Protein AF-0000000072270809 (afdb_homodimer)

InterPro domains:
  IPR006405 Nicotinate phosphoribosyltransferase pncB-type [TIGR01513] (6-459)
  IPR007229 Nicotinate phosphoribosyltransferase family [PIRSF000484] (4-469)
  IPR007229 Nicotinate phosphoribosyltransferase family [PTHR11098] (5-208)
  IPR013785 Aldolase-type TIM barrel [G3DSA:3.20.20.70] (148-319)
  IPR036068 Nicotinate phosphoribosyltransferase-like, C-terminal [SSF51690] (136-471)
  IPR040727 Nicotinate phosphoribosyltransferase, N-terminal domain [PF17767] (7-131)
  IPR041525 Nicotinate/nicotinamide phosphoribosyltransferase [PF04095] (155-269)
  IPR041619 Nicotinate phosphoribosyltransferase C-terminal domain [PF17956] (359-463)

Foldseek 3Di:
DQPDALVLFDPVLVVVLQVCVVVVQQFWKFKKFKFFQDDFLLAFWWAWAQVLSLLVCLLVDAHDPVNLVVVVVVVSHDPVSSVVRNPDHQFWWKKAFPHLFIDDGQDGRMMTIGGPSNRSSCFSVCQVRRFLLRLLLRQLLLQQVLQVVQQAAEEEEAQVQFDDNVLNLSSQLSSVLSPHQAYCDVVNCVVAVGDHADADDLVQCVVDPHNLVSQLVQCVVPVARHEAEQPSPHNPPGRLVSVLVSQVVSVVVVGGAAAYEYEDDLQLVSQVVSCVVCVVSPNNNHFYEYHYQDGSVVSNVSVVSPGRHHYYHHHNCSSCVDHVRGNTRRMGMGTQDTNRHGDWDADPQQSPIHFHADWFWKWWAQVQATAEIEIDNDDWDAFQFKWAASRDRVHIDGHHHRIDIDTSIDRQDGGSHGPDDRDRSVVSSVNNVSNLVRYDPQSRDSPPRDHGYYTYGPVRVVVSVVVNVVVVVD/DQPDALVLFDPVLVVVLQVCVVVVQQFWKFKKFKFFQDDFLLAFWWAWAQVLSLLVNLLVDAHDPVNLVVVVVVVSHDPVSSVVRNPDHQFWWKKAFPHLFIDDGQDGRMMTIGGPSNRSSCFSVCQVRRFLLRLLLRQLLLQQVLQVVQQAAEEEEAQVQFDDNVLSLSSQLSSVLSPHQAYCDVVNCVVAVGDHADADDLVQCVVDPHNLVSQLVQCVVPVARHEAEQPSPHNPPGRLVSVLVSQVVSVVVVGGAAAYEYEDDLQLVSQVVSCVVCVVSPNNNHFYEYHYQDGSVVSNVSVVSPRRHHYYHHHNCSSCVDHVRGNTRRMGMGTQDTNRHGDWDADPQQSPIHFHADWFWKWWAQVQATAEIEIDNDDWDAFQFKWAASRDRVHIDGHHHRIDIDTSIDRQDGGSHGPDDRDRSVVSSVNNVSNLVRYDPQSRDSPPRDHGYYTYGPVRVVVSVVVNVVVVVD

Radius of gyration: 28.87 Å; Cα contacts (8 Å, |Δi|>4): 2235; chains: 2; bounding box: 83×86×65 Å

Sequence (948 aa):
MTDLSPLLTDLYQLTMMQGYFLSDLHRQQATFDLYFRRLPFEGGYAVWAGLEPMLDWLQGLHFAEADLDYLASLGQFRPEFLAALREWRFSCEVTAFPEGSVVFPHEPLLTVRGPLWEAQLVETALLNTLNFQTLVATKAARCVLAAQAGGGTVLEFGARRAQGPNGAVSAARAAFVGGAVGTSNLEAGRQFGIPVSGTHAHAWVESFPTELDAFRAYAEFYPDSTTLLLDTVDTLGSGLPNALTVAAELRAKGHELGGVRVDSGDLAYLSRVIRERLDAAGFPDVKIVVSNDLSESVISGVIAEGGRVDVYGVGTQLATAGGPGGGALGGVYKLAELNGRPRMKLTGDPAKSSLPGTKAVWRGLDHDHFAWDVLTLGDAPHEGLRVSDPTNPLRSARLTSRLHWRPARDLVMSGGQRTRPAEALPALQARAREELARLAPETRRLLNPHVYRVSLAPEVSELRDRLAQELRGHMTDLSPLLTDLYQLTMMQGYFLSDLHRQQATFDLYFRRLPFEGGYAVWAGLEPMLDWLQGLHFAEADLDYLASLGQFRPEFLAALREWRFSCEVTAFPEGSVVFPHEPLLTVRGPLWEAQLVETALLNTLNFQTLVATKAARCVLAAQAGGGTVLEFGARRAQGPNGAVSAARAAFVGGAVGTSNLEAGRQFGIPVSGTHAHAWVESFPTELDAFRAYAEFYPDSTTLLLDTVDTLGSGLPNALTVAAELRAKGHELGGVRVDSGDLAYLSRVIRERLDAAGFPDVKIVVSNDLSESVISGVIAEGGRVDVYGVGTQLATAGGPGGGALGGVYKLAELNGRPRMKLTGDPAKSSLPGTKAVWRGLDHDHFAWDVLTLGDAPHEGLRVSDPTNPLRSARLTSRLHWRPARDLVMSGGQRTRPAEALPALQARAREELARLAPETRRLLNPHVYRVSLAPEVSELRDRLAQELRGH

Solvent-accessible surface area (backbone atoms only — not comparable to full-atom values): 46455 Å² total; per-residue (Å²): 134,67,80,66,58,77,42,52,24,44,42,24,46,56,55,47,31,47,49,27,50,77,66,74,44,26,72,39,44,23,32,34,34,28,32,30,74,52,55,40,48,59,36,38,51,37,28,38,29,46,50,63,63,49,52,56,32,45,51,66,41,51,54,50,72,70,55,50,52,52,49,48,70,68,68,81,55,52,69,71,53,52,56,52,43,58,73,41,62,50,51,33,29,32,35,26,48,58,54,14,34,67,45,65,53,77,40,72,45,33,34,34,38,25,35,33,40,59,51,54,48,49,44,34,47,48,34,10,38,33,28,36,20,17,40,17,8,27,44,26,32,48,32,32,56,34,28,45,77,63,68,20,44,34,31,38,51,16,51,41,47,3,36,25,71,46,13,24,35,44,29,45,53,18,20,36,30,21,54,27,71,29,22,21,41,38,39,34,21,71,77,66,67,44,50,67,46,57,55,57,57,59,60,57,38,69,71,36,95,36,63,54,57,27,52,46,52,50,35,67,78,33,44,81,61,26,36,46,62,20,54,46,74,33,43,76,82,44,25,46,58,40,48,53,52,45,32,53,53,32,43,75,72,77,33,51,50,43,28,37,31,42,60,69,79,59,58,23,62,52,26,38,54,49,50,53,53,34,43,75,74,70,40,73,79,46,36,34,32,40,34,62,85,32,44,38,67,51,45,39,49,27,42,75,65,58,28,50,50,43,33,38,39,29,14,51,35,40,36,40,20,49,63,68,53,37,55,53,40,66,54,48,73,42,55,9,23,48,66,89,38,65,30,60,54,48,52,95,45,61,66,66,39,54,68,45,37,72,68,36,52,31,38,24,22,51,80,79,24,60,62,38,34,39,32,26,74,65,68,79,89,54,65,60,41,56,31,24,32,75,60,41,75,86,46,63,48,64,41,61,79,69,53,49,74,42,75,53,51,42,76,49,24,52,62,22,32,66,67,62,80,82,77,56,62,71,58,25,18,49,42,22,54,53,45,57,68,19,41,53,71,56,26,68,33,74,70,80,29,41,80,71,51,52,31,24,28,55,72,42,51,49,49,39,52,52,51,51,49,56,61,65,76,98,134,64,82,67,58,78,40,52,24,44,43,25,46,55,55,47,32,47,49,27,50,78,65,74,45,27,72,39,44,24,30,34,34,29,32,29,73,52,56,42,47,58,37,38,52,36,27,38,29,48,51,64,63,48,52,58,32,46,52,66,41,50,54,50,71,68,54,50,51,52,49,48,70,68,70,81,53,53,68,70,53,52,55,52,43,60,72,42,62,51,51,34,29,32,36,26,48,58,52,15,35,68,46,65,52,77,42,72,45,33,35,35,37,24,35,32,41,59,51,55,50,48,46,36,48,50,34,10,38,32,28,36,19,17,40,17,8,28,44,26,32,48,31,32,56,33,28,44,76,62,68,20,44,34,31,39,52,16,48,41,48,3,38,24,71,46,13,24,35,45,28,46,52,18,20,35,30,23,54,27,70,29,23,21,41,39,40,34,21,70,77,66,67,43,51,67,45,59,54,56,56,59,59,57,38,68,71,35,96,36,63,55,56,26,52,47,52,50,35,66,77,33,45,82,61,26,35,47,64,22,53,45,73,33,43,75,81,43,25,45,58,40,48,52,52,46,32,52,53,32,43,75,72,77,32,51,50,42,28,37,32,40,60,69,78,60,57,23,62,51,27,38,54,49,50,52,53,35,42,74,73,70,41,72,76,45,34,35,33,39,35,65,86,31,44,38,67,52,44,39,48,27,43,74,66,57,28,49,51,44,33,38,39,30,14,51,36,40,36,37,20,49,64,67,54,36,56,53,40,66,54,50,74,44,57,9,22,49,66,88,38,68,31,62,55,50,52,97,43,60,68,66,38,55,69,45,38,72,67,35,50,31,37,25,21,52,81,80,25,59,61,36,36,39,34,25,74,65,69,80,89,54,65,61,41,56,30,24,32,76,60,39,76,85,45,65,48,63,41,61,77,70,54,49,75,43,75,53,52,40,76,49,24,52,62,22,32,66,68,61,80,83,78,56,62,70,59,24,17,51,42,22,54,53,45,56,68,21,42,53,70,57,27,67,32,73,69,78,29,40,79,70,51,52,31,23,30,55,73,42,50,49,50,39,52,51,51,51,50,55,61,64,76,99

Nearest PDB structures (foldseek):
  4mzy-assembly1_A  TM=9.476E-01  e=1.268E-54  Enterococcus faecalis V583
  4yub-assembly1_A  TM=8.793E-01  e=1.720E-41  Homo sapiens
  4yub-assembly1_B  TM=8.571E-01  e=6.456E-39  Homo sapiens
  2i14-assembly1_E  TM=8.891E-01  e=7.319E-26  Pyrococcus furiosus
  4kwv-assembly1_F  TM=6.820E-01  e=3.098E-12  Homo sapiens

pLDDT: mean 95.67, std 6.05, range [41.16, 98.94]

Secondary structure (DSSP, 8-state):
-----TTSSBHHHHHHHHHHHHTT-TTSEEEEEEE-SS-GGG-S-EE---HHHHHHHHHH----HHHHHHHHHTT-S-HHHHHHHHH-----EEEEPPTT-EE-TTS-SEEEEEEHHHHHHTHHHHHHHHHHHHHHHHHHHHHHHHHHTTT-EEEE--GGGSSSHHHHHHHHHHHHHTT--EESBHHHHHHH-PPB-----HHHHHTSSSHHHHHHHHHHHSTTS-EEE--SS-IIIIIHHHHHHHHHHHHHTT----EEEE-SS-HHHHHHHHHHHHHHTT-TT-EEEEESS--HHHHHHHHHTT---SEEEE-HHHHTT-STT-S----EEEEEEETTEE-----SSGGGPPPPS--EEEEEEETTEEEEEEEESSSPP-TT-EEE-SS-TT-EEEPPTTPEEEE--EEEEETTEESSPPPPHHHHHHHHHHHHHTS-HHHH-SSSPPPPPEEE-HHHHHHHHHHHHHHHH-/-----TTSSBHHHHHHHHHHHHTT-TTSEEEEEEE-SS-GGG-S-EE---HHHHHHHHHH----HHHHHHHHHTT-S-HHHHHHHHH-----EEEEPPTT-EE-TTS-SEEEEEEHHHHHHTHHHHHHHHHHHHHHHHHHHHHHHHHHTTT-EEEE--GGGSSSHHHHHHHHHHHHHTT--EESBHHHHHHH-PPB-----HHHHHTSSSHHHHHHHHHHH-TTS-EEE--SS-IIIIIHHHHHHHHHHHHHTT----EEEE-SS-HHHHHHHHHHHHHHTT-TT-EEEEESS--HHHHHHHHHTT---SEEEE-HHHHTT-STT-S----EEEEEEETTEE-----SSGGGPPPPS--EEEEEEETTEEEEEEEESSSPP-TT-EEE-SS-TT-EEEPPTTPEEEE--EEEEETTEESSPPPPHHHHHHHHHHHHHTS-HHHH-SSSPPPPPEEE-HHHHHHHHHHHHHHHH-

Organism: Deinococcus radiodurans (strain ATCC 13939 / DSM 20539 / JCM 16871 / CCUG 27074 / LMG 4051 / NBRC 15346 / NCIMB 9279 / VKM B-1422 / R1) (NCBI:txid243230)

Structure (mmCIF, N/CA/C/O backbone):
data_AF-0000000072270809-model_v1
#
loop_
_entity.id
_entity.type
_entity.pdbx_description
1 polymer 'Nicotinate phosphoribosyltransferase'
#
loop_
_atom_site.group_PDB
_atom_site.id
_atom_site.type_symbol
_atom_site.label_atom_id
_atom_site.label_alt_id
_atom_site.label_comp_id
_atom_site.label_asym_id
_atom_site.label_entity_id
_atom_site.label_seq_id
_atom_site.pdbx_PDB_ins_code
_atom_site.Cartn_x
_atom_site.Cartn_y
_atom_site.Cartn_z
_atom_site.occupancy
_atom_site.B_iso_or_equiv
_atom_site.auth_seq_id
_atom_site.auth_comp_id
_atom_site.auth_asym_id
_atom_site.auth_atom_id
_atom_site.pdbx_PDB_model_num
ATOM 1 N N . MET A 1 1 ? -4.703 -9.891 15.016 1 41.16 1 MET A N 1
ATOM 2 C CA . MET A 1 1 ? -4.152 -8.82 14.188 1 41.16 1 MET A CA 1
ATOM 3 C C . MET A 1 1 ? -3.721 -7.637 15.047 1 41.16 1 MET A C 1
ATOM 5 O O . MET A 1 1 ? -2.652 -7.062 14.828 1 41.16 1 MET A O 1
ATOM 9 N N . THR A 1 2 ? -4.82 -6.836 15.906 1 52.38 2 THR A N 1
ATOM 10 C CA . THR A 1 2 ? -4.781 -5.383 15.781 1 52.38 2 THR A CA 1
ATOM 11 C C . THR A 1 2 ? -3.885 -4.773 16.859 1 52.38 2 THR A C 1
ATOM 13 O O . THR A 1 2 ? -4.281 -3.822 17.531 1 52.38 2 THR A O 1
ATOM 16 N N . ASP A 1 3 ? -2.891 -5.52 17.078 1 74.44 3 ASP A N 1
ATOM 17 C CA . ASP A 1 3 ? -2.176 -4.77 18.109 1 74.44 3 ASP A CA 1
ATOM 18 C C . ASP A 1 3 ? -1.426 -3.584 17.5 1 74.44 3 ASP A C 1
ATOM 20 O O . ASP A 1 3 ? -0.198 -3.607 17.406 1 74.44 3 ASP A O 1
ATOM 24 N N . LEU A 1 4 ? -2.172 -2.676 17.109 1 88 4 LEU A N 1
ATOM 25 C CA . LEU A 1 4 ? -1.624 -1.441 16.547 1 88 4 LEU A CA 1
ATOM 26 C C . LEU A 1 4 ? -1.162 -0.507 17.672 1 88 4 LEU A C 1
ATOM 28 O O . LEU A 1 4 ? -1.893 -0.277 18.625 1 88 4 LEU A O 1
ATOM 32 N N . SER A 1 5 ? -0.029 -0.091 17.594 1 93.62 5 SER A N 1
ATOM 33 C CA . SER A 1 5 ? 0.524 0.86 18.547 1 93.62 5 SER A CA 1
ATOM 34 C C . SER A 1 5 ? -0.189 2.205 18.469 1 93.62 5 SER A C 1
ATOM 36 O O . SER A 1 5 ? -0.524 2.672 17.375 1 93.62 5 SER A O 1
ATOM 38 N N . PRO A 1 6 ? -0.438 2.822 19.641 1 96.56 6 PRO A N 1
ATOM 39 C CA . PRO A 1 6 ? -0.978 4.184 19.594 1 96.56 6 PRO A CA 1
ATOM 40 C C . PRO A 1 6 ? -0.024 5.176 18.938 1 96.56 6 PRO A C 1
ATOM 42 O O . PRO A 1 6 ? -0.416 6.305 18.641 1 96.56 6 PRO A O 1
ATOM 45 N N . LEU A 1 7 ? 1.226 4.715 18.688 1 97.75 7 LEU A N 1
ATOM 46 C CA . LEU A 1 7 ? 2.223 5.59 18.078 1 97.75 7 LEU A CA 1
ATOM 47 C C . LEU A 1 7 ? 2.135 5.543 16.562 1 97.75 7 LEU A C 1
ATOM 49 O O . LEU A 1 7 ? 2.836 6.285 15.875 1 97.75 7 LEU A O 1
ATOM 53 N N . LEU A 1 8 ? 1.268 4.652 16 1 97.06 8 LEU A N 1
ATOM 54 C CA . LEU A 1 8 ? 0.941 4.781 14.594 1 97.06 8 LEU A CA 1
ATOM 55 C C . LEU A 1 8 ? 0.14 6.055 14.336 1 97.06 8 LEU A C 1
ATOM 57 O O . LEU A 1 8 ? -1.045 5.988 14 1 97.06 8 LEU A O 1
ATOM 61 N N . THR A 1 9 ? 0.78 7.129 14.484 1 97.88 9 THR A N 1
ATOM 62 C CA . THR A 1 9 ? 0.218 8.469 14.352 1 97.88 9 THR A CA 1
ATOM 63 C C . THR A 1 9 ? 1.3 9.477 13.961 1 97.88 9 THR A C 1
ATOM 65 O O . THR A 1 9 ? 2.484 9.133 13.922 1 97.88 9 THR A O 1
ATOM 68 N N . ASP A 1 10 ? 0.901 10.625 13.539 1 97.56 10 ASP A N 1
ATOM 69 C CA . ASP A 1 10 ? 1.833 11.719 13.266 1 97.56 10 ASP A CA 1
ATOM 70 C C . ASP A 1 10 ? 2.293 12.383 14.555 1 97.56 10 ASP A C 1
ATOM 72 O O . ASP A 1 10 ? 1.508 12.547 15.492 1 97.56 10 ASP A O 1
ATOM 76 N N . LEU A 1 11 ? 3.457 12.859 14.617 1 97.5 11 LEU A N 1
ATOM 77 C CA . LEU A 1 11 ? 4.012 13.531 15.789 1 97.5 11 LEU A CA 1
ATOM 78 C C . LEU A 1 11 ? 3.094 14.664 16.25 1 97.5 11 LEU A C 1
ATOM 80 O O . LEU A 1 11 ? 2.893 14.859 17.453 1 97.5 11 LEU A O 1
ATOM 84 N N . TYR A 1 12 ? 2.545 15.406 15.297 1 96.06 12 TYR A N 1
ATOM 85 C CA . TYR A 1 12 ? 1.787 16.594 15.664 1 96.06 12 TYR A CA 1
ATOM 86 C C . TYR A 1 12 ? 0.499 16.219 16.391 1 96.06 12 TYR A C 1
ATOM 88 O O . TYR A 1 12 ? -0.088 17.047 17.094 1 96.06 12 TYR A O 1
ATOM 96 N N . GLN A 1 13 ? -0.013 14.984 16.234 1 97.88 13 GLN A N 1
ATOM 97 C CA . GLN A 1 13 ? -1.172 14.555 17.016 1 97.88 13 GLN A CA 1
ATOM 98 C C . GLN A 1 13 ? -0.876 14.602 18.516 1 97.88 13 GLN A C 1
ATOM 100 O O . GLN A 1 13 ? -1.706 15.062 19.297 1 97.88 13 GLN A O 1
ATOM 105 N N . LEU A 1 14 ? 0.313 14.188 18.875 1 97.94 14 LEU A N 1
ATOM 106 C CA . LEU A 1 14 ? 0.667 14.133 20.297 1 97.94 14 LEU A CA 1
ATOM 107 C C . LEU A 1 14 ? 1.079 15.508 20.812 1 97.94 14 LEU A C 1
ATOM 109 O O . LEU A 1 14 ? 0.808 15.852 21.953 1 97.94 14 LEU A O 1
ATOM 113 N N . THR A 1 15 ? 1.778 16.297 19.984 1 97.5 15 THR A N 1
ATOM 114 C CA . THR A 1 15 ? 2.121 17.641 20.422 1 97.5 15 THR A CA 1
ATOM 115 C C . THR A 1 15 ? 0.864 18.5 20.578 1 97.5 15 THR A C 1
ATOM 117 O O . THR A 1 15 ? 0.766 19.297 21.516 1 97.5 15 THR A O 1
ATOM 120 N N . MET A 1 16 ? -0.099 18.297 19.719 1 98.12 16 MET A N 1
ATOM 121 C CA . MET A 1 16 ? -1.378 18.984 19.891 1 98.12 16 MET A CA 1
ATOM 122 C C . MET A 1 16 ? -2.094 18.516 21.141 1 98.12 16 MET A C 1
ATOM 124 O O . MET A 1 16 ? -2.645 19.312 21.891 1 98.12 16 MET A O 1
ATOM 128 N N . MET A 1 17 ? -2.082 17.234 21.375 1 97.94 17 MET A N 1
ATOM 129 C CA . MET A 1 17 ? -2.691 16.672 22.578 1 97.94 17 MET A CA 1
ATOM 130 C C . MET A 1 17 ? -2.107 17.328 23.828 1 97.94 17 MET A C 1
ATOM 132 O O . MET A 1 17 ? -2.85 17.734 24.719 1 97.94 17 MET A O 1
ATOM 136 N N . GLN A 1 18 ? -0.785 17.391 23.906 1 98 18 GLN A N 1
ATOM 137 C CA . GLN A 1 18 ? -0.141 18.047 25.047 1 98 18 GLN A CA 1
ATOM 138 C C . GLN A 1 18 ? -0.558 19.5 25.156 1 98 18 GLN A C 1
ATOM 140 O O . GLN A 1 18 ? -0.827 20 26.25 1 98 18 GLN A O 1
ATOM 145 N N . GLY A 1 19 ? -0.543 20.156 23.984 1 97.69 19 GLY A N 1
ATOM 146 C CA . GLY A 1 19 ? -0.979 21.547 23.984 1 97.69 19 GLY A CA 1
ATOM 147 C C . GLY A 1 19 ? -2.383 21.734 24.531 1 97.69 19 GLY A C 1
ATOM 148 O O . GLY A 1 19 ? -2.635 22.641 25.312 1 97.69 19 GLY A O 1
ATOM 149 N N . TYR A 1 20 ? -3.324 20.891 24.078 1 98.12 20 TYR A N 1
ATOM 150 C CA . TYR A 1 20 ? -4.688 20.922 24.594 1 98.12 20 TYR A CA 1
ATOM 151 C C . TYR A 1 20 ? -4.699 20.719 26.109 1 98.12 20 TYR A C 1
ATOM 153 O O . TYR A 1 20 ? -5.438 21.391 26.828 1 98.12 20 TYR A O 1
ATOM 161 N N . PHE A 1 21 ? -3.939 19.734 26.547 1 97.94 21 PHE A N 1
ATOM 162 C CA . PHE A 1 21 ? -3.834 19.391 27.953 1 97.94 21 PHE A CA 1
ATOM 163 C C . PHE A 1 21 ? -3.324 20.578 28.766 1 97.94 21 PHE A C 1
ATOM 165 O O . PHE A 1 21 ? -3.916 20.938 29.781 1 97.94 21 PHE A O 1
ATOM 172 N N . LEU A 1 22 ? -2.279 21.203 28.312 1 97 22 LEU A N 1
ATOM 173 C CA . LEU A 1 22 ? -1.646 22.312 29.016 1 97 22 LEU A CA 1
ATOM 174 C C . LEU A 1 22 ? -2.535 23.562 28.984 1 97 22 LEU A C 1
ATOM 176 O O . LEU A 1 22 ? -2.43 24.422 29.859 1 97 22 LEU A O 1
ATOM 180 N N . SER A 1 23 ? -3.404 23.641 28 1 96.75 23 SER A N 1
ATOM 181 C CA . SER A 1 23 ? -4.301 24.781 27.844 1 96.75 23 SER A CA 1
ATOM 182 C C . SER A 1 23 ? -5.66 24.5 28.484 1 96.75 23 SER A C 1
ATOM 184 O O . SER A 1 23 ? -6.59 25.297 28.344 1 96.75 23 SER A O 1
ATOM 186 N N . ASP A 1 24 ? -5.836 23.375 29.094 1 96.44 24 ASP A N 1
ATOM 187 C CA . ASP A 1 24 ? -7.074 22.953 29.75 1 96.44 24 ASP A CA 1
ATOM 188 C C . ASP A 1 24 ? -8.219 22.891 28.75 1 96.44 24 ASP A C 1
ATOM 190 O O . ASP A 1 24 ? -9.344 23.297 29.047 1 96.44 24 ASP A O 1
ATOM 194 N N . LEU A 1 25 ? -7.926 22.484 27.531 1 97 25 LEU A N 1
ATOM 195 C CA . LEU A 1 25 ? -8.914 22.344 26.469 1 97 25 LEU A CA 1
ATOM 196 C C . LEU A 1 25 ? -9.203 20.859 26.203 1 97 25 LEU A C 1
ATOM 198 O O . LEU A 1 25 ? -10.188 20.531 25.531 1 97 25 LEU A O 1
ATOM 202 N N . HIS A 1 26 ? -8.336 19.953 26.75 1 97.19 26 HIS A N 1
ATOM 203 C CA . HIS A 1 26 ? -8.266 18.562 26.297 1 97.19 26 HIS A CA 1
ATOM 204 C C . HIS A 1 26 ? -9.562 17.828 26.609 1 97.19 26 HIS A C 1
ATOM 206 O O . HIS A 1 26 ? -9.883 16.828 25.938 1 97.19 26 HIS A O 1
ATOM 212 N N . ARG A 1 27 ? -10.359 18.328 27.531 1 97.19 27 ARG A N 1
ATOM 213 C CA . ARG A 1 27 ? -11.562 17.609 27.938 1 97.19 27 ARG A CA 1
ATOM 214 C C . ARG A 1 27 ? -12.797 18.203 27.25 1 97.19 27 ARG A C 1
ATOM 216 O O . ARG A 1 27 ? -13.906 17.672 27.406 1 97.19 27 ARG A O 1
ATOM 223 N N . GLN A 1 28 ? -12.633 19.266 26.438 1 97.62 28 GLN A N 1
ATOM 224 C CA . GLN A 1 28 ? -13.773 19.812 25.703 1 97.62 28 GLN A CA 1
ATOM 225 C C . GLN A 1 28 ? -14.367 18.766 24.766 1 97.62 28 GLN A C 1
ATOM 227 O O . GLN A 1 28 ? -13.641 17.969 24.172 1 97.62 28 GLN A O 1
ATOM 232 N N . GLN A 1 29 ? -15.719 18.828 24.65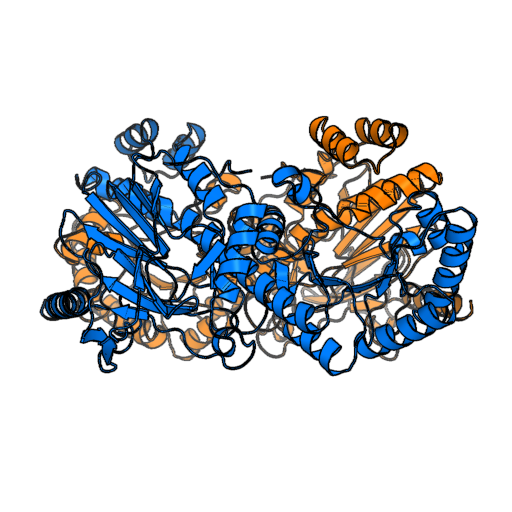6 1 98.12 29 GLN A N 1
ATOM 233 C CA . GLN A 1 29 ? -16.406 17.891 23.797 1 98.12 29 GLN A CA 1
ATOM 234 C C . GLN A 1 29 ? -16.234 18.25 22.328 1 98.12 29 GLN A C 1
ATOM 236 O O . GLN A 1 29 ? -16.641 19.344 21.906 1 98.12 29 GLN A O 1
ATOM 241 N N . ALA A 1 30 ? -15.641 17.344 21.594 1 98.31 30 ALA A N 1
ATOM 242 C CA . ALA A 1 30 ? -15.367 17.594 20.172 1 98.31 30 ALA A CA 1
ATOM 243 C C . ALA A 1 30 ? -16.078 16.578 19.297 1 98.31 30 ALA A C 1
ATOM 245 O O . ALA A 1 30 ? -16.312 15.438 19.719 1 98.31 30 ALA A O 1
ATOM 246 N N . THR A 1 31 ? -16.469 16.969 18.109 1 98.31 31 THR A N 1
ATOM 247 C CA . THR A 1 31 ? -17 16.109 17.062 1 98.31 31 THR A CA 1
ATOM 248 C C . THR A 1 31 ? -16.109 16.188 15.812 1 98.31 31 THR A C 1
ATOM 250 O O . THR A 1 31 ? -15.898 17.266 15.258 1 98.31 31 THR A O 1
ATOM 253 N N . PHE A 1 32 ? -15.539 15.062 15.414 1 98.62 32 PHE A N 1
ATOM 254 C CA . PHE A 1 32 ? -14.773 14.961 14.188 1 98.62 32 PHE A CA 1
ATOM 255 C C . PHE A 1 32 ? -15.484 14.062 13.18 1 98.62 32 PHE A C 1
ATOM 257 O O . PHE A 1 32 ? -16.031 13.016 13.547 1 98.62 32 PHE A O 1
ATOM 264 N N . ASP A 1 33 ? -15.492 14.461 11.906 1 98.31 33 ASP A N 1
ATOM 265 C CA . ASP A 1 33 ? -16.078 13.688 10.82 1 98.31 33 ASP A CA 1
ATOM 266 C C . ASP A 1 33 ? -15 13.148 9.883 1 98.31 33 ASP A C 1
ATOM 268 O O . ASP A 1 33 ? -14.07 13.867 9.516 1 98.31 33 ASP A O 1
ATOM 272 N N . LEU A 1 34 ? -15.109 11.867 9.57 1 98.62 34 LEU A N 1
ATOM 273 C CA . LEU A 1 34 ? -14.305 11.242 8.523 1 98.62 34 LEU A CA 1
ATOM 274 C C . LEU A 1 34 ? -15.117 11.031 7.254 1 98.62 34 LEU A C 1
ATOM 276 O O . LEU A 1 34 ? -16.203 10.453 7.297 1 98.62 34 LEU A O 1
ATOM 280 N N . TYR A 1 35 ? -14.695 11.516 6.137 1 97.62 35 TYR A N 1
ATOM 281 C CA . TYR A 1 35 ? -15.336 11.367 4.836 1 97.62 35 TYR A CA 1
ATOM 282 C C . TYR A 1 35 ? -14.312 11.445 3.711 1 97.62 35 TYR A C 1
ATOM 284 O O . TYR A 1 35 ? -13.109 11.523 3.965 1 97.62 35 TYR A O 1
ATOM 292 N N . PHE A 1 36 ? -14.633 11.211 2.518 1 96.88 36 PHE A N 1
ATOM 293 C CA . PHE A 1 36 ? -13.773 11.43 1.358 1 96.88 36 PHE A CA 1
ATOM 294 C C . PHE A 1 36 ? -14.453 12.336 0.341 1 96.88 36 PHE A C 1
ATOM 296 O O . PHE A 1 36 ? -15.664 12.57 0.424 1 96.88 36 PHE A O 1
ATOM 303 N N . ARG A 1 37 ? -13.727 12.859 -0.59 1 93.12 37 ARG A N 1
ATOM 304 C CA . ARG A 1 37 ? -14.258 13.93 -1.423 1 93.12 37 ARG A CA 1
ATOM 305 C C . ARG A 1 37 ? -14.5 13.453 -2.85 1 93.12 37 ARG A C 1
ATOM 307 O O . ARG A 1 37 ? -15.297 14.047 -3.58 1 93.12 37 ARG A O 1
ATOM 314 N N . ARG A 1 38 ? -13.758 12.43 -3.211 1 94.19 38 ARG A N 1
ATOM 315 C CA . ARG A 1 38 ? -13.852 11.938 -4.582 1 94.19 38 ARG A CA 1
ATOM 316 C C . ARG A 1 38 ? -13.961 10.422 -4.613 1 94.19 38 ARG A C 1
ATOM 318 O O . ARG A 1 38 ? -13.258 9.727 -3.879 1 94.19 38 ARG A O 1
ATOM 325 N N . LEU A 1 39 ? -14.844 9.969 -5.488 1 97.38 39 LEU A N 1
ATOM 326 C CA . LEU A 1 39 ? -14.961 8.523 -5.664 1 97.38 39 LEU A CA 1
ATOM 327 C C . LEU A 1 39 ? -13.703 7.957 -6.316 1 97.38 39 LEU A C 1
ATOM 329 O O . LEU A 1 39 ? -13.125 8.578 -7.207 1 97.38 39 LEU A O 1
ATOM 333 N N . PRO A 1 40 ? -13.266 6.812 -5.871 1 97.44 40 PRO A N 1
ATOM 334 C CA . PRO A 1 40 ? -12.102 6.188 -6.5 1 97.44 40 PRO A CA 1
ATOM 335 C C . PRO A 1 40 ? -12.43 5.562 -7.855 1 97.44 40 PRO A C 1
ATOM 337 O O . PRO A 1 40 ? -13.594 5.266 -8.133 1 97.44 40 PRO A O 1
ATOM 340 N N . PHE A 1 41 ? -11.406 5.418 -8.789 1 97.38 41 PHE A N 1
ATOM 341 C CA . PHE A 1 41 ? -11.414 4.68 -10.039 1 97.38 41 PHE A CA 1
ATOM 342 C C . PHE A 1 41 ? -12.391 5.305 -11.031 1 97.38 41 PHE A C 1
ATOM 344 O O . PHE A 1 41 ? -12.969 4.609 -11.867 1 97.38 41 PHE A O 1
ATOM 351 N N . GLU A 1 42 ? -12.641 6.598 -10.781 1 96.5 42 GLU A N 1
ATOM 352 C CA . GLU A 1 42 ? -13.609 7.297 -11.617 1 96.5 42 GLU A CA 1
ATOM 353 C C . GLU A 1 42 ? -14.953 6.574 -11.625 1 96.5 42 GLU A C 1
ATOM 355 O O . GLU A 1 42 ? -15.625 6.496 -12.656 1 96.5 42 GLU A O 1
ATOM 360 N N . GLY A 1 43 ? -15.273 5.984 -10.453 1 97 43 GLY A N 1
ATOM 361 C CA . GLY A 1 43 ? -16.469 5.164 -10.328 1 97 43 GLY A CA 1
ATOM 362 C C . GLY A 1 43 ? -17.641 5.918 -9.75 1 97 43 GLY A C 1
ATOM 363 O O . GLY A 1 43 ? -17.609 7.145 -9.633 1 97 43 GLY A O 1
ATOM 364 N N . GLY A 1 44 ? -18.719 5.156 -9.461 1 97.88 44 GLY A N 1
ATOM 365 C CA . GLY A 1 44 ? -19.953 5.762 -9.016 1 97.88 44 GLY A CA 1
ATOM 366 C C . GLY A 1 44 ? -20.281 5.453 -7.562 1 97.88 44 GLY A C 1
ATOM 367 O O . GLY A 1 44 ? -21.281 5.945 -7.023 1 97.88 44 GLY A O 1
ATOM 368 N N . TYR A 1 45 ? -19.469 4.637 -6.926 1 98.5 45 TYR A N 1
ATOM 369 C CA . TYR A 1 45 ? -19.703 4.238 -5.543 1 98.5 45 TYR A CA 1
ATOM 370 C C . TYR A 1 45 ? -18.406 3.832 -4.863 1 98.5 45 TYR A C 1
ATOM 372 O O . TYR A 1 45 ? -17.375 3.691 -5.523 1 98.5 45 TYR A O 1
ATOM 380 N N . ALA A 1 46 ? -18.422 3.705 -3.58 1 98.75 46 ALA A N 1
ATOM 381 C CA . ALA A 1 46 ? -17.391 3.045 -2.791 1 98.75 46 ALA A CA 1
ATOM 382 C C . ALA A 1 46 ? -18 2.037 -1.819 1 98.75 46 ALA A C 1
ATOM 384 O O . ALA A 1 46 ? -19.141 2.188 -1.398 1 98.75 46 ALA A O 1
ATOM 385 N N . VAL A 1 47 ? -17.297 1.019 -1.535 1 98.94 47 VAL A N 1
ATOM 386 C CA . VAL A 1 47 ? -17.688 0.035 -0.531 1 98.94 47 VAL A CA 1
ATOM 387 C C . VAL A 1 47 ? -16.906 0.274 0.759 1 98.94 47 VAL A C 1
ATOM 389 O O . VAL A 1 47 ? -15.68 0.143 0.785 1 98.94 47 VAL A O 1
ATOM 392 N N . TRP A 1 48 ? -17.641 0.625 1.819 1 98.88 48 TRP A N 1
ATOM 393 C CA . TRP A 1 48 ? -17.062 0.974 3.115 1 98.88 48 TRP A CA 1
ATOM 394 C C . TRP A 1 48 ? -16.453 -0.251 3.791 1 98.88 48 TRP A C 1
ATOM 396 O O . TRP A 1 48 ? -17.141 -1.268 3.971 1 98.88 48 TRP A O 1
ATOM 406 N N . ALA A 1 49 ? -15.148 -0.176 4.191 1 98.88 49 ALA A N 1
ATOM 407 C CA . ALA A 1 49 ? -14.477 -1.331 4.785 1 98.88 49 ALA A CA 1
ATOM 408 C C . ALA A 1 49 ? -13.406 -0.893 5.777 1 98.88 49 ALA A C 1
ATOM 410 O O . ALA A 1 49 ? -12.898 0.23 5.699 1 98.88 49 ALA A O 1
ATOM 411 N N . GLY A 1 50 ? -13.062 -1.809 6.746 1 98.44 50 GLY A N 1
ATOM 412 C CA . GLY A 1 50 ? -12.016 -1.562 7.73 1 98.44 50 GLY A CA 1
ATOM 413 C C . GLY A 1 50 ? -12.562 -1.146 9.086 1 98.44 50 GLY A C 1
ATOM 414 O O . GLY A 1 50 ? -11.805 -0.976 10.039 1 98.44 50 GLY A O 1
ATOM 415 N N . LEU A 1 51 ? -13.867 -1.023 9.234 1 98.69 51 LEU A N 1
ATOM 416 C CA . LEU A 1 51 ? -14.469 -0.519 10.461 1 98.69 51 LEU A CA 1
ATOM 417 C C . LEU A 1 51 ? -14.234 -1.483 11.625 1 98.69 51 LEU A C 1
ATOM 419 O O . LEU A 1 51 ? -13.859 -1.064 12.719 1 98.69 51 LEU A O 1
ATOM 423 N N . GLU A 1 52 ? -14.445 -2.779 11.406 1 97.88 52 GLU A N 1
ATOM 424 C CA . GLU A 1 52 ? -14.375 -3.76 12.484 1 97.88 52 GLU A CA 1
ATOM 425 C C . GLU A 1 52 ? -12.992 -3.783 13.117 1 97.88 52 GLU A C 1
ATOM 427 O O . GLU A 1 52 ? -12.859 -3.709 14.344 1 97.88 52 GLU A O 1
ATOM 432 N N . PRO A 1 53 ? -11.945 -3.85 12.289 1 96.62 53 PRO A N 1
ATOM 433 C CA . PRO A 1 53 ? -10.625 -3.809 12.93 1 96.62 53 PRO A CA 1
ATOM 434 C C . PRO A 1 53 ? -10.367 -2.506 13.68 1 96.62 53 PRO A C 1
ATOM 436 O O . PRO A 1 53 ? -9.672 -2.504 14.695 1 96.62 53 PRO A O 1
ATOM 439 N N . MET A 1 54 ? -10.875 -1.408 13.266 1 97.75 54 MET A N 1
ATOM 440 C CA . MET A 1 54 ? -10.648 -0.13 13.938 1 97.75 54 MET A CA 1
ATOM 441 C C . MET A 1 54 ? -11.422 -0.055 15.25 1 97.75 54 MET A C 1
ATOM 443 O O . MET A 1 54 ? -10.945 0.533 16.219 1 97.75 54 MET A O 1
ATOM 447 N N . LEU A 1 55 ? -12.617 -0.615 15.219 1 98.19 55 LEU A N 1
ATOM 448 C CA . LEU A 1 55 ? -13.367 -0.651 16.469 1 98.19 55 LEU A CA 1
ATOM 449 C C . LEU A 1 55 ? -12.656 -1.512 17.5 1 98.19 55 LEU A C 1
ATOM 451 O O . LEU A 1 55 ? -12.625 -1.164 18.688 1 98.19 55 LEU A O 1
ATOM 455 N N . ASP A 1 56 ? -12.117 -2.65 17.062 1 96.81 56 ASP A N 1
ATOM 456 C CA . ASP A 1 56 ? -11.32 -3.484 17.953 1 96.81 56 ASP A CA 1
ATOM 457 C C . ASP A 1 56 ? -10.141 -2.703 18.531 1 96.81 56 ASP A C 1
ATOM 459 O O . ASP A 1 56 ? -9.867 -2.775 19.734 1 96.81 56 ASP A O 1
ATOM 463 N N . TRP A 1 57 ? -9.5 -2.004 17.703 1 97.12 57 TRP A N 1
ATOM 464 C CA . TRP A 1 57 ? -8.328 -1.235 18.109 1 97.12 57 TRP A CA 1
ATOM 465 C C . TRP A 1 57 ? -8.719 -0.134 19.094 1 97.12 57 TRP A C 1
ATOM 467 O O . TRP A 1 57 ? -8.07 0.039 20.141 1 97.12 57 TRP A O 1
ATOM 477 N N . LEU A 1 58 ? -9.758 0.61 18.75 1 98.12 58 LEU A N 1
ATOM 478 C CA . LEU A 1 58 ? -10.211 1.711 19.594 1 98.12 58 LEU A CA 1
ATOM 479 C C . LEU A 1 58 ? -10.57 1.212 20.984 1 98.12 58 LEU A C 1
ATOM 481 O O . LEU A 1 58 ? -10.266 1.872 21.984 1 98.12 58 LEU A O 1
ATOM 485 N N . GLN A 1 59 ? -11.195 0.117 21.047 1 97.12 59 GLN A N 1
ATOM 486 C CA . GLN A 1 59 ? -11.648 -0.436 22.312 1 97.12 59 GLN A CA 1
ATOM 487 C C . GLN A 1 59 ? -10.469 -0.75 23.234 1 97.12 59 GLN A C 1
ATOM 489 O O . GLN A 1 59 ? -10.57 -0.641 24.453 1 97.12 59 GLN A O 1
ATOM 494 N N . GLY A 1 60 ? -9.344 -1.102 22.688 1 95.94 60 GLY A N 1
ATOM 495 C CA . GLY A 1 60 ? -8.172 -1.47 23.469 1 95.94 60 GLY A CA 1
ATOM 496 C C . GLY A 1 60 ? -7.109 -0.388 23.484 1 95.94 60 GLY A C 1
ATOM 497 O O . GLY A 1 60 ? -6.02 -0.593 24.031 1 95.94 60 GLY A O 1
ATOM 498 N N . LEU A 1 61 ? -7.375 0.751 22.984 1 97.25 61 LEU A N 1
ATOM 499 C CA . LEU A 1 61 ? -6.383 1.798 22.766 1 97.25 61 LEU A CA 1
ATOM 500 C C . LEU A 1 61 ? -5.879 2.359 24.094 1 97.25 61 LEU A C 1
ATOM 502 O O . LEU A 1 61 ? -6.676 2.814 24.922 1 97.25 61 LEU A O 1
ATOM 506 N N . HIS A 1 62 ? -4.629 2.244 24.328 1 97.25 62 HIS A N 1
ATOM 507 C CA . HIS A 1 62 ? -3.939 2.762 25.516 1 97.25 62 HIS A CA 1
ATOM 508 C C . HIS A 1 62 ? -2.441 2.902 25.25 1 97.25 62 HIS A C 1
ATOM 510 O O . HIS A 1 62 ? -1.926 2.385 24.266 1 97.25 62 HIS A O 1
ATOM 516 N N . PHE A 1 63 ? -1.757 3.633 26.062 1 97.94 63 PHE A N 1
ATOM 517 C CA . PHE A 1 63 ? -0.308 3.77 25.969 1 97.94 63 PHE A CA 1
ATOM 518 C C . PHE A 1 63 ? 0.391 2.803 26.922 1 97.94 63 PHE A C 1
ATOM 520 O O . PHE A 1 63 ? 0.114 2.789 28.125 1 97.94 63 PHE A O 1
ATOM 527 N N . ALA A 1 64 ? 1.237 1.982 26.344 1 97 64 ALA A N 1
ATOM 528 C CA . ALA A 1 64 ? 2.09 1.129 27.172 1 97 64 ALA A CA 1
ATOM 529 C C . ALA A 1 64 ? 3.301 1.899 27.688 1 97 64 ALA A C 1
ATOM 531 O O . ALA A 1 64 ? 3.596 2.998 27.219 1 97 64 ALA A O 1
ATOM 532 N N . GLU A 1 65 ? 3.967 1.313 28.672 1 97.62 65 GLU A N 1
ATOM 533 C CA . GLU A 1 65 ? 5.141 1.958 29.25 1 97.62 65 GLU A CA 1
ATOM 534 C C . GLU A 1 65 ? 6.203 2.223 28.188 1 97.62 65 GLU A C 1
ATOM 536 O O . GLU A 1 65 ? 6.883 3.252 28.219 1 97.62 65 GLU A O 1
ATOM 541 N N . ALA A 1 66 ? 6.332 1.327 27.266 1 96.81 66 ALA A N 1
ATOM 542 C CA . ALA A 1 66 ? 7.316 1.486 26.188 1 96.81 66 ALA A CA 1
ATOM 543 C C . ALA A 1 66 ? 6.977 2.684 25.297 1 96.81 66 ALA A C 1
ATOM 545 O O . ALA A 1 66 ? 7.871 3.363 24.797 1 96.81 66 ALA A O 1
ATOM 546 N N . ASP A 1 67 ? 5.703 2.887 25.062 1 97.44 67 ASP A N 1
ATOM 547 C CA . ASP A 1 67 ? 5.27 4.059 24.297 1 97.44 67 ASP A CA 1
ATOM 548 C C . ASP A 1 67 ? 5.656 5.348 25.016 1 97.44 67 ASP A C 1
ATOM 550 O O . ASP A 1 67 ? 6.188 6.273 24.406 1 97.44 67 ASP A O 1
ATOM 554 N N . LEU A 1 68 ? 5.379 5.379 26.297 1 98.31 68 LEU A N 1
ATOM 555 C CA . LEU A 1 68 ? 5.637 6.566 27.094 1 98.31 68 LEU A CA 1
ATOM 556 C C . LEU A 1 68 ? 7.133 6.832 27.219 1 98.31 68 LEU A C 1
ATOM 558 O O . LEU A 1 68 ? 7.566 7.984 27.219 1 98.31 68 LEU A O 1
ATOM 562 N N . ASP A 1 69 ? 7.898 5.746 27.344 1 98.31 69 ASP A N 1
ATOM 563 C CA . ASP A 1 69 ? 9.352 5.879 27.391 1 98.31 69 ASP A CA 1
ATOM 564 C C . ASP A 1 69 ? 9.883 6.52 26.109 1 98.31 69 ASP A C 1
ATOM 566 O O . ASP A 1 69 ? 10.766 7.383 26.156 1 98.31 69 ASP A O 1
ATOM 570 N N . TYR A 1 70 ? 9.398 6.121 25.031 1 98.31 70 TYR A N 1
ATOM 571 C CA . TYR A 1 70 ? 9.82 6.699 23.75 1 98.31 70 TYR A CA 1
ATOM 572 C C . TYR A 1 70 ? 9.438 8.172 23.672 1 98.31 70 TYR A C 1
ATOM 574 O O . TYR A 1 70 ? 10.25 9.008 23.281 1 98.31 70 TYR A O 1
ATOM 582 N N . LEU A 1 71 ? 8.188 8.477 24 1 98.25 71 LEU A N 1
ATOM 583 C CA . LEU A 1 71 ? 7.742 9.867 23.969 1 98.25 71 LEU A CA 1
ATOM 584 C C . LEU A 1 71 ? 8.617 10.727 24.875 1 98.25 71 LEU A C 1
ATOM 586 O O . LEU A 1 71 ? 8.977 11.852 24.5 1 98.25 71 LEU A O 1
ATOM 590 N N . ALA A 1 72 ? 8.953 10.219 26.031 1 98.31 72 ALA A N 1
ATOM 591 C CA . ALA A 1 72 ? 9.836 10.93 26.953 1 98.31 72 ALA A CA 1
ATOM 592 C C . ALA A 1 72 ? 11.203 11.172 26.328 1 98.31 72 ALA A C 1
ATOM 594 O O . ALA A 1 72 ? 11.797 12.242 26.516 1 98.31 72 ALA A O 1
ATOM 595 N N . SER A 1 73 ? 11.664 10.211 25.594 1 98.06 73 SER A N 1
ATOM 596 C CA . SER A 1 73 ? 13 10.281 25.016 1 98.06 73 SER A CA 1
ATOM 597 C C . SER A 1 73 ? 13.094 11.375 23.969 1 98.06 73 SER A C 1
ATOM 599 O O . SER A 1 73 ? 14.188 11.844 23.641 1 98.06 73 SER A O 1
ATOM 601 N N . LEU A 1 74 ? 11.992 11.789 23.391 1 96.5 74 LEU A N 1
ATOM 602 C CA . LEU A 1 74 ? 11.984 12.82 22.359 1 96.5 74 LEU A CA 1
ATOM 603 C C . LEU A 1 74 ? 12.25 14.195 22.953 1 96.5 74 LEU A C 1
ATOM 605 O O . LEU A 1 74 ? 12.578 15.141 22.234 1 96.5 74 LEU A O 1
ATOM 609 N N . GLY A 1 75 ? 12.031 14.352 24.234 1 95.25 75 GLY A N 1
ATOM 610 C CA . GLY A 1 75 ? 12.383 15.57 24.953 1 95.25 75 GLY A CA 1
ATOM 611 C C . GLY A 1 75 ? 11.383 16.688 24.75 1 95.25 75 GLY A C 1
ATOM 612 O O . GLY A 1 75 ? 11.602 17.812 25.203 1 95.25 75 GLY A O 1
ATOM 613 N N . GLN A 1 76 ? 10.258 16.422 24.125 1 94.12 76 GLN A N 1
ATOM 614 C CA . GLN A 1 76 ? 9.305 17.484 23.812 1 94.12 76 GLN A CA 1
ATOM 615 C C . GLN A 1 76 ? 8.039 17.344 24.656 1 94.12 76 GLN A C 1
ATOM 617 O O . GLN A 1 76 ? 7.16 18.203 24.625 1 94.12 76 GLN A O 1
ATOM 622 N N . PHE A 1 77 ? 7.941 16.25 25.438 1 97.31 77 PHE A N 1
ATOM 623 C CA . PHE A 1 77 ? 6.715 15.984 26.172 1 97.31 77 PHE A CA 1
ATOM 624 C C . PHE A 1 77 ? 6.953 16.094 27.688 1 97.31 77 PHE A C 1
ATOM 626 O O . PHE A 1 77 ? 7.922 15.547 28.203 1 97.31 77 PHE A O 1
ATOM 633 N N . ARG A 1 78 ? 6.074 16.781 28.344 1 97.62 78 ARG A N 1
ATOM 634 C CA . ARG A 1 78 ? 6.191 17.062 29.781 1 97.62 78 ARG A CA 1
ATOM 635 C C . ARG A 1 78 ? 5.797 15.844 30.609 1 97.62 78 ARG A C 1
ATOM 637 O O . ARG A 1 78 ? 4.926 15.07 30.203 1 97.62 78 ARG A O 1
ATOM 644 N N . PRO A 1 79 ? 6.406 15.742 31.781 1 97.75 79 PRO A N 1
ATOM 645 C CA . PRO A 1 79 ? 6.105 14.594 32.625 1 97.75 79 PRO A CA 1
ATOM 646 C C . PRO A 1 79 ? 4.629 14.523 33.031 1 97.75 79 PRO A C 1
ATOM 648 O O . PRO A 1 79 ? 4.066 13.422 33.094 1 97.75 79 PRO A O 1
ATOM 651 N N . GLU A 1 80 ? 4.016 15.656 33.281 1 97.88 80 GLU A N 1
ATOM 652 C CA . GLU A 1 80 ? 2.615 15.664 33.688 1 97.88 80 GLU A CA 1
ATOM 653 C C . GLU A 1 80 ? 1.71 15.156 32.594 1 97.88 80 GLU A C 1
ATOM 655 O O . GLU A 1 80 ? 0.704 14.492 32.844 1 97.88 80 GLU A O 1
ATOM 660 N N . PHE A 1 81 ? 2.047 15.531 31.422 1 98.12 81 PHE A N 1
ATOM 661 C CA . PHE A 1 81 ? 1.296 15.031 30.266 1 98.12 81 PHE A CA 1
ATOM 662 C C . PHE A 1 81 ? 1.481 13.531 30.109 1 98.12 81 PHE A C 1
ATOM 664 O O . PHE A 1 81 ? 0.512 12.797 29.891 1 98.12 81 PHE A O 1
ATOM 671 N N . LEU A 1 82 ? 2.723 13.031 30.188 1 98.5 82 LEU A N 1
ATOM 672 C CA . LEU A 1 82 ? 3.008 11.602 30.078 1 98.5 82 LEU A CA 1
ATOM 673 C C . LEU A 1 82 ? 2.279 10.812 31.156 1 98.5 82 LEU A C 1
ATOM 675 O O . LEU A 1 82 ? 1.797 9.711 30.906 1 98.5 82 LEU A O 1
ATOM 679 N N . ALA A 1 83 ? 2.199 11.359 32.344 1 98.31 83 ALA A N 1
ATOM 680 C CA . ALA A 1 83 ? 1.444 10.734 33.438 1 98.31 83 ALA A CA 1
ATOM 681 C C . ALA A 1 83 ? -0.038 10.641 33.094 1 98.31 83 ALA A C 1
ATOM 683 O O . ALA A 1 83 ? -0.69 9.641 33.406 1 98.31 83 ALA A O 1
ATOM 684 N N . ALA A 1 84 ? -0.526 11.727 32.531 1 98.06 84 ALA A N 1
ATOM 685 C CA . ALA A 1 84 ? -1.926 11.727 32.094 1 98.06 84 ALA A CA 1
ATOM 686 C C . ALA A 1 84 ? -2.188 10.648 31.047 1 98.06 84 ALA A C 1
ATOM 688 O O . ALA A 1 84 ? -3.248 10.016 31.047 1 98.06 84 ALA A O 1
ATOM 689 N N . LEU A 1 85 ? -1.258 10.445 30.109 1 98.19 85 LEU A N 1
ATOM 690 C CA . LEU A 1 85 ? -1.405 9.445 29.062 1 98.19 85 LEU A CA 1
ATOM 691 C C . LEU A 1 85 ? -1.379 8.039 29.641 1 98.19 85 LEU A C 1
ATOM 693 O O . LEU A 1 85 ? -2.023 7.129 29.109 1 98.19 85 LEU A O 1
ATOM 697 N N . ARG A 1 86 ? -0.603 7.816 30.641 1 97.81 86 ARG A N 1
ATOM 698 C CA . ARG A 1 86 ? -0.479 6.512 31.281 1 97.81 86 ARG A CA 1
ATOM 699 C C . ARG A 1 86 ? -1.839 5.992 31.734 1 97.81 86 ARG A C 1
ATOM 701 O O . ARG A 1 86 ? -2.125 4.797 31.625 1 97.81 86 ARG A O 1
ATOM 708 N N . GLU A 1 87 ? -2.645 6.855 32.188 1 95.69 87 GLU A N 1
ATOM 709 C CA . GLU A 1 87 ? -3.945 6.48 32.75 1 95.69 87 GLU A CA 1
ATOM 710 C C . GLU A 1 87 ? -5.051 6.641 31.703 1 95.69 87 GLU A C 1
ATOM 712 O O . GLU A 1 87 ? -6.195 6.25 31.953 1 95.69 87 GLU A O 1
ATOM 717 N N . TRP A 1 88 ? -4.684 7.164 30.641 1 96.12 88 TRP A N 1
ATOM 718 C CA . TRP A 1 88 ? -5.648 7.535 29.609 1 96.12 88 TRP A CA 1
ATOM 719 C C . TRP A 1 88 ? -6.195 6.297 28.906 1 96.12 88 TRP A C 1
ATOM 721 O O . TRP A 1 88 ? -5.461 5.34 28.656 1 96.12 88 TRP A O 1
ATOM 731 N N . ARG A 1 89 ? -7.5 6.262 28.656 1 96.5 89 ARG A N 1
ATOM 732 C CA . ARG A 1 89 ? -8.195 5.285 27.828 1 96.5 89 ARG A CA 1
ATOM 733 C C . ARG A 1 89 ? -9.164 5.969 26.875 1 96.5 89 ARG A C 1
ATOM 735 O O . ARG A 1 89 ? -9.727 7.016 27.203 1 96.5 89 ARG A O 1
ATOM 742 N N . PHE A 1 90 ? -9.289 5.367 25.734 1 98 90 PHE A N 1
ATOM 743 C CA . PHE A 1 90 ? -10.234 5.906 24.766 1 98 90 PHE A CA 1
ATOM 744 C C . PHE A 1 90 ? -11.664 5.785 25.281 1 98 90 PHE A C 1
ATOM 746 O O . PHE A 1 90 ? -12.078 4.719 25.734 1 98 90 PHE A O 1
ATOM 753 N N . SER A 1 91 ? -12.43 6.867 25.188 1 98.31 91 SER A N 1
ATOM 754 C CA . SER A 1 91 ? -13.758 6.848 25.781 1 98.31 91 SER A CA 1
ATOM 755 C C . SER A 1 91 ? -14.781 7.523 24.875 1 98.31 91 SER A C 1
ATOM 757 O O . SER A 1 91 ? -15.883 7.852 25.312 1 98.31 91 SER A O 1
ATOM 759 N N . CYS A 1 92 ? -14.5 7.754 23.625 1 98.56 92 CYS A N 1
ATOM 760 C CA . CYS A 1 92 ? -15.359 8.5 22.719 1 98.56 92 CYS A CA 1
ATOM 761 C C . CYS A 1 92 ? -16.516 7.637 22.234 1 98.56 92 CYS A C 1
ATOM 763 O O . CYS A 1 92 ? -16.531 6.426 22.469 1 98.56 92 CYS A O 1
ATOM 765 N N . GLU A 1 93 ? -17.5 8.344 21.703 1 98.62 93 GLU A N 1
ATOM 766 C CA . GLU A 1 93 ? -18.547 7.734 20.891 1 98.62 93 GLU A CA 1
ATOM 767 C C . GLU A 1 93 ? -18.172 7.699 19.422 1 98.62 93 GLU A C 1
ATOM 769 O O . GLU A 1 93 ? -17.547 8.641 18.906 1 98.62 93 GLU A O 1
ATOM 774 N N . VAL A 1 94 ? -18.516 6.59 18.766 1 98.88 94 VAL A N 1
ATOM 775 C CA . VAL A 1 94 ? -18.297 6.48 17.328 1 98.88 94 VAL A CA 1
ATOM 776 C C . VAL A 1 94 ? -19.625 6.141 16.641 1 98.88 94 VAL A C 1
ATOM 778 O O . VAL A 1 94 ? -20.297 5.184 17.031 1 98.88 94 VAL A O 1
ATOM 781 N N . THR A 1 95 ? -20.047 6.961 15.734 1 98.75 95 THR A N 1
ATOM 782 C CA . THR A 1 95 ? -21.156 6.711 14.828 1 98.75 95 THR A CA 1
ATOM 783 C C . THR A 1 95 ? -20.656 6.457 13.406 1 98.75 95 THR A C 1
ATOM 785 O O . THR A 1 95 ? -19.812 7.203 12.906 1 98.75 95 THR A O 1
ATOM 788 N N . ALA A 1 96 ? -21.078 5.391 12.766 1 98.81 96 ALA A N 1
ATOM 789 C CA . ALA A 1 96 ? -20.531 5.055 11.461 1 98.81 96 ALA A CA 1
ATOM 790 C C . ALA A 1 96 ? -21.531 4.281 10.609 1 98.81 96 ALA A C 1
ATOM 792 O O . ALA A 1 96 ? -22.5 3.717 11.141 1 98.81 96 ALA A O 1
ATOM 793 N N . PHE A 1 97 ? -21.359 4.344 9.281 1 98.81 97 PHE A N 1
ATOM 794 C CA . PHE A 1 97 ? -22 3.365 8.406 1 98.81 97 PHE A CA 1
ATOM 795 C C . PHE A 1 97 ? -21.594 1.947 8.797 1 98.81 97 PHE A C 1
ATOM 797 O O . PHE A 1 97 ? -20.453 1.705 9.18 1 98.81 97 PHE A O 1
ATOM 804 N N . PRO A 1 98 ? -22.531 0.974 8.648 1 98.5 98 PRO A N 1
ATOM 805 C CA . PRO A 1 98 ? -22.078 -0.411 8.812 1 98.5 98 PRO A CA 1
ATOM 806 C C . PRO A 1 98 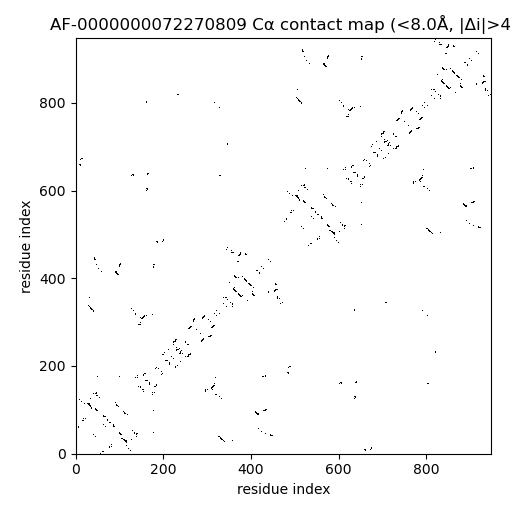? -21.047 -0.825 7.77 1 98.5 98 PRO A C 1
ATOM 808 O O . PRO A 1 98 ? -21.141 -0.427 6.609 1 98.5 98 PRO A O 1
ATOM 811 N N . GLU A 1 99 ? -20.062 -1.567 8.25 1 98.75 99 GLU A N 1
ATOM 812 C CA . GLU A 1 99 ? -19.062 -2.043 7.285 1 98.75 99 GLU A CA 1
ATOM 813 C C . GLU A 1 99 ? -19.719 -2.881 6.188 1 98.75 99 GLU A C 1
ATOM 815 O O . GLU A 1 99 ? -20.609 -3.684 6.465 1 98.75 99 GLU A O 1
ATOM 820 N N . GLY A 1 100 ? -19.266 -2.711 4.965 1 98.81 100 GLY A N 1
ATOM 821 C CA . GLY A 1 100 ? -19.875 -3.348 3.811 1 98.81 100 GLY A CA 1
ATOM 822 C C . GLY A 1 100 ? -20.859 -2.449 3.088 1 98.81 100 GLY A C 1
ATOM 823 O O . GLY A 1 100 ? -21.266 -2.738 1.956 1 98.81 100 GLY A O 1
ATOM 824 N N . SER A 1 101 ? -21.234 -1.308 3.684 1 98.88 101 SER A N 1
ATOM 825 C CA . SER A 1 101 ? -22.203 -0.391 3.088 1 98.88 101 SER A CA 1
ATOM 826 C C . SER A 1 101 ? -21.609 0.306 1.862 1 98.88 101 SER A C 1
ATOM 828 O O . SER A 1 101 ? -20.406 0.53 1.784 1 98.88 101 SER A O 1
ATOM 830 N N . VAL A 1 102 ? -22.5 0.621 0.906 1 98.75 102 VAL A N 1
ATOM 831 C CA . VAL A 1 102 ? -22.125 1.499 -0.199 1 98.75 102 VAL A CA 1
ATOM 832 C C . VAL A 1 102 ? -22.188 2.955 0.256 1 98.75 102 VAL A C 1
ATOM 834 O O . VAL A 1 102 ? -23.156 3.375 0.895 1 98.75 102 VAL A O 1
ATOM 837 N N . VAL A 1 103 ? -21.109 3.705 -0.036 1 98.81 103 VAL A N 1
ATOM 838 C CA . VAL A 1 103 ? -21.016 5.051 0.515 1 98.81 103 VAL A CA 1
ATOM 839 C C . VAL A 1 103 ? -20.578 6.027 -0.579 1 98.81 103 VAL A C 1
ATOM 841 O O . VAL A 1 103 ? -20.172 5.609 -1.661 1 98.81 103 VAL A O 1
ATOM 844 N N . PHE A 1 104 ? -20.703 7.344 -0.289 1 98.44 104 PHE A N 1
ATOM 845 C CA . PHE A 1 104 ? -20.516 8.383 -1.291 1 98.44 104 PHE A CA 1
ATOM 846 C C . PHE A 1 104 ? -19.734 9.562 -0.715 1 98.44 104 PHE A C 1
ATOM 848 O O . PHE A 1 104 ? -19.547 9.648 0.499 1 98.44 104 PHE A O 1
ATOM 855 N N . PRO A 1 105 ? -19.172 10.43 -1.595 1 96.88 105 PRO A N 1
ATOM 856 C CA . PRO A 1 105 ? -18.344 11.547 -1.138 1 96.88 105 PRO A CA 1
ATOM 857 C C . PRO A 1 105 ? -19.141 12.594 -0.367 1 96.88 105 PRO A C 1
ATOM 859 O O . PRO A 1 105 ? -20.344 12.773 -0.62 1 96.88 105 PRO A O 1
ATOM 862 N N . HIS A 1 106 ? -18.5 13.266 0.613 1 94.75 106 HIS A N 1
ATOM 863 C CA . HIS A 1 106 ? -18.969 14.477 1.294 1 94.75 106 HIS A CA 1
ATOM 864 C C . HIS A 1 106 ? -20.031 14.148 2.338 1 94.75 106 HIS A C 1
ATOM 866 O O . HIS A 1 106 ? -20.75 15.031 2.785 1 94.75 106 HIS A O 1
ATOM 872 N N . GLU A 1 107 ? -20.234 12.977 2.646 1 96.5 107 GLU A N 1
ATOM 873 C CA . GLU A 1 107 ? -21.031 12.625 3.822 1 96.5 107 GLU A CA 1
ATOM 874 C C . GLU A 1 107 ? -20.172 11.953 4.887 1 96.5 107 GLU A C 1
ATOM 876 O O . GLU A 1 107 ? -19.25 11.195 4.562 1 96.5 107 GLU A O 1
ATOM 881 N N . PRO A 1 108 ? -20.391 12.289 6.148 1 98 108 PRO A N 1
ATOM 882 C CA . PRO A 1 108 ? -19.609 11.648 7.211 1 98 108 PRO A CA 1
ATOM 883 C C . PRO A 1 108 ? -19.812 10.133 7.246 1 98 108 PRO A C 1
ATOM 885 O O . PRO A 1 108 ? -20.906 9.656 7.527 1 98 108 PRO A O 1
ATOM 888 N N . LEU A 1 109 ? -18.781 9.414 6.984 1 98.75 109 LEU A N 1
ATOM 889 C CA . LEU A 1 109 ? -18.812 7.961 7.039 1 98.75 109 LEU A CA 1
ATOM 890 C C . LEU A 1 109 ? -18.672 7.461 8.469 1 98.75 109 LEU A C 1
ATOM 892 O O . LEU A 1 109 ? -19.188 6.402 8.828 1 98.75 109 LEU A O 1
ATOM 896 N N . LEU A 1 110 ? -17.891 8.188 9.203 1 98.81 110 LEU A N 1
ATOM 897 C CA . LEU A 1 110 ? -17.594 7.934 10.609 1 98.81 110 LEU A CA 1
ATOM 898 C C . LEU A 1 110 ? -17.422 9.242 11.375 1 98.81 110 LEU A C 1
ATOM 900 O O . LEU A 1 110 ? -16.797 10.18 10.883 1 98.81 110 LEU A O 1
ATOM 904 N N . THR A 1 111 ? -18.094 9.328 12.523 1 98.75 111 THR A N 1
ATOM 905 C CA . THR A 1 111 ? -17.969 10.484 13.406 1 98.75 111 THR A CA 1
ATOM 906 C C . THR A 1 111 ? -17.484 10.047 14.789 1 98.75 111 THR A C 1
ATOM 908 O O . THR A 1 111 ? -18.016 9.094 15.367 1 98.75 111 THR A O 1
ATOM 911 N N . VAL A 1 112 ? -16.484 10.664 15.273 1 98.88 112 VAL A N 1
ATOM 912 C CA . VAL A 1 112 ? -16.016 10.469 16.641 1 98.88 112 VAL A CA 1
ATOM 913 C C . VAL A 1 112 ? -16.406 11.664 17.5 1 98.88 112 VAL A C 1
ATOM 915 O O . VAL A 1 112 ? -16.156 12.812 17.141 1 98.88 112 VAL A O 1
ATOM 918 N N . ARG A 1 113 ? -17.062 11.445 18.594 1 98.62 113 ARG A N 1
ATOM 919 C CA . ARG A 1 113 ? -17.469 12.484 19.531 1 98.62 113 ARG A CA 1
ATOM 920 C C . ARG A 1 113 ? -17 12.18 20.938 1 98.62 113 ARG A C 1
ATOM 922 O O . ARG A 1 113 ? -17.281 11.094 21.469 1 98.62 113 ARG A O 1
ATOM 929 N N . GLY A 1 114 ? -16.344 13.023 21.516 1 98.56 114 GLY A N 1
ATOM 930 C CA . GLY A 1 114 ? -15.797 12.883 22.844 1 98.56 114 GLY A CA 1
ATOM 931 C C . GLY A 1 114 ? -14.742 13.93 23.172 1 98.56 114 GLY A C 1
ATOM 932 O O . GLY A 1 114 ? -14.672 14.977 22.531 1 98.56 114 GLY A O 1
ATOM 933 N N . PRO A 1 115 ? -13.992 13.695 24.266 1 98.56 115 PRO A N 1
ATOM 934 C CA . PRO A 1 115 ? -12.945 14.664 24.625 1 98.56 115 PRO A CA 1
ATOM 935 C C . PRO A 1 115 ? -12.016 14.977 23.453 1 98.56 115 PRO A C 1
ATOM 937 O O . PRO A 1 115 ? -11.625 14.078 22.703 1 98.56 115 PRO A O 1
ATOM 940 N N . LEU A 1 116 ? -11.656 16.25 23.328 1 98.5 116 LEU A N 1
ATOM 941 C CA . LEU A 1 116 ? -10.93 16.781 22.188 1 98.5 116 LEU A CA 1
ATOM 942 C C . LEU A 1 116 ? -9.633 16.016 21.953 1 98.5 116 LEU A C 1
ATOM 944 O O . LEU A 1 116 ? -9.344 15.609 20.812 1 98.5 116 LEU A O 1
ATOM 948 N N . TRP A 1 117 ? -8.828 15.789 23.016 1 97.88 117 TRP A N 1
ATOM 949 C CA . TRP A 1 117 ? -7.512 15.188 22.812 1 97.88 117 TRP A CA 1
ATOM 950 C C . TRP A 1 117 ? -7.637 13.727 22.422 1 97.88 117 TRP A C 1
ATOM 952 O O . TRP A 1 117 ? -6.77 13.188 21.719 1 97.88 117 TRP A O 1
ATOM 962 N N . GLU A 1 118 ? -8.797 13.008 22.797 1 98.12 118 GLU A N 1
ATOM 963 C CA . GLU A 1 118 ? -9.047 11.625 22.406 1 98.12 118 GLU A CA 1
ATOM 964 C C . GLU A 1 118 ? -9.477 11.539 20.938 1 98.12 118 GLU A C 1
ATOM 966 O O . GLU A 1 118 ? -8.922 10.75 20.172 1 98.12 118 GLU A O 1
ATOM 971 N N . ALA A 1 119 ? -10.453 12.398 20.625 1 98.44 119 ALA A N 1
ATOM 972 C CA . ALA A 1 119 ? -11.023 12.391 19.281 1 98.44 119 ALA A CA 1
ATOM 973 C C . ALA A 1 119 ? -9.977 12.773 18.234 1 98.44 119 ALA A C 1
ATOM 975 O O . ALA A 1 119 ? -10.008 12.273 17.109 1 98.44 119 ALA A O 1
ATOM 976 N N . GLN A 1 120 ? -9.102 13.625 18.609 1 97.62 120 GLN A N 1
ATOM 977 C CA . GLN A 1 120 ? -8.07 14.094 17.703 1 97.62 120 GLN A CA 1
ATOM 978 C C . GLN A 1 120 ? -7.02 13.016 17.453 1 97.62 120 GLN A C 1
ATOM 980 O O . GLN A 1 120 ? -6.562 12.836 16.328 1 97.62 120 GLN A O 1
ATOM 985 N N . LEU A 1 121 ? -6.578 12.25 18.438 1 98.25 121 LEU A N 1
ATOM 986 C CA . LEU A 1 121 ? -5.473 11.297 18.406 1 98.25 121 LEU A CA 1
ATOM 987 C C . LEU A 1 121 ? -5.703 10.227 17.344 1 98.25 121 LEU A C 1
ATOM 989 O O . LEU A 1 121 ? -4.754 9.766 16.703 1 98.25 121 LEU A O 1
ATOM 993 N N . VAL A 1 122 ? -6.938 9.844 17.125 1 98.38 122 VAL A N 1
ATOM 994 C CA . VAL A 1 122 ? -7.219 8.594 16.406 1 98.38 122 VAL A CA 1
ATOM 995 C C . VAL A 1 122 ? -7.266 8.859 14.906 1 98.38 122 VAL A C 1
ATOM 997 O O . VAL A 1 122 ? -7.457 7.934 14.117 1 98.38 122 VAL A O 1
ATOM 1000 N N . GLU A 1 123 ? -7.027 10.094 14.484 1 98.5 123 GLU A N 1
ATOM 1001 C CA . GLU A 1 123 ? -7.148 10.516 13.094 1 98.5 123 GLU A CA 1
ATOM 1002 C C . GLU A 1 123 ? -6.297 9.641 12.172 1 98.5 123 GLU A C 1
ATOM 1004 O O . GLU A 1 123 ? -6.816 9.023 11.234 1 98.5 123 GLU A O 1
ATOM 1009 N N . THR A 1 124 ? -5.008 9.539 12.477 1 98.31 124 THR A N 1
ATOM 1010 C CA . THR A 1 124 ? -4.055 8.914 11.57 1 98.31 124 THR A CA 1
ATOM 1011 C C . THR A 1 124 ? -4.383 7.43 11.383 1 98.31 124 THR A C 1
ATOM 1013 O O . THR A 1 124 ? -4.457 6.945 10.25 1 98.31 124 THR A O 1
ATOM 1016 N N . ALA A 1 125 ? -4.602 6.719 12.484 1 98.25 125 ALA A N 1
ATOM 1017 C CA . ALA A 1 125 ? -4.891 5.289 12.414 1 98.25 125 ALA A CA 1
ATOM 1018 C C . ALA A 1 125 ? -6.199 5.023 11.68 1 98.25 125 ALA A C 1
ATOM 1020 O O . ALA A 1 125 ? -6.293 4.098 10.875 1 98.25 125 ALA A O 1
ATOM 1021 N N . LEU A 1 126 ? -7.227 5.859 11.984 1 98.62 126 LEU A N 1
ATOM 1022 C CA . LEU A 1 126 ? -8.516 5.699 11.312 1 98.62 126 LEU A CA 1
ATOM 1023 C C . LEU A 1 126 ? -8.367 5.906 9.805 1 98.62 126 LEU A C 1
ATOM 1025 O O . LEU A 1 126 ? -8.82 5.074 9.016 1 98.62 126 LEU A O 1
ATOM 1029 N N . LEU A 1 127 ? -7.754 6.98 9.453 1 98.56 127 LEU A N 1
ATOM 1030 C CA . LEU A 1 127 ? -7.609 7.277 8.031 1 98.56 127 LEU A CA 1
ATOM 1031 C C . LEU A 1 127 ? -6.773 6.207 7.336 1 98.56 127 LEU A C 1
ATOM 1033 O O . LEU A 1 127 ? -7.094 5.789 6.223 1 98.56 127 LEU A O 1
ATOM 1037 N N . ASN A 1 128 ? -5.68 5.77 7.938 1 98.19 128 ASN A N 1
ATOM 1038 C CA . ASN A 1 128 ? -4.797 4.758 7.371 1 98.19 128 ASN A CA 1
ATOM 1039 C C . ASN A 1 128 ? -5.559 3.482 7.016 1 98.19 128 ASN A C 1
ATOM 1041 O O . ASN A 1 128 ? -5.469 2.992 5.891 1 98.19 128 ASN A O 1
ATOM 1045 N N . THR A 1 129 ? -6.34 2.961 7.934 1 98.12 129 THR A N 1
ATOM 1046 C CA . THR A 1 129 ? -7.004 1.672 7.781 1 98.12 129 THR A CA 1
ATOM 1047 C C . THR A 1 129 ? -8.25 1.804 6.91 1 98.12 129 THR A C 1
ATOM 1049 O O . THR A 1 129 ? -8.453 1.012 5.988 1 98.12 129 THR A O 1
ATOM 1052 N N . LEU A 1 130 ? -9.07 2.803 7.16 1 98.69 130 LEU A N 1
ATOM 1053 C CA . LEU A 1 130 ? -10.359 2.932 6.496 1 98.69 130 LEU A CA 1
ATOM 1054 C C . LEU A 1 130 ? -10.188 3.357 5.043 1 98.69 130 LEU A C 1
ATOM 1056 O O . LEU A 1 130 ? -10.914 2.885 4.164 1 98.69 130 LEU A O 1
ATOM 1060 N N . ASN A 1 131 ? -9.234 4.258 4.766 1 98.38 131 ASN A N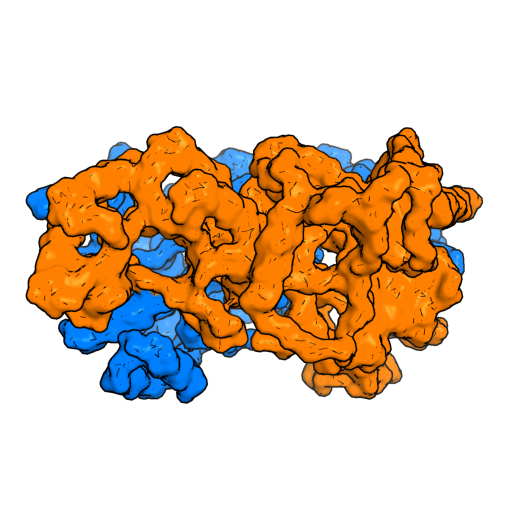 1
ATOM 1061 C CA . ASN A 1 131 ? -8.969 4.656 3.387 1 98.38 131 ASN A CA 1
ATOM 1062 C C . ASN A 1 131 ? -8.555 3.461 2.529 1 98.38 131 ASN A C 1
ATOM 1064 O O . ASN A 1 131 ? -9.102 3.25 1.446 1 98.38 131 ASN A O 1
ATOM 1068 N N . PHE A 1 132 ? -7.605 2.713 3.051 1 98.44 132 PHE A N 1
ATOM 1069 C CA . PHE A 1 132 ? -7.012 1.632 2.271 1 98.44 132 PHE A CA 1
ATOM 1070 C C . PHE A 1 132 ? -8.023 0.516 2.039 1 98.44 132 PHE A C 1
ATOM 1072 O O . PHE A 1 132 ? -8.211 0.072 0.904 1 98.44 132 PHE A O 1
ATOM 1079 N N . GLN A 1 133 ? -8.656 0.054 3.111 1 98.75 133 GLN A N 1
ATOM 1080 C CA . GLN A 1 133 ? -9.539 -1.098 2.957 1 98.75 133 GLN A CA 1
ATOM 1081 C C . GLN A 1 133 ? -10.781 -0.734 2.148 1 98.75 133 GLN A C 1
ATOM 1083 O O . GLN A 1 133 ? -11.312 -1.565 1.41 1 98.75 133 GLN A O 1
ATOM 1088 N N . THR A 1 134 ? -11.289 0.522 2.236 1 98.88 134 THR A N 1
ATOM 1089 C CA . THR A 1 134 ? -12.398 0.962 1.399 1 98.88 134 THR A CA 1
ATOM 1090 C C . THR A 1 134 ? -11.992 0.975 -0.073 1 98.88 134 THR A C 1
ATOM 1092 O O . THR A 1 134 ? -12.773 0.577 -0.939 1 98.88 134 THR A O 1
ATOM 1095 N N . LEU A 1 135 ? -10.805 1.426 -0.322 1 98.5 135 LEU A N 1
ATOM 1096 C CA . LEU A 1 135 ? -10.273 1.448 -1.683 1 98.5 135 LEU A CA 1
ATOM 1097 C C . LEU A 1 135 ? -10.234 0.044 -2.273 1 98.5 135 LEU A C 1
ATOM 1099 O O . LEU A 1 135 ? -10.703 -0.176 -3.395 1 98.5 135 LEU A O 1
ATOM 1103 N N . VAL A 1 136 ? -9.68 -0.891 -1.553 1 98.81 136 VAL A N 1
ATOM 1104 C CA . VAL A 1 136 ? -9.508 -2.258 -2.035 1 98.81 136 VAL A CA 1
ATOM 1105 C C . VAL A 1 136 ? -10.875 -2.928 -2.184 1 98.81 136 VAL A C 1
ATOM 1107 O O . VAL A 1 136 ? -11.125 -3.627 -3.17 1 98.81 136 VAL A O 1
ATOM 1110 N N . ALA A 1 137 ? -11.727 -2.77 -1.161 1 98.94 137 ALA A N 1
ATOM 1111 C CA . ALA A 1 137 ? -13.055 -3.354 -1.247 1 98.94 137 ALA A CA 1
ATOM 1112 C C . ALA A 1 137 ? -13.797 -2.848 -2.48 1 98.94 137 ALA A C 1
ATOM 1114 O O . ALA A 1 137 ? -14.508 -3.609 -3.143 1 98.94 137 ALA A O 1
ATOM 1115 N N . THR A 1 138 ? -13.68 -1.572 -2.762 1 98.88 138 THR A N 1
ATOM 1116 C CA . THR A 1 138 ? -14.32 -0.979 -3.928 1 98.88 138 THR A CA 1
ATOM 1117 C C . THR A 1 138 ? -13.758 -1.567 -5.219 1 98.88 138 THR A C 1
ATOM 1119 O O . THR A 1 138 ? -14.508 -1.904 -6.133 1 98.88 138 THR A O 1
ATOM 1122 N N . LYS A 1 139 ? -12.43 -1.671 -5.293 1 98.69 139 LYS A N 1
ATOM 1123 C CA . LYS A 1 139 ? -11.789 -2.281 -6.457 1 98.69 139 LYS A CA 1
ATOM 1124 C C . LYS A 1 139 ? -12.273 -3.713 -6.664 1 98.69 139 LYS A C 1
ATOM 1126 O O . LYS A 1 139 ? -12.547 -4.125 -7.793 1 98.69 139 LYS A O 1
ATOM 1131 N N . ALA A 1 140 ? -12.312 -4.449 -5.582 1 98.88 140 ALA A N 1
ATOM 1132 C CA . ALA A 1 140 ? -12.789 -5.824 -5.656 1 98.88 140 ALA A CA 1
ATOM 1133 C C . ALA A 1 140 ? -14.227 -5.883 -6.172 1 98.88 140 ALA A C 1
ATOM 1135 O O . ALA A 1 140 ? -14.555 -6.715 -7.02 1 98.88 140 ALA A O 1
ATOM 1136 N N . ALA A 1 141 ? -15.07 -5.023 -5.641 1 98.88 141 ALA A N 1
ATOM 1137 C CA . ALA A 1 141 ? -16.469 -4.988 -6.066 1 98.88 141 ALA A CA 1
ATOM 1138 C C . ALA A 1 141 ? -16.578 -4.719 -7.566 1 98.88 141 ALA A C 1
ATOM 1140 O O . ALA A 1 141 ? -17.406 -5.309 -8.25 1 98.88 141 ALA A O 1
ATOM 1141 N N . ARG A 1 142 ? -15.781 -3.834 -8.094 1 98.56 142 ARG A N 1
ATOM 1142 C CA . ARG A 1 142 ? -15.766 -3.518 -9.516 1 98.56 142 ARG A CA 1
ATOM 1143 C C . ARG A 1 142 ? -15.32 -4.723 -10.336 1 98.56 142 ARG A C 1
ATOM 1145 O O . ARG A 1 142 ? -15.906 -5.02 -11.383 1 98.56 142 ARG A O 1
ATOM 1152 N N . CYS A 1 143 ? -14.266 -5.41 -9.891 1 98.75 143 CYS A N 1
ATOM 1153 C CA . CYS A 1 143 ? -13.797 -6.609 -10.57 1 98.75 143 CYS A CA 1
ATOM 1154 C C . CYS A 1 143 ? -14.859 -7.695 -10.562 1 98.75 143 CYS A C 1
ATOM 1156 O O . CYS A 1 143 ? -15.062 -8.383 -11.562 1 98.75 143 CYS A O 1
ATOM 1158 N N . VAL A 1 144 ? -15.484 -7.875 -9.414 1 98.75 144 VAL A N 1
ATOM 1159 C CA . VAL A 1 144 ? -16.531 -8.883 -9.258 1 98.75 144 VAL A CA 1
ATOM 1160 C C . VAL A 1 144 ? -17.688 -8.578 -10.203 1 98.75 144 VAL A C 1
ATOM 1162 O O . VAL A 1 144 ? -18.203 -9.469 -10.875 1 98.75 144 VAL A O 1
ATOM 1165 N N . LEU A 1 145 ? -18.094 -7.32 -10.242 1 97.81 145 LEU A N 1
ATOM 1166 C CA . LEU A 1 145 ? -19.156 -6.902 -11.148 1 97.81 145 LEU A CA 1
ATOM 1167 C C . LEU A 1 145 ? -18.797 -7.23 -12.594 1 97.81 145 LEU A C 1
ATOM 1169 O O . LEU A 1 145 ? -19.625 -7.754 -13.344 1 97.81 145 LEU A O 1
ATOM 1173 N N . ALA A 1 146 ? -17.594 -6.934 -12.984 1 98.06 146 ALA A N 1
ATOM 1174 C CA . ALA A 1 146 ? -17.125 -7.238 -14.336 1 98.06 146 ALA A CA 1
ATOM 1175 C C . ALA A 1 146 ? -17.156 -8.742 -14.602 1 98.06 146 ALA A C 1
ATOM 1177 O O . ALA A 1 146 ? -17.641 -9.188 -15.648 1 98.06 146 ALA A O 1
ATOM 1178 N N . ALA A 1 147 ? -16.656 -9.516 -13.703 1 98.5 147 ALA A N 1
ATOM 1179 C CA . ALA A 1 147 ? -16.531 -10.961 -13.867 1 98.5 147 ALA A CA 1
ATOM 1180 C C . ALA A 1 147 ? -17.922 -11.609 -13.961 1 98.5 147 ALA A C 1
ATOM 1182 O O . ALA A 1 147 ? -18.109 -12.562 -14.719 1 98.5 147 ALA A O 1
ATOM 1183 N N . GLN A 1 148 ? -18.844 -11.094 -13.203 1 96.81 148 GLN A N 1
ATOM 1184 C CA . GLN A 1 148 ? -20.188 -11.664 -13.133 1 96.81 148 GLN A CA 1
ATOM 1185 C C . GLN A 1 148 ? -20.906 -11.555 -14.477 1 96.81 148 GLN A C 1
ATOM 1187 O O . GLN A 1 148 ? -21.766 -12.383 -14.797 1 96.81 148 GLN A O 1
ATOM 1192 N N . ALA A 1 149 ? -20.547 -10.539 -15.211 1 95.31 149 ALA A N 1
ATOM 1193 C CA . ALA A 1 149 ? -21.156 -10.375 -16.531 1 95.31 149 ALA A CA 1
ATOM 1194 C C . ALA A 1 149 ? -20.906 -11.602 -17.406 1 95.31 149 ALA A C 1
ATOM 1196 O O . ALA A 1 149 ? -21.719 -11.922 -18.281 1 95.31 149 ALA A O 1
ATOM 1197 N N . GLY A 1 150 ? -19.797 -12.297 -17.172 1 96.69 150 GLY A N 1
ATOM 1198 C CA . GLY A 1 150 ? -19.484 -13.508 -17.906 1 96.69 150 GLY A CA 1
ATOM 1199 C C . GLY A 1 150 ? -19.672 -14.773 -17.094 1 96.69 150 GLY A C 1
ATOM 1200 O O . GLY A 1 150 ? -19.266 -15.852 -17.516 1 96.69 150 GLY A O 1
ATOM 1201 N N . GLY A 1 151 ? -20.234 -14.594 -15.914 1 97.69 151 GLY A N 1
ATOM 1202 C CA . GLY A 1 151 ? -20.5 -15.742 -15.055 1 97.69 151 GLY A CA 1
ATOM 1203 C C . GLY A 1 151 ? -19.297 -16.172 -14.242 1 97.69 151 GLY A C 1
ATOM 1204 O O . GLY A 1 151 ? -19.297 -17.25 -13.656 1 97.69 151 GLY A O 1
ATOM 1205 N N . GLY A 1 152 ? -18.297 -15.383 -14.211 1 98.5 152 GLY A N 1
ATOM 1206 C CA . GLY A 1 152 ? -17.078 -15.742 -13.5 1 98.5 152 GLY A CA 1
ATOM 1207 C C . GLY A 1 152 ? -17.047 -15.211 -12.086 1 98.5 152 GLY A C 1
ATOM 1208 O O . GLY A 1 152 ? -17.922 -14.445 -11.672 1 98.5 152 GLY A O 1
ATOM 1209 N N . THR A 1 153 ? -16.078 -15.656 -11.281 1 98.56 153 THR A N 1
ATOM 1210 C CA . THR A 1 153 ? -15.812 -15.195 -9.922 1 98.56 153 THR A CA 1
ATOM 1211 C C . THR A 1 153 ? -14.406 -14.602 -9.812 1 98.56 153 THR A C 1
ATOM 1213 O O . THR A 1 153 ? -13.609 -14.703 -10.75 1 98.56 153 THR A O 1
ATOM 1216 N N . VAL A 1 154 ? -14.125 -13.922 -8.688 1 98.75 154 VAL A N 1
ATOM 1217 C CA . VAL A 1 154 ? -12.844 -13.25 -8.492 1 98.75 154 VAL A CA 1
ATOM 1218 C C . VAL A 1 154 ? -12.156 -13.812 -7.254 1 98.75 154 VAL A C 1
ATOM 1220 O O . VAL A 1 154 ? -12.789 -14.023 -6.219 1 98.75 154 VAL A O 1
ATOM 1223 N N . LEU A 1 155 ? -10.898 -14.133 -7.387 1 98.56 155 LEU A N 1
ATOM 1224 C CA . LEU A 1 155 ? -10.008 -14.477 -6.281 1 98.56 155 LEU A CA 1
ATOM 1225 C C . LEU A 1 155 ? -8.938 -13.414 -6.094 1 98.56 155 LEU A C 1
ATOM 1227 O O . LEU A 1 155 ? -8.422 -12.859 -7.07 1 98.56 155 LEU A O 1
ATOM 1231 N N . GLU A 1 156 ? -8.617 -13.094 -4.836 1 98.25 156 GLU A N 1
ATOM 1232 C CA . GLU A 1 156 ? -7.527 -12.172 -4.527 1 98.25 156 GLU A CA 1
ATOM 1233 C C . GLU A 1 156 ? -6.18 -12.883 -4.551 1 98.25 156 GLU A C 1
ATOM 1235 O O . GLU A 1 156 ? -5.965 -13.844 -3.807 1 98.25 156 GLU A O 1
ATOM 1240 N N . PHE A 1 157 ? -5.207 -12.359 -5.406 1 96.5 157 PHE A N 1
ATOM 1241 C CA . PHE A 1 157 ? -3.916 -12.992 -5.652 1 96.5 157 PHE A CA 1
ATOM 1242 C C . PHE A 1 157 ? -2.787 -11.977 -5.523 1 96.5 157 PHE A C 1
ATOM 1244 O O . PHE A 1 157 ? -1.752 -12.102 -6.18 1 96.5 157 PHE A O 1
ATOM 1251 N N . GLY A 1 158 ? -2.939 -11.008 -4.695 1 96.44 158 GLY A N 1
ATOM 1252 C CA . GLY A 1 158 ? -2.041 -9.867 -4.844 1 96.44 158 GLY A CA 1
ATOM 1253 C C . GLY A 1 158 ? -0.998 -9.781 -3.746 1 96.44 158 GLY A C 1
ATOM 1254 O O . GLY A 1 158 ? -0.32 -8.766 -3.605 1 96.44 158 GLY A O 1
ATOM 1255 N N . ALA A 1 159 ? -0.703 -10.789 -2.918 1 97.06 159 ALA A N 1
ATOM 1256 C CA . ALA A 1 159 ? 0.132 -10.703 -1.724 1 97.06 159 ALA A CA 1
ATOM 1257 C C . ALA A 1 159 ? 1.54 -10.227 -2.07 1 97.06 159 ALA A C 1
ATOM 1259 O O . ALA A 1 159 ? 2.107 -9.391 -1.368 1 97.06 159 ALA A O 1
ATOM 1260 N N . ARG A 1 160 ? 2.096 -10.641 -3.178 1 96.31 160 ARG A N 1
ATOM 1261 C CA . ARG A 1 160 ? 3.486 -10.391 -3.539 1 96.31 160 ARG A CA 1
ATOM 1262 C C . ARG A 1 160 ? 3.705 -8.922 -3.898 1 96.31 160 ARG A C 1
ATOM 1264 O O . ARG A 1 160 ? 4.82 -8.414 -3.795 1 96.31 160 ARG A O 1
ATOM 1271 N N . ARG A 1 161 ? 2.645 -8.273 -4.293 1 96.12 161 ARG A N 1
ATOM 1272 C CA . ARG A 1 161 ? 2.805 -6.902 -4.77 1 96.12 161 ARG A CA 1
ATOM 1273 C C . ARG A 1 161 ? 2.154 -5.91 -3.814 1 96.12 161 ARG A C 1
ATOM 1275 O O . ARG A 1 161 ? 2.242 -4.695 -4.016 1 96.12 161 ARG A O 1
ATOM 1282 N N . ALA A 1 162 ? 1.498 -6.438 -2.775 1 97.19 162 ALA A N 1
ATOM 1283 C CA . ALA A 1 162 ? 0.882 -5.57 -1.776 1 97.19 162 ALA A CA 1
ATOM 1284 C C . ALA A 1 162 ? 1.936 -4.746 -1.041 1 97.19 162 ALA A C 1
ATOM 1286 O O . ALA A 1 162 ? 3.131 -5.035 -1.129 1 97.19 162 ALA A O 1
ATOM 1287 N N . GLN A 1 163 ? 1.527 -3.701 -0.399 1 96.25 163 GLN A N 1
ATOM 1288 C CA . GLN A 1 163 ? 2.469 -2.82 0.283 1 96.25 163 GLN A CA 1
ATOM 1289 C C . GLN A 1 163 ? 2.676 -3.25 1.732 1 96.25 163 GLN A C 1
ATOM 1291 O O . GLN A 1 163 ? 2.092 -2.668 2.648 1 96.25 163 GLN A O 1
ATOM 1296 N N . GLY A 1 164 ? 3.584 -4.215 1.898 1 95.75 164 GLY A N 1
ATOM 1297 C CA . GLY A 1 164 ? 3.914 -4.73 3.217 1 95.75 164 GLY A CA 1
ATOM 1298 C C . GLY A 1 164 ? 3.014 -5.871 3.654 1 95.75 164 GLY A C 1
ATOM 1299 O O . GLY A 1 164 ? 1.987 -6.137 3.025 1 95.75 164 GLY A O 1
ATOM 1300 N N . PRO A 1 165 ? 3.367 -6.512 4.734 1 96.88 165 PRO A N 1
ATOM 1301 C CA . PRO A 1 165 ? 2.639 -7.691 5.203 1 96.88 165 PRO A CA 1
ATOM 1302 C C . PRO A 1 165 ? 1.2 -7.379 5.605 1 96.88 165 PRO A C 1
ATOM 1304 O O . PRO A 1 165 ? 0.277 -8.109 5.234 1 96.88 165 PRO A O 1
ATOM 1307 N N . ASN A 1 166 ? 1.031 -6.254 6.34 1 96.62 166 ASN A N 1
ATOM 1308 C CA . ASN A 1 166 ? -0.336 -5.898 6.707 1 96.62 166 ASN A CA 1
ATOM 1309 C C . ASN A 1 166 ? -1.148 -5.465 5.492 1 96.62 166 ASN A C 1
ATOM 1311 O O . ASN A 1 166 ? -2.348 -5.734 5.414 1 96.62 166 ASN A O 1
ATOM 1315 N N . GLY A 1 167 ? -0.451 -4.766 4.559 1 97 167 GLY A N 1
ATOM 1316 C CA . GLY A 1 167 ? -1.125 -4.422 3.316 1 97 167 GLY A CA 1
ATOM 1317 C C . GLY A 1 167 ? -1.663 -5.629 2.574 1 97 167 GLY A C 1
ATOM 1318 O O . GLY A 1 167 ? -2.773 -5.594 2.041 1 97 167 GLY A O 1
ATOM 1319 N N . ALA A 1 168 ? -0.909 -6.684 2.623 1 98.19 168 ALA A N 1
ATOM 1320 C CA . ALA A 1 168 ? -1.319 -7.91 1.942 1 98.19 168 ALA A CA 1
ATOM 1321 C C . ALA A 1 168 ? -2.518 -8.547 2.637 1 98.19 168 ALA A C 1
ATOM 1323 O O . ALA A 1 168 ? -3.496 -8.922 1.985 1 98.19 168 ALA A O 1
ATOM 1324 N N . VAL A 1 169 ? -2.477 -8.664 3.949 1 97.94 169 VAL A N 1
ATOM 1325 C CA . VAL A 1 169 ? -3.508 -9.336 4.727 1 97.94 169 VAL A CA 1
ATOM 1326 C C . VAL A 1 169 ? -4.789 -8.508 4.715 1 97.94 169 VAL A C 1
ATOM 1328 O O . VAL A 1 169 ? -5.883 -9.047 4.523 1 97.94 169 VAL A O 1
ATOM 1331 N N . SER A 1 170 ? -4.668 -7.172 4.855 1 97.81 170 SER A N 1
ATOM 1332 C CA . SER A 1 170 ? -5.836 -6.297 4.867 1 97.81 170 SER A CA 1
ATOM 1333 C C . SER A 1 170 ? -6.469 -6.199 3.482 1 97.81 170 SER A C 1
ATOM 1335 O O . SER A 1 170 ? -7.688 -6.055 3.357 1 97.81 170 SER A O 1
ATOM 1337 N N . ALA A 1 171 ? -5.598 -6.273 2.457 1 98.62 171 ALA A N 1
ATOM 1338 C CA . ALA A 1 171 ? -6.137 -6.277 1.1 1 98.62 171 ALA A CA 1
ATOM 1339 C C . ALA A 1 171 ? -7.008 -7.508 0.857 1 98.62 171 ALA A C 1
ATOM 1341 O O . ALA A 1 171 ? -8.07 -7.414 0.238 1 98.62 171 ALA A O 1
ATOM 1342 N N . ALA A 1 172 ? -6.527 -8.648 1.329 1 98.75 172 ALA A N 1
ATOM 1343 C CA . ALA A 1 172 ? -7.312 -9.867 1.188 1 98.75 172 ALA A CA 1
ATOM 1344 C C . ALA A 1 172 ? -8.641 -9.758 1.927 1 98.75 172 ALA A C 1
ATOM 1346 O O . ALA A 1 172 ? -9.688 -10.148 1.398 1 98.75 172 ALA A O 1
ATOM 1347 N N . ARG A 1 173 ? -8.641 -9.234 3.133 1 98.75 173 ARG A N 1
ATOM 1348 C CA . ARG A 1 173 ? -9.852 -9.047 3.918 1 98.75 173 ARG A CA 1
ATOM 1349 C C . ARG A 1 173 ? -10.828 -8.125 3.197 1 98.75 173 ARG A C 1
ATOM 1351 O O . ARG A 1 173 ? -12.016 -8.438 3.086 1 98.75 173 ARG A O 1
ATOM 1358 N N . ALA A 1 174 ? -10.328 -7.004 2.764 1 98.88 174 ALA A N 1
ATOM 1359 C CA . ALA A 1 174 ? -11.172 -6.008 2.105 1 98.88 174 ALA A CA 1
ATOM 1360 C C . ALA A 1 174 ? -11.719 -6.539 0.787 1 98.88 174 ALA A C 1
ATOM 1362 O O . ALA A 1 174 ? -12.867 -6.25 0.424 1 98.88 174 ALA A O 1
ATOM 1363 N N . ALA A 1 175 ? -10.859 -7.273 0.059 1 98.94 175 ALA A N 1
ATOM 1364 C CA . ALA A 1 175 ? -11.312 -7.871 -1.194 1 98.94 175 ALA A CA 1
ATOM 1365 C C . ALA A 1 175 ? -12.484 -8.812 -0.957 1 98.94 175 ALA A C 1
ATOM 1367 O O . ALA A 1 175 ? -13.43 -8.852 -1.752 1 98.94 175 ALA A O 1
ATOM 1368 N N . PHE A 1 176 ? -12.406 -9.586 0.122 1 98.94 176 PHE A N 1
ATOM 1369 C CA . PHE A 1 176 ? -13.508 -10.477 0.471 1 98.94 176 PHE A CA 1
ATOM 1370 C C . PHE A 1 176 ? -14.781 -9.68 0.749 1 98.94 176 PHE A C 1
ATOM 1372 O O . PHE A 1 176 ? -15.859 -10.031 0.274 1 98.94 176 PHE A O 1
ATOM 1379 N N . VAL A 1 177 ? -14.672 -8.586 1.459 1 98.94 177 VAL A N 1
ATOM 1380 C CA . VAL A 1 177 ? -15.805 -7.707 1.718 1 98.94 177 VAL A CA 1
ATOM 1381 C C . VAL A 1 177 ? -16.391 -7.215 0.396 1 98.94 177 VAL A C 1
ATOM 1383 O O . VAL A 1 177 ? -17.609 -7.145 0.237 1 98.94 177 VAL A O 1
ATOM 1386 N N . GLY A 1 178 ? -15.531 -6.938 -0.529 1 98.88 178 GLY A N 1
ATOM 1387 C CA . GLY A 1 178 ? -15.945 -6.414 -1.822 1 98.88 178 GLY A CA 1
ATOM 1388 C C . GLY A 1 178 ? -16.547 -7.469 -2.73 1 98.88 178 GLY A C 1
ATOM 1389 O O . GLY A 1 178 ? -17.016 -7.156 -3.824 1 98.88 178 GLY A O 1
ATOM 1390 N N . GLY A 1 179 ? -16.438 -8.75 -2.336 1 98.88 179 GLY A N 1
ATOM 1391 C CA . GLY A 1 179 ? -17.156 -9.766 -3.09 1 98.88 179 GLY A CA 1
ATOM 1392 C C . GLY A 1 179 ? -16.266 -10.883 -3.6 1 98.88 179 GLY A C 1
ATOM 1393 O O . GLY A 1 179 ? -16.734 -11.852 -4.18 1 98.88 179 GLY A O 1
ATOM 1394 N N . ALA A 1 180 ? -14.93 -10.781 -3.465 1 98.81 180 ALA A N 1
ATOM 1395 C CA . ALA A 1 180 ? -14.047 -11.891 -3.842 1 98.81 180 ALA A CA 1
ATOM 1396 C C . ALA A 1 180 ? -14.43 -13.164 -3.096 1 98.81 180 ALA A C 1
ATOM 1398 O O . ALA A 1 180 ? -14.828 -13.117 -1.93 1 98.81 180 ALA A O 1
ATOM 1399 N N . VAL A 1 181 ? -14.211 -14.281 -3.723 1 98.5 181 VAL A N 1
ATOM 1400 C CA . VAL A 1 181 ? -14.727 -15.516 -3.133 1 98.5 181 VAL A CA 1
ATOM 1401 C C . VAL A 1 181 ? -13.625 -16.188 -2.314 1 98.5 181 VAL A C 1
ATOM 1403 O O . VAL A 1 181 ? -13.891 -17.156 -1.594 1 98.5 181 VAL A O 1
ATOM 1406 N N . GLY A 1 182 ? -12.453 -15.734 -2.42 1 98.31 182 GLY A N 1
ATOM 1407 C CA . GLY A 1 182 ? -11.328 -16.312 -1.694 1 98.31 182 GLY A CA 1
ATOM 1408 C C . GLY A 1 182 ? -10.016 -15.586 -1.943 1 98.31 182 GLY A C 1
ATOM 1409 O O . GLY A 1 182 ? -9.992 -14.547 -2.596 1 98.31 182 GLY A O 1
ATOM 1410 N N . THR A 1 183 ? -8.945 -16.109 -1.368 1 98.56 183 THR A N 1
ATOM 1411 C CA . THR A 1 183 ? -7.605 -15.531 -1.483 1 98.56 183 THR A CA 1
ATOM 1412 C C . THR A 1 183 ? -6.547 -16.625 -1.55 1 98.56 183 THR A C 1
ATOM 1414 O O . THR A 1 183 ? -6.801 -17.766 -1.147 1 98.56 183 THR A O 1
ATOM 1417 N N . SER A 1 184 ? -5.414 -16.297 -2.154 1 97.88 184 SER A N 1
ATOM 1418 C CA . SER A 1 184 ? -4.27 -17.188 -2.09 1 97.88 184 SER A CA 1
ATOM 1419 C C . SER A 1 184 ? -3.482 -17 -0.799 1 97.88 184 SER A C 1
ATOM 1421 O O . SER A 1 184 ? -2.633 -17.828 -0.454 1 97.88 184 SER A O 1
ATOM 1423 N N . ASN A 1 185 ? -3.713 -15.969 -0.019 1 98.19 185 ASN A N 1
ATOM 1424 C CA . ASN A 1 185 ? -2.953 -15.578 1.164 1 98.19 185 ASN A CA 1
ATOM 1425 C C . ASN A 1 185 ? -3.338 -16.422 2.379 1 98.19 185 ASN A C 1
ATOM 1427 O O . ASN A 1 185 ? -4.398 -16.219 2.971 1 98.19 185 ASN A O 1
ATOM 1431 N N . LEU A 1 186 ? -2.445 -17.25 2.852 1 98.12 186 LEU A N 1
ATOM 1432 C CA . LEU A 1 186 ? -2.729 -18.188 3.93 1 98.12 186 LEU A CA 1
ATOM 1433 C C . LEU A 1 186 ? -2.93 -17.453 5.25 1 98.12 186 LEU A C 1
ATOM 1435 O O . LEU A 1 186 ? -3.773 -17.844 6.062 1 98.12 186 LEU A O 1
ATOM 1439 N N . GLU A 1 187 ? -2.158 -16.406 5.465 1 97.81 187 GLU A N 1
ATOM 1440 C CA . GLU A 1 187 ? -2.283 -15.656 6.707 1 97.81 187 GLU A CA 1
ATOM 1441 C C . GLU A 1 187 ? -3.652 -14.992 6.812 1 97.81 187 GLU A C 1
ATOM 1443 O O . GLU A 1 187 ? -4.246 -14.945 7.891 1 97.81 187 GLU A O 1
ATOM 1448 N N . ALA A 1 188 ? -4.129 -14.438 5.719 1 97.94 188 ALA A N 1
ATOM 1449 C CA . ALA A 1 188 ? -5.469 -13.852 5.703 1 97.94 188 ALA A CA 1
ATOM 1450 C C . ALA A 1 188 ? -6.531 -14.914 5.984 1 97.94 188 ALA A C 1
ATOM 1452 O O . ALA A 1 188 ? -7.512 -14.648 6.68 1 97.94 188 ALA A O 1
ATOM 1453 N N . GLY A 1 189 ? -6.336 -16.125 5.371 1 98.06 189 GLY A N 1
ATOM 1454 C CA . GLY A 1 189 ? -7.234 -17.219 5.68 1 98.06 189 GLY A CA 1
ATOM 1455 C C . GLY A 1 189 ? -7.273 -17.562 7.16 1 98.06 189 GLY A C 1
ATOM 1456 O O . GLY A 1 189 ? -8.352 -17.734 7.734 1 98.06 189 GLY A O 1
ATOM 1457 N N . ARG A 1 190 ? -6.137 -17.656 7.754 1 97.44 190 ARG A N 1
ATOM 1458 C CA . ARG A 1 190 ? -6.031 -18 9.164 1 97.44 190 ARG A CA 1
ATOM 1459 C C . ARG A 1 190 ? -6.699 -16.953 10.047 1 97.44 190 ARG A C 1
ATOM 1461 O O . ARG A 1 190 ? -7.457 -17.297 10.953 1 97.44 190 ARG A O 1
ATOM 1468 N N . GLN A 1 191 ? -6.449 -15.672 9.766 1 95.94 191 GLN A N 1
ATOM 1469 C CA . GLN A 1 191 ? -6.887 -14.594 10.641 1 95.94 191 GLN A CA 1
ATOM 1470 C C . GLN A 1 191 ? -8.383 -14.336 10.484 1 95.94 191 GLN A C 1
ATOM 1472 O O . GLN A 1 191 ? -9.062 -13.969 11.453 1 95.94 191 GLN A O 1
ATOM 1477 N N . PHE A 1 192 ? -8.93 -14.547 9.25 1 97.19 192 PHE A N 1
ATOM 1478 C CA . PHE A 1 192 ? -10.266 -14.008 9.008 1 97.19 192 PHE A CA 1
ATOM 1479 C C . PHE A 1 192 ? -11.211 -15.109 8.539 1 97.19 192 PHE A C 1
ATOM 1481 O O . PHE A 1 192 ? -12.391 -14.852 8.289 1 97.19 192 PHE A O 1
ATOM 1488 N N . GLY A 1 193 ? -10.695 -16.312 8.375 1 97.12 193 GLY A N 1
ATOM 1489 C CA . GLY A 1 193 ? -11.531 -17.406 7.918 1 97.12 193 GLY A CA 1
ATOM 1490 C C . GLY A 1 193 ? -11.898 -17.297 6.449 1 97.12 193 GLY A C 1
ATOM 1491 O O . GLY A 1 193 ? -12.922 -17.844 6.016 1 97.12 193 GLY A O 1
ATOM 1492 N N . ILE A 1 194 ? -11.156 -16.578 5.68 1 98.31 194 ILE A N 1
ATOM 1493 C CA . ILE A 1 194 ? -11.375 -16.453 4.246 1 98.31 194 ILE A CA 1
ATOM 1494 C C . ILE A 1 194 ? -10.984 -17.75 3.551 1 98.31 194 ILE A C 1
ATOM 1496 O O . ILE A 1 194 ? -9.914 -18.312 3.811 1 98.31 194 ILE A O 1
ATOM 1500 N N . PRO A 1 195 ? -11.852 -18.281 2.662 1 98.06 195 PRO A N 1
ATOM 1501 C CA . PRO A 1 195 ? -11.438 -19.469 1.902 1 98.06 195 PRO A CA 1
ATOM 1502 C C . PRO A 1 195 ? -10.133 -19.25 1.143 1 98.06 195 PRO A C 1
ATOM 1504 O O . PRO A 1 195 ? -9.961 -18.219 0.481 1 98.06 195 PRO A O 1
ATOM 1507 N N . VAL A 1 196 ? -9.242 -20.203 1.303 1 97.81 196 VAL A N 1
ATOM 1508 C CA . VAL A 1 196 ? -7.953 -20.094 0.626 1 97.81 196 VAL A CA 1
ATOM 1509 C C . VAL A 1 196 ? -7.934 -21 -0.603 1 97.81 196 VAL A C 1
ATOM 1511 O O . VAL A 1 196 ? -8.5 -22.094 -0.582 1 97.81 196 VAL A O 1
ATOM 1514 N N . SER A 1 197 ? -7.371 -20.438 -1.702 1 93.5 197 SER A N 1
ATOM 1515 C CA . SER A 1 197 ? -7.262 -21.172 -2.965 1 93.5 197 SER A CA 1
ATOM 1516 C C . SER A 1 197 ? -5.871 -21.016 -3.568 1 93.5 197 SER A C 1
ATOM 1518 O O . SER A 1 197 ? -5.152 -20.062 -3.264 1 93.5 197 SER A O 1
ATOM 1520 N N . GLY A 1 198 ? -5.523 -22.062 -4.262 1 88.12 198 GLY A N 1
ATOM 1521 C CA . GLY A 1 198 ? -4.227 -22.031 -4.926 1 88.12 198 GLY A CA 1
ATOM 1522 C C . GLY A 1 198 ? -4.055 -23.125 -5.953 1 88.12 198 GLY A C 1
ATOM 1523 O O . GLY A 1 198 ? -4.816 -24.094 -5.969 1 88.12 198 GLY A O 1
ATOM 1524 N N . THR A 1 199 ? -3.189 -22.906 -6.789 1 91.06 199 THR A N 1
ATOM 1525 C CA . THR A 1 199 ? -2.822 -23.875 -7.82 1 91.06 199 THR A CA 1
ATOM 1526 C C . THR A 1 199 ? -1.392 -24.375 -7.617 1 91.06 199 THR A C 1
ATOM 1528 O O . THR A 1 199 ? -1.087 -25.016 -6.609 1 91.06 199 THR A O 1
ATOM 1531 N N . HIS A 1 200 ? -0.52 -24.312 -8.508 1 94 200 HIS A N 1
ATOM 1532 C CA . HIS A 1 200 ? 0.931 -24.438 -8.43 1 94 200 HIS A CA 1
ATOM 1533 C C . HIS A 1 200 ? 1.621 -23.438 -9.344 1 94 200 HIS A C 1
ATOM 1535 O O . HIS A 1 200 ? 0.976 -22.812 -10.195 1 94 200 HIS A O 1
ATOM 1541 N N . ALA A 1 201 ? 2.879 -23.203 -9.062 1 94.56 201 ALA A N 1
ATOM 1542 C CA . ALA A 1 201 ? 3.646 -22.219 -9.812 1 94.56 201 ALA A CA 1
ATOM 1543 C C . ALA A 1 201 ? 4.527 -22.891 -10.859 1 94.56 201 ALA A C 1
ATOM 1545 O O . ALA A 1 201 ? 4.551 -24.109 -10.969 1 94.56 201 ALA A O 1
ATOM 1546 N N . HIS A 1 202 ? 5.172 -22.109 -11.68 1 93.44 202 HIS A N 1
ATOM 1547 C CA . HIS A 1 202 ? 6.059 -22.594 -12.727 1 93.44 202 HIS A CA 1
ATOM 1548 C C . HIS A 1 202 ? 7.203 -23.422 -12.148 1 93.44 202 HIS A C 1
ATOM 1550 O O . HIS A 1 202 ? 7.652 -24.391 -12.766 1 93.44 202 HIS A O 1
ATOM 1556 N N . ALA A 1 203 ? 7.691 -23.031 -11.023 1 95.5 203 ALA A N 1
ATOM 1557 C CA . ALA A 1 203 ? 8.805 -23.734 -10.391 1 95.5 203 ALA A CA 1
ATOM 1558 C C . ALA A 1 203 ? 8.469 -25.188 -10.125 1 95.5 203 ALA A C 1
ATOM 1560 O O . ALA A 1 203 ? 9.344 -26.062 -10.18 1 95.5 203 ALA A O 1
ATOM 1561 N N . TRP A 1 204 ? 7.156 -25.484 -9.844 1 96.81 204 TRP A N 1
ATOM 1562 C CA . TRP A 1 204 ? 6.727 -26.875 -9.68 1 96.81 204 TRP A CA 1
ATOM 1563 C C . TRP A 1 204 ? 6.992 -27.688 -10.938 1 96.81 204 TRP A C 1
ATOM 1565 O O . TRP A 1 204 ? 7.629 -28.75 -10.883 1 96.81 204 TRP A O 1
ATOM 1575 N N . VAL A 1 205 ? 6.535 -27.156 -12.047 1 95.31 205 VAL A N 1
ATOM 1576 C CA . VAL A 1 205 ? 6.688 -27.844 -13.328 1 95.31 205 VAL A CA 1
ATOM 1577 C C . VAL A 1 205 ? 8.172 -27.984 -13.672 1 95.31 205 VAL A C 1
ATOM 1579 O O . VAL A 1 205 ? 8.625 -29.047 -14.102 1 95.31 205 VAL A O 1
ATOM 1582 N N . GLU A 1 206 ? 8.906 -26.953 -13.398 1 93.94 206 GLU A N 1
ATOM 1583 C CA . GLU A 1 206 ? 10.328 -26.906 -13.727 1 93.94 206 GLU A CA 1
ATOM 1584 C C . GLU A 1 206 ? 11.133 -27.875 -12.867 1 93.94 206 GLU A C 1
ATOM 1586 O O . GLU A 1 206 ? 12.273 -28.203 -13.188 1 93.94 206 GLU A O 1
ATOM 1591 N N . SER A 1 207 ? 10.578 -28.359 -11.797 1 95.75 207 SER A N 1
ATOM 1592 C CA . SER A 1 207 ? 11.305 -29.203 -10.859 1 95.75 207 SER A CA 1
ATOM 1593 C C . SER A 1 207 ? 11.164 -30.688 -11.219 1 95.75 207 SER A C 1
ATOM 1595 O O . SER A 1 207 ? 11.742 -31.547 -10.555 1 95.75 207 SER A O 1
ATOM 1597 N N . PHE A 1 208 ? 10.414 -31.031 -12.258 1 94.94 208 PHE A N 1
ATOM 1598 C CA . PHE A 1 208 ? 10.195 -32.406 -12.703 1 94.94 208 PHE A CA 1
ATOM 1599 C C . PHE A 1 208 ? 10.82 -32.625 -14.078 1 94.94 208 PHE A C 1
ATOM 1601 O O . PHE A 1 208 ? 11.117 -31.672 -14.789 1 94.94 208 PHE A O 1
ATOM 1608 N N . PRO A 1 209 ? 11 -33.875 -14.461 1 92.62 209 PRO A N 1
ATOM 1609 C CA . PRO A 1 209 ? 11.617 -34.156 -15.766 1 92.62 209 PRO A CA 1
ATOM 1610 C C . PRO A 1 209 ? 10.773 -33.656 -16.938 1 92.62 209 PRO A C 1
ATOM 1612 O O . PRO A 1 209 ? 11.32 -33.156 -17.922 1 92.62 209 PRO A O 1
ATOM 1615 N N . THR A 1 210 ? 9.5 -33.812 -16.844 1 93.81 210 THR A N 1
ATOM 1616 C CA . THR A 1 210 ? 8.609 -33.344 -17.906 1 93.81 210 THR A CA 1
ATOM 1617 C C . THR A 1 210 ? 7.391 -32.656 -17.312 1 93.81 210 THR A C 1
ATOM 1619 O O . THR A 1 210 ? 7.082 -32.812 -16.125 1 93.81 210 THR A O 1
ATOM 1622 N N . GLU A 1 211 ? 6.801 -31.875 -18.141 1 95.19 211 GLU A N 1
ATOM 1623 C CA . GLU A 1 211 ? 5.566 -31.203 -17.75 1 95.19 211 GLU A CA 1
ATOM 1624 C C . GLU A 1 211 ? 4.492 -32.188 -17.344 1 95.19 211 GLU A C 1
ATOM 1626 O O . GLU A 1 211 ? 3.779 -31.984 -16.359 1 95.19 211 GLU A O 1
ATOM 1631 N N . LEU A 1 212 ? 4.34 -33.312 -18.062 1 97.88 212 LEU A N 1
ATOM 1632 C CA . LEU A 1 212 ? 3.357 -34.344 -17.766 1 97.88 212 LEU A CA 1
ATOM 1633 C C . LEU A 1 212 ? 3.643 -35 -16.406 1 97.88 212 LEU A C 1
ATOM 1635 O O . LEU A 1 212 ? 2.721 -35.25 -15.641 1 97.88 212 LEU A O 1
ATOM 1639 N N . ASP A 1 213 ? 4.961 -35.25 -16.125 1 97.62 213 ASP A N 1
ATOM 1640 C CA . ASP A 1 213 ? 5.328 -35.812 -14.828 1 97.62 213 ASP A CA 1
ATOM 1641 C C . ASP A 1 213 ? 4.898 -34.875 -13.695 1 97.62 213 ASP A C 1
ATOM 1643 O O . ASP A 1 213 ? 4.406 -35.344 -12.664 1 97.62 213 ASP A O 1
ATOM 1647 N N . ALA A 1 214 ? 5.148 -33.594 -13.906 1 97.31 214 ALA A N 1
ATOM 1648 C CA . ALA A 1 214 ? 4.785 -32.594 -12.906 1 97.31 214 ALA A CA 1
ATOM 1649 C C . ALA A 1 214 ? 3.275 -32.562 -12.672 1 97.31 214 ALA A C 1
ATOM 1651 O O . ALA A 1 214 ? 2.814 -32.531 -11.531 1 97.31 214 ALA A O 1
ATOM 1652 N N . PHE A 1 215 ? 2.488 -32.562 -13.773 1 98.56 215 PHE A N 1
ATOM 1653 C CA . PHE A 1 215 ? 1.032 -32.531 -13.695 1 98.56 215 PHE A CA 1
ATOM 1654 C C . PHE A 1 215 ? 0.507 -33.781 -12.992 1 98.56 215 PHE A C 1
ATOM 1656 O O . PHE A 1 215 ? -0.371 -33.688 -12.133 1 98.56 215 PHE A O 1
ATOM 1663 N N . ARG A 1 216 ? 1.066 -34.969 -13.352 1 98.5 216 ARG A N 1
ATOM 1664 C CA . ARG A 1 216 ? 0.655 -36.219 -12.742 1 98.5 216 ARG A CA 1
ATOM 1665 C C . ARG A 1 216 ? 0.937 -36.219 -11.242 1 98.5 216 ARG A C 1
ATOM 1667 O O . ARG A 1 216 ? 0.096 -36.656 -10.453 1 98.5 216 ARG A O 1
ATOM 1674 N N . ALA A 1 217 ? 2.105 -35.719 -10.898 1 97.88 217 ALA A N 1
ATOM 1675 C CA . ALA A 1 217 ? 2.479 -35.688 -9.484 1 97.88 217 ALA A CA 1
ATOM 1676 C C . ALA A 1 217 ? 1.517 -34.844 -8.68 1 97.88 217 ALA A C 1
ATOM 1678 O O . ALA A 1 217 ? 1.063 -35.219 -7.602 1 97.88 217 ALA A O 1
ATOM 1679 N N . TYR A 1 218 ? 1.232 -33.625 -9.195 1 97.88 218 TYR A N 1
ATOM 1680 C CA . TYR A 1 218 ? 0.32 -32.75 -8.5 1 97.88 218 TYR A CA 1
ATOM 1681 C C . TYR A 1 218 ? -1.062 -33.375 -8.359 1 97.88 218 TYR A C 1
ATOM 1683 O O . TYR A 1 218 ? -1.673 -33.312 -7.289 1 97.88 218 TYR A O 1
ATOM 1691 N N . ALA A 1 219 ? -1.558 -33.969 -9.414 1 97.88 219 ALA A N 1
ATOM 1692 C CA . ALA A 1 219 ? -2.871 -34.625 -9.43 1 97.88 219 ALA A CA 1
ATOM 1693 C C . ALA A 1 219 ? -2.918 -35.781 -8.453 1 97.88 219 ALA A C 1
ATOM 1695 O O . ALA A 1 219 ? -3.957 -36.062 -7.852 1 97.88 219 ALA A O 1
ATOM 1696 N N . GLU A 1 220 ? -1.827 -36.438 -8.367 1 96.81 220 GLU A N 1
ATOM 1697 C CA . GLU A 1 220 ? -1.75 -37.594 -7.453 1 96.81 220 GLU A CA 1
ATOM 1698 C C . GLU A 1 220 ? -1.874 -37.125 -6 1 96.81 220 GLU A C 1
ATOM 1700 O O . GLU A 1 220 ? -2.557 -37.781 -5.199 1 96.81 220 GLU A O 1
ATOM 1705 N N . PHE A 1 221 ? -1.281 -36.031 -5.664 1 95.56 221 PHE A N 1
ATOM 1706 C CA . PHE A 1 221 ? -1.224 -35.562 -4.281 1 95.56 221 PHE A CA 1
ATOM 1707 C C . PHE A 1 221 ? -2.506 -34.844 -3.902 1 95.56 221 PHE A C 1
ATOM 1709 O O . PHE A 1 221 ? -2.902 -34.812 -2.736 1 95.56 221 PHE A O 1
ATOM 1716 N N . TYR A 1 222 ? -3.123 -34.188 -4.902 1 96.12 222 TYR A N 1
ATOM 1717 C CA . TYR A 1 222 ? -4.332 -33.406 -4.66 1 96.12 222 TYR A CA 1
ATOM 1718 C C . TYR A 1 222 ? -5.422 -33.75 -5.668 1 96.12 222 TYR A C 1
ATOM 1720 O O . TYR A 1 222 ? -5.93 -32.906 -6.375 1 96.12 222 TYR A O 1
ATOM 1728 N N . PRO A 1 223 ? -5.914 -34.969 -5.668 1 96.12 223 PRO A N 1
ATOM 1729 C CA . PRO A 1 223 ? -6.785 -35.438 -6.742 1 96.12 223 PRO A CA 1
ATOM 1730 C C . PRO A 1 223 ? -8.109 -34.688 -6.824 1 96.12 223 PRO A C 1
ATOM 1732 O O . PRO A 1 223 ? -8.703 -34.594 -7.898 1 96.12 223 PRO A O 1
ATOM 1735 N N . ASP A 1 224 ? -8.578 -34.125 -5.746 1 94.56 224 ASP A N 1
ATOM 1736 C CA . ASP A 1 224 ? -9.898 -33.5 -5.738 1 94.56 224 ASP A CA 1
ATOM 1737 C C . ASP A 1 224 ? -9.797 -31.969 -5.824 1 94.56 224 ASP A C 1
ATOM 1739 O O . ASP A 1 224 ? -10.805 -31.266 -5.758 1 94.56 224 ASP A O 1
ATOM 1743 N N . SER A 1 225 ? -8.57 -31.453 -5.93 1 92.94 225 SER A N 1
ATOM 1744 C CA . SER A 1 225 ? -8.391 -30 -5.953 1 92.94 225 SER A CA 1
ATOM 1745 C C . SER A 1 225 ? -7.316 -29.578 -6.949 1 92.94 225 SER A C 1
ATOM 1747 O O . SER A 1 225 ? -6.672 -28.547 -6.781 1 92.94 225 SER A O 1
ATOM 1749 N N . THR A 1 226 ? -7.172 -30.312 -7.949 1 96.19 226 THR A N 1
ATOM 1750 C CA . THR A 1 226 ? -6.078 -30.109 -8.891 1 96.19 226 THR A CA 1
ATOM 1751 C C . THR A 1 226 ? -6.441 -29.031 -9.906 1 96.19 226 THR A C 1
ATOM 1753 O O . THR A 1 226 ? -7.473 -29.109 -10.57 1 96.19 226 THR A O 1
ATOM 1756 N N . THR A 1 227 ? -5.723 -27.984 -9.961 1 97.69 227 THR A N 1
ATOM 1757 C CA . THR A 1 227 ? -5.703 -26.984 -11.023 1 97.69 227 THR A CA 1
ATOM 1758 C C . THR A 1 227 ? -4.312 -26.875 -11.633 1 97.69 227 THR A C 1
ATOM 1760 O O . THR A 1 227 ? -3.332 -26.656 -10.922 1 97.69 227 THR A O 1
ATOM 1763 N N . LEU A 1 228 ? -4.207 -27.047 -12.93 1 98.5 228 LEU A N 1
ATOM 1764 C CA . LEU A 1 228 ? -2.91 -27.188 -13.586 1 98.5 228 LEU A CA 1
ATOM 1765 C C . LEU A 1 228 ? -2.551 -25.922 -14.367 1 98.5 228 LEU A C 1
ATOM 1767 O O . LEU A 1 228 ? -3.359 -25.422 -15.156 1 98.5 228 LEU A O 1
ATOM 1771 N N . LEU A 1 229 ? -1.364 -25.391 -14.141 1 97.25 229 LEU A N 1
ATOM 1772 C CA . LEU A 1 229 ? -0.838 -24.234 -14.852 1 97.25 229 LEU A CA 1
ATOM 1773 C C . LEU A 1 229 ? -0.307 -24.625 -16.219 1 97.25 229 LEU A C 1
ATOM 1775 O O . LEU A 1 229 ? 0.656 -25.391 -16.328 1 97.25 229 LEU A O 1
ATOM 1779 N N . LEU A 1 230 ? -0.813 -24.016 -17.297 1 96.5 230 LEU A N 1
ATOM 1780 C CA . LEU A 1 230 ? -0.646 -24.562 -18.641 1 96.5 230 LEU A CA 1
ATOM 1781 C C . LEU A 1 230 ? 0.522 -23.906 -19.359 1 96.5 230 LEU A C 1
ATOM 1783 O O . LEU A 1 230 ? 0.998 -24.406 -20.375 1 96.5 230 LEU A O 1
ATOM 1787 N N . ASP A 1 231 ? 1.027 -22.812 -18.828 1 92.75 231 ASP A N 1
ATOM 1788 C CA . ASP A 1 231 ? 1.848 -21.984 -19.703 1 92.75 231 ASP A CA 1
ATOM 1789 C C . ASP A 1 231 ? 3.305 -21.969 -19.25 1 92.75 231 ASP A C 1
ATOM 1791 O O . ASP A 1 231 ? 4.02 -20.984 -19.438 1 92.75 231 ASP A O 1
ATOM 1795 N N . THR A 1 232 ? 3.781 -23 -18.578 1 90.69 232 THR A N 1
ATOM 1796 C CA . THR A 1 232 ? 5.188 -23.094 -18.203 1 90.69 232 THR A CA 1
ATOM 1797 C C . THR A 1 232 ? 6.059 -23.328 -19.438 1 90.69 232 THR A C 1
ATOM 1799 O O . THR A 1 232 ? 7.141 -22.75 -19.562 1 90.69 232 THR A O 1
ATOM 1802 N N . VAL A 1 233 ? 5.586 -24.234 -20.375 1 88.5 233 VAL A N 1
ATOM 1803 C CA . VAL A 1 233 ? 6.305 -24.547 -21.594 1 88.5 233 VAL A CA 1
ATOM 1804 C C . VAL A 1 233 ? 5.566 -23.938 -22.797 1 88.5 233 VAL A C 1
ATOM 1806 O O . VAL A 1 233 ? 6.082 -23.047 -23.453 1 88.5 233 VAL A O 1
ATOM 1809 N N . ASP A 1 234 ? 4.469 -24.422 -23.078 1 90.5 234 ASP A N 1
ATOM 1810 C CA . ASP A 1 234 ? 3.578 -23.969 -24.125 1 90.5 234 ASP A CA 1
ATOM 1811 C C . ASP A 1 234 ? 2.119 -24.266 -23.781 1 90.5 234 ASP A C 1
ATOM 1813 O O . ASP A 1 234 ? 1.749 -25.422 -23.578 1 90.5 234 ASP A O 1
ATOM 1817 N N . THR A 1 235 ? 1.31 -23.219 -23.797 1 94.62 235 THR A N 1
ATOM 1818 C CA . THR A 1 235 ? -0.061 -23.344 -23.328 1 94.62 235 THR A CA 1
ATOM 1819 C C . THR A 1 235 ? -0.833 -24.375 -24.156 1 94.62 235 THR A C 1
ATOM 1821 O O . THR A 1 235 ? -1.405 -25.312 -23.609 1 94.62 235 THR A O 1
ATOM 1824 N N . LEU A 1 236 ? -0.868 -24.219 -25.453 1 96.06 236 LEU A N 1
ATOM 1825 C CA . LEU A 1 236 ? -1.731 -25.016 -26.312 1 96.06 236 LEU A CA 1
ATOM 1826 C C . LEU A 1 236 ? -0.982 -26.234 -26.844 1 96.06 236 LEU A C 1
ATOM 1828 O O . LEU A 1 236 ? -1.584 -27.281 -27.094 1 96.06 236 LEU A O 1
ATOM 1832 N N . GLY A 1 237 ? 0.325 -26.125 -26.969 1 93.56 237 GLY A N 1
ATOM 1833 C CA . GLY A 1 237 ? 1.114 -27.188 -27.578 1 93.56 237 GLY A CA 1
ATOM 1834 C C . GLY A 1 237 ? 1.481 -28.297 -26.609 1 93.56 237 GLY A C 1
ATOM 1835 O O . GLY A 1 237 ? 1.671 -29.438 -27.016 1 93.56 237 GLY A O 1
ATOM 1836 N N . SER A 1 238 ? 1.648 -28.016 -25.375 1 93.75 238 SER A N 1
ATOM 1837 C CA . SER A 1 238 ? 2.059 -29.016 -24.406 1 93.75 238 SER A CA 1
ATOM 1838 C C . SER A 1 238 ? 1.172 -28.984 -23.172 1 93.75 238 SER A C 1
ATOM 1840 O O . SER A 1 238 ? 0.633 -30 -22.75 1 93.75 238 SER A O 1
ATOM 1842 N N . GLY A 1 239 ? 0.905 -27.812 -22.625 1 96 239 GLY A N 1
ATOM 1843 C CA . GLY A 1 239 ? 0.137 -27.688 -21.406 1 96 239 GLY A CA 1
ATOM 1844 C C . GLY A 1 239 ? -1.243 -28.312 -21.484 1 96 239 GLY A C 1
ATOM 1845 O O . GLY A 1 239 ? -1.597 -29.172 -20.672 1 96 239 GLY A O 1
ATOM 1846 N N . LEU A 1 240 ? -2.012 -27.906 -22.453 1 98.38 240 LEU A N 1
ATOM 1847 C CA . LEU A 1 240 ? -3.391 -28.359 -22.594 1 98.38 240 LEU A CA 1
ATOM 1848 C C . LEU A 1 240 ? -3.434 -29.859 -22.906 1 98.38 240 LEU A C 1
ATOM 1850 O O . LEU A 1 240 ? -4.184 -30.609 -22.266 1 98.38 240 LEU A O 1
ATOM 1854 N N . PRO A 1 241 ? -2.623 -30.375 -23.859 1 98.31 241 PRO A N 1
ATOM 1855 C CA . PRO A 1 241 ? -2.605 -31.828 -24.094 1 98.31 241 PRO A CA 1
ATOM 1856 C C . PRO A 1 241 ? -2.256 -32.625 -22.844 1 98.31 241 PRO A C 1
ATOM 1858 O O . PRO A 1 241 ? -2.877 -33.656 -22.562 1 98.31 241 PRO A O 1
ATOM 1861 N N . ASN A 1 242 ? -1.278 -32.188 -22.078 1 98.44 242 ASN A N 1
ATOM 1862 C CA . ASN A 1 242 ? -0.897 -32.844 -20.844 1 98.44 242 ASN A CA 1
ATOM 1863 C C . ASN A 1 242 ? -2.018 -32.812 -19.812 1 98.44 242 ASN A C 1
ATOM 1865 O O . ASN A 1 242 ? -2.252 -33.781 -19.094 1 98.44 242 ASN A O 1
ATOM 1869 N N . ALA A 1 243 ? -2.684 -31.672 -19.734 1 98.75 243 ALA A N 1
ATOM 1870 C CA . ALA A 1 243 ? -3.799 -31.531 -18.812 1 98.75 243 ALA A CA 1
ATOM 1871 C C . ALA A 1 243 ? -4.938 -32.469 -19.156 1 98.75 243 ALA A C 1
ATOM 1873 O O . ALA A 1 243 ? -5.578 -33.062 -18.281 1 98.75 243 ALA A O 1
ATOM 1874 N N . LEU A 1 244 ? -5.234 -32.625 -20.469 1 98.75 244 LEU A N 1
ATOM 1875 C CA . LEU A 1 244 ? -6.277 -33.531 -20.922 1 98.75 244 LEU A CA 1
ATOM 1876 C C . LEU A 1 244 ? -5.926 -34.969 -20.578 1 98.75 244 LEU A C 1
ATOM 1878 O O . LEU A 1 244 ? -6.801 -35.75 -20.172 1 98.75 244 LEU A O 1
ATOM 1882 N N . THR A 1 245 ? -4.652 -35.281 -20.734 1 98.81 245 THR A N 1
ATOM 1883 C CA . THR A 1 245 ? -4.184 -36.625 -20.344 1 98.81 245 THR A CA 1
ATOM 1884 C C . THR A 1 245 ? -4.418 -36.875 -18.859 1 98.81 245 THR A C 1
ATOM 1886 O O . THR A 1 245 ? -4.965 -37.906 -18.469 1 98.81 245 THR A O 1
ATOM 1889 N N . VAL A 1 246 ? -4.07 -35.906 -18.047 1 98.75 246 VAL A N 1
ATOM 1890 C CA . VAL A 1 246 ? -4.184 -36.031 -16.594 1 98.75 246 VAL A CA 1
ATOM 1891 C C . VAL A 1 246 ? -5.66 -36.062 -16.188 1 98.75 246 VAL A C 1
ATOM 1893 O O . VAL A 1 246 ? -6.051 -36.75 -15.258 1 98.75 246 VAL A O 1
ATOM 1896 N N . ALA A 1 247 ? -6.477 -35.281 -16.906 1 98.75 247 ALA A N 1
ATOM 1897 C CA . ALA A 1 247 ? -7.914 -35.281 -16.656 1 98.75 247 ALA A CA 1
ATOM 1898 C C . ALA A 1 247 ? -8.5 -36.656 -16.844 1 98.75 247 ALA A C 1
ATOM 1900 O O . ALA A 1 247 ? -9.289 -37.156 -16.031 1 98.75 247 ALA A O 1
ATOM 1901 N N . ALA A 1 248 ? -8.117 -37.281 -17.938 1 98.62 248 ALA A N 1
ATOM 1902 C CA . ALA A 1 248 ? -8.594 -38.656 -18.234 1 98.62 248 ALA A CA 1
ATOM 1903 C C . ALA A 1 248 ? -8.109 -39.625 -17.188 1 98.62 248 ALA A C 1
ATOM 1905 O O . ALA A 1 248 ? -8.859 -40.531 -16.766 1 98.62 248 ALA A O 1
ATOM 1906 N N . GLU A 1 249 ? -6.863 -39.469 -16.812 1 98.69 249 GLU A N 1
ATOM 1907 C CA . GLU A 1 249 ? -6.289 -40.375 -15.805 1 98.69 249 GLU A CA 1
ATOM 1908 C C . GLU A 1 249 ? -6.984 -40.219 -14.453 1 98.69 249 GLU A C 1
ATOM 1910 O O . GLU A 1 249 ? -7.238 -41.188 -13.758 1 98.69 249 GLU A O 1
ATOM 1915 N N . LEU A 1 250 ? -7.277 -38.969 -14.055 1 98.56 250 LEU A N 1
ATOM 1916 C CA . LEU A 1 250 ? -7.992 -38.688 -12.82 1 98.56 250 LEU A CA 1
ATOM 1917 C C . LEU A 1 250 ? -9.391 -39.312 -12.852 1 98.56 250 LEU A C 1
ATOM 1919 O O . LEU A 1 250 ? -9.812 -39.969 -11.898 1 98.56 250 LEU A O 1
ATOM 1923 N N . ARG A 1 251 ? -10.07 -39.125 -13.961 1 98.12 251 ARG A N 1
ATOM 1924 C CA . ARG A 1 251 ? -11.414 -39.656 -14.102 1 98.12 251 ARG A CA 1
ATOM 1925 C C . ARG A 1 251 ? -11.406 -41.188 -14 1 98.12 251 ARG A C 1
ATOM 1927 O O . ARG A 1 251 ? -12.289 -41.781 -13.367 1 98.12 251 ARG A O 1
ATOM 1934 N N . ALA A 1 252 ? -10.422 -41.781 -14.617 1 98.19 252 ALA A N 1
ATOM 1935 C CA . ALA A 1 252 ? -10.289 -43.25 -14.547 1 98.19 252 ALA A CA 1
ATOM 1936 C C . ALA A 1 252 ? -10.117 -43.719 -13.109 1 98.19 252 ALA A C 1
ATOM 1938 O O . ALA A 1 252 ? -10.484 -44.844 -12.766 1 98.19 252 ALA A O 1
ATOM 1939 N N . LYS A 1 253 ? -9.625 -42.875 -12.234 1 98.06 253 LYS A N 1
ATOM 1940 C CA . LYS A 1 253 ? -9.398 -43.188 -10.828 1 98.06 253 LYS A CA 1
ATOM 1941 C C . LYS A 1 253 ? -10.547 -42.688 -9.953 1 98.06 253 LYS A C 1
ATOM 1943 O O . LYS A 1 253 ? -10.461 -42.75 -8.727 1 98.06 253 LYS A O 1
ATOM 1948 N N . GLY A 1 254 ? -11.586 -42.125 -10.516 1 97.88 254 GLY A N 1
ATOM 1949 C CA . GLY A 1 254 ? -12.773 -41.688 -9.789 1 97.88 254 GLY A CA 1
ATOM 1950 C C . GLY A 1 254 ? -12.703 -40.25 -9.32 1 97.88 254 GLY A C 1
ATOM 1951 O O . GLY A 1 254 ? -13.469 -39.844 -8.445 1 97.88 254 GLY A O 1
ATOM 1952 N N . HIS A 1 255 ? -11.773 -39.469 -9.844 1 98.19 255 HIS A N 1
ATOM 1953 C CA . HIS A 1 255 ? -11.625 -38.062 -9.539 1 98.19 255 HIS A CA 1
ATOM 1954 C C . HIS A 1 255 ? -11.828 -37.188 -10.789 1 98.19 255 HIS A C 1
ATOM 1956 O O . HIS A 1 255 ? -11.906 -37.719 -11.898 1 98.19 255 HIS A O 1
ATOM 1962 N N . GLU A 1 256 ? -12 -35.938 -10.625 1 98.12 256 GLU A N 1
ATOM 1963 C CA . GLU A 1 256 ? -12.156 -35 -11.734 1 98.12 256 GLU A CA 1
ATOM 1964 C C . GLU A 1 256 ? -11.148 -33.844 -11.641 1 98.12 256 GLU A C 1
ATOM 1966 O O . GLU A 1 256 ? -10.867 -33.344 -10.547 1 98.12 256 GLU A O 1
ATOM 1971 N N . LEU A 1 257 ? -10.57 -33.562 -12.766 1 98.31 257 LEU A N 1
ATOM 1972 C CA . LEU A 1 257 ? -9.734 -32.375 -12.805 1 98.31 257 LEU A CA 1
ATOM 1973 C C . LEU A 1 257 ? -10.547 -31.125 -12.461 1 98.31 257 LEU A C 1
ATOM 1975 O O . LEU A 1 257 ? -11.602 -30.891 -13.055 1 98.31 257 LEU A O 1
ATOM 1979 N N . GLY A 1 258 ? -10.055 -30.391 -11.508 1 97.5 258 GLY A N 1
ATOM 1980 C CA . GLY A 1 258 ? -10.789 -29.219 -11.047 1 97.5 258 GLY A CA 1
ATOM 1981 C C . GLY A 1 258 ? -10.703 -28.047 -12 1 97.5 258 GLY A C 1
ATOM 1982 O O . GLY A 1 258 ? -11.703 -27.359 -12.242 1 97.5 258 GLY A O 1
ATOM 1983 N N . GLY A 1 259 ? -9.469 -27.766 -12.5 1 98.25 259 GLY A N 1
ATOM 1984 C CA . GLY A 1 259 ? -9.32 -26.625 -13.383 1 98.25 259 GLY A CA 1
ATOM 1985 C C . GLY A 1 259 ? -7.965 -26.562 -14.062 1 98.25 259 GLY A C 1
ATOM 1986 O O . GLY A 1 259 ? -7.105 -27.422 -13.82 1 98.25 259 GLY A O 1
ATOM 1987 N N . VAL A 1 260 ? -7.84 -25.656 -14.977 1 98.69 260 VAL A N 1
ATOM 1988 C CA . VAL A 1 260 ? -6.582 -25.266 -15.609 1 98.69 260 VAL A CA 1
ATOM 1989 C C . VAL A 1 260 ? -6.379 -23.75 -15.469 1 98.69 260 VAL A C 1
ATOM 1991 O O . VAL A 1 260 ? -7.348 -23 -15.383 1 98.69 260 VAL A O 1
ATOM 1994 N N . ARG A 1 261 ? -5.125 -23.328 -15.383 1 98.06 261 ARG A N 1
ATOM 1995 C CA . ARG A 1 261 ? -4.816 -21.922 -15.219 1 98.06 261 ARG A CA 1
ATOM 1996 C C . ARG A 1 261 ? -3.916 -21.406 -16.344 1 98.06 261 ARG A C 1
ATOM 1998 O O . ARG A 1 261 ? -2.992 -22.109 -16.766 1 98.06 261 ARG A O 1
ATOM 2005 N N . VAL A 1 262 ? -4.234 -20.266 -16.812 1 96.06 262 VAL A N 1
ATOM 2006 C CA . VAL A 1 262 ? -3.422 -19.547 -17.797 1 96.06 262 VAL A CA 1
ATOM 2007 C C . VAL A 1 262 ? -2.977 -18.203 -17.219 1 96.06 262 VAL A C 1
ATOM 2009 O O . VAL A 1 262 ? -3.797 -17.438 -16.719 1 96.06 262 VAL A O 1
ATOM 2012 N N . ASP A 1 263 ? -1.717 -17.891 -17.344 1 92.56 263 ASP A N 1
ATOM 2013 C CA . ASP A 1 263 ? -1.159 -16.688 -16.703 1 92.56 263 ASP A CA 1
ATOM 2014 C C . ASP A 1 263 ? -0.441 -15.812 -17.734 1 92.56 263 ASP A C 1
ATOM 2016 O O . ASP A 1 263 ? 0.365 -14.953 -17.359 1 92.56 263 ASP A O 1
ATOM 2020 N N . SER A 1 264 ? -0.576 -16.094 -19.016 1 89.88 264 SER A N 1
ATOM 2021 C CA . SER A 1 264 ? 0.078 -15.289 -20.047 1 89.88 264 SER A CA 1
ATOM 2022 C C . SER A 1 264 ? -0.655 -15.406 -21.391 1 89.88 264 SER A C 1
ATOM 2024 O O . SER A 1 264 ? -1.526 -16.266 -21.547 1 89.88 264 SER A O 1
ATOM 2026 N N . GLY A 1 265 ? -0.342 -14.508 -22.25 1 90.06 265 GLY A N 1
ATOM 2027 C CA . GLY A 1 265 ? -0.888 -14.562 -23.594 1 90.06 265 GLY A CA 1
ATOM 2028 C C . GLY A 1 265 ? -2.244 -13.891 -23.719 1 90.06 265 GLY A C 1
ATOM 2029 O O . GLY A 1 265 ? -2.639 -13.109 -22.844 1 90.06 265 GLY A O 1
ATOM 2030 N N . ASP A 1 266 ? -2.854 -14.109 -24.859 1 94.75 266 ASP A N 1
ATOM 2031 C CA . ASP A 1 266 ? -4.191 -13.586 -25.125 1 94.75 266 ASP A CA 1
ATOM 2032 C C . ASP A 1 266 ? -5.254 -14.391 -24.391 1 94.75 266 ASP A C 1
ATOM 2034 O O . ASP A 1 266 ? -5.766 -15.383 -24.906 1 94.75 266 ASP A O 1
ATOM 2038 N N . LEU A 1 267 ? -5.625 -13.875 -23.266 1 96.81 267 LEU A N 1
ATOM 2039 C CA . LEU A 1 267 ? -6.465 -14.625 -22.344 1 96.81 267 LEU A CA 1
ATOM 2040 C C . LEU A 1 267 ? -7.809 -14.961 -22.969 1 96.81 267 LEU A C 1
ATOM 2042 O O . LEU A 1 267 ? -8.352 -16.047 -22.75 1 96.81 267 LEU A O 1
ATOM 2046 N N . ALA A 1 268 ? -8.398 -14.031 -23.703 1 97.5 268 ALA A N 1
ATOM 2047 C CA . ALA A 1 268 ? -9.672 -14.297 -24.375 1 97.5 268 ALA A CA 1
ATOM 2048 C C . ALA A 1 268 ? -9.539 -15.43 -25.391 1 97.5 268 ALA A C 1
ATOM 2050 O O . ALA A 1 268 ? -10.297 -16.406 -25.344 1 97.5 268 ALA A O 1
ATOM 2051 N N . TYR A 1 269 ? -8.562 -15.328 -26.25 1 98.06 269 TYR A N 1
ATOM 2052 C CA . TYR A 1 269 ? -8.328 -16.344 -27.266 1 98.06 269 TYR A CA 1
ATOM 2053 C C . TYR A 1 269 ? -8.016 -17.703 -26.641 1 98.06 269 TYR A C 1
ATOM 2055 O O . TYR A 1 269 ? -8.633 -18.703 -26.984 1 98.06 269 TYR A O 1
ATOM 2063 N N . LEU A 1 270 ? -7.062 -17.703 -25.703 1 98 270 LEU A N 1
ATOM 2064 C CA . LEU A 1 270 ? -6.621 -18.953 -25.094 1 98 270 LEU A CA 1
ATOM 2065 C C . LEU A 1 270 ? -7.77 -19.625 -24.344 1 98 270 LEU A C 1
ATOM 2067 O O . LEU A 1 270 ? -7.926 -20.844 -24.406 1 98 270 LEU A O 1
ATOM 2071 N N . SER A 1 271 ? -8.578 -18.859 -23.625 1 98.44 271 SER A N 1
ATOM 2072 C CA . SER A 1 271 ? -9.672 -19.438 -22.859 1 98.44 271 SER A CA 1
ATOM 2073 C C . SER A 1 271 ? -10.703 -20.078 -23.781 1 98.44 271 SER A C 1
ATOM 2075 O O . SER A 1 271 ? -11.266 -21.125 -23.469 1 98.44 271 SER A O 1
ATOM 2077 N N . ARG A 1 272 ? -10.984 -19.484 -24.953 1 98.44 272 ARG A N 1
ATOM 2078 C CA . ARG A 1 272 ? -11.922 -20.062 -25.922 1 98.44 272 ARG A CA 1
ATOM 2079 C C . ARG A 1 272 ? -11.414 -21.391 -26.469 1 98.44 272 ARG A C 1
ATOM 2081 O O . ARG A 1 272 ? -12.156 -22.375 -26.516 1 98.44 272 ARG A O 1
ATOM 2088 N N . VAL A 1 273 ? -10.148 -21.359 -26.844 1 98.69 273 VAL A N 1
ATOM 2089 C CA . VAL A 1 273 ? -9.562 -22.562 -27.438 1 98.69 273 VAL A CA 1
ATOM 2090 C C . VAL A 1 273 ? -9.531 -23.672 -26.391 1 98.69 273 VAL A C 1
ATOM 2092 O O . VAL A 1 273 ? -9.867 -24.828 -26.688 1 98.69 273 VAL A O 1
ATOM 2095 N N . ILE A 1 274 ? -9.156 -23.328 -25.203 1 98.81 274 ILE A N 1
ATOM 2096 C CA . ILE A 1 274 ? -9.078 -24.312 -24.109 1 98.81 274 ILE A CA 1
ATOM 2097 C C . ILE A 1 274 ? -10.461 -24.875 -23.828 1 98.81 274 ILE A C 1
ATOM 2099 O O . ILE A 1 274 ? -10.617 -26.094 -23.672 1 98.81 274 ILE A O 1
ATOM 2103 N N . ARG A 1 275 ? -11.461 -24.016 -23.734 1 98.62 275 ARG A N 1
ATOM 2104 C CA . ARG A 1 275 ? -12.82 -24.469 -23.484 1 98.62 275 ARG A CA 1
ATOM 2105 C C . ARG A 1 275 ? -13.289 -25.438 -24.578 1 98.62 275 ARG A C 1
ATOM 2107 O O . ARG A 1 275 ? -13.852 -26.5 -24.281 1 98.62 275 ARG A O 1
ATOM 2114 N N . GLU A 1 276 ? -13.055 -25.062 -25.797 1 98.62 276 GLU A N 1
ATOM 2115 C CA . GLU A 1 276 ? -13.445 -25.906 -26.938 1 98.62 276 GLU A CA 1
ATOM 2116 C C . GLU A 1 276 ? -12.797 -27.281 -26.844 1 98.62 276 GLU A C 1
ATOM 2118 O O . GLU A 1 276 ? -13.461 -28.297 -27.047 1 98.62 276 GLU A O 1
ATOM 2123 N N . ARG A 1 277 ? -11.547 -27.328 -26.578 1 98.69 277 ARG A N 1
ATOM 2124 C CA . ARG A 1 277 ? -10.797 -28.578 -26.531 1 98.69 277 ARG A CA 1
ATOM 2125 C C . ARG A 1 277 ? -11.203 -29.422 -25.328 1 98.69 277 ARG A C 1
ATOM 2127 O O . ARG A 1 277 ? -11.203 -30.656 -25.406 1 98.69 277 ARG A O 1
ATOM 2134 N N . LEU A 1 278 ? -11.398 -28.766 -24.188 1 98.75 278 LEU A N 1
ATOM 2135 C CA . LEU A 1 278 ? -11.883 -29.484 -23.016 1 98.75 278 LEU A CA 1
ATOM 2136 C C . LEU A 1 278 ? -13.25 -30.109 -23.281 1 98.75 278 LEU A C 1
ATOM 2138 O O . LEU A 1 278 ? -13.469 -31.281 -22.953 1 98.75 278 LEU A O 1
ATOM 2142 N N . ASP A 1 279 ? -14.172 -29.375 -23.891 1 98.56 279 ASP A N 1
ATOM 2143 C CA . ASP A 1 279 ? -15.516 -29.859 -24.188 1 98.56 279 ASP A CA 1
ATOM 2144 C C . ASP A 1 279 ? -15.461 -31.031 -25.172 1 98.56 279 ASP A C 1
ATOM 2146 O O . ASP A 1 279 ? -16.141 -32.031 -24.984 1 98.56 279 ASP A O 1
ATOM 2150 N N . ALA A 1 280 ? -14.68 -30.828 -26.188 1 98.5 280 ALA A N 1
ATOM 2151 C CA . ALA A 1 280 ? -14.555 -31.859 -27.203 1 98.5 280 ALA A CA 1
ATOM 2152 C C . ALA A 1 280 ? -14 -33.156 -26.609 1 98.5 280 ALA A C 1
ATOM 2154 O O . ALA A 1 280 ? -14.367 -34.25 -27.047 1 98.5 280 ALA A O 1
ATOM 2155 N N . ALA A 1 281 ? -13.172 -33.031 -25.609 1 98.44 281 ALA A N 1
ATOM 2156 C CA . ALA A 1 281 ? -12.539 -34.188 -24.984 1 98.44 281 ALA A CA 1
ATOM 2157 C C . ALA A 1 281 ? -13.422 -34.781 -23.891 1 98.44 281 ALA A C 1
ATOM 2159 O O . ALA A 1 281 ? -13.07 -35.781 -23.266 1 98.44 281 ALA A O 1
ATOM 2160 N N . GLY A 1 282 ? -14.578 -34.125 -23.609 1 98.38 282 GLY A N 1
ATOM 2161 C CA . GLY A 1 282 ? -15.539 -34.656 -22.641 1 98.38 282 GLY A CA 1
ATOM 2162 C C . GLY A 1 282 ? -15.344 -34.094 -21.25 1 98.38 282 GLY A C 1
ATOM 2163 O O . GLY A 1 282 ? -15.711 -34.75 -20.266 1 98.38 282 GLY A O 1
ATOM 2164 N N . PHE A 1 283 ? -14.742 -32.969 -21.047 1 98.56 283 PHE A N 1
ATOM 2165 C CA . PHE A 1 283 ? -14.492 -32.375 -19.719 1 98.56 283 PHE A CA 1
ATOM 2166 C C . PHE A 1 283 ? -15.109 -31 -19.625 1 98.56 283 PHE A C 1
ATOM 2168 O O . PHE A 1 283 ? -14.422 -30.031 -19.281 1 98.56 283 PHE A O 1
ATOM 2175 N N . PRO A 1 284 ? -16.375 -30.828 -19.766 1 98 284 PRO A N 1
ATOM 2176 C CA . PRO A 1 284 ? -17.016 -29.516 -19.766 1 98 284 PRO A CA 1
ATOM 2177 C C . PRO A 1 284 ? -17.016 -28.844 -18.406 1 98 284 PRO A C 1
ATOM 2179 O O . PRO A 1 284 ? -17.203 -27.625 -18.312 1 98 284 PRO A O 1
ATOM 2182 N N . ASP A 1 285 ? -16.781 -29.609 -17.375 1 97.62 285 ASP A N 1
ATOM 2183 C CA . ASP A 1 285 ? -16.922 -29.062 -16.031 1 97.62 285 ASP A CA 1
ATOM 2184 C C . ASP A 1 285 ? -15.578 -28.547 -15.508 1 97.62 285 ASP A C 1
ATOM 2186 O O . ASP A 1 285 ? -15.523 -27.906 -14.461 1 97.62 285 ASP A O 1
ATOM 2190 N N . VAL A 1 286 ? -14.453 -28.844 -16.234 1 98.56 286 VAL A N 1
ATOM 2191 C CA . VAL A 1 286 ? -13.141 -28.328 -15.828 1 98.56 286 VAL A CA 1
ATOM 2192 C C . VAL A 1 286 ? -13.133 -26.812 -15.914 1 98.56 286 VAL A C 1
ATOM 2194 O O . VAL A 1 286 ? -13.438 -26.234 -16.969 1 98.56 286 VAL A O 1
ATOM 2197 N N . LYS A 1 287 ? -12.797 -26.141 -14.844 1 98.44 287 LYS A N 1
ATOM 2198 C CA . LYS A 1 287 ? -12.836 -24.688 -14.781 1 98.44 287 LYS A CA 1
ATOM 2199 C C . LYS A 1 287 ? -11.602 -24.078 -15.438 1 98.44 287 LYS A C 1
ATOM 2201 O O . LYS A 1 287 ? -10.523 -24.672 -15.422 1 98.44 287 LYS A O 1
ATOM 2206 N N . ILE A 1 288 ? -11.758 -22.938 -15.977 1 98.69 288 ILE A N 1
ATOM 2207 C CA . ILE A 1 288 ? -10.664 -22.172 -16.547 1 98.69 288 ILE A CA 1
ATOM 2208 C C . ILE A 1 288 ? -10.375 -20.953 -15.656 1 98.69 288 ILE A C 1
ATOM 2210 O O . ILE A 1 288 ? -11.234 -20.094 -15.477 1 98.69 288 ILE A O 1
ATOM 2214 N N . VAL A 1 289 ? -9.18 -20.922 -15.102 1 98.31 289 VAL A N 1
ATOM 2215 C CA . VAL A 1 289 ? -8.695 -19.844 -14.242 1 98.31 289 VAL A CA 1
ATOM 2216 C C . VAL A 1 289 ? -7.688 -18.984 -15.008 1 98.31 289 VAL A C 1
ATOM 2218 O O . VAL A 1 289 ? -6.797 -19.516 -15.68 1 98.31 289 VAL A O 1
ATOM 2221 N N . VAL A 1 290 ? -7.855 -17.703 -14.969 1 97.69 290 VAL A N 1
ATOM 2222 C CA . VAL A 1 290 ? -6.875 -16.828 -15.609 1 97.69 290 VAL A CA 1
ATOM 2223 C C . VAL A 1 290 ? -6.305 -15.844 -14.594 1 97.69 290 VAL A C 1
ATOM 2225 O O . VAL A 1 290 ? -7 -15.43 -13.664 1 97.69 290 VAL A O 1
ATOM 2228 N N . SER A 1 291 ? -5.074 -15.633 -14.734 1 94.38 291 SER A N 1
ATOM 2229 C CA . SER A 1 291 ? -4.352 -14.648 -13.938 1 94.38 291 SER A CA 1
ATOM 2230 C C . SER A 1 291 ? -3.277 -13.945 -14.758 1 94.38 291 SER A C 1
ATOM 2232 O O . SER A 1 291 ? -2.729 -14.531 -15.695 1 94.38 291 SER A O 1
ATOM 2234 N N . ASN A 1 292 ? -3.143 -12.633 -14.797 1 89.38 292 ASN A N 1
ATOM 2235 C CA . ASN A 1 292 ? -2.127 -11.836 -15.477 1 89.38 292 ASN A CA 1
ATOM 2236 C C . ASN A 1 292 ? -2.539 -10.375 -15.578 1 89.38 292 ASN A C 1
ATOM 2238 O O . ASN A 1 292 ? -3.119 -9.953 -16.578 1 89.38 292 ASN A O 1
ATOM 2242 N N . ASP A 1 293 ? -2.105 -9.664 -14.617 1 88.62 293 ASP A N 1
ATOM 2243 C CA . ASP A 1 293 ? -2.303 -8.219 -14.594 1 88.62 293 ASP A CA 1
ATOM 2244 C C . ASP A 1 293 ? -3.762 -7.859 -14.875 1 88.62 293 ASP A C 1
ATOM 2246 O O . ASP A 1 293 ? -4.043 -7.004 -15.719 1 88.62 293 ASP A O 1
ATOM 2250 N N . LEU A 1 294 ? -4.625 -8.578 -14.281 1 96.81 294 LEU A N 1
ATOM 2251 C CA . LEU A 1 294 ? -6.062 -8.398 -14.461 1 96.81 294 LEU A CA 1
ATOM 2252 C C . LEU A 1 294 ? -6.547 -7.156 -13.711 1 96.81 294 LEU A C 1
ATOM 2254 O O . LEU A 1 294 ? -5.934 -6.75 -12.719 1 96.81 294 LEU A O 1
ATOM 2258 N N . SER A 1 295 ? -7.516 -6.508 -14.18 1 96.94 295 SER A N 1
ATOM 2259 C CA . SER A 1 295 ? -8.312 -5.418 -13.625 1 96.94 295 SER A CA 1
ATOM 2260 C C . SER A 1 295 ? -9.766 -5.516 -14.078 1 96.94 295 SER A C 1
ATOM 2262 O O . SER A 1 295 ? -10.109 -6.355 -14.914 1 96.94 295 SER A O 1
ATOM 2264 N N . GLU A 1 296 ? -10.633 -4.707 -13.547 1 98 296 GLU A N 1
ATOM 2265 C CA . GLU A 1 296 ? -12.031 -4.723 -13.969 1 98 296 GLU A CA 1
ATOM 2266 C C . GLU A 1 296 ? -12.156 -4.441 -15.461 1 98 296 GLU A C 1
ATOM 2268 O O . GLU A 1 296 ? -12.977 -5.047 -16.141 1 98 296 GLU A O 1
ATOM 2273 N N . SER A 1 297 ? -11.312 -3.57 -16.016 1 96.62 297 SER A N 1
ATOM 2274 C CA . SER A 1 297 ? -11.359 -3.238 -17.438 1 96.62 297 SER A CA 1
ATOM 2275 C C . SER A 1 297 ? -10.852 -4.398 -18.281 1 96.62 297 SER A C 1
ATOM 2277 O O . SER A 1 297 ? -11.414 -4.684 -19.344 1 96.62 297 SER A O 1
ATOM 2279 N N . VAL A 1 298 ? -9.797 -5.059 -17.891 1 97.19 298 VAL A N 1
ATOM 2280 C CA . VAL A 1 298 ? -9.242 -6.188 -18.625 1 97.19 298 VAL A CA 1
ATOM 2281 C C . VAL A 1 298 ? -10.242 -7.348 -18.609 1 97.19 298 VAL A C 1
ATOM 2283 O O . VAL A 1 298 ? -10.453 -8 -19.641 1 97.19 298 VAL A O 1
ATOM 2286 N N . ILE A 1 299 ? -10.82 -7.59 -17.453 1 98.38 299 ILE A N 1
ATOM 2287 C CA . ILE A 1 299 ? -11.82 -8.648 -17.328 1 98.38 299 ILE A CA 1
ATOM 2288 C C . ILE A 1 299 ? -12.969 -8.383 -18.312 1 98.38 299 ILE A C 1
ATOM 2290 O O . ILE A 1 299 ? -13.383 -9.281 -19.047 1 98.38 299 ILE A O 1
ATOM 2294 N N . SER A 1 300 ? -13.484 -7.145 -18.328 1 97.88 300 SER A N 1
ATOM 2295 C CA . SER A 1 300 ? -14.555 -6.77 -19.25 1 97.88 300 SER A CA 1
ATOM 2296 C C . SER A 1 300 ? -14.141 -6.988 -20.703 1 97.88 300 SER A C 1
ATOM 2298 O O . SER A 1 300 ? -14.945 -7.434 -21.516 1 97.88 300 SER A O 1
ATOM 2300 N N . GLY A 1 301 ? -12.914 -6.645 -20.969 1 97.38 301 GLY A N 1
ATOM 2301 C CA . GLY A 1 301 ? -12.391 -6.855 -22.297 1 97.38 301 GLY A CA 1
ATOM 2302 C C . GLY A 1 301 ? -12.352 -8.32 -22.703 1 97.38 301 GLY A C 1
ATOM 2303 O O . GLY A 1 301 ? -12.711 -8.672 -23.828 1 97.38 301 GLY A O 1
ATOM 2304 N N . VAL A 1 302 ? -11.875 -9.172 -21.812 1 98.06 302 VAL A N 1
ATOM 2305 C CA . VAL A 1 302 ? -11.797 -10.609 -22.047 1 98.06 302 VAL A CA 1
ATOM 2306 C C . VAL A 1 302 ? -13.195 -11.156 -22.344 1 98.06 302 VAL A C 1
ATOM 2308 O O . VAL A 1 302 ? -13.375 -11.945 -23.281 1 98.06 302 VAL A O 1
ATOM 2311 N N . ILE A 1 303 ? -14.172 -10.703 -21.578 1 98 303 ILE A N 1
ATOM 2312 C CA . ILE A 1 303 ? -15.547 -11.172 -21.75 1 98 303 ILE A CA 1
ATOM 2313 C C . ILE A 1 303 ? -16.109 -10.672 -23.078 1 98 303 ILE A C 1
ATOM 2315 O O . ILE A 1 303 ? -16.734 -11.43 -23.812 1 98 303 ILE A O 1
ATOM 2319 N N . ALA A 1 304 ? -15.898 -9.398 -23.391 1 97.81 304 ALA A N 1
ATOM 2320 C CA . ALA A 1 304 ? -16.391 -8.789 -24.625 1 97.81 304 ALA A CA 1
ATOM 2321 C C . ALA A 1 304 ? -15.852 -9.523 -25.844 1 97.81 304 ALA A C 1
ATOM 2323 O O . ALA A 1 304 ? -16.531 -9.609 -26.875 1 97.81 304 ALA A O 1
ATOM 2324 N N . GLU A 1 305 ? -14.727 -10.086 -25.703 1 97.94 305 GLU A N 1
ATOM 2325 C CA . GLU A 1 305 ? -14.078 -10.781 -26.812 1 97.94 305 GLU A CA 1
ATOM 2326 C C . GLU A 1 305 ? -14.445 -12.266 -26.812 1 97.94 305 GLU A C 1
ATOM 2328 O O . GLU A 1 305 ? -13.859 -13.047 -27.562 1 97.94 305 GLU A O 1
ATOM 2333 N N . GLY A 1 306 ? -15.305 -12.617 -25.984 1 97.88 306 GLY A N 1
ATOM 2334 C CA . GLY A 1 306 ? -15.836 -13.969 -25.984 1 97.88 306 GLY A CA 1
ATOM 2335 C C . GLY A 1 306 ? -15.047 -14.914 -25.094 1 97.88 306 GLY A C 1
ATOM 2336 O O . GLY A 1 306 ? -15.156 -16.141 -25.234 1 97.88 306 GLY A O 1
ATOM 2337 N N . GLY A 1 307 ? -14.258 -14.406 -24.234 1 98 307 GLY A N 1
ATOM 2338 C CA . GLY A 1 307 ? -13.484 -15.234 -23.328 1 98 307 GLY A CA 1
ATOM 2339 C C . GLY A 1 307 ? -14.336 -16.141 -22.469 1 98 307 GLY A C 1
ATOM 2340 O O . GLY A 1 307 ? -15.438 -15.766 -22.062 1 98 307 GLY A O 1
ATOM 2341 N N . ARG A 1 308 ? -13.859 -17.312 -22.25 1 98.06 308 ARG A N 1
ATOM 2342 C CA . ARG A 1 308 ? -14.516 -18.328 -21.438 1 98.06 308 ARG A CA 1
ATOM 2343 C C . ARG A 1 308 ? -13.727 -18.594 -20.156 1 98.06 308 ARG A C 1
ATOM 2345 O O . ARG A 1 308 ? -12.945 -19.547 -20.078 1 98.06 308 ARG A O 1
ATOM 2352 N N . VAL A 1 309 ? -13.992 -17.781 -19.172 1 98.62 309 VAL A N 1
ATOM 2353 C CA . VAL A 1 309 ? -13.219 -17.828 -17.938 1 98.62 309 VAL A CA 1
ATOM 2354 C C . VAL A 1 309 ? -14.148 -18.031 -16.75 1 98.62 309 VAL A C 1
ATOM 2356 O O . VAL A 1 309 ? -15.18 -17.359 -16.641 1 98.62 309 VAL A O 1
ATOM 2359 N N . ASP A 1 310 ? -13.82 -18.953 -15.883 1 98.56 310 ASP A N 1
ATOM 2360 C CA . ASP A 1 310 ? -14.648 -19.234 -14.711 1 98.56 310 ASP A CA 1
ATOM 2361 C C . ASP A 1 310 ? -14.164 -18.453 -13.492 1 98.56 310 ASP A C 1
ATOM 2363 O O . ASP A 1 310 ? -14.969 -18.094 -12.633 1 98.56 310 ASP A O 1
ATOM 2367 N N . VAL A 1 311 ? -12.875 -18.281 -13.383 1 98.5 311 VAL A N 1
ATOM 2368 C CA . VAL A 1 311 ? -12.281 -17.672 -12.195 1 98.5 311 VAL A CA 1
ATOM 2369 C C . VAL A 1 311 ? -11.188 -16.703 -12.609 1 98.5 311 VAL A C 1
ATOM 2371 O O . VAL A 1 311 ? -10.289 -17.047 -13.383 1 98.5 311 VAL A O 1
ATOM 2374 N N . TYR A 1 312 ? -11.258 -15.523 -12.117 1 98.69 312 TYR A N 1
ATOM 2375 C CA . TYR A 1 312 ? -10.242 -14.5 -12.328 1 98.69 312 TYR A CA 1
ATOM 2376 C C . TYR A 1 312 ? -9.398 -14.297 -11.07 1 98.69 312 TYR A C 1
ATOM 2378 O O . TYR A 1 312 ? -9.922 -13.875 -10.039 1 98.69 312 TYR A O 1
ATOM 2386 N N . GLY A 1 313 ? -8.094 -14.688 -11.109 1 98.12 313 GLY A N 1
ATOM 2387 C CA . GLY A 1 313 ? -7.16 -14.305 -10.062 1 98.12 313 GLY A CA 1
ATOM 2388 C C . GLY A 1 313 ? -6.594 -12.914 -10.242 1 98.12 313 GLY A C 1
ATOM 2389 O O . GLY A 1 313 ? -5.676 -12.711 -11.039 1 98.12 313 GLY A O 1
ATOM 2390 N N . VAL A 1 314 ? -7.105 -11.961 -9.484 1 98.31 314 VAL A N 1
ATOM 2391 C CA . VAL A 1 314 ? -6.68 -10.578 -9.617 1 98.31 314 VAL A CA 1
ATOM 2392 C C . VAL A 1 314 ? -5.645 -10.242 -8.547 1 98.31 314 VAL A C 1
ATOM 2394 O O . VAL A 1 314 ? -5.898 -10.422 -7.352 1 98.31 314 VAL A O 1
ATOM 2397 N N . GLY A 1 315 ? -4.504 -9.789 -8.977 1 97 315 GLY A N 1
ATOM 2398 C CA . GLY A 1 315 ? -3.406 -9.602 -8.039 1 97 315 GLY A CA 1
ATOM 2399 C C . GLY A 1 315 ? -3.027 -8.141 -7.852 1 97 315 GLY A C 1
ATOM 2400 O O . GLY A 1 315 ? -3.639 -7.434 -7.047 1 97 315 GLY A O 1
ATOM 2401 N N . THR A 1 316 ? -2.109 -7.621 -8.664 1 96.69 316 THR A N 1
ATOM 2402 C CA . THR A 1 316 ? -1.43 -6.34 -8.5 1 96.69 316 THR A CA 1
ATOM 2403 C C . THR A 1 316 ? -2.438 -5.195 -8.445 1 96.69 316 THR A C 1
ATOM 2405 O O . THR A 1 316 ? -2.436 -4.406 -7.496 1 96.69 316 THR A O 1
ATOM 2408 N N . GLN A 1 317 ? -3.344 -5.121 -9.398 1 96.62 317 GLN A N 1
ATOM 2409 C CA . GLN A 1 317 ? -4.27 -3.998 -9.508 1 96.62 317 GLN A CA 1
ATOM 2410 C C . GLN A 1 317 ? -5.273 -4 -8.359 1 96.62 317 GLN A C 1
ATOM 2412 O O . GLN A 1 317 ? -5.758 -2.945 -7.949 1 96.62 317 GLN A O 1
ATOM 2417 N N . LEU A 1 318 ? -5.531 -5.188 -7.828 1 98.12 318 LEU A N 1
ATOM 2418 C CA . LEU A 1 318 ? -6.461 -5.293 -6.711 1 98.12 318 LEU A CA 1
ATOM 2419 C C . LEU A 1 318 ? -5.77 -4.945 -5.395 1 98.12 318 LEU A C 1
ATOM 2421 O O . LEU A 1 318 ? -6.246 -4.09 -4.648 1 98.12 318 LEU A O 1
ATOM 2425 N N . ALA A 1 319 ? -4.594 -5.527 -5.133 1 97.06 319 ALA A N 1
ATOM 2426 C CA . ALA A 1 319 ? -3.916 -5.375 -3.848 1 97.06 319 ALA A CA 1
ATOM 2427 C C . ALA A 1 319 ? -3.387 -3.953 -3.674 1 97.06 319 ALA A C 1
ATOM 2429 O O . ALA A 1 319 ? -3.312 -3.445 -2.553 1 97.06 319 ALA A O 1
ATOM 2430 N N . THR A 1 320 ? -3.02 -3.266 -4.762 1 96.56 320 THR A N 1
ATOM 2431 C CA . THR A 1 320 ? -2.492 -1.906 -4.695 1 96.56 320 THR A CA 1
ATOM 2432 C C . THR A 1 320 ? -3.578 -0.888 -5.027 1 96.56 320 THR A C 1
ATOM 2434 O O . THR A 1 320 ? -3.318 0.317 -5.062 1 96.56 320 THR A O 1
ATOM 2437 N N . ALA A 1 321 ? -4.785 -1.418 -5.285 1 96.81 321 ALA A N 1
ATOM 2438 C CA . ALA A 1 321 ? -5.887 -0.565 -5.723 1 96.81 321 ALA A CA 1
ATOM 2439 C C . ALA A 1 321 ? -5.457 0.335 -6.875 1 96.81 321 ALA A C 1
ATOM 2441 O O . ALA A 1 321 ? -5.652 1.553 -6.828 1 96.81 321 ALA A O 1
ATOM 2442 N N . GLY A 1 322 ? -4.902 -0.296 -7.879 1 95.06 322 GLY A N 1
ATOM 2443 C CA . GLY A 1 322 ? -4.324 0.452 -8.984 1 95.06 322 GLY A CA 1
ATOM 2444 C C . GLY A 1 322 ? -5.348 0.854 -10.031 1 95.06 322 GLY A C 1
ATOM 2445 O O . GLY A 1 322 ? -6.504 0.427 -9.977 1 95.06 322 GLY A O 1
ATOM 2446 N N . GLY A 1 323 ? -4.914 1.737 -11.016 1 93.31 323 GLY A N 1
ATOM 2447 C CA . GLY A 1 323 ? -5.75 2.26 -12.086 1 93.31 323 GLY A CA 1
ATOM 2448 C C . GLY A 1 323 ? -6.051 3.74 -11.938 1 93.31 323 GLY A C 1
ATOM 2449 O O . GLY A 1 323 ? -5.691 4.355 -10.93 1 93.31 323 GLY A O 1
ATOM 2450 N N . PRO A 1 324 ? -6.715 4.258 -12.961 1 92.62 324 PRO A N 1
ATOM 2451 C CA . PRO A 1 324 ? -7.066 5.676 -12.867 1 92.62 324 PRO A CA 1
ATOM 2452 C C . PRO A 1 324 ? -7.953 5.988 -11.664 1 92.62 324 PRO A C 1
ATOM 2454 O O . PRO A 1 324 ? -8.984 5.332 -11.461 1 92.62 324 PRO A O 1
ATOM 2457 N N . GLY A 1 325 ? -7.523 6.973 -10.969 1 93.19 325 GLY A N 1
ATOM 2458 C CA . GLY A 1 325 ? -8.297 7.371 -9.797 1 93.19 325 GLY A CA 1
ATOM 2459 C C . GLY A 1 325 ? -8.086 6.457 -8.609 1 93.19 325 GLY A C 1
ATOM 2460 O O . GLY A 1 325 ? -8.742 6.609 -7.574 1 93.19 325 GLY A O 1
ATOM 2461 N N . GLY A 1 326 ? -7.16 5.484 -8.727 1 95.5 326 GLY A N 1
ATOM 2462 C CA . GLY A 1 326 ? -6.859 4.57 -7.633 1 95.5 326 GLY A CA 1
ATOM 2463 C C . GLY A 1 326 ? -5.625 4.965 -6.848 1 95.5 326 GLY A C 1
ATOM 2464 O O . GLY A 1 326 ? -5.184 6.117 -6.91 1 95.5 326 GLY A O 1
ATOM 2465 N N . GLY A 1 327 ? -5.133 4.078 -6.012 1 94.19 327 GLY A N 1
ATOM 2466 C CA . GLY A 1 327 ? -3.91 4.305 -5.254 1 94.19 327 GLY A CA 1
ATOM 2467 C C . GLY A 1 327 ? -4.164 4.84 -3.857 1 94.19 327 GLY A C 1
ATOM 2468 O O . GLY A 1 327 ? -3.531 4.395 -2.896 1 94.19 327 GLY A O 1
ATOM 2469 N N . ALA A 1 328 ? -5.043 5.781 -3.775 1 95.44 328 ALA A N 1
ATOM 2470 C CA . ALA A 1 328 ? -5.402 6.359 -2.482 1 95.44 328 ALA A CA 1
ATOM 2471 C C . ALA A 1 328 ? -6.809 6.945 -2.514 1 95.44 328 ALA A C 1
ATOM 2473 O O . ALA A 1 328 ? -7.211 7.555 -3.506 1 95.44 328 ALA A O 1
ATOM 2474 N N . LEU A 1 329 ? -7.695 6.781 -1.551 1 94.88 329 LEU A N 1
ATOM 2475 C CA . LEU A 1 329 ? -9.062 7.281 -1.487 1 94.88 329 LEU A CA 1
ATOM 2476 C C . LEU A 1 329 ? -9.086 8.758 -1.123 1 94.88 329 LEU A C 1
ATOM 2478 O O . LEU A 1 329 ? -9.977 9.5 -1.555 1 94.88 329 LEU A O 1
ATOM 2482 N N . GLY A 1 330 ? -8.156 9.305 -0.488 1 92.19 330 GLY A N 1
ATOM 2483 C CA . GLY A 1 330 ? -8.109 10.703 -0.098 1 92.19 330 GLY A CA 1
ATOM 2484 C C . GLY A 1 330 ? -9.055 11.039 1.041 1 92.19 330 GLY A C 1
ATOM 2485 O O . GLY A 1 330 ? -9.695 12.094 1.037 1 92.19 330 GLY A O 1
ATOM 2486 N N . GLY A 1 331 ? -9.297 10.18 1.926 1 95.75 331 GLY A N 1
ATOM 2487 C CA . GLY A 1 331 ? -10.102 10.422 3.113 1 95.75 331 GLY A CA 1
ATOM 2488 C C . GLY A 1 331 ? -9.539 11.508 4.012 1 95.75 331 GLY A C 1
ATOM 2489 O O . GLY A 1 331 ? -8.32 11.656 4.113 1 95.75 331 GLY A O 1
ATOM 2490 N N . VAL A 1 332 ? -10.445 12.281 4.641 1 96.12 332 VAL A N 1
ATOM 2491 C CA . VAL A 1 332 ? -10.055 13.352 5.547 1 96.12 332 VAL A CA 1
ATOM 2492 C C . VAL A 1 332 ? -10.797 13.211 6.871 1 96.12 332 VAL A C 1
ATOM 2494 O O . VAL A 1 332 ? -11.766 12.453 6.969 1 96.12 332 VAL A O 1
ATOM 2497 N N . TYR A 1 333 ? -10.32 13.781 7.855 1 97.56 333 TYR A N 1
ATOM 2498 C CA . TYR A 1 333 ? -10.82 13.828 9.227 1 97.56 333 TYR A CA 1
ATOM 2499 C C . TYR A 1 333 ? -10.844 15.258 9.75 1 97.56 333 TYR A C 1
ATOM 2501 O O . TYR A 1 333 ? -9.789 15.859 9.969 1 97.56 333 TYR A O 1
ATOM 2509 N N . LYS A 1 334 ? -12.078 15.812 9.992 1 96.75 334 LYS A N 1
ATOM 2510 C CA . LYS A 1 334 ? -12.18 17.25 10.234 1 96.75 334 LYS A CA 1
ATOM 2511 C C . LYS A 1 334 ? -13.008 17.531 11.484 1 96.75 334 LYS A C 1
ATOM 2513 O O . LYS A 1 334 ? -14.016 16.875 11.742 1 96.75 334 LYS A O 1
ATOM 2518 N N . LEU A 1 335 ? -12.562 18.516 12.258 1 97.38 335 LEU A N 1
ATOM 2519 C CA . LEU A 1 335 ? -13.32 19 13.406 1 97.38 335 LEU A CA 1
ATOM 2520 C C . LEU A 1 335 ? -14.609 19.672 12.961 1 97.38 335 LEU A C 1
ATOM 2522 O O . LEU A 1 335 ? -14.578 20.625 12.164 1 97.38 335 LEU A O 1
ATOM 2526 N N . ALA A 1 336 ? -15.75 19.203 13.461 1 96.94 336 ALA A N 1
ATOM 2527 C CA . ALA A 1 336 ? -17.047 19.703 13.031 1 96.94 336 ALA A CA 1
ATOM 2528 C C . ALA A 1 336 ? -17.703 20.531 14.141 1 96.94 336 ALA A C 1
ATOM 2530 O O . ALA A 1 336 ? -18.562 21.375 13.867 1 96.94 336 ALA A O 1
ATOM 2531 N N . GLU A 1 337 ? -17.344 20.25 15.328 1 97.12 337 GLU A N 1
ATOM 2532 C CA . GLU A 1 337 ? -17.922 20.922 16.469 1 97.12 337 GLU A CA 1
ATOM 2533 C C . GLU A 1 337 ? -17.016 20.828 17.703 1 97.12 337 GLU A C 1
ATOM 2535 O O . GLU A 1 337 ? -16.375 19.797 17.922 1 97.12 337 GLU A O 1
ATOM 2540 N N . LEU A 1 338 ? -16.922 21.906 18.484 1 97.19 338 LEU A N 1
ATOM 2541 C CA . LEU A 1 338 ? -16.188 21.938 19.734 1 97.19 338 LEU A CA 1
ATOM 2542 C C . LEU A 1 338 ? -16.984 22.641 20.828 1 97.19 338 LEU A C 1
ATOM 2544 O O . LEU A 1 338 ? -17.297 23.828 20.703 1 97.19 338 LEU A O 1
ATOM 2548 N N . ASN A 1 339 ? -17.281 21.891 21.859 1 95.94 339 ASN A N 1
ATOM 2549 C CA . ASN A 1 339 ? -18.047 22.406 23 1 95.94 339 ASN A CA 1
ATOM 2550 C C . ASN A 1 339 ? -19.344 23.078 22.547 1 95.94 339 ASN A C 1
ATOM 2552 O O . ASN A 1 339 ? -19.625 24.203 22.938 1 95.94 339 ASN A O 1
ATOM 2556 N N . GLY A 1 340 ? -20.016 22.391 21.703 1 93.69 340 GLY A N 1
ATOM 2557 C CA . GLY A 1 340 ? -21.312 22.844 21.234 1 93.69 340 GLY A CA 1
ATOM 2558 C C . GLY A 1 340 ? -21.234 23.922 20.172 1 93.69 340 GLY A C 1
ATOM 2559 O O . GLY A 1 340 ? -22.266 24.344 19.641 1 93.69 340 GLY A O 1
ATOM 2560 N N . ARG A 1 341 ? -20.141 24.344 19.828 1 94.75 341 ARG A N 1
ATOM 2561 C CA . ARG A 1 341 ? -19.969 25.375 18.812 1 94.75 341 ARG A CA 1
ATOM 2562 C C . ARG A 1 341 ? -19.516 24.766 17.484 1 94.75 341 ARG A C 1
ATOM 2564 O O . ARG A 1 341 ? -18.453 24.141 17.422 1 94.75 341 ARG A O 1
ATOM 2571 N N . PRO A 1 342 ? -20.25 25.016 16.422 1 94.25 342 PRO A N 1
ATOM 2572 C CA . PRO A 1 342 ? -19.828 24.484 15.117 1 94.25 342 PRO A CA 1
ATOM 2573 C C . PRO A 1 342 ? -18.484 25.047 14.656 1 94.25 342 PRO A C 1
ATOM 2575 O O . PRO A 1 342 ? -18.188 26.219 14.883 1 94.25 342 PRO A O 1
ATOM 2578 N N . ARG A 1 343 ? -17.703 24.219 14.078 1 91.44 343 ARG A N 1
ATOM 2579 C CA . ARG A 1 343 ? -16.391 24.578 13.555 1 91.44 343 ARG A CA 1
ATOM 2580 C C . ARG A 1 343 ? -16.25 24.156 12.094 1 91.44 343 ARG A C 1
ATOM 2582 O O . ARG A 1 343 ? -16.891 23.203 11.648 1 91.44 343 ARG A O 1
ATOM 2589 N N . MET A 1 344 ? -15.461 24.891 11.328 1 86.88 344 MET A N 1
ATOM 2590 C CA . MET A 1 344 ? -15.156 24.484 9.953 1 86.88 344 MET A CA 1
ATOM 2591 C C . MET A 1 344 ? -13.867 25.141 9.469 1 86.88 344 MET A C 1
ATOM 2593 O O . MET A 1 344 ? -13.43 26.141 10.023 1 86.88 344 MET A O 1
ATOM 2597 N N . LYS A 1 345 ? -13.172 24.422 8.602 1 80.38 345 LYS A N 1
ATOM 2598 C CA . LYS A 1 345 ? -12.039 25.031 7.898 1 80.38 345 LYS A CA 1
ATOM 2599 C C . LYS A 1 345 ? -12.516 25.844 6.699 1 80.38 345 LYS A C 1
ATOM 2601 O O . LYS A 1 345 ? -13.32 25.375 5.898 1 80.38 345 LYS A O 1
ATOM 2606 N N . LEU A 1 346 ? -12.055 27.109 6.672 1 76.56 346 LEU A N 1
ATOM 2607 C CA . LEU A 1 346 ? -12.375 27.922 5.504 1 76.56 346 LEU A CA 1
ATOM 2608 C C . LEU A 1 346 ? -11.391 27.656 4.371 1 76.56 346 LEU A C 1
ATOM 2610 O O . LEU A 1 346 ? -10.188 27.547 4.605 1 76.56 346 LEU A O 1
ATOM 2614 N N . THR A 1 347 ? -11.867 27.234 3.193 1 70.62 347 THR A N 1
ATOM 2615 C CA . THR A 1 347 ? -10.992 27.078 2.037 1 70.62 347 THR A CA 1
ATOM 2616 C C . THR A 1 347 ? -11.414 28.016 0.907 1 70.62 347 THR A C 1
ATOM 2618 O O . THR A 1 347 ? -12.531 28.531 0.915 1 70.62 347 THR A O 1
ATOM 2621 N N . GLY A 1 348 ? -10.422 28.344 0.153 1 64.94 348 GLY A N 1
ATOM 2622 C CA . GLY A 1 348 ? -10.766 29.109 -1.037 1 64.94 348 GLY A CA 1
ATOM 2623 C C . GLY A 1 348 ? -11.625 28.344 -2.016 1 64.94 348 GLY A C 1
ATOM 2624 O O . GLY A 1 348 ? -12.289 28.922 -2.873 1 64.94 348 GLY A O 1
ATOM 2625 N N . ASP A 1 349 ? -11.586 27.078 -1.882 1 67.25 349 ASP A N 1
ATOM 2626 C CA . ASP A 1 349 ? -12.375 26.188 -2.723 1 67.25 349 ASP A CA 1
ATOM 2627 C C . ASP A 1 349 ? -13.562 25.625 -1.955 1 67.25 349 ASP A C 1
ATOM 2629 O O . ASP A 1 349 ? -13.398 24.75 -1.098 1 67.25 349 ASP A O 1
ATOM 2633 N N . PRO A 1 350 ? -14.727 26.141 -2.369 1 64.31 350 PRO A N 1
ATOM 2634 C CA . PRO A 1 350 ? -15.922 25.672 -1.656 1 64.31 350 PRO A CA 1
ATOM 2635 C C . PRO A 1 350 ? -16.047 24.141 -1.646 1 64.31 350 PRO A C 1
ATOM 2637 O O . PRO A 1 350 ? -16.516 23.578 -0.666 1 64.31 350 PRO A O 1
ATOM 2640 N N . ALA A 1 351 ? -15.656 23.562 -2.748 1 66.5 351 ALA A N 1
ATOM 2641 C CA . ALA A 1 351 ? -15.773 22.109 -2.855 1 66.5 351 ALA A CA 1
ATOM 2642 C C . ALA A 1 351 ? -14.914 21.406 -1.804 1 66.5 351 ALA A C 1
ATOM 2644 O O . ALA A 1 351 ? -15.164 20.25 -1.457 1 66.5 351 ALA A O 1
ATOM 2645 N N . LYS A 1 352 ? -14.125 22.156 -1.1 1 74.44 352 LYS A N 1
ATOM 2646 C CA . LYS A 1 352 ? -13.203 21.562 -0.132 1 74.44 352 LYS A CA 1
ATOM 2647 C C . LYS A 1 352 ? -13.539 22.016 1.288 1 74.44 352 LYS A C 1
ATOM 2649 O O . LYS A 1 352 ? -12.898 21.578 2.25 1 74.44 352 LYS A O 1
ATOM 2654 N N . SER A 1 353 ? -14.531 22.656 1.349 1 78.25 353 SER A N 1
ATOM 2655 C CA . SER A 1 353 ? -14.906 23.094 2.686 1 78.25 353 SER A CA 1
ATOM 2656 C C . SER A 1 353 ? -15.539 21.969 3.49 1 78.25 353 SER A C 1
ATOM 2658 O O . SER A 1 353 ? -16.281 21.156 2.947 1 78.25 353 SER A O 1
ATOM 2660 N N . SER A 1 354 ? -15.148 21.922 4.734 1 86.69 354 SER A N 1
ATOM 2661 C CA . SER A 1 354 ? -15.773 20.938 5.609 1 86.69 354 SER A CA 1
ATOM 2662 C C . SER A 1 354 ? -17.156 21.391 6.066 1 86.69 354 SER A C 1
ATOM 2664 O O . SER A 1 354 ? -17.484 22.578 6 1 86.69 354 SER A O 1
ATOM 2666 N N . LEU A 1 355 ? -18 20.484 6.434 1 91.56 355 LEU A N 1
ATOM 2667 C CA . LEU A 1 355 ? -19.344 20.781 6.918 1 91.56 355 LEU A CA 1
ATOM 2668 C C . LEU A 1 355 ? -19.359 20.859 8.445 1 91.56 355 LEU A C 1
ATOM 2670 O O . LEU A 1 355 ? -18.953 19.922 9.125 1 91.56 355 LEU A O 1
ATOM 2674 N N . PRO A 1 356 ? -19.828 21.938 8.992 1 94.38 356 PRO A N 1
ATOM 2675 C CA . PRO A 1 356 ? -19.828 22.141 10.445 1 94.38 356 PRO A CA 1
ATOM 2676 C C . PRO A 1 356 ? -20.984 21.422 11.141 1 94.38 356 PRO A C 1
ATOM 2678 O O . PRO A 1 356 ? -21.953 21.016 10.484 1 94.38 356 PRO A O 1
ATOM 2681 N N . GLY A 1 357 ? -20.828 21.203 12.477 1 94.75 357 GLY A N 1
ATOM 2682 C CA . GLY A 1 357 ? -21.891 20.656 13.32 1 94.75 357 GLY A CA 1
ATOM 2683 C C . GLY A 1 357 ? -21.969 19.141 13.266 1 94.75 357 GLY A C 1
ATOM 2684 O O . GLY A 1 357 ? -21.344 18.516 12.422 1 94.75 357 GLY A O 1
ATOM 2685 N N . THR A 1 358 ? -22.703 18.641 14.203 1 94.69 358 THR A N 1
ATOM 2686 C CA . THR A 1 358 ? -23 17.219 14.203 1 94.69 358 THR A CA 1
ATOM 2687 C C . THR A 1 358 ? -24.156 16.891 13.258 1 94.69 358 THR A C 1
ATOM 2689 O O . THR A 1 358 ? -25.281 17.375 13.453 1 94.69 358 THR A O 1
ATOM 2692 N N . LYS A 1 359 ? -23.891 16.094 12.281 1 96.81 359 LYS A N 1
ATOM 2693 C CA . LYS A 1 359 ? -24.891 15.828 11.242 1 96.81 359 LYS A CA 1
ATOM 2694 C C . LYS A 1 359 ? -25.422 14.406 11.336 1 96.81 359 LYS A C 1
ATOM 2696 O O . LYS A 1 359 ? -24.688 13.492 11.727 1 96.81 359 LYS A O 1
ATOM 2701 N N . ALA A 1 360 ? -26.641 14.273 10.992 1 97.81 360 ALA A N 1
ATOM 2702 C CA . ALA A 1 360 ? -27.219 12.969 10.68 1 97.81 360 ALA A CA 1
ATOM 2703 C C . ALA A 1 360 ? -27.188 12.703 9.18 1 97.81 360 ALA A C 1
ATOM 2705 O O . ALA A 1 360 ? -27.328 13.625 8.375 1 97.81 360 ALA A O 1
ATOM 2706 N N . VAL A 1 361 ? -26.953 11.508 8.82 1 98.5 361 VAL A N 1
ATOM 2707 C CA . VAL A 1 361 ? -27 11.078 7.43 1 98.5 361 VAL A CA 1
ATOM 2708 C C . VAL A 1 361 ? -28.234 10.203 7.199 1 98.5 361 VAL A C 1
ATOM 2710 O O . VAL A 1 361 ? -28.375 9.148 7.824 1 98.5 361 VAL A O 1
ATOM 2713 N N . TRP A 1 362 ? -29.125 10.664 6.32 1 98.31 362 TRP A N 1
ATOM 2714 C CA . TRP A 1 362 ? -30.328 9.93 5.977 1 98.31 362 TRP A CA 1
ATOM 2715 C C . TRP A 1 362 ? -30.25 9.367 4.559 1 98.31 362 TRP A C 1
ATOM 2717 O O . TRP A 1 362 ? -29.891 10.086 3.621 1 98.31 362 TRP A O 1
ATOM 2727 N N . ARG A 1 363 ? -30.562 8.164 4.375 1 98.25 363 ARG A N 1
ATOM 2728 C CA . ARG A 1 363 ? -30.641 7.539 3.059 1 98.25 363 ARG A CA 1
ATOM 2729 C C . ARG A 1 363 ? -32.094 7.34 2.625 1 98.25 363 ARG A C 1
ATOM 2731 O O . ARG A 1 363 ? -32.875 6.719 3.34 1 98.25 363 ARG A O 1
ATOM 2738 N N . GLY A 1 364 ? -32.375 7.836 1.511 1 97.19 364 GLY A N 1
ATOM 2739 C CA . GLY A 1 364 ? -33.719 7.727 0.938 1 97.19 364 GLY A CA 1
ATOM 2740 C C . GLY A 1 364 ? -33.844 6.57 -0.036 1 97.19 364 GLY A C 1
ATOM 2741 O O . GLY A 1 364 ? -33 6.371 -0.896 1 97.19 364 GLY A O 1
ATOM 2742 N N . LEU A 1 365 ? -34.906 5.832 0.138 1 96.19 365 LEU A N 1
ATOM 2743 C CA . LEU A 1 365 ? -35.188 4.699 -0.739 1 96.19 365 LEU A CA 1
ATOM 2744 C C . LEU A 1 365 ? -36.406 4.988 -1.608 1 96.19 365 LEU A C 1
ATOM 2746 O O . LEU A 1 365 ? -37.406 5.512 -1.123 1 96.19 365 LEU A O 1
ATOM 2750 N N . ASP A 1 366 ? -36.312 4.875 -2.857 1 94.62 366 ASP A N 1
ATOM 2751 C CA . ASP A 1 366 ? -37.438 4.746 -3.783 1 94.62 366 ASP A CA 1
ATOM 2752 C C . ASP A 1 366 ? -37.75 3.277 -4.035 1 94.62 366 ASP A C 1
ATOM 2754 O O . ASP A 1 366 ? -37.125 2.627 -4.875 1 94.62 366 ASP A O 1
ATOM 2758 N N . HIS A 1 367 ? -38.781 2.797 -3.367 1 90.62 367 HIS A N 1
ATOM 2759 C CA . HIS A 1 367 ? -39 1.361 -3.281 1 90.62 367 HIS A CA 1
ATOM 2760 C C . HIS A 1 367 ? -37.781 0.63 -2.742 1 90.62 367 HIS A C 1
ATOM 2762 O O . HIS A 1 367 ? -37.344 0.888 -1.617 1 90.62 367 HIS A O 1
ATOM 2768 N N . ASP A 1 368 ? -37.125 -0.073 -3.508 1 90.06 368 ASP A N 1
ATOM 2769 C CA . ASP A 1 368 ? -36.031 -0.859 -2.967 1 90.06 368 ASP A CA 1
ATOM 2770 C C . ASP A 1 368 ? -34.688 -0.35 -3.484 1 90.06 368 ASP A C 1
ATOM 2772 O O . ASP A 1 368 ? -33.656 -0.958 -3.227 1 90.06 368 ASP A O 1
ATOM 2776 N N . HIS A 1 369 ? -34.75 0.847 -4.02 1 95.38 369 HIS A N 1
ATOM 2777 C CA . HIS A 1 369 ? -33.5 1.373 -4.59 1 95.38 369 HIS A CA 1
ATOM 2778 C C . HIS A 1 369 ? -33.031 2.6 -3.822 1 95.38 369 HIS A C 1
ATOM 2780 O O . HIS A 1 369 ? -33.812 3.422 -3.387 1 95.38 369 HIS A O 1
ATOM 2786 N N . PHE A 1 370 ? -31.703 2.598 -3.568 1 97.5 370 PHE A N 1
ATOM 2787 C CA . PHE A 1 370 ? -31.125 3.822 -3.027 1 97.5 370 PHE A CA 1
ATOM 2788 C C . PHE A 1 370 ? -31.328 4.984 -3.994 1 97.5 370 PHE A C 1
ATOM 2790 O O . PHE A 1 370 ? -31.078 4.852 -5.191 1 97.5 370 PHE A O 1
ATOM 2797 N N . ALA A 1 371 ? -31.781 6.109 -3.453 1 95.75 371 ALA A N 1
ATOM 2798 C CA . ALA A 1 371 ? -32.156 7.199 -4.355 1 95.75 371 ALA A CA 1
ATOM 2799 C C . ALA A 1 371 ? -31.406 8.484 -4 1 95.75 371 ALA A C 1
ATOM 2801 O O . ALA A 1 371 ? -31.062 9.266 -4.883 1 95.75 371 ALA A O 1
ATOM 2802 N N . TRP A 1 372 ? -31.172 8.633 -2.715 1 96.75 372 TRP A N 1
ATOM 2803 C CA . TRP A 1 372 ? -30.703 9.945 -2.275 1 96.75 372 TRP A CA 1
ATOM 2804 C C . TRP A 1 372 ? -30.188 9.883 -0.84 1 96.75 372 TRP A C 1
ATOM 2806 O O . TRP A 1 372 ? -30.75 9.18 -0.003 1 96.75 372 TRP A O 1
ATOM 2816 N N . ASP A 1 373 ? -29.047 10.5 -0.592 1 98.25 373 ASP A N 1
ATOM 2817 C CA . ASP A 1 373 ? -28.641 10.75 0.788 1 98.25 373 ASP A CA 1
ATOM 2818 C C . ASP A 1 373 ? -28.766 12.227 1.142 1 98.25 373 ASP A C 1
ATOM 2820 O O . ASP A 1 373 ? -28.453 13.094 0.323 1 98.25 373 ASP A O 1
ATOM 2824 N N . VAL A 1 374 ? -29.234 12.508 2.35 1 98.38 374 VAL A N 1
ATOM 2825 C CA . VAL A 1 374 ? -29.391 13.891 2.799 1 98.38 374 VAL A CA 1
ATOM 2826 C C . VAL A 1 374 ? -28.797 14.047 4.195 1 98.38 374 VAL A C 1
ATOM 2828 O O . VAL A 1 374 ? -29.047 13.227 5.082 1 98.38 374 VAL A O 1
ATOM 2831 N N . LEU A 1 375 ? -28 15.055 4.371 1 98.31 375 LEU A N 1
ATOM 2832 C CA . LEU A 1 375 ? -27.469 15.414 5.676 1 98.31 375 LEU A CA 1
ATOM 2833 C C . LEU A 1 375 ? -28.359 16.438 6.375 1 98.31 375 LEU A C 1
ATOM 2835 O O . LEU A 1 375 ? -28.734 17.438 5.777 1 98.31 375 LEU A O 1
ATOM 2839 N N . THR A 1 376 ? -28.719 16.141 7.609 1 98.06 376 THR A N 1
ATOM 2840 C CA . THR A 1 376 ? -29.5 17.047 8.453 1 98.06 376 THR A CA 1
ATOM 2841 C C . THR A 1 376 ? -28.812 17.266 9.797 1 98.06 376 THR A C 1
ATOM 2843 O O . THR A 1 376 ? -27.766 16.656 10.07 1 98.06 376 THR A O 1
ATOM 2846 N N . LEU A 1 377 ? -29.312 18.141 10.641 1 95.56 377 LEU A N 1
ATOM 2847 C CA . LEU A 1 377 ? -28.781 18.328 11.984 1 95.56 377 LEU A CA 1
ATOM 2848 C C . LEU A 1 377 ? -29.547 17.469 12.992 1 95.56 377 LEU A C 1
ATOM 2850 O O . LEU A 1 377 ? -29.297 17.547 14.203 1 95.56 377 LEU A O 1
ATOM 2854 N N . GLY A 1 378 ? -30.406 16.578 12.555 1 90.44 378 GLY A N 1
ATOM 2855 C CA . GLY A 1 378 ? -31.078 15.68 13.477 1 90.44 378 GLY A CA 1
ATOM 2856 C C . GLY A 1 378 ? -32.312 15.023 12.891 1 90.44 378 GLY A C 1
ATOM 2857 O O . GLY A 1 378 ? -32.375 13.797 12.75 1 90.44 378 GLY A O 1
ATOM 2858 N N . ASP A 1 379 ? -33.281 15.797 12.414 1 93.56 379 ASP A N 1
ATOM 2859 C CA . ASP A 1 379 ? -34.562 15.273 11.977 1 93.56 379 ASP A CA 1
ATOM 2860 C C . ASP A 1 379 ? -34.469 14.688 10.57 1 93.56 379 ASP A C 1
ATOM 2862 O O . ASP A 1 379 ? -33.688 15.141 9.75 1 93.56 379 ASP A O 1
ATOM 2866 N N . ALA A 1 380 ? -35.375 13.766 10.297 1 96.38 380 ALA A N 1
ATOM 2867 C CA . ALA A 1 380 ? -35.438 13.18 8.961 1 96.38 380 ALA A CA 1
ATOM 2868 C C . ALA A 1 380 ? -35.938 14.195 7.938 1 96.38 380 ALA A C 1
ATOM 2870 O O . ALA A 1 380 ? -36.719 15.086 8.266 1 96.38 380 ALA A O 1
ATOM 2871 N N . PRO A 1 381 ? -35.438 14.016 6.703 1 96.56 381 PRO A N 1
ATOM 2872 C CA . PRO A 1 381 ? -36 14.859 5.641 1 96.56 381 PRO A CA 1
ATOM 2873 C C . PRO A 1 381 ? -37.5 14.625 5.422 1 96.56 381 PRO A C 1
ATOM 2875 O O . PRO A 1 381 ? -38 13.562 5.781 1 96.56 381 PRO A O 1
ATOM 2878 N N . HIS A 1 382 ? -38.156 15.648 4.938 1 94.56 382 HIS A N 1
ATOM 2879 C CA . HIS A 1 382 ? -39.562 15.523 4.617 1 94.56 382 HIS A CA 1
ATOM 2880 C C . HIS A 1 382 ? -39.844 15.891 3.164 1 94.56 382 HIS A C 1
ATOM 2882 O O . HIS A 1 382 ? -39 16.547 2.52 1 94.56 382 HIS A O 1
ATOM 2888 N N . GLU A 1 383 ? -41 15.477 2.754 1 93.38 383 GLU A N 1
ATOM 2889 C CA . GLU A 1 383 ? -41.406 15.773 1.383 1 93.38 383 GLU A CA 1
ATOM 2890 C C . GLU A 1 383 ? -41.406 17.281 1.124 1 93.38 383 GLU A C 1
ATOM 2892 O O . GLU A 1 383 ? -41.875 18.062 1.963 1 93.38 383 GLU A O 1
ATOM 2897 N N . GLY A 1 384 ? -40.875 17.641 -0.022 1 94.31 384 GLY A N 1
ATOM 2898 C CA . GLY A 1 384 ? -40.906 19.031 -0.432 1 94.31 384 GLY A CA 1
ATOM 2899 C C . GLY A 1 384 ? -39.719 19.828 0.097 1 94.31 384 GLY A C 1
ATOM 2900 O O . GLY A 1 384 ? -39.5 20.969 -0.309 1 94.31 384 GLY A O 1
ATOM 2901 N N . LEU A 1 385 ? -38.938 19.25 0.898 1 95.69 385 LEU A N 1
ATOM 2902 C CA . LEU A 1 385 ? -37.781 19.922 1.449 1 95.69 385 LEU A CA 1
ATOM 2903 C C . LEU A 1 385 ? -36.781 20.312 0.343 1 95.69 385 LEU A C 1
ATOM 2905 O O . LEU A 1 385 ? -36.469 19.484 -0.511 1 95.69 385 LEU A O 1
ATOM 2909 N N . ARG A 1 386 ? -36.375 21.531 0.338 1 96.31 386 ARG A N 1
ATOM 2910 C CA . ARG A 1 386 ? -35.344 21.969 -0.598 1 96.31 386 ARG A CA 1
ATOM 2911 C C . ARG A 1 386 ? -33.969 21.594 -0.088 1 96.31 386 ARG A C 1
ATOM 2913 O O . ARG A 1 386 ? -33.594 21.938 1.041 1 96.31 386 ARG A O 1
ATOM 2920 N N . VAL A 1 387 ? -33.219 20.891 -0.909 1 97.12 387 VAL A N 1
ATOM 2921 C CA . VAL A 1 387 ? -31.875 20.453 -0.519 1 97.12 387 VAL A CA 1
ATOM 2922 C C . VAL A 1 387 ? -30.844 20.953 -1.538 1 97.12 387 VAL A C 1
ATOM 2924 O O . VAL A 1 387 ? -31.203 21.312 -2.666 1 97.12 387 VAL A O 1
ATOM 2927 N N . SER A 1 388 ? -29.578 21.047 -1.135 1 95.69 388 SER A N 1
ATOM 2928 C CA . SER A 1 388 ? -28.547 21.594 -2.01 1 95.69 388 SER A CA 1
ATOM 2929 C C . SER A 1 388 ? -27.344 20.672 -2.074 1 95.69 388 SER A C 1
ATOM 2931 O O . SER A 1 388 ? -27.125 19.844 -1.179 1 95.69 388 SER A O 1
ATOM 2933 N N . ASP A 1 389 ? -26.578 20.812 -3.158 1 94 389 ASP A N 1
ATOM 2934 C CA . ASP A 1 389 ? -25.344 20.062 -3.363 1 94 389 ASP A CA 1
ATOM 2935 C C . ASP A 1 389 ? -24.234 20.547 -2.428 1 94 389 ASP A C 1
ATOM 2937 O O . ASP A 1 389 ? -24.031 21.75 -2.291 1 94 389 ASP A O 1
ATOM 2941 N N . PRO A 1 390 ? -23.562 19.625 -1.805 1 91.81 390 PRO A N 1
ATOM 2942 C CA . PRO A 1 390 ? -22.516 20.031 -0.869 1 91.81 390 PRO A CA 1
ATOM 2943 C C . PRO A 1 390 ? -21.391 20.812 -1.546 1 91.81 390 PRO A C 1
ATOM 2945 O O . PRO A 1 390 ? -20.734 21.641 -0.903 1 91.81 390 PRO A O 1
ATOM 2948 N N . THR A 1 391 ? -21.094 20.609 -2.762 1 87.94 391 THR A N 1
ATOM 2949 C CA . THR A 1 391 ? -19.938 21.203 -3.43 1 87.94 391 THR A CA 1
ATOM 2950 C C . THR A 1 391 ? -20.344 22.406 -4.258 1 87.94 391 THR A C 1
ATOM 2952 O O . THR A 1 391 ? -19.484 23.203 -4.66 1 87.94 391 THR A O 1
ATOM 2955 N N . ASN A 1 392 ? -21.641 22.516 -4.578 1 86.75 392 ASN A N 1
ATOM 2956 C CA . ASN A 1 392 ? -22.156 23.609 -5.379 1 86.75 392 ASN A CA 1
ATOM 2957 C C . ASN A 1 392 ? -23.516 24.094 -4.855 1 86.75 392 ASN A C 1
ATOM 2959 O O . ASN A 1 392 ? -24.562 23.641 -5.316 1 86.75 392 ASN A O 1
ATOM 2963 N N . PRO A 1 393 ? -23.469 25.125 -4.098 1 81.06 393 PRO A N 1
ATOM 2964 C CA . PRO A 1 393 ? -24.703 25.578 -3.465 1 81.06 393 PRO A CA 1
ATOM 2965 C C . PRO A 1 393 ? -25.75 26.062 -4.477 1 81.06 393 PRO A C 1
ATOM 2967 O O . PRO A 1 393 ? -26.938 26.188 -4.141 1 81.06 393 PRO A O 1
ATOM 2970 N N . LEU A 1 394 ? -25.375 26.297 -5.703 1 84 394 LEU A N 1
ATOM 2971 C CA . LEU A 1 394 ? -26.297 26.766 -6.723 1 84 394 LEU A CA 1
ATOM 2972 C C . LEU A 1 394 ? -27.141 25.609 -7.273 1 84 394 LEU A C 1
ATOM 2974 O O . LEU A 1 394 ? -28.156 25.844 -7.922 1 84 394 LEU A O 1
ATOM 2978 N N . ARG A 1 395 ? -26.703 24.484 -6.996 1 89.25 395 ARG A N 1
ATOM 2979 C CA . ARG A 1 395 ? -27.453 23.297 -7.41 1 89.25 395 ARG A CA 1
ATOM 2980 C C . ARG A 1 395 ? -28.391 22.828 -6.301 1 89.25 395 ARG A C 1
ATOM 2982 O O . ARG A 1 395 ? -27.938 22.375 -5.25 1 89.25 395 ARG A O 1
ATOM 2989 N N . SER A 1 396 ? -29.641 23 -6.492 1 94 396 SER A N 1
ATOM 2990 C CA . SER A 1 396 ? -30.641 22.625 -5.496 1 94 396 SER A CA 1
ATOM 2991 C C . SER A 1 396 ? -31.781 21.828 -6.121 1 94 396 SER A C 1
ATOM 2993 O O . SER A 1 396 ? -31.922 21.812 -7.344 1 94 396 SER A O 1
ATOM 2995 N N . ALA A 1 397 ? -32.438 21.125 -5.281 1 95.06 397 ALA A N 1
ATOM 2996 C CA . ALA A 1 397 ? -33.562 20.312 -5.703 1 95.06 397 ALA A CA 1
ATOM 2997 C C . ALA A 1 397 ? -34.594 20.172 -4.578 1 95.06 397 ALA A C 1
ATOM 2999 O O . ALA A 1 397 ? -34.281 20.406 -3.41 1 95.06 397 ALA A O 1
ATOM 3000 N N . ARG A 1 398 ? -35.781 19.828 -4.98 1 95.38 398 ARG A N 1
ATOM 3001 C CA . ARG A 1 398 ? -36.844 19.531 -4.004 1 95.38 398 ARG A CA 1
ATOM 3002 C C . ARG A 1 398 ? -37.062 18.031 -3.871 1 95.38 398 ARG A C 1
ATOM 3004 O O . ARG A 1 398 ? -37.156 17.328 -4.875 1 95.38 398 ARG A O 1
ATOM 3011 N N . LEU A 1 399 ? -37.094 17.641 -2.602 1 95.81 399 LEU A N 1
ATOM 3012 C CA . LEU A 1 399 ? -37.281 16.203 -2.355 1 95.81 399 LEU A CA 1
ATOM 3013 C C . LEU A 1 399 ? -38.688 15.75 -2.775 1 95.81 399 LEU A C 1
ATOM 3015 O O . LEU A 1 399 ? -39.656 16.484 -2.586 1 95.81 399 LEU A O 1
ATOM 3019 N N . THR A 1 400 ? -38.719 14.547 -3.309 1 88.31 400 THR A N 1
ATOM 3020 C CA . THR A 1 400 ? -39.969 14 -3.787 1 88.31 400 THR A CA 1
ATOM 3021 C C . THR A 1 400 ? -40.75 13.352 -2.643 1 88.31 400 THR A C 1
ATOM 3023 O O . THR A 1 400 ? -40.156 12.938 -1.642 1 88.31 400 THR A O 1
ATOM 3026 N N . SER A 1 401 ? -42.031 13.125 -2.818 1 82.88 401 SER A N 1
ATOM 3027 C CA . SER A 1 401 ? -42.938 12.586 -1.808 1 82.88 401 SER A CA 1
ATOM 3028 C C . SER A 1 401 ? -42.812 11.062 -1.719 1 82.88 401 SER A C 1
ATOM 3030 O O . SER A 1 401 ? -43.219 10.461 -0.727 1 82.88 401 SER A O 1
ATOM 3032 N N . ARG A 1 402 ? -42.094 10.383 -2.42 1 88.19 402 ARG A N 1
ATOM 3033 C CA . ARG A 1 402 ? -42.156 8.93 -2.473 1 88.19 402 ARG A CA 1
ATOM 3034 C C . ARG A 1 402 ? -40.938 8.305 -1.799 1 88.19 402 ARG A C 1
ATOM 3036 O O . ARG A 1 402 ? -40.844 7.082 -1.663 1 88.19 402 ARG A O 1
ATOM 3043 N N . LEU A 1 403 ? -40.094 9.062 -1.288 1 94.81 403 LEU A N 1
ATOM 3044 C CA . LEU A 1 403 ? -38.906 8.477 -0.725 1 94.81 403 LEU A CA 1
ATOM 3045 C C . LEU A 1 403 ? -39.125 8.062 0.728 1 94.81 403 LEU A C 1
ATOM 3047 O O . LEU A 1 403 ? -39.781 8.781 1.485 1 94.81 403 LEU A O 1
ATOM 3051 N N . HIS A 1 404 ? -38.688 6.895 1.087 1 95.5 404 HIS A N 1
ATOM 3052 C CA . HIS A 1 404 ? -38.656 6.434 2.471 1 95.5 404 HIS A CA 1
ATOM 3053 C C . HIS A 1 404 ? -37.25 6.672 3.076 1 95.5 404 HIS A C 1
ATOM 3055 O O . HIS A 1 404 ? -36.25 6.145 2.578 1 95.5 404 HIS A O 1
ATOM 3061 N N . TRP A 1 405 ? -37.25 7.438 4.184 1 96.56 405 TRP A N 1
ATOM 3062 C CA . TRP A 1 405 ? -35.969 7.848 4.77 1 96.56 405 TRP A CA 1
ATOM 3063 C C . TRP A 1 405 ? -35.594 6.965 5.961 1 96.56 405 TRP A C 1
ATOM 3065 O O . TRP A 1 405 ? -36.469 6.664 6.797 1 96.56 405 TRP A O 1
ATOM 3075 N N . ARG A 1 406 ? -34.406 6.547 6.082 1 96.75 406 ARG A N 1
ATOM 3076 C CA . ARG A 1 406 ? -33.875 5.84 7.242 1 96.75 406 ARG A CA 1
ATOM 3077 C C . ARG A 1 406 ? -32.469 6.352 7.609 1 96.75 406 ARG A C 1
ATOM 3079 O O . ARG A 1 406 ? -31.734 6.812 6.746 1 96.75 406 ARG A O 1
ATOM 3086 N N . PRO A 1 407 ? -32.094 6.285 8.922 1 97.94 407 PRO A N 1
ATOM 3087 C CA . PRO A 1 407 ? -30.703 6.602 9.281 1 97.94 407 PRO A CA 1
ATOM 3088 C C . PRO A 1 407 ? -29.688 5.688 8.594 1 97.94 407 PRO A C 1
ATOM 3090 O O . PRO A 1 407 ? -29.875 4.469 8.555 1 97.94 407 PRO A O 1
ATOM 3093 N N . ALA A 1 408 ? -28.703 6.273 8.047 1 98.31 408 ALA A N 1
ATOM 3094 C CA . ALA A 1 408 ? -27.719 5.496 7.301 1 98.31 408 ALA A CA 1
ATOM 3095 C C . ALA A 1 408 ? -26.609 4.988 8.219 1 98.31 408 ALA A C 1
ATOM 3097 O O . ALA A 1 408 ? -25.859 4.07 7.859 1 98.31 408 ALA A O 1
ATOM 3098 N N . ARG A 1 409 ? -26.469 5.562 9.414 1 98.38 409 ARG A N 1
ATOM 3099 C CA . ARG A 1 409 ? -25.391 5.246 10.336 1 98.38 409 ARG A CA 1
ATOM 3100 C C . ARG A 1 409 ? -25.938 4.766 11.68 1 98.38 409 ARG A C 1
ATOM 3102 O O . ARG A 1 409 ? -27.094 5.004 12 1 98.38 409 ARG A O 1
ATOM 3109 N N . ASP A 1 410 ? -25.062 4.078 12.406 1 97.88 410 ASP A N 1
ATOM 3110 C CA . ASP A 1 410 ? -25.391 3.561 13.727 1 97.88 410 ASP A CA 1
ATOM 3111 C C . ASP A 1 410 ? -24.344 3.977 14.758 1 97.88 410 ASP A C 1
ATOM 3113 O O . ASP A 1 410 ? -23.188 4.203 14.414 1 97.88 410 ASP A O 1
ATOM 3117 N N . LEU A 1 411 ? -24.812 4.207 15.977 1 98.44 411 LEU A N 1
ATOM 3118 C CA . LEU A 1 411 ? -23.875 4.281 17.078 1 98.44 411 LEU A CA 1
ATOM 3119 C C . LEU A 1 411 ? -23.172 2.941 17.281 1 98.44 411 LEU A C 1
ATOM 3121 O O . LEU A 1 411 ? -23.797 1.963 17.688 1 98.44 411 LEU A O 1
ATOM 3125 N N . VAL A 1 412 ? -21.891 2.891 17.016 1 98.69 412 VAL A N 1
ATOM 3126 C CA . VAL A 1 412 ? -21.203 1.599 17 1 98.69 412 VAL A CA 1
ATOM 3127 C C . VAL A 1 412 ? -20.266 1.501 18.203 1 98.69 412 VAL A C 1
ATOM 3129 O O . VAL A 1 412 ? -19.797 0.413 18.547 1 98.69 412 VAL A O 1
ATOM 3132 N N . MET A 1 413 ? -19.969 2.586 18.828 1 98.62 413 MET A N 1
ATOM 3133 C CA . MET A 1 413 ? -19.141 2.633 20.047 1 98.62 413 MET A CA 1
ATOM 3134 C C . MET A 1 413 ? -19.656 3.709 21 1 98.62 413 MET A C 1
ATOM 3136 O O . MET A 1 413 ? -20 4.809 20.562 1 98.62 413 MET A O 1
ATOM 3140 N N . SER A 1 414 ? -19.75 3.438 22.234 1 98.38 414 SER A N 1
ATOM 3141 C CA . SER A 1 414 ? -20.109 4.355 23.312 1 98.38 414 SER A CA 1
ATOM 3142 C C . SER A 1 414 ? -19.172 4.199 24.5 1 98.38 414 SER A C 1
ATOM 3144 O O . SER A 1 414 ? -18.984 3.094 25.016 1 98.38 414 SER A O 1
ATOM 3146 N N . GLY A 1 415 ? -18.562 5.281 24.906 1 97.25 415 GLY A N 1
ATOM 3147 C CA . GLY A 1 415 ? -17.625 5.227 26.016 1 97.25 415 GLY A CA 1
ATOM 3148 C C . GLY A 1 415 ? -16.422 4.355 25.734 1 97.25 415 GLY A C 1
ATOM 3149 O O . GLY A 1 415 ? -15.922 3.66 26.609 1 97.25 415 GLY A O 1
ATOM 3150 N N . GLY A 1 416 ? -16.094 4.285 24.531 1 97.69 416 GLY A N 1
ATOM 3151 C CA . GLY A 1 416 ? -14.922 3.506 24.156 1 97.69 416 GLY A CA 1
ATOM 3152 C C . GLY A 1 416 ? -15.203 2.021 24.031 1 97.69 416 GLY A C 1
ATOM 3153 O O . GLY A 1 416 ? -14.289 1.226 23.797 1 97.69 416 GLY A O 1
ATOM 3154 N N . GLN A 1 417 ? -16.422 1.659 24.172 1 98.06 417 GLN A N 1
ATOM 3155 C CA . GLN A 1 417 ? -16.812 0.256 24.078 1 98.06 417 GLN A CA 1
ATOM 3156 C C . GLN A 1 417 ? -17.766 0.025 22.891 1 98.06 417 GLN A C 1
ATOM 3158 O O . GLN A 1 417 ? -18.656 0.839 22.641 1 98.06 417 GLN A O 1
ATOM 3163 N N . ARG A 1 418 ? -17.516 -1.066 22.203 1 97.62 418 ARG A N 1
ATOM 3164 C CA . ARG A 1 418 ? -18.422 -1.413 21.109 1 97.62 418 ARG A CA 1
ATOM 3165 C C . ARG A 1 418 ? -19.859 -1.587 21.609 1 97.62 418 ARG A C 1
ATOM 3167 O O . ARG A 1 418 ? -20.062 -2.117 22.703 1 97.62 418 ARG A O 1
ATOM 3174 N N . THR A 1 419 ? -20.797 -1.207 20.781 1 98.12 419 THR A N 1
ATOM 3175 C CA . THR A 1 419 ? -22.188 -1.321 21.188 1 98.12 419 THR A CA 1
ATOM 3176 C C . THR A 1 419 ? -22.734 -2.699 20.828 1 98.12 419 THR A C 1
ATOM 3178 O O . THR A 1 419 ? -23.781 -3.104 21.344 1 98.12 419 THR A O 1
ATOM 3181 N N . ARG A 1 420 ? -22.141 -3.398 19.906 1 96.75 420 ARG A N 1
ATOM 3182 C CA . ARG A 1 420 ? -22.5 -4.754 19.484 1 96.75 420 ARG A CA 1
ATOM 3183 C C . ARG A 1 420 ? -21.25 -5.57 19.156 1 96.75 420 ARG A C 1
ATOM 3185 O O . ARG A 1 420 ? -20.188 -5.008 18.891 1 96.75 420 ARG A O 1
ATOM 3192 N N . PRO A 1 421 ? -21.375 -6.863 19.203 1 96.44 421 PRO A N 1
ATOM 3193 C CA . PRO A 1 421 ? -20.234 -7.691 18.812 1 96.44 421 PRO A CA 1
ATOM 3194 C C . PRO A 1 421 ? -19.812 -7.484 17.359 1 96.44 421 PRO A C 1
ATOM 3196 O O . PRO A 1 421 ? -20.625 -7.051 16.531 1 96.44 421 PRO A O 1
ATOM 3199 N N . ALA A 1 422 ? -18.578 -7.777 17.094 1 95.81 422 ALA A N 1
ATOM 3200 C CA . ALA A 1 422 ? -18.062 -7.684 15.734 1 95.81 422 ALA A CA 1
ATOM 3201 C C . ALA A 1 422 ? -18.859 -8.578 14.789 1 95.81 422 ALA A C 1
ATOM 3203 O O . ALA A 1 422 ? -19.234 -9.695 15.156 1 95.81 422 ALA A O 1
ATOM 3204 N N . GLU A 1 423 ? -19.141 -8.102 13.625 1 95.88 423 GLU A N 1
ATOM 3205 C CA . GLU A 1 423 ? -19.797 -8.914 12.609 1 95.88 423 GLU A CA 1
ATOM 3206 C C . GLU A 1 423 ? -18.797 -9.812 11.875 1 95.88 423 GLU A C 1
ATOM 3208 O O . GLU A 1 423 ? -17.641 -9.43 11.68 1 95.88 423 GLU A O 1
ATOM 3213 N N . ALA A 1 424 ? -19.312 -10.969 11.445 1 96.19 424 ALA A N 1
ATOM 3214 C CA . ALA A 1 424 ? -18.469 -11.883 10.68 1 96.19 424 ALA A CA 1
ATOM 3215 C C . ALA A 1 424 ? -18.281 -11.383 9.25 1 96.19 424 ALA A C 1
ATOM 3217 O O . ALA A 1 424 ? -19.156 -10.711 8.695 1 96.19 424 ALA A O 1
ATOM 3218 N N . LEU A 1 425 ? -17.188 -11.727 8.703 1 97.69 425 LEU A N 1
ATOM 3219 C CA . LEU A 1 425 ? -16.797 -11.242 7.387 1 97.69 425 LEU A CA 1
ATOM 3220 C C . LEU A 1 425 ? -17.844 -11.586 6.336 1 97.69 425 LEU A C 1
ATOM 3222 O O . LEU A 1 425 ? -18.156 -10.758 5.477 1 97.69 425 LEU A O 1
ATOM 3226 N N . PRO A 1 426 ? -18.438 -12.812 6.316 1 98.44 426 PRO A N 1
ATOM 3227 C CA . PRO A 1 426 ? -19.469 -13.109 5.316 1 98.44 426 PRO A CA 1
ATOM 3228 C C . PRO A 1 426 ? -20.672 -12.18 5.41 1 98.44 426 PRO A C 1
ATOM 3230 O O . PRO A 1 426 ? -21.312 -11.883 4.395 1 98.44 426 PRO A O 1
ATOM 3233 N N . ALA A 1 427 ? -21 -11.727 6.613 1 98.56 427 ALA A N 1
ATOM 3234 C CA . ALA A 1 427 ? -22.109 -10.789 6.789 1 98.56 427 ALA A CA 1
ATOM 3235 C C . ALA A 1 427 ? -21.797 -9.438 6.141 1 98.56 427 ALA A C 1
ATOM 3237 O O . ALA A 1 427 ? -22.688 -8.797 5.57 1 98.56 427 ALA A O 1
ATOM 3238 N N . LEU A 1 428 ? -20.594 -8.977 6.281 1 98.81 428 LEU A N 1
ATOM 3239 C CA . LEU A 1 428 ? -20.156 -7.734 5.645 1 98.81 428 LEU A CA 1
ATOM 3240 C C . LEU A 1 428 ? -20.234 -7.848 4.125 1 98.81 428 LEU A C 1
ATOM 3242 O O . LEU A 1 428 ? -20.672 -6.914 3.451 1 98.81 428 LEU A O 1
ATOM 3246 N N . GLN A 1 429 ? -19.734 -8.969 3.602 1 98.88 429 GLN A N 1
ATOM 3247 C CA . GLN A 1 429 ? -19.797 -9.219 2.166 1 98.88 429 GLN A CA 1
ATOM 3248 C C . GLN A 1 429 ? -21.25 -9.227 1.667 1 98.88 429 GLN A C 1
ATOM 3250 O O . GLN A 1 429 ? -21.547 -8.672 0.606 1 98.88 429 GLN A O 1
ATOM 3255 N N . ALA A 1 430 ? -22.094 -9.938 2.389 1 98.81 430 ALA A N 1
ATOM 3256 C CA . ALA A 1 430 ? -23.5 -10 2.027 1 98.81 430 ALA A CA 1
ATOM 3257 C C . ALA A 1 430 ? -24.125 -8.602 1.991 1 98.81 430 ALA A C 1
ATOM 3259 O O . ALA A 1 430 ? -24.922 -8.289 1.104 1 98.81 430 ALA A O 1
ATOM 3260 N N . ARG A 1 431 ? -23.797 -7.781 2.963 1 98.81 431 ARG A N 1
ATOM 3261 C CA . ARG A 1 431 ? -24.297 -6.41 2.994 1 98.81 431 ARG A CA 1
ATOM 3262 C C . ARG A 1 431 ? -23.828 -5.629 1.768 1 98.81 431 ARG A C 1
ATOM 3264 O O . ARG A 1 431 ? -24.609 -4.898 1.157 1 98.81 431 ARG A O 1
ATOM 3271 N N . ALA A 1 432 ? -22.562 -5.738 1.443 1 98.88 432 ALA A N 1
ATOM 3272 C CA . ALA A 1 432 ? -22.031 -5.066 0.259 1 98.88 432 ALA A CA 1
ATOM 3273 C C . ALA A 1 432 ? -22.797 -5.484 -0.995 1 98.88 432 ALA A C 1
ATOM 3275 O O . ALA A 1 432 ? -23.188 -4.641 -1.798 1 98.88 432 ALA A O 1
ATOM 3276 N N . ARG A 1 433 ? -22.953 -6.785 -1.135 1 98.5 433 ARG A N 1
ATOM 3277 C CA . ARG A 1 433 ? -23.672 -7.324 -2.285 1 98.5 433 ARG A CA 1
ATOM 3278 C C . ARG A 1 433 ? -25.094 -6.777 -2.346 1 98.5 433 ARG A C 1
ATOM 3280 O O . ARG A 1 433 ? -25.562 -6.336 -3.402 1 98.5 433 ARG A O 1
ATOM 3287 N N . GLU A 1 434 ? -25.766 -6.828 -1.248 1 98.38 434 GLU A N 1
ATOM 3288 C CA . GLU A 1 434 ? -27.156 -6.383 -1.172 1 98.38 434 GLU A CA 1
ATOM 3289 C C . GLU A 1 434 ? -27.266 -4.895 -1.481 1 98.38 434 GLU A C 1
ATOM 3291 O O . GLU A 1 434 ? -28.156 -4.48 -2.242 1 98.38 434 GLU A O 1
ATOM 3296 N N . GLU A 1 435 ? -26.438 -4.094 -0.894 1 98.5 435 GLU A N 1
ATOM 3297 C CA . GLU A 1 435 ? -26.547 -2.652 -1.082 1 98.5 435 GLU A CA 1
ATOM 3298 C C . GLU A 1 435 ? -26.125 -2.248 -2.492 1 98.5 435 GLU A C 1
ATOM 3300 O O . GLU A 1 435 ? -26.688 -1.319 -3.072 1 98.5 435 GLU A O 1
ATOM 3305 N N . LEU A 1 436 ? -25.109 -2.9 -3.029 1 98.5 436 LEU A N 1
ATOM 3306 C CA . LEU A 1 436 ? -24.75 -2.641 -4.418 1 98.5 436 LEU A CA 1
ATOM 3307 C C . LEU A 1 436 ? -25.922 -2.932 -5.352 1 98.5 436 LEU A C 1
ATOM 3309 O O . LEU A 1 436 ? -26.141 -2.201 -6.32 1 98.5 436 LEU A O 1
ATOM 3313 N N . ALA A 1 437 ? -26.656 -3.975 -5.043 1 97.5 437 ALA A N 1
ATOM 3314 C CA . ALA A 1 437 ? -27.797 -4.367 -5.867 1 97.5 437 ALA A CA 1
ATOM 3315 C C . ALA A 1 437 ? -28.922 -3.338 -5.773 1 97.5 437 ALA A C 1
ATOM 3317 O O . ALA A 1 437 ? -29.797 -3.293 -6.637 1 97.5 437 ALA A O 1
ATOM 3318 N N . ARG A 1 438 ? -28.891 -2.504 -4.773 1 97.69 438 ARG A N 1
ATOM 3319 C CA . ARG A 1 438 ? -29.938 -1.503 -4.566 1 97.69 438 ARG A CA 1
ATOM 3320 C C . ARG A 1 438 ? -29.594 -0.203 -5.289 1 97.69 438 ARG A C 1
ATOM 3322 O O . ARG A 1 438 ? -30.422 0.708 -5.363 1 97.69 438 ARG A O 1
ATOM 3329 N N . LEU A 1 439 ? -28.422 -0.066 -5.844 1 97.81 439 LEU A N 1
ATOM 3330 C CA . LEU A 1 439 ? -28.062 1.088 -6.66 1 97.81 439 LEU A CA 1
ATOM 3331 C C . LEU A 1 439 ? -28.641 0.958 -8.062 1 97.81 439 LEU A C 1
ATOM 3333 O O . LEU A 1 439 ? -28.812 -0.152 -8.57 1 97.81 439 LEU A O 1
ATOM 3337 N N . ALA A 1 440 ? -28.953 2.094 -8.648 1 95.88 440 ALA A N 1
ATOM 3338 C CA . ALA A 1 440 ? -29.328 2.084 -10.062 1 95.88 440 ALA A CA 1
ATOM 3339 C C . ALA A 1 440 ? -28.203 1.496 -10.914 1 95.88 440 ALA A C 1
ATOM 3341 O O . ALA A 1 440 ? -27.031 1.741 -10.656 1 95.88 440 ALA A O 1
ATOM 3342 N N . PRO A 1 441 ? -28.547 0.692 -11.93 1 94.38 441 PRO A N 1
ATOM 3343 C CA . PRO A 1 441 ? -27.531 0.123 -12.812 1 94.38 441 PRO A CA 1
ATOM 3344 C C . PRO A 1 441 ? -26.594 1.184 -13.391 1 94.38 441 PRO A C 1
ATOM 3346 O O . PRO A 1 441 ? -25.406 0.929 -13.578 1 94.38 441 PRO A O 1
ATOM 3349 N N . GLU A 1 442 ? -27.078 2.365 -13.625 1 95.81 442 GLU A N 1
ATOM 3350 C CA . GLU A 1 442 ? -26.312 3.457 -14.219 1 95.81 442 GLU A CA 1
ATOM 3351 C C . GLU A 1 442 ? -25.234 3.959 -13.266 1 95.81 442 GLU A C 1
ATOM 3353 O O . GLU A 1 442 ? -24.203 4.488 -13.703 1 95.81 442 GLU A O 1
ATOM 3358 N N . THR A 1 443 ? -25.484 3.771 -11.984 1 96.56 443 THR A N 1
ATOM 3359 C CA . THR A 1 443 ? -24.5 4.188 -10.984 1 96.56 443 THR A CA 1
ATOM 3360 C C . THR A 1 443 ? -23.406 3.139 -10.82 1 96.56 443 THR A C 1
ATOM 3362 O O . THR A 1 443 ? -22.281 3.459 -10.414 1 96.56 443 THR A O 1
ATOM 3365 N N . ARG A 1 444 ? -23.672 1.917 -11.203 1 95.75 444 ARG A N 1
ATOM 3366 C CA . ARG A 1 444 ? -22.75 0.805 -10.977 1 95.75 444 ARG A CA 1
ATOM 3367 C C . ARG A 1 444 ? -21.844 0.597 -12.18 1 95.75 444 ARG A C 1
ATOM 3369 O O . ARG A 1 444 ? -20.844 -0.115 -12.094 1 95.75 444 ARG A O 1
ATOM 3376 N N . ARG A 1 445 ? -22.203 1.264 -13.258 1 93.81 445 ARG A N 1
ATOM 3377 C CA . ARG A 1 445 ? -21.422 1.002 -14.469 1 93.81 445 ARG A CA 1
ATOM 3378 C C . ARG A 1 445 ? -19.969 1.437 -14.289 1 93.81 445 ARG A C 1
ATOM 3380 O O . ARG A 1 445 ? -19.688 2.379 -13.547 1 93.81 445 ARG A O 1
ATOM 3387 N N . LEU A 1 446 ? -19.016 0.799 -14.992 1 92.06 446 LEU A N 1
ATOM 3388 C CA . LEU A 1 446 ? -17.578 1.013 -14.852 1 92.06 446 LEU A CA 1
ATOM 3389 C C . LEU A 1 446 ? -17.156 2.309 -15.531 1 92.06 446 LEU A C 1
ATOM 3391 O O . LEU A 1 446 ? -16.203 2.961 -15.094 1 92.06 446 LEU A O 1
ATOM 3395 N N . LEU A 1 447 ? -17.875 2.646 -16.594 1 91.81 447 LEU A N 1
ATOM 3396 C CA . LEU A 1 447 ? -17.5 3.816 -17.375 1 91.81 447 LEU A CA 1
ATOM 3397 C C . LEU A 1 447 ? -18.562 4.91 -17.25 1 91.81 447 LEU A C 1
ATOM 3399 O O . LEU A 1 447 ? -19.734 4.672 -17.516 1 91.81 447 LEU A O 1
ATOM 3403 N N . ASN A 1 448 ? -18.188 6.066 -16.828 1 93.25 448 ASN A N 1
ATOM 3404 C CA . ASN A 1 448 ? -19.047 7.25 -16.75 1 93.25 448 ASN A CA 1
ATOM 3405 C C . ASN A 1 448 ? -20.312 6.969 -15.961 1 93.25 448 ASN A C 1
ATOM 3407 O O . ASN A 1 448 ? -21.422 7.195 -16.453 1 93.25 448 ASN A O 1
ATOM 3411 N N . PRO A 1 449 ? -20.141 6.578 -14.805 1 96.44 449 PRO A N 1
ATOM 3412 C CA . PRO A 1 449 ? -21.344 6.277 -14.008 1 96.44 449 PRO A CA 1
ATOM 3413 C C . PRO A 1 449 ? -22.156 7.523 -13.672 1 96.44 449 PRO A C 1
ATOM 3415 O O . PRO A 1 449 ? -21.609 8.633 -13.625 1 96.44 449 PRO A O 1
ATOM 3418 N N . HIS A 1 450 ? -23.438 7.27 -13.445 1 95.38 450 HIS A N 1
ATOM 3419 C CA . HIS A 1 450 ? -24.297 8.328 -12.922 1 95.38 450 HIS A CA 1
ATOM 3420 C C . HIS A 1 450 ? -23.891 8.703 -11.5 1 95.38 450 HIS A C 1
ATOM 3422 O O . HIS A 1 450 ? -23.547 7.832 -10.695 1 95.38 450 HIS A O 1
ATOM 3428 N N . VAL A 1 451 ? -24.047 9.93 -11.258 1 94.19 451 VAL A N 1
ATOM 3429 C CA . VAL A 1 451 ? -23.672 10.453 -9.945 1 94.19 451 VAL A CA 1
ATOM 3430 C C . VAL A 1 451 ? -24.812 10.227 -8.953 1 94.19 451 VAL A C 1
ATOM 3432 O O . VAL A 1 451 ? -25.953 10.586 -9.227 1 94.19 451 VAL A O 1
ATOM 3435 N N . TYR A 1 452 ? -24.5 9.531 -7.922 1 96.88 452 TYR A N 1
ATOM 3436 C CA . TYR A 1 452 ? -25.438 9.406 -6.816 1 96.88 452 TYR A CA 1
ATOM 3437 C C . TYR A 1 452 ? -25.594 10.727 -6.07 1 96.88 452 TYR A C 1
ATOM 3439 O O . TYR A 1 452 ? -24.609 11.422 -5.816 1 96.88 452 TYR A O 1
ATOM 3447 N N . ARG A 1 453 ? -26.781 11.109 -5.68 1 95.12 453 ARG A N 1
ATOM 3448 C CA . ARG A 1 453 ? -27.031 12.422 -5.102 1 95.12 453 ARG A CA 1
ATOM 3449 C C . ARG A 1 453 ? -26.812 12.406 -3.592 1 95.12 453 ARG A C 1
ATOM 3451 O O . ARG A 1 453 ? -27.422 11.602 -2.879 1 95.12 453 ARG A O 1
ATOM 3458 N N . VAL A 1 454 ? -25.953 13.188 -3.123 1 97.12 454 VAL A N 1
ATOM 3459 C CA . VAL A 1 454 ? -25.781 13.562 -1.725 1 97.12 454 VAL A CA 1
ATOM 3460 C C . VAL A 1 454 ? -26.078 15.055 -1.552 1 97.12 454 VAL A C 1
ATOM 3462 O O . VAL A 1 454 ? -25.5 15.891 -2.264 1 97.12 454 VAL A O 1
ATOM 3465 N N . SER A 1 455 ? -26.984 15.391 -0.59 1 97.5 455 SER A N 1
ATOM 3466 C CA . SER A 1 455 ? -27.391 16.797 -0.486 1 97.5 455 SER A CA 1
ATOM 3467 C C . SER A 1 455 ? -27.438 17.25 0.969 1 97.5 455 SER A C 1
ATOM 3469 O O . SER A 1 455 ? -27.344 16.422 1.885 1 97.5 455 SER A O 1
ATOM 3471 N N . LEU A 1 456 ? -27.484 18.531 1.125 1 97.06 456 LEU A N 1
ATOM 3472 C CA . LEU A 1 456 ? -27.594 19.172 2.434 1 97.06 456 LEU A CA 1
ATOM 3473 C C . LEU A 1 456 ? -28.984 19.734 2.652 1 97.06 456 LEU A C 1
ATOM 3475 O O . LEU A 1 456 ? -29.516 20.453 1.792 1 97.06 456 LEU A O 1
ATOM 3479 N N . ALA A 1 457 ? -29.547 19.391 3.762 1 97.5 457 ALA A N 1
ATOM 3480 C CA . ALA A 1 457 ? -30.734 20.125 4.184 1 97.5 457 ALA A CA 1
ATOM 3481 C C . ALA A 1 457 ? -30.406 21.594 4.426 1 97.5 457 ALA A C 1
ATOM 3483 O O . ALA A 1 457 ? -29.25 21.953 4.668 1 97.5 457 ALA A O 1
ATOM 3484 N N . PRO A 1 458 ? -31.406 22.453 4.406 1 95.88 458 PRO A N 1
ATOM 3485 C CA . PRO A 1 458 ? -31.156 23.891 4.539 1 95.88 458 PRO A CA 1
ATOM 3486 C C . PRO A 1 458 ? -30.438 24.25 5.84 1 95.88 458 PRO A C 1
ATOM 3488 O O . PRO A 1 458 ? -29.578 25.125 5.844 1 95.88 458 PRO A O 1
ATOM 3491 N N . GLU A 1 459 ? -30.781 23.625 6.879 1 96.25 459 GLU A N 1
ATOM 3492 C CA . GLU A 1 459 ? -30.172 23.953 8.164 1 96.25 459 GLU A CA 1
ATOM 3493 C C . GLU A 1 459 ? -28.672 23.688 8.141 1 96.25 459 GLU A C 1
ATOM 3495 O O . GLU A 1 459 ? -27.906 24.375 8.812 1 96.25 459 GLU A O 1
ATOM 3500 N N . VAL A 1 460 ? -28.25 22.672 7.406 1 96 460 VAL A N 1
ATOM 3501 C CA . VAL A 1 460 ? -26.828 22.344 7.312 1 96 460 VAL A CA 1
ATOM 3502 C C . VAL A 1 460 ? -26.141 23.359 6.402 1 96 460 VAL A C 1
ATOM 3504 O O . VAL A 1 460 ? -25.078 23.891 6.758 1 96 460 VAL A O 1
ATOM 3507 N N . SER A 1 461 ? -26.703 23.609 5.191 1 94.06 461 SER A N 1
ATOM 3508 C CA . SER A 1 461 ? -26.094 24.531 4.246 1 94.06 461 SER A CA 1
ATOM 3509 C C . SER A 1 461 ? -26.062 25.953 4.805 1 94.06 461 SER A C 1
ATOM 3511 O O . SER A 1 461 ? -25.094 26.688 4.602 1 94.06 461 SER A O 1
ATOM 3513 N N . GLU A 1 462 ? -27.078 26.328 5.504 1 94.19 462 GLU A N 1
ATOM 3514 C CA . GLU A 1 462 ? -27.141 27.656 6.102 1 94.19 462 GLU A CA 1
ATOM 3515 C C . GLU A 1 462 ? -26.109 27.812 7.211 1 94.19 462 GLU A C 1
ATOM 3517 O O . GLU A 1 462 ? -25.5 28.875 7.363 1 94.19 462 GLU A O 1
ATOM 3522 N N . LEU A 1 463 ? -26 26.766 7.977 1 94.12 463 LEU A N 1
ATOM 3523 C CA . LEU A 1 463 ? -24.969 26.781 9.016 1 94.12 463 LEU A CA 1
ATOM 3524 C C . LEU A 1 463 ? -23.594 26.953 8.406 1 94.12 463 LEU A C 1
ATOM 3526 O O . LEU A 1 463 ? -22.781 27.734 8.906 1 94.12 463 LEU A O 1
ATOM 3530 N N . ARG A 1 464 ? -23.281 26.188 7.391 1 91.81 464 ARG A N 1
ATOM 3531 C CA . ARG A 1 464 ? -22 26.281 6.68 1 91.81 464 ARG A CA 1
ATOM 3532 C C . ARG A 1 464 ? -21.766 27.688 6.156 1 91.81 464 ARG A C 1
ATOM 3534 O O . ARG A 1 464 ? -20.688 28.266 6.352 1 91.81 464 ARG A O 1
ATOM 3541 N N . ASP A 1 465 ? -22.766 28.25 5.516 1 89.81 465 ASP A N 1
ATOM 3542 C CA . ASP A 1 465 ? -22.641 29.562 4.891 1 89.81 465 ASP A CA 1
ATOM 3543 C C . ASP A 1 465 ? -22.469 30.656 5.945 1 89.81 465 ASP A C 1
ATOM 3545 O O . ASP A 1 465 ? -21.703 31.594 5.75 1 89.81 465 ASP A O 1
ATOM 3549 N N . ARG A 1 466 ? -23.219 30.547 6.957 1 91.88 466 ARG A N 1
ATOM 3550 C CA . ARG A 1 466 ? -23.109 31.516 8.047 1 91.88 466 ARG A CA 1
ATOM 3551 C C . ARG A 1 466 ? -21.703 31.5 8.648 1 91.88 466 ARG A C 1
ATOM 3553 O O . ARG A 1 466 ? -21.109 32.562 8.867 1 91.88 466 ARG A O 1
ATOM 3560 N N . LEU A 1 467 ? -21.234 30.328 8.945 1 89.88 467 LEU A N 1
ATOM 3561 C CA . LEU A 1 467 ? -19.906 30.188 9.531 1 89.88 467 LEU A CA 1
ATOM 3562 C C . LEU A 1 467 ? -18.828 30.688 8.57 1 89.88 467 LEU A C 1
ATOM 3564 O O . LEU A 1 467 ? -17.844 31.281 8.992 1 89.88 467 LEU A O 1
ATOM 3568 N N . ALA A 1 468 ? -19 30.375 7.32 1 87 468 ALA A N 1
ATOM 3569 C CA . ALA A 1 468 ? -18.047 30.844 6.316 1 87 468 ALA A CA 1
ATOM 3570 C C . ALA A 1 468 ? -17.984 32.375 6.301 1 87 468 ALA A C 1
ATOM 3572 O O . ALA A 1 468 ? -16.906 32.938 6.188 1 87 468 ALA A O 1
ATOM 3573 N N . GLN A 1 469 ? -19.109 33 6.41 1 86.81 469 GLN A N 1
ATOM 3574 C CA . GLN A 1 469 ? -19.172 34.438 6.43 1 86.81 469 GLN A CA 1
ATOM 3575 C C . GLN A 1 469 ? -18.531 35 7.688 1 86.81 469 GLN A C 1
ATOM 3577 O O . GLN A 1 469 ? -17.828 36.031 7.629 1 86.81 469 GLN A O 1
ATOM 3582 N N . GLU A 1 470 ? -18.766 34.344 8.719 1 86.56 470 GLU A N 1
ATOM 3583 C CA . GLU A 1 470 ? -18.188 34.781 9.992 1 86.56 470 GLU A CA 1
ATOM 3584 C C . GLU A 1 470 ? -16.656 34.719 9.961 1 86.56 470 GLU A C 1
ATOM 3586 O O . GLU A 1 470 ? -15.977 35.562 10.508 1 86.56 470 GLU A O 1
ATOM 3591 N N . LEU A 1 471 ? -16.188 33.688 9.43 1 81.44 471 LEU A N 1
ATOM 3592 C CA . LEU A 1 471 ? -14.742 33.469 9.383 1 81.44 471 LEU A CA 1
ATOM 3593 C C . LEU A 1 471 ? -14.07 34.438 8.422 1 81.44 471 LEU A C 1
ATOM 3595 O O . LEU A 1 471 ? -12.914 34.812 8.625 1 81.44 471 LEU A O 1
ATOM 3599 N N . ARG A 1 472 ? -14.773 34.875 7.348 1 78.31 472 ARG A N 1
ATOM 3600 C CA . ARG A 1 472 ? -14.227 35.812 6.379 1 78.31 472 ARG A CA 1
ATOM 3601 C C . ARG A 1 472 ? -14.227 37.219 6.934 1 78.31 472 ARG A C 1
ATOM 3603 O O . ARG A 1 472 ? -13.383 38.062 6.555 1 78.31 472 ARG A O 1
ATOM 3610 N N . GLY A 1 473 ? -15.258 37.625 7.582 1 69.56 473 GLY A N 1
ATOM 3611 C CA . GLY A 1 473 ? -15.383 38.969 8.125 1 69.56 473 GLY A CA 1
ATOM 3612 C C . GLY A 1 473 ? -14.375 39.25 9.219 1 69.56 473 GLY A C 1
ATOM 3613 O O . GLY A 1 473 ? -14.188 40.406 9.602 1 69.56 473 GLY A O 1
ATOM 3614 N N . HIS A 1 474 ? -13.711 38.344 9.812 1 57.59 474 HIS A N 1
ATOM 3615 C CA . HIS A 1 474 ? -12.672 38.594 10.797 1 57.59 474 HIS A CA 1
ATOM 3616 C C . HIS A 1 474 ? -11.289 38.562 10.156 1 57.59 474 HIS A C 1
ATOM 3618 O O . HIS A 1 474 ? -11.023 37.75 9.266 1 57.59 474 HIS A O 1
ATOM 3624 N N . MET B 1 1 ? 9.102 -5.121 14.43 1 41.34 1 MET B N 1
ATOM 3625 C CA . MET B 1 1 ? 8.359 -5.312 13.195 1 41.34 1 MET B CA 1
ATOM 3626 C C . MET B 1 1 ? 8.211 -6.797 12.875 1 41.34 1 MET B C 1
ATOM 3628 O O . MET B 1 1 ? 7.426 -7.176 12 1 41.34 1 MET B O 1
ATOM 3632 N N . THR B 1 2 ? 9.398 -7.742 13.289 1 52.72 2 THR B N 1
ATOM 3633 C CA . THR B 1 2 ? 9.797 -8.844 12.414 1 52.72 2 THR B CA 1
ATOM 3634 C C . THR B 1 2 ? 8.93 -10.07 12.672 1 52.72 2 THR B C 1
ATOM 3636 O O . THR B 1 2 ? 9.328 -11.195 12.344 1 52.72 2 THR B O 1
ATOM 3639 N N . ASP B 1 3 ? 7.871 -9.82 13.398 1 74.19 3 ASP B N 1
ATOM 3640 C CA . ASP B 1 3 ? 7.32 -11.156 13.594 1 74.19 3 ASP B CA 1
ATOM 3641 C C . ASP B 1 3 ? 6.316 -11.508 12.5 1 74.19 3 ASP B C 1
ATOM 3643 O O . ASP B 1 3 ? 5.109 -11.531 12.742 1 74.19 3 ASP B O 1
ATOM 3647 N N . LEU B 1 4 ? 6.84 -11.664 11.367 1 88.25 4 LEU B N 1
ATOM 3648 C CA . LEU B 1 4 ? 6.031 -12.07 10.227 1 88.25 4 LEU B CA 1
ATOM 3649 C C . LEU B 1 4 ? 5.75 -13.57 10.266 1 88.25 4 LEU B C 1
ATOM 3651 O O . LEU B 1 4 ? 6.66 -14.375 10.469 1 88.25 4 LEU B O 1
ATOM 3655 N N . SER B 1 5 ? 4.586 -13.906 10.164 1 93.69 5 SER B N 1
ATOM 3656 C CA . SER B 1 5 ? 4.176 -15.305 10.117 1 93.69 5 SER B CA 1
ATOM 3657 C C . SER B 1 5 ? 4.684 -15.992 8.859 1 93.69 5 SER B C 1
ATOM 3659 O O . SER B 1 5 ? 4.684 -15.398 7.777 1 93.69 5 SER B O 1
ATOM 3661 N N . PRO B 1 6 ? 5.129 -17.266 9.008 1 96.62 6 PRO B N 1
ATOM 3662 C CA . PRO B 1 6 ? 5.477 -18.016 7.797 1 96.62 6 PRO B CA 1
ATOM 3663 C C . PRO B 1 6 ? 4.277 -18.234 6.875 1 96.62 6 PRO B C 1
ATOM 3665 O O . PRO B 1 6 ? 4.449 -18.656 5.727 1 96.62 6 PRO B O 1
ATOM 3668 N N . LEU B 1 7 ? 3.066 -17.906 7.383 1 97.75 7 LEU B N 1
ATOM 3669 C CA . LEU B 1 7 ? 1.855 -18.094 6.598 1 97.75 7 LEU B CA 1
ATOM 3670 C C . LEU B 1 7 ? 1.571 -16.891 5.723 1 97.75 7 LEU B C 1
ATOM 3672 O O . LEU B 1 7 ? 0.639 -16.891 4.914 1 97.75 7 LEU B O 1
ATOM 3676 N N . LEU B 1 8 ? 2.377 -15.797 5.879 1 97.06 8 LEU B N 1
ATOM 3677 C CA . LEU B 1 8 ? 2.326 -14.75 4.867 1 97.06 8 LEU B CA 1
ATOM 3678 C C . LEU B 1 8 ? 2.883 -15.242 3.539 1 97.06 8 LEU B C 1
ATOM 3680 O O . LEU B 1 8 ? 3.949 -14.805 3.104 1 97.06 8 LEU B O 1
ATOM 3684 N N . THR B 1 9 ? 2.172 -16.109 2.955 1 97.88 9 THR B N 1
ATOM 3685 C CA . THR B 1 9 ? 2.521 -16.766 1.703 1 97.88 9 THR B CA 1
ATOM 3686 C C . THR B 1 9 ? 1.268 -17.234 0.967 1 97.88 9 THR B C 1
ATOM 3688 O O . THR B 1 9 ? 0.158 -17.141 1.497 1 97.88 9 THR B O 1
ATOM 3691 N N . ASP B 1 10 ? 1.411 -17.578 -0.273 1 97.56 10 ASP B N 1
ATOM 3692 C CA . ASP B 1 10 ? 0.318 -18.156 -1.048 1 97.56 10 ASP B CA 1
ATOM 3693 C C . ASP B 1 10 ? 0.113 -19.625 -0.695 1 97.56 10 ASP B C 1
ATOM 3695 O O . ASP B 1 10 ? 1.079 -20.359 -0.462 1 97.56 10 ASP B O 1
ATOM 3699 N N . LEU B 1 11 ? -1.048 -20.109 -0.735 1 97.56 11 LEU B N 1
ATOM 3700 C CA . LEU B 1 11 ? -1.372 -21.5 -0.44 1 97.56 11 LEU B CA 1
ATOM 3701 C C . LEU B 1 11 ? -0.512 -22.453 -1.271 1 97.56 11 LEU B C 1
ATOM 3703 O O . LEU B 1 11 ? -0.047 -23.484 -0.77 1 97.56 11 LEU B O 1
ATOM 3707 N N . TYR B 1 12 ? -0.304 -22.109 -2.533 1 96.12 12 TYR B N 1
ATOM 3708 C CA . TYR B 1 12 ? 0.374 -23.047 -3.426 1 96.12 12 TYR B CA 1
ATOM 3709 C C . TYR B 1 12 ? 1.834 -23.219 -3.029 1 96.12 12 TYR B C 1
ATOM 3711 O O . TYR B 1 12 ? 2.473 -24.203 -3.4 1 96.12 12 TYR B O 1
ATOM 3719 N N . GLN B 1 13 ? 2.438 -22.266 -2.293 1 97.88 13 GLN B N 1
ATOM 3720 C CA . GLN B 1 13 ? 3.795 -22.469 -1.792 1 97.88 13 GLN B CA 1
ATOM 3721 C C . GLN B 1 13 ? 3.871 -23.688 -0.877 1 97.88 13 GLN B C 1
ATOM 3723 O O . GLN B 1 13 ? 4.809 -24.484 -0.974 1 97.88 13 GLN B O 1
ATOM 3728 N N . LEU B 1 14 ? 2.861 -23.844 -0.038 1 98 14 LEU B N 1
ATOM 3729 C CA . LEU B 1 14 ? 2.875 -24.953 0.917 1 98 14 LEU B CA 1
ATOM 3730 C C . LEU B 1 14 ? 2.438 -26.25 0.253 1 98 14 LEU B C 1
ATOM 3732 O O . LEU B 1 14 ? 2.938 -27.328 0.594 1 98 14 LEU B O 1
ATOM 3736 N N . THR B 1 15 ? 1.468 -26.188 -0.67 1 97.56 15 THR B N 1
ATOM 3737 C CA . THR B 1 15 ? 1.083 -27.406 -1.369 1 97.56 15 THR B CA 1
ATOM 3738 C C . THR B 1 15 ? 2.229 -27.922 -2.24 1 97.56 15 THR B C 1
ATOM 3740 O O . THR B 1 15 ? 2.455 -29.125 -2.334 1 97.56 15 THR B O 1
ATOM 3743 N N . MET B 1 16 ? 2.971 -27.016 -2.834 1 98.12 16 MET B N 1
ATOM 3744 C CA . MET B 1 16 ? 4.16 -27.422 -3.58 1 98.12 16 MET B CA 1
ATOM 3745 C C . MET B 1 16 ? 5.211 -28.016 -2.648 1 98.12 16 MET B C 1
ATOM 3747 O O . MET B 1 16 ? 5.824 -29.031 -2.963 1 98.12 16 MET B O 1
ATOM 3751 N N . MET B 1 17 ? 5.418 -27.391 -1.521 1 97.94 17 MET B N 1
ATOM 3752 C CA . MET B 1 17 ? 6.367 -27.906 -0.539 1 97.94 17 MET B CA 1
ATOM 3753 C C . MET B 1 17 ? 6.031 -29.359 -0.167 1 97.94 17 MET B C 1
ATOM 3755 O O . MET B 1 17 ? 6.914 -30.219 -0.143 1 97.94 17 MET B O 1
ATOM 3759 N N . GLN B 1 18 ? 4.77 -29.609 0.166 1 98 18 GLN B N 1
ATOM 3760 C CA . GLN B 1 18 ? 4.348 -30.969 0.485 1 98 18 GLN B CA 1
ATOM 3761 C C . GLN B 1 18 ? 4.598 -31.906 -0.688 1 98 18 GLN B C 1
ATOM 3763 O O . GLN B 1 18 ? 5.066 -33.031 -0.499 1 98 18 GLN B O 1
ATOM 3768 N N . GLY B 1 19 ? 4.223 -31.422 -1.88 1 97.69 19 GLY B N 1
ATOM 3769 C CA . GLY B 1 19 ? 4.48 -32.25 -3.055 1 97.69 19 GLY B CA 1
ATOM 3770 C C . GLY B 1 19 ? 5.941 -32.594 -3.217 1 97.69 19 GLY B C 1
ATOM 3771 O O . GLY B 1 19 ? 6.27 -33.75 -3.518 1 97.69 19 GLY B O 1
ATOM 3772 N N . TYR B 1 20 ? 6.844 -31.609 -3.055 1 98.12 20 TYR B N 1
ATOM 3773 C CA . TYR B 1 20 ? 8.273 -31.891 -3.115 1 98.12 20 TYR B CA 1
ATOM 3774 C C . TYR B 1 20 ? 8.68 -32.906 -2.07 1 98.12 20 TYR B C 1
ATOM 3776 O O . TYR B 1 20 ? 9.484 -33.812 -2.35 1 98.12 20 TYR B O 1
ATOM 3784 N N . PHE B 1 21 ? 8.18 -32.719 -0.87 1 97.94 21 PHE B N 1
ATOM 3785 C CA . PHE B 1 21 ? 8.461 -33.625 0.251 1 97.94 21 PHE B CA 1
ATOM 3786 C C . PHE B 1 21 ? 8.023 -35.031 -0.065 1 97.94 21 PHE B C 1
ATOM 3788 O O . PHE B 1 21 ? 8.797 -35.969 0.111 1 97.94 21 PHE B O 1
ATOM 3795 N N . LEU B 1 22 ? 6.832 -35.219 -0.567 1 97 22 LEU B N 1
ATOM 3796 C CA . LEU B 1 22 ? 6.262 -36.531 -0.859 1 97 22 LEU B CA 1
ATOM 3797 C C . LEU B 1 22 ? 6.961 -37.156 -2.051 1 97 22 LEU B C 1
ATOM 3799 O O . LEU B 1 22 ? 6.969 -38.375 -2.186 1 97 22 LEU B O 1
ATOM 3803 N N . SER B 1 23 ? 7.559 -36.344 -2.902 1 96.75 23 SER B N 1
ATOM 3804 C CA . SER B 1 23 ? 8.25 -36.844 -4.09 1 96.75 23 SER B CA 1
ATOM 3805 C C . SER B 1 23 ? 9.742 -37 -3.838 1 96.75 23 SER B C 1
ATOM 3807 O O . SER B 1 23 ? 10.508 -37.25 -4.766 1 96.75 23 SER B O 1
ATOM 3809 N N . ASP B 1 24 ? 10.195 -36.75 -2.648 1 96.38 24 ASP B N 1
ATOM 3810 C CA . ASP B 1 24 ? 11.594 -36.844 -2.244 1 96.38 24 ASP B CA 1
ATOM 3811 C C . ASP B 1 24 ? 12.461 -35.875 -3.066 1 96.38 24 ASP B C 1
ATOM 3813 O O . ASP B 1 24 ? 13.57 -36.25 -3.475 1 96.38 24 ASP B O 1
ATOM 3817 N N . LEU B 1 25 ? 11.93 -34.719 -3.385 1 96.94 25 LEU B N 1
ATOM 3818 C CA . LEU B 1 25 ? 12.641 -33.688 -4.137 1 96.94 25 LEU B CA 1
ATOM 3819 C C . LEU B 1 25 ? 13.023 -32.531 -3.23 1 96.94 25 LEU B C 1
ATOM 3821 O O . LEU B 1 25 ? 13.844 -31.703 -3.607 1 96.94 25 LEU B O 1
ATOM 3825 N N . HIS B 1 26 ? 12.438 -32.5 -1.988 1 97.19 26 HIS B N 1
ATOM 3826 C CA . HIS B 1 26 ? 12.422 -31.297 -1.159 1 97.19 26 HIS B CA 1
ATOM 3827 C C . HIS B 1 26 ? 13.836 -30.906 -0.724 1 97.19 26 HIS B C 1
ATOM 3829 O O . HIS B 1 26 ? 14.102 -29.75 -0.437 1 97.19 26 HIS B O 1
ATOM 3835 N N . ARG B 1 27 ? 14.766 -31.859 -0.771 1 97.19 27 ARG B N 1
ATOM 3836 C CA . ARG B 1 27 ? 16.109 -31.578 -0.279 1 97.19 27 ARG B CA 1
ATOM 3837 C C . ARG B 1 27 ? 17.062 -31.25 -1.429 1 97.19 27 ARG B C 1
ATOM 3839 O O . ARG B 1 27 ? 18.219 -30.906 -1.205 1 97.19 27 ARG B O 1
ATOM 3846 N N . GLN B 1 28 ? 16.578 -31.312 -2.693 1 97.56 28 GLN B N 1
ATOM 3847 C CA . GLN B 1 28 ? 17.438 -30.953 -3.82 1 97.56 28 GLN B CA 1
ATOM 3848 C C . GLN B 1 28 ? 17.906 -29.5 -3.711 1 97.56 28 GLN B C 1
ATOM 3850 O O . GLN B 1 28 ? 17.141 -28.625 -3.268 1 97.56 28 GLN B O 1
ATOM 3855 N N . GLN B 1 29 ? 19.156 -29.297 -4.156 1 98.12 29 GLN B N 1
ATOM 3856 C CA . GLN B 1 29 ? 19.719 -27.953 -4.098 1 98.12 29 GLN B CA 1
ATOM 3857 C C . GLN B 1 29 ? 19.156 -27.078 -5.207 1 98.12 29 GLN B C 1
ATOM 3859 O O . GLN B 1 29 ? 19.328 -27.375 -6.391 1 98.12 29 GLN B O 1
ATOM 3864 N N . ALA B 1 30 ? 18.516 -26 -4.785 1 98.31 30 ALA B N 1
ATOM 3865 C CA . ALA B 1 30 ? 17.875 -25.109 -5.742 1 98.31 30 ALA B CA 1
ATOM 3866 C C . ALA B 1 30 ? 18.469 -23.703 -5.641 1 98.31 30 ALA B C 1
ATOM 3868 O O . ALA B 1 30 ? 18.938 -23.297 -4.574 1 98.31 30 ALA B O 1
ATOM 3869 N N . THR B 1 31 ? 18.5 -22.984 -6.746 1 98.31 31 THR B N 1
ATOM 3870 C CA . THR B 1 31 ? 18.859 -21.578 -6.828 1 98.31 31 THR B CA 1
ATOM 3871 C C . THR B 1 31 ? 17.703 -20.75 -7.398 1 98.31 31 THR B C 1
ATOM 3873 O O . THR B 1 31 ? 17.234 -21.031 -8.508 1 98.31 31 THR B O 1
ATOM 3876 N N . PHE B 1 32 ? 17.188 -19.828 -6.617 1 98.56 32 PHE B N 1
ATOM 3877 C CA . PHE B 1 32 ? 16.156 -18.891 -7.07 1 98.56 32 PHE B CA 1
ATOM 3878 C C . PHE B 1 32 ? 16.703 -17.469 -7.141 1 98.56 32 PHE B C 1
ATOM 3880 O O . PHE B 1 32 ? 17.438 -17.047 -6.25 1 98.56 32 PHE B O 1
ATOM 3887 N N . ASP B 1 33 ? 16.359 -16.734 -8.195 1 98.31 33 ASP B N 1
ATOM 3888 C CA . ASP B 1 33 ? 16.75 -15.344 -8.375 1 98.31 33 ASP B CA 1
ATOM 3889 C C . ASP B 1 33 ? 15.539 -14.414 -8.242 1 98.31 33 ASP B C 1
ATOM 3891 O O . ASP B 1 33 ? 14.469 -14.695 -8.797 1 98.31 33 ASP B O 1
ATOM 3895 N N . LEU B 1 34 ? 15.711 -13.367 -7.465 1 98.62 34 LEU B N 1
ATOM 3896 C CA . LEU B 1 34 ? 14.758 -12.266 -7.395 1 98.62 34 LEU B CA 1
ATOM 3897 C C . LEU B 1 34 ? 15.258 -11.055 -8.18 1 98.62 34 LEU B C 1
ATOM 3899 O O . LEU B 1 34 ? 16.391 -10.602 -7.969 1 98.62 34 LEU B O 1
ATOM 3903 N N . TYR B 1 35 ? 14.523 -10.539 -9.102 1 97.62 35 TYR B N 1
ATOM 3904 C CA . TYR B 1 35 ? 14.844 -9.367 -9.906 1 97.62 35 TYR B CA 1
ATOM 3905 C C . TYR B 1 35 ? 13.57 -8.672 -10.375 1 97.62 35 TYR B C 1
ATOM 3907 O O . TYR B 1 35 ? 12.461 -9.062 -10.008 1 97.62 35 TYR B O 1
ATOM 3915 N N . PHE B 1 36 ? 13.617 -7.57 -10.969 1 96.88 36 PHE B N 1
ATOM 3916 C CA . PHE B 1 36 ? 12.484 -6.914 -11.609 1 96.88 36 PHE B CA 1
ATOM 3917 C C . PHE B 1 36 ? 12.781 -6.613 -13.07 1 96.88 36 PHE B C 1
ATOM 3919 O O . PHE B 1 36 ? 13.938 -6.68 -13.5 1 96.88 36 PHE B O 1
ATOM 3926 N N . ARG B 1 37 ? 11.797 -6.297 -13.844 1 93.19 37 ARG B N 1
ATOM 3927 C CA . ARG B 1 37 ? 11.969 -6.262 -15.289 1 93.19 37 ARG B CA 1
ATOM 3928 C C . ARG B 1 37 ? 11.914 -4.828 -15.812 1 93.19 37 ARG B C 1
ATOM 3930 O O . ARG B 1 37 ? 12.43 -4.539 -16.891 1 93.19 37 ARG B O 1
ATOM 3937 N N . ARG B 1 38 ? 11.234 -3.998 -15.062 1 94.25 38 ARG B N 1
ATOM 3938 C CA . ARG B 1 38 ? 11.047 -2.621 -15.5 1 94.25 38 ARG B CA 1
ATOM 3939 C C . ARG B 1 38 ? 11.328 -1.639 -14.367 1 94.25 38 ARG B C 1
ATOM 3941 O O . ARG B 1 38 ? 10.906 -1.856 -13.234 1 94.25 38 ARG B O 1
ATOM 3948 N N . LEU B 1 39 ? 12.016 -0.585 -14.758 1 97.38 39 LEU B N 1
ATOM 3949 C CA . LEU B 1 39 ? 12.258 0.462 -13.773 1 97.38 39 LEU B CA 1
ATOM 3950 C C . LEU B 1 39 ? 10.953 1.172 -13.406 1 97.38 39 LEU B C 1
ATOM 3952 O O . LEU B 1 39 ? 10.109 1.405 -14.273 1 97.38 39 LEU B O 1
ATOM 3956 N N . PRO B 1 40 ? 10.781 1.494 -12.156 1 97.44 40 PRO B N 1
ATOM 3957 C CA . PRO B 1 40 ? 9.578 2.232 -11.766 1 97.44 40 PRO B CA 1
ATOM 3958 C C . PRO B 1 40 ? 9.633 3.707 -12.156 1 97.44 40 PRO B C 1
ATOM 3960 O O . PRO B 1 40 ? 10.719 4.246 -12.383 1 97.44 40 PRO B O 1
ATOM 3963 N N . PHE B 1 41 ? 8.445 4.395 -12.328 1 97.38 41 PHE B N 1
ATOM 3964 C CA . PHE B 1 41 ? 8.234 5.828 -12.5 1 97.38 41 PHE B CA 1
ATOM 3965 C C . PHE B 1 41 ? 8.859 6.32 -13.797 1 97.38 41 PHE B C 1
ATOM 3967 O O . PHE B 1 41 ? 9.289 7.469 -13.891 1 97.38 41 PHE B O 1
ATOM 3974 N N . GLU B 1 42 ? 9.008 5.355 -14.719 1 96.5 42 GLU B N 1
ATOM 3975 C CA . GLU B 1 42 ? 9.648 5.684 -15.984 1 96.5 42 GLU B CA 1
ATOM 3976 C C . GLU B 1 42 ? 11.031 6.293 -15.758 1 96.5 42 GLU B C 1
ATOM 3978 O O . GLU B 1 42 ? 11.43 7.219 -16.469 1 96.5 42 GLU B O 1
ATOM 3983 N N . GLY B 1 43 ? 11.688 5.789 -14.695 1 97 43 GLY B N 1
ATOM 3984 C CA . GLY B 1 43 ? 12.969 6.348 -14.281 1 97 43 GLY B CA 1
ATOM 3985 C C . GLY B 1 43 ? 14.156 5.566 -14.812 1 97 43 GLY B C 1
ATOM 3986 O O . GLY B 1 43 ? 14 4.711 -15.688 1 97 43 GLY B O 1
ATOM 3987 N N . GLY B 1 44 ? 15.352 5.941 -14.312 1 97.88 44 GLY B N 1
ATOM 3988 C CA . GLY B 1 44 ? 16.578 5.359 -14.82 1 97.88 44 GLY B CA 1
ATOM 3989 C C . GLY B 1 44 ? 17.281 4.473 -13.812 1 97.88 44 GLY B C 1
ATOM 3990 O O . GLY B 1 44 ? 18.312 3.867 -14.117 1 97.88 44 GLY B O 1
ATOM 3991 N N . TYR B 1 45 ? 16.75 4.395 -12.609 1 98.5 45 TYR B N 1
ATOM 3992 C CA . TYR B 1 45 ? 17.359 3.605 -11.547 1 98.5 45 TYR B CA 1
ATOM 3993 C C . TYR B 1 45 ? 16.312 3.18 -10.516 1 98.5 45 TYR B C 1
ATOM 3995 O O . TYR B 1 45 ? 15.18 3.658 -10.539 1 98.5 45 TYR B O 1
ATOM 4003 N N . ALA B 1 46 ? 16.656 2.268 -9.672 1 98.81 46 ALA B N 1
ATOM 4004 C CA . ALA B 1 46 ? 15.938 1.949 -8.445 1 98.81 46 ALA B CA 1
ATOM 4005 C C . ALA B 1 46 ? 16.875 1.898 -7.25 1 98.81 46 ALA B C 1
ATOM 4007 O O . ALA B 1 46 ? 18.062 1.616 -7.398 1 98.81 46 ALA B O 1
ATOM 4008 N N . VAL B 1 47 ? 16.391 2.236 -6.121 1 98.94 47 VAL B N 1
ATOM 4009 C CA . VAL B 1 47 ? 17.141 2.119 -4.867 1 98.94 47 VAL B CA 1
ATOM 4010 C C . VAL B 1 47 ? 16.672 0.88 -4.105 1 98.94 47 VAL B C 1
ATOM 4012 O O . VAL B 1 47 ? 15.516 0.795 -3.691 1 98.94 47 VAL B O 1
ATOM 4015 N N . TRP B 1 48 ? 17.594 -0.074 -3.938 1 98.88 48 TRP B N 1
ATOM 4016 C CA . TRP B 1 48 ? 17.312 -1.361 -3.307 1 98.88 48 TRP B CA 1
ATOM 4017 C C . TRP B 1 48 ? 17.047 -1.192 -1.816 1 98.88 48 TRP B C 1
ATOM 4019 O O . TRP B 1 48 ? 17.859 -0.62 -1.091 1 98.88 48 TRP B O 1
ATOM 4029 N N . ALA B 1 49 ? 15.875 -1.699 -1.329 1 98.88 49 ALA B N 1
ATOM 4030 C CA . ALA B 1 49 ? 15.508 -1.515 0.074 1 98.88 49 ALA B CA 1
ATOM 4031 C C . ALA B 1 49 ? 14.672 -2.684 0.581 1 98.88 49 ALA B C 1
ATOM 4033 O O . ALA B 1 49 ? 14.031 -3.389 -0.208 1 98.88 49 ALA B O 1
ATOM 4034 N N . GLY B 1 50 ? 14.68 -2.902 1.94 1 98.38 50 GLY B N 1
ATOM 4035 C CA . GLY B 1 50 ? 13.883 -3.939 2.584 1 98.38 50 GLY B CA 1
ATOM 4036 C C . GLY B 1 50 ? 14.688 -5.18 2.922 1 98.38 50 GLY B C 1
ATOM 4037 O O . GLY B 1 50 ? 14.172 -6.117 3.535 1 98.38 50 GLY B O 1
ATOM 4038 N N . LEU B 1 51 ? 15.977 -5.215 2.59 1 98.69 51 LEU B N 1
ATOM 4039 C CA . LEU B 1 51 ? 16.797 -6.41 2.773 1 98.69 51 LEU B CA 1
ATOM 4040 C C . LEU B 1 51 ? 16.953 -6.73 4.254 1 98.69 51 LEU B C 1
ATOM 4042 O O . LEU B 1 51 ? 16.812 -7.883 4.664 1 98.69 51 LEU B O 1
ATOM 4046 N N . GLU B 1 52 ? 17.266 -5.73 5.082 1 97.88 52 GLU B N 1
ATOM 4047 C CA . GLU B 1 52 ? 17.578 -5.961 6.492 1 97.88 52 GLU B CA 1
ATOM 4048 C C . GLU B 1 52 ? 16.406 -6.602 7.223 1 97.88 52 GLU B C 1
ATOM 4050 O O . GLU B 1 52 ? 16.578 -7.609 7.91 1 97.88 52 GLU B O 1
ATOM 4055 N N . PRO B 1 53 ? 15.195 -6.055 7.047 1 96.62 53 PRO B N 1
ATOM 4056 C CA . PRO B 1 53 ? 14.078 -6.727 7.707 1 96.62 53 PRO B CA 1
ATOM 4057 C C . PRO B 1 53 ? 13.867 -8.156 7.207 1 96.62 53 PRO B C 1
ATOM 4059 O O . PRO B 1 53 ? 13.438 -9.023 7.969 1 96.62 53 PRO B O 1
ATOM 4062 N N . MET B 1 54 ? 14.125 -8.453 5.992 1 97.75 54 MET B N 1
ATOM 4063 C CA . MET B 1 54 ? 13.914 -9.797 5.453 1 97.75 54 MET B CA 1
ATOM 4064 C C . MET B 1 54 ? 14.969 -10.766 5.977 1 97.75 54 MET B C 1
ATOM 4066 O O . MET B 1 54 ? 14.68 -11.938 6.207 1 97.75 54 MET B O 1
ATOM 4070 N N . LEU B 1 55 ? 16.188 -10.25 6.094 1 98.19 55 LEU B N 1
ATOM 4071 C CA . LEU B 1 55 ? 17.219 -11.102 6.672 1 98.19 55 LEU B CA 1
ATOM 4072 C C . LEU B 1 55 ? 16.891 -11.453 8.117 1 98.19 55 LEU B C 1
ATOM 4074 O O . LEU B 1 55 ? 17.094 -12.586 8.547 1 98.19 55 LEU B O 1
ATOM 4078 N N . ASP B 1 56 ? 16.391 -10.453 8.867 1 96.81 56 ASP B N 1
ATOM 4079 C CA . ASP B 1 56 ? 15.945 -10.719 10.234 1 96.81 56 ASP B CA 1
ATOM 4080 C C . ASP B 1 56 ? 14.859 -11.789 10.25 1 96.81 56 ASP B C 1
ATOM 4082 O O . ASP B 1 56 ? 14.891 -12.703 11.078 1 96.81 56 ASP B O 1
ATOM 4086 N N . TRP B 1 57 ? 13.953 -11.672 9.391 1 97.06 57 TRP B N 1
ATOM 4087 C CA . TRP B 1 57 ? 12.836 -12.609 9.32 1 97.06 57 TRP B CA 1
ATOM 4088 C C . TRP B 1 57 ? 13.32 -14.008 8.953 1 97.06 57 TRP B C 1
ATOM 4090 O O . TRP B 1 57 ? 12.93 -14.992 9.586 1 97.06 57 TRP B O 1
ATOM 4100 N N . LEU B 1 58 ? 14.148 -14.078 7.91 1 98.12 58 LEU B N 1
ATOM 4101 C CA . LEU B 1 58 ? 14.656 -15.359 7.445 1 98.12 58 LEU B CA 1
ATOM 4102 C C . LEU B 1 58 ? 15.398 -16.094 8.562 1 98.12 58 LEU B C 1
ATOM 4104 O O . LEU B 1 58 ? 15.273 -17.312 8.711 1 98.12 58 LEU B O 1
ATOM 4108 N N . GLN B 1 59 ? 16.156 -15.375 9.289 1 97.12 59 GLN B N 1
ATOM 4109 C CA . GLN B 1 59 ? 16.969 -15.961 10.352 1 97.12 59 GLN B CA 1
ATOM 4110 C C . GLN B 1 59 ? 16.094 -16.609 11.422 1 97.12 59 GLN B C 1
ATOM 4112 O O . GLN B 1 59 ? 16.469 -17.609 12.023 1 97.12 59 GLN B O 1
ATOM 4117 N N . GLY B 1 60 ? 14.914 -16.109 11.648 1 95.94 60 GLY B N 1
ATOM 4118 C CA . GLY B 1 60 ? 14.016 -16.609 12.68 1 95.94 60 GLY B CA 1
ATOM 4119 C C . GLY B 1 60 ? 12.875 -17.438 12.117 1 95.94 60 GLY B C 1
ATOM 4120 O O . GLY B 1 60 ? 11.984 -17.859 12.859 1 95.94 60 GLY B O 1
ATOM 4121 N N . LEU B 1 61 ? 12.867 -17.734 10.875 1 97.31 61 LEU B N 1
ATOM 4122 C CA . LEU B 1 61 ? 11.734 -18.328 10.18 1 97.31 61 LEU B CA 1
ATOM 4123 C C . LEU B 1 61 ? 11.508 -19.766 10.648 1 97.31 61 LEU B C 1
ATOM 4125 O O . LEU B 1 61 ? 12.422 -20.594 10.594 1 97.31 61 LEU B O 1
ATOM 4129 N N . HIS B 1 62 ? 10.375 -20.016 11.18 1 97.31 62 HIS B N 1
ATOM 4130 C CA . HIS B 1 62 ? 9.938 -21.344 11.641 1 97.31 62 HIS B CA 1
ATOM 4131 C C . HIS B 1 62 ? 8.422 -21.406 11.742 1 97.31 62 HIS B C 1
ATOM 4133 O O . HIS B 1 62 ? 7.742 -20.375 11.68 1 97.31 62 HIS B O 1
ATOM 4139 N N . PHE B 1 63 ? 7.867 -22.578 11.828 1 98 63 PHE B N 1
ATOM 4140 C CA . PHE B 1 63 ? 6.434 -22.766 12.016 1 98 63 PHE B CA 1
ATOM 4141 C C . PHE B 1 63 ? 6.105 -22.969 13.484 1 98 63 PHE B C 1
ATOM 4143 O O . PHE B 1 63 ? 6.664 -23.859 14.133 1 98 63 PHE B O 1
ATOM 4150 N N . ALA B 1 64 ? 5.246 -22.109 13.992 1 97 64 ALA B N 1
ATOM 4151 C CA . ALA B 1 64 ? 4.727 -22.312 15.344 1 97 64 ALA B CA 1
ATOM 4152 C C . ALA B 1 64 ? 3.598 -23.344 15.352 1 97 64 ALA B C 1
ATOM 4154 O O . ALA B 1 64 ? 3.07 -23.703 14.297 1 97 64 ALA B O 1
ATOM 4155 N N . GLU B 1 65 ? 3.27 -23.812 16.547 1 97.62 65 GLU B N 1
ATOM 4156 C CA . GLU B 1 65 ? 2.203 -24.812 16.672 1 97.62 65 GLU B CA 1
ATOM 4157 C C . GLU B 1 65 ? 0.89 -24.281 16.109 1 97.62 65 GLU B C 1
ATOM 4159 O O . GLU B 1 65 ? 0.124 -25.031 15.492 1 97.62 65 GLU B O 1
ATOM 4164 N N . ALA B 1 66 ? 0.646 -23.016 16.281 1 96.88 66 ALA B N 1
ATOM 4165 C CA . ALA B 1 66 ? -0.579 -22.406 15.773 1 96.88 66 ALA B CA 1
ATOM 4166 C C . ALA B 1 66 ? -0.609 -22.438 14.242 1 96.88 66 ALA B C 1
ATOM 4168 O O . ALA B 1 66 ? -1.675 -22.578 13.641 1 96.88 66 ALA B O 1
ATOM 4169 N N . ASP B 1 67 ? 0.523 -22.219 13.625 1 97.44 67 ASP B N 1
ATOM 4170 C CA . ASP B 1 67 ? 0.619 -22.312 12.172 1 97.44 67 ASP B CA 1
ATOM 4171 C C . ASP B 1 67 ? 0.269 -23.719 11.695 1 97.44 67 ASP B C 1
ATOM 4173 O O . ASP B 1 67 ? -0.502 -23.891 10.742 1 97.44 67 ASP B O 1
ATOM 4177 N N . LEU B 1 68 ? 0.841 -24.688 12.344 1 98.38 68 LEU B N 1
ATOM 4178 C CA . LEU B 1 68 ? 0.651 -26.078 11.969 1 98.38 68 LEU B CA 1
ATOM 4179 C C . LEU B 1 68 ? -0.793 -26.516 12.195 1 98.38 68 LEU B C 1
ATOM 4181 O O . LEU B 1 68 ? -1.349 -27.281 11.406 1 98.38 68 LEU B O 1
ATOM 4185 N N . ASP B 1 69 ? -1.374 -26.031 13.297 1 98.31 69 ASP B N 1
ATOM 4186 C CA . ASP B 1 69 ? -2.777 -26.312 13.578 1 98.31 69 ASP B CA 1
ATOM 4187 C C . ASP B 1 69 ? -3.678 -25.781 12.461 1 98.31 69 ASP B C 1
ATOM 4189 O O . ASP B 1 69 ? -4.613 -26.469 12.039 1 98.31 69 ASP B O 1
ATOM 4193 N N . TYR B 1 70 ? -3.439 -24.641 12.008 1 98.31 70 TYR B N 1
ATOM 4194 C CA . TYR B 1 70 ? -4.223 -24.078 10.922 1 98.31 70 TYR B CA 1
ATOM 4195 C C . TYR B 1 70 ? -4.043 -24.891 9.641 1 98.31 70 TYR B C 1
ATOM 4197 O O . TYR B 1 70 ? -5.023 -25.203 8.961 1 98.31 70 TYR B O 1
ATOM 4205 N N . LEU B 1 71 ? -2.793 -25.172 9.297 1 98.25 71 LEU B N 1
ATOM 4206 C CA . LEU B 1 71 ? -2.535 -25.969 8.102 1 98.25 71 LEU B CA 1
ATOM 4207 C C . LEU B 1 71 ? -3.26 -27.312 8.172 1 98.25 71 LEU B C 1
ATOM 4209 O O . LEU B 1 71 ? -3.828 -27.766 7.176 1 98.25 71 LEU B O 1
ATOM 4213 N N . ALA B 1 72 ? -3.244 -27.922 9.328 1 98.38 72 ALA B N 1
ATOM 4214 C CA . ALA B 1 72 ? -3.945 -29.188 9.539 1 98.38 72 ALA B CA 1
ATOM 4215 C C . ALA B 1 72 ? -5.445 -29.031 9.312 1 98.38 72 ALA B C 1
ATOM 4217 O O . ALA B 1 72 ? -6.094 -29.906 8.742 1 98.38 72 ALA B O 1
ATOM 4218 N N . SER B 1 73 ? -5.961 -27.922 9.742 1 98.06 73 SER B N 1
ATOM 4219 C CA . SER B 1 73 ? -7.398 -27.672 9.672 1 98.06 73 SER B CA 1
ATOM 4220 C C . SER B 1 73 ? -7.871 -27.547 8.227 1 98.06 73 SER B C 1
ATOM 4222 O O . SER B 1 73 ? -9.062 -27.719 7.945 1 98.06 73 SER B O 1
ATOM 4224 N N . LEU B 1 74 ? -7.004 -27.234 7.297 1 96.5 74 LEU B N 1
ATOM 4225 C CA . LEU B 1 74 ? -7.367 -27.078 5.895 1 96.5 74 LEU B CA 1
ATOM 4226 C C . LEU B 1 74 ? -7.641 -28.438 5.25 1 96.5 74 LEU B C 1
ATOM 4228 O O . LEU B 1 74 ? -8.234 -28.5 4.172 1 96.5 74 LEU B O 1
ATOM 4232 N N . GLY B 1 75 ? -7.133 -29.484 5.828 1 95.31 75 GLY B N 1
ATOM 4233 C CA . GLY B 1 75 ? -7.438 -30.844 5.391 1 95.31 75 GLY B CA 1
ATOM 4234 C C . GLY B 1 75 ? -6.652 -31.266 4.164 1 95.31 75 GLY B C 1
ATOM 4235 O O . GLY B 1 75 ? -6.898 -32.344 3.6 1 95.31 75 GLY B O 1
ATOM 4236 N N . GLN B 1 76 ? -5.691 -30.484 3.73 1 94.19 76 GLN B N 1
ATOM 4237 C CA . GLN B 1 76 ? -4.969 -30.781 2.5 1 94.19 76 GLN B CA 1
ATOM 4238 C C . GLN B 1 76 ? -3.529 -31.188 2.795 1 94.19 76 GLN B C 1
ATOM 4240 O O . GLN B 1 76 ? -2.795 -31.594 1.888 1 94.19 76 GLN B O 1
ATOM 4245 N N . PHE B 1 77 ? -3.125 -31.109 4.07 1 97.31 77 PHE B N 1
ATOM 4246 C CA . PHE B 1 77 ? -1.731 -31.375 4.41 1 97.31 77 PHE B CA 1
ATOM 4247 C C . PHE B 1 77 ? -1.609 -32.625 5.258 1 97.31 77 PHE B C 1
ATOM 4249 O O . PHE B 1 77 ? -2.35 -32.812 6.227 1 97.31 77 PHE B O 1
ATOM 4256 N N . ARG B 1 78 ? -0.682 -33.469 4.91 1 97.56 78 ARG B N 1
ATOM 4257 C CA . ARG B 1 78 ? -0.48 -34.75 5.562 1 97.56 78 ARG B CA 1
ATOM 4258 C C . ARG B 1 78 ? 0.251 -34.594 6.891 1 97.56 78 ARG B C 1
ATOM 4260 O O . ARG B 1 78 ? 1.081 -33.688 7.039 1 97.56 78 ARG B O 1
ATOM 4267 N N . PRO B 1 79 ? -0.027 -35.5 7.801 1 97.75 79 PRO B N 1
ATOM 4268 C CA . PRO B 1 79 ? 0.609 -35.406 9.117 1 97.75 79 PRO B CA 1
ATOM 4269 C C . PRO B 1 79 ? 2.133 -35.5 9.039 1 97.75 79 PRO B C 1
ATOM 4271 O O . PRO B 1 79 ? 2.826 -34.812 9.797 1 97.75 79 PRO B O 1
ATOM 4274 N N . GLU B 1 80 ? 2.654 -36.344 8.164 1 97.88 80 GLU B N 1
ATOM 4275 C CA . GLU B 1 80 ? 4.102 -36.5 8.062 1 97.88 80 GLU B CA 1
ATOM 4276 C C . GLU B 1 80 ? 4.758 -35.219 7.578 1 97.88 80 GLU B C 1
ATOM 4278 O O . GLU B 1 80 ? 5.867 -34.875 8 1 97.88 80 GLU B O 1
ATOM 4283 N N . PHE B 1 81 ? 4.098 -34.594 6.695 1 98.12 81 PHE B N 1
ATOM 4284 C CA . PHE B 1 81 ? 4.602 -33.281 6.223 1 98.12 81 PHE B CA 1
ATOM 4285 C C . PHE B 1 81 ? 4.562 -32.25 7.336 1 98.12 81 PHE B C 1
ATOM 4287 O O . PHE B 1 81 ? 5.531 -31.516 7.535 1 98.12 81 PHE B O 1
ATOM 4294 N N . LEU B 1 82 ? 3.451 -32.156 8.07 1 98.56 82 LEU B N 1
ATOM 4295 C CA . LEU B 1 82 ? 3.318 -31.203 9.172 1 98.56 82 LEU B CA 1
ATOM 4296 C C . LEU B 1 82 ? 4.379 -31.469 10.242 1 98.56 82 LEU B C 1
ATOM 4298 O O . LEU B 1 82 ? 4.91 -30.516 10.836 1 98.56 82 LEU B O 1
ATOM 4302 N N . ALA B 1 83 ? 4.688 -32.719 10.5 1 98.31 83 ALA B N 1
ATOM 4303 C CA . ALA B 1 83 ? 5.75 -33.062 11.438 1 98.31 83 ALA B CA 1
ATOM 4304 C C . ALA B 1 83 ? 7.105 -32.562 10.945 1 98.31 83 ALA B C 1
ATOM 4306 O O . ALA B 1 83 ? 7.926 -32.125 11.742 1 98.31 83 ALA B O 1
ATOM 4307 N N . ALA B 1 84 ? 7.301 -32.75 9.648 1 98.06 84 ALA B N 1
ATOM 4308 C CA . ALA B 1 84 ? 8.547 -32.25 9.062 1 98.06 84 ALA B CA 1
ATOM 4309 C C . ALA B 1 84 ? 8.672 -30.75 9.219 1 98.06 84 ALA B C 1
ATOM 4311 O O . ALA B 1 84 ? 9.766 -30.234 9.445 1 98.06 84 ALA B O 1
ATOM 4312 N N . LEU B 1 85 ? 7.562 -30 9.055 1 98.19 85 LEU B N 1
ATOM 4313 C CA . LEU B 1 85 ? 7.57 -28.547 9.172 1 98.19 85 LEU B CA 1
ATOM 4314 C C . LEU B 1 85 ? 7.852 -28.125 10.609 1 98.19 85 LEU B C 1
ATOM 4316 O O . LEU B 1 85 ? 8.453 -27.078 10.844 1 98.19 85 LEU B O 1
ATOM 4320 N N . ARG B 1 86 ? 7.383 -28.859 11.547 1 97.81 86 ARG B N 1
ATOM 4321 C CA . ARG B 1 86 ? 7.57 -28.547 12.961 1 97.81 86 ARG B CA 1
ATOM 4322 C C . ARG B 1 86 ? 9.055 -28.406 13.297 1 97.81 86 ARG B C 1
ATOM 4324 O O . ARG B 1 86 ? 9.438 -27.531 14.078 1 97.81 86 ARG B O 1
ATOM 4331 N N . GLU B 1 87 ? 9.844 -29.188 12.703 1 95.69 87 GLU B N 1
ATOM 4332 C CA . GLU B 1 87 ? 11.273 -29.219 12.992 1 95.69 87 GLU B CA 1
ATOM 4333 C C . GLU B 1 87 ? 12.062 -28.391 11.984 1 95.69 87 GLU B C 1
ATOM 4335 O O . GLU B 1 87 ? 13.266 -28.203 12.141 1 95.69 87 GLU B O 1
ATOM 4340 N N . TRP B 1 88 ? 11.375 -27.953 11.047 1 96.12 88 TRP B N 1
ATOM 4341 C CA . TRP B 1 88 ? 12 -27.266 9.914 1 96.12 88 TRP B CA 1
ATOM 4342 C C . TRP B 1 88 ? 12.508 -25.891 10.328 1 96.12 88 TRP B C 1
ATOM 4344 O O . TRP B 1 88 ? 11.859 -25.188 11.102 1 96.12 88 TRP B O 1
ATOM 4354 N N . ARG B 1 89 ? 13.711 -25.516 9.898 1 96.5 89 ARG B N 1
ATOM 4355 C CA . ARG B 1 89 ? 14.297 -24.188 9.992 1 96.5 89 ARG B CA 1
ATOM 4356 C C . ARG B 1 89 ? 14.906 -23.766 8.664 1 96.5 89 ARG B C 1
ATOM 4358 O O . ARG B 1 89 ? 15.406 -24.594 7.906 1 96.5 89 ARG B O 1
ATOM 4365 N N . PHE B 1 90 ? 14.828 -22.484 8.438 1 97.94 90 PHE B N 1
ATOM 4366 C CA . PHE B 1 90 ? 15.438 -21.969 7.219 1 97.94 90 PHE B CA 1
ATOM 4367 C C . PHE B 1 90 ? 16.953 -22.109 7.27 1 97.94 90 PHE B C 1
ATOM 4369 O O . PHE B 1 90 ? 17.594 -21.734 8.258 1 97.94 90 PHE B O 1
ATOM 4376 N N . SER B 1 91 ? 17.547 -22.625 6.195 1 98.31 91 SER B N 1
ATOM 4377 C CA . SER B 1 91 ? 18.969 -22.922 6.238 1 98.31 91 SER B CA 1
ATOM 4378 C C . SER B 1 91 ? 19.656 -22.516 4.934 1 98.31 91 SER B C 1
ATOM 4380 O O . SER B 1 91 ? 20.781 -22.938 4.668 1 98.31 91 SER B O 1
ATOM 4382 N N . CYS B 1 92 ? 19.047 -21.734 4.098 1 98.56 92 CYS B N 1
ATOM 4383 C CA . CYS B 1 92 ? 19.578 -21.391 2.777 1 98.56 92 CYS B CA 1
ATOM 4384 C C . CYS B 1 92 ? 20.672 -20.344 2.877 1 98.56 92 CYS B C 1
ATOM 4386 O O . CYS B 1 92 ? 20.891 -19.766 3.945 1 98.56 92 CYS B O 1
ATOM 4388 N N . GLU B 1 93 ? 21.391 -20.25 1.778 1 98.62 93 GLU B N 1
ATOM 4389 C CA . GLU B 1 93 ? 22.281 -19.125 1.521 1 98.62 93 GLU B CA 1
ATOM 4390 C C . GLU B 1 93 ? 21.562 -18.016 0.777 1 98.62 93 GLU B C 1
ATOM 4392 O O . GLU B 1 93 ? 20.719 -18.281 -0.094 1 98.62 93 GLU B O 1
ATOM 4397 N N . VAL B 1 94 ? 21.875 -16.781 1.174 1 98.88 94 VAL B N 1
ATOM 4398 C CA . VAL B 1 94 ? 21.328 -15.617 0.466 1 98.88 94 VAL B CA 1
ATOM 4399 C C . VAL B 1 94 ? 22.469 -14.719 0.004 1 98.88 94 VAL B C 1
ATOM 4401 O O . VAL B 1 94 ? 23.328 -14.328 0.802 1 98.88 94 VAL B O 1
ATOM 4404 N N . THR B 1 95 ? 22.562 -14.484 -1.273 1 98.81 95 THR B N 1
ATOM 4405 C CA . THR B 1 95 ? 23.438 -13.492 -1.885 1 98.81 95 THR B CA 1
ATOM 4406 C C . THR B 1 95 ? 22.641 -12.305 -2.395 1 98.81 95 THR B C 1
ATOM 4408 O O . THR B 1 95 ? 21.609 -12.477 -3.053 1 98.81 95 THR B O 1
ATOM 4411 N N . ALA B 1 96 ? 23.016 -11.086 -2.049 1 98.81 96 ALA B N 1
ATOM 4412 C CA . ALA B 1 96 ? 22.203 -9.938 -2.42 1 98.81 96 ALA B CA 1
ATOM 4413 C C . ALA B 1 96 ? 23.062 -8.68 -2.564 1 98.81 96 ALA B C 1
ATOM 4415 O O . ALA B 1 96 ? 24.172 -8.625 -2.053 1 98.81 96 ALA B O 1
ATOM 4416 N N . PHE B 1 97 ? 22.562 -7.703 -3.35 1 98.81 97 PHE B N 1
ATOM 4417 C CA . PHE B 1 97 ? 23.078 -6.344 -3.262 1 98.81 97 PHE B CA 1
ATOM 4418 C C . PHE B 1 97 ? 22.953 -5.805 -1.84 1 98.81 97 PHE B C 1
ATOM 4420 O O . PHE B 1 97 ? 21.969 -6.086 -1.151 1 98.81 97 PHE B O 1
ATOM 4427 N N . PRO B 1 98 ? 23.922 -4.984 -1.394 1 98.5 98 PRO B N 1
ATOM 4428 C CA . PRO B 1 98 ? 23.703 -4.301 -0.117 1 98.5 98 PRO B CA 1
ATOM 4429 C C . PRO B 1 98 ? 22.5 -3.361 -0.157 1 98.5 98 PRO B C 1
ATOM 4431 O O . PRO B 1 98 ? 22.266 -2.697 -1.169 1 98.5 98 PRO B O 1
ATOM 4434 N N . GLU B 1 99 ? 21.75 -3.385 0.932 1 98.75 99 GLU B N 1
ATOM 4435 C CA . GLU B 1 99 ? 20.609 -2.459 0.973 1 98.75 99 GLU B CA 1
ATOM 4436 C C . GLU B 1 99 ? 21.078 -1.015 0.82 1 98.75 99 GLU B C 1
ATOM 4438 O O . GLU B 1 99 ? 22.109 -0.625 1.383 1 98.75 99 GLU B O 1
ATOM 4443 N N . GLY B 1 100 ? 20.328 -0.229 0.088 1 98.81 100 GLY B N 1
ATOM 4444 C CA . GLY B 1 100 ? 20.703 1.134 -0.245 1 98.81 100 GLY B CA 1
ATOM 4445 C C . GLY B 1 100 ? 21.375 1.251 -1.602 1 98.81 100 GLY B C 1
ATOM 4446 O O . GLY B 1 100 ? 21.516 2.352 -2.137 1 98.81 100 GLY B O 1
ATOM 4447 N N . SER B 1 101 ? 21.734 0.124 -2.232 1 98.88 101 SER B N 1
ATOM 4448 C CA . SER B 1 101 ? 22.406 0.129 -3.525 1 98.88 101 SER B CA 1
ATOM 4449 C C . SER B 1 101 ? 21.469 0.576 -4.641 1 98.88 101 SER B C 1
ATOM 4451 O O . SER B 1 101 ? 20.25 0.362 -4.559 1 98.88 101 SER B O 1
ATOM 4453 N N . VAL B 1 102 ? 22.047 1.216 -5.66 1 98.75 102 VAL B N 1
ATOM 4454 C CA . VAL B 1 102 ? 21.312 1.48 -6.895 1 98.75 102 VAL B CA 1
ATOM 4455 C C . VAL B 1 102 ? 21.297 0.229 -7.77 1 98.75 102 VAL B C 1
ATOM 4457 O O . VAL B 1 102 ? 22.344 -0.411 -7.957 1 98.75 102 VAL B O 1
ATOM 4460 N N . VAL B 1 103 ? 20.109 -0.141 -8.258 1 98.81 103 VAL B N 1
ATOM 4461 C CA . VAL B 1 103 ? 20 -1.419 -8.953 1 98.81 103 VAL B CA 1
ATOM 4462 C C . VAL B 1 103 ? 19.203 -1.235 -10.242 1 98.81 103 VAL B C 1
ATOM 4464 O O . VAL B 1 103 ? 18.578 -0.188 -10.453 1 98.81 103 VAL B O 1
ATOM 4467 N N . PHE B 1 104 ? 19.219 -2.27 -11.117 1 98.44 104 PHE B N 1
ATOM 4468 C CA . PHE B 1 104 ? 18.688 -2.168 -12.469 1 98.44 104 PHE B CA 1
ATOM 4469 C C . PHE B 1 104 ? 17.938 -3.438 -12.852 1 98.44 104 PHE B C 1
ATOM 4471 O O . PHE B 1 104 ? 18.031 -4.449 -12.156 1 98.44 104 PHE B O 1
ATOM 4478 N N . PRO B 1 105 ? 17.078 -3.365 -13.891 1 96.88 105 PRO B N 1
ATOM 4479 C CA . PRO B 1 105 ? 16.25 -4.516 -14.289 1 96.88 105 PRO B CA 1
ATOM 4480 C C . PRO B 1 105 ? 17.094 -5.668 -14.844 1 96.88 105 PRO B C 1
ATOM 4482 O O . PRO B 1 105 ? 18.156 -5.441 -15.422 1 96.88 105 PRO B O 1
ATOM 4485 N N . HIS B 1 106 ? 16.625 -6.914 -14.633 1 94.75 106 HIS B N 1
ATOM 4486 C CA . HIS B 1 106 ? 17.094 -8.141 -15.281 1 94.75 106 HIS B CA 1
ATOM 4487 C C . HIS B 1 106 ? 18.406 -8.617 -14.68 1 94.75 106 HIS B C 1
ATOM 4489 O O . HIS B 1 106 ? 19.125 -9.414 -15.281 1 94.75 106 HIS B O 1
ATOM 4495 N N . GLU B 1 107 ? 18.828 -8.102 -13.641 1 96.5 107 GLU B N 1
ATOM 4496 C CA . GLU B 1 107 ? 19.922 -8.695 -12.875 1 96.5 107 GLU B CA 1
ATOM 4497 C C . GLU B 1 107 ? 19.422 -9.203 -11.516 1 96.5 107 GLU B C 1
ATOM 4499 O O . GLU B 1 107 ? 18.562 -8.586 -10.891 1 96.5 107 GLU B O 1
ATOM 4504 N N . PRO B 1 108 ? 19.922 -10.367 -11.094 1 98 108 PRO B N 1
ATOM 4505 C CA . PRO B 1 108 ? 19.516 -10.875 -9.781 1 98 108 PRO B CA 1
ATOM 4506 C C . PRO B 1 108 ? 19.891 -9.938 -8.641 1 98 108 PRO B C 1
ATOM 4508 O O . PRO B 1 108 ? 21.062 -9.719 -8.375 1 98 108 PRO B O 1
ATOM 4511 N N . LEU B 1 109 ? 18.906 -9.406 -7.984 1 98.75 109 LEU B N 1
ATOM 4512 C CA . LEU B 1 109 ? 19.141 -8.539 -6.84 1 98.75 109 LEU B CA 1
ATOM 4513 C C . LEU B 1 109 ? 19.391 -9.352 -5.578 1 98.75 109 LEU B C 1
ATOM 4515 O O . LEU B 1 109 ? 20.109 -8.898 -4.68 1 98.75 109 LEU B O 1
ATOM 4519 N N . LEU B 1 110 ? 18.734 -10.453 -5.52 1 98.81 110 LEU B N 1
ATOM 4520 C CA . LEU B 1 110 ? 18.828 -11.422 -4.426 1 98.81 110 LEU B CA 1
ATOM 4521 C C . LEU B 1 110 ? 18.703 -12.844 -4.949 1 98.81 110 LEU B C 1
ATOM 4523 O O . LEU B 1 110 ? 17.859 -13.125 -5.805 1 98.81 110 LEU B O 1
ATOM 4527 N N . THR B 1 111 ? 19.609 -13.711 -4.504 1 98.75 111 THR B N 1
ATOM 4528 C CA . THR B 1 111 ? 19.578 -15.125 -4.844 1 98.75 111 THR B CA 1
ATOM 4529 C C . THR B 1 111 ? 19.5 -15.984 -3.58 1 98.75 111 THR B C 1
ATOM 4531 O O . THR B 1 111 ? 20.266 -15.773 -2.639 1 98.75 111 THR B O 1
ATOM 4534 N N . VAL B 1 112 ? 18.578 -16.859 -3.539 1 98.88 112 VAL B N 1
ATOM 4535 C CA . VAL B 1 112 ? 18.484 -17.859 -2.473 1 98.88 112 VAL B CA 1
ATOM 4536 C C . VAL B 1 112 ? 18.938 -19.219 -2.99 1 98.88 112 VAL B C 1
ATOM 4538 O O . VAL B 1 112 ? 18.453 -19.688 -4.027 1 98.88 112 VAL B O 1
ATOM 4541 N N . ARG B 1 113 ? 19.844 -19.844 -2.322 1 98.62 113 ARG B N 1
ATOM 4542 C CA . ARG B 1 113 ? 20.344 -21.172 -2.688 1 98.62 113 ARG B CA 1
ATOM 4543 C C . ARG B 1 113 ? 20.281 -22.125 -1.505 1 98.62 113 ARG B C 1
ATOM 4545 O O . ARG B 1 113 ? 20.797 -21.828 -0.426 1 98.62 113 ARG B O 1
ATOM 4552 N N . GLY B 1 114 ? 19.672 -23.172 -1.663 1 98.56 114 GLY B N 1
ATOM 4553 C CA . GLY B 1 114 ? 19.5 -24.188 -0.641 1 98.56 114 GLY B CA 1
ATOM 4554 C C . GLY B 1 114 ? 18.438 -25.219 -1 1 98.56 114 GLY B C 1
ATOM 4555 O O . GLY B 1 114 ? 18.094 -25.375 -2.172 1 98.56 114 GLY B O 1
ATOM 4556 N N . PRO B 1 115 ? 18.016 -26 0.004 1 98.56 115 PRO B N 1
ATOM 4557 C CA . PRO B 1 115 ? 16.984 -27 -0.281 1 98.56 115 PRO B CA 1
ATOM 4558 C C . PRO B 1 115 ? 15.758 -26.406 -0.981 1 98.56 115 PRO B C 1
ATOM 4560 O O . PRO B 1 115 ? 15.312 -25.312 -0.625 1 98.56 115 PRO B O 1
ATOM 4563 N N . LEU B 1 116 ? 15.234 -27.141 -1.949 1 98.5 116 LEU B N 1
ATOM 4564 C CA . LEU B 1 116 ? 14.188 -26.688 -2.857 1 98.5 116 LEU B CA 1
ATOM 4565 C C . LEU B 1 116 ? 12.977 -26.172 -2.082 1 98.5 116 LEU B C 1
ATOM 4567 O O . LEU B 1 116 ? 12.469 -25.094 -2.355 1 98.5 116 LEU B O 1
ATOM 4571 N N . TRP B 1 117 ? 12.484 -26.953 -1.077 1 97.81 117 TRP B N 1
ATOM 4572 C CA . TRP B 1 117 ? 11.242 -26.594 -0.405 1 97.81 117 TRP B CA 1
ATOM 4573 C C . TRP B 1 117 ? 11.445 -25.359 0.471 1 97.81 117 TRP B C 1
ATOM 4575 O O . TRP B 1 117 ? 10.508 -24.594 0.704 1 97.81 117 TRP B O 1
ATOM 4585 N N . GLU B 1 118 ? 12.742 -25.047 0.94 1 98.06 118 GLU B N 1
ATOM 4586 C CA . GLU B 1 118 ? 13.055 -23.859 1.717 1 98.06 118 GLU B CA 1
ATOM 4587 C C . GLU B 1 118 ? 13.125 -22.625 0.823 1 98.06 118 GLU B C 1
ATOM 4589 O O . GLU B 1 118 ? 12.5 -21.594 1.118 1 98.06 118 GLU B O 1
ATOM 4594 N N . ALA B 1 119 ? 13.883 -22.797 -0.27 1 98.44 119 ALA B N 1
ATOM 4595 C CA . ALA B 1 119 ? 14.109 -21.688 -1.188 1 98.44 119 ALA B CA 1
ATOM 4596 C C . ALA B 1 119 ? 12.805 -21.234 -1.843 1 98.44 119 ALA B C 1
ATOM 4598 O O . ALA B 1 119 ? 12.625 -20.047 -2.135 1 98.44 119 ALA B O 1
ATOM 4599 N N . GLN B 1 120 ? 11.953 -22.172 -2.059 1 97.56 120 GLN B N 1
ATOM 4600 C CA . GLN B 1 120 ? 10.68 -21.875 -2.709 1 97.56 120 GLN B CA 1
ATOM 4601 C C . GLN B 1 120 ? 9.734 -21.125 -1.763 1 97.56 120 GLN B C 1
ATOM 4603 O O . GLN B 1 120 ? 9.039 -20.203 -2.174 1 97.56 120 GLN B O 1
ATOM 4608 N N . LEU B 1 121 ? 9.641 -21.469 -0.482 1 98.25 121 LEU B N 1
ATOM 4609 C CA . LEU B 1 121 ? 8.672 -20.984 0.5 1 98.25 121 LEU B CA 1
ATOM 4610 C C . LEU B 1 121 ? 8.766 -19.469 0.649 1 98.25 121 LEU B C 1
ATOM 4612 O O . LEU B 1 121 ? 7.75 -18.797 0.868 1 98.25 121 LEU B O 1
ATOM 4616 N N . VAL B 1 122 ? 9.945 -18.906 0.517 1 98.38 122 VAL B N 1
ATOM 4617 C CA . VAL B 1 122 ? 10.188 -17.547 0.993 1 98.38 122 VAL B CA 1
ATOM 4618 C C . VAL B 1 122 ? 9.828 -16.547 -0.101 1 98.38 122 VAL B C 1
ATOM 4620 O O . VAL B 1 122 ? 9.93 -15.336 0.103 1 98.38 122 VAL B O 1
ATOM 4623 N N . GLU B 1 123 ? 9.352 -17.016 -1.25 1 98.5 123 GLU B N 1
ATOM 4624 C CA . GLU B 1 123 ? 9.07 -16.188 -2.42 1 98.5 123 GLU B CA 1
ATOM 4625 C C . GLU B 1 123 ? 8.133 -15.039 -2.07 1 98.5 123 GLU B C 1
ATOM 4627 O O . GLU B 1 123 ? 8.469 -13.867 -2.275 1 98.5 123 GLU B O 1
ATOM 4632 N N . THR B 1 124 ? 6.977 -15.367 -1.495 1 98.31 124 THR B N 1
ATOM 4633 C CA . THR B 1 124 ? 5.914 -14.391 -1.31 1 98.31 124 THR B CA 1
ATOM 4634 C C . THR B 1 124 ? 6.355 -13.281 -0.355 1 98.31 124 THR B C 1
ATOM 4636 O O . THR B 1 124 ? 6.207 -12.094 -0.657 1 98.31 124 THR B O 1
ATOM 4639 N N . ALA B 1 125 ? 6.926 -13.656 0.781 1 98.19 125 ALA B N 1
ATOM 4640 C CA . ALA B 1 125 ? 7.355 -12.68 1.778 1 98.19 125 ALA B CA 1
ATOM 4641 C C . ALA B 1 125 ? 8.469 -11.789 1.231 1 98.19 125 ALA B C 1
ATOM 4643 O O . ALA B 1 125 ? 8.469 -10.578 1.455 1 98.19 125 ALA B O 1
ATOM 4644 N N . LEU B 1 126 ? 9.43 -12.422 0.513 1 98.62 126 LEU B N 1
ATOM 4645 C CA . LEU B 1 126 ? 10.523 -11.656 -0.071 1 98.62 126 LEU B CA 1
ATOM 4646 C C . LEU B 1 126 ? 9.992 -10.633 -1.075 1 98.62 126 LEU B C 1
ATOM 4648 O O . LEU B 1 126 ? 10.336 -9.453 -1.002 1 98.62 126 LEU B O 1
ATOM 4652 N N . LEU B 1 127 ? 9.188 -11.102 -1.964 1 98.56 127 LEU B N 1
ATOM 4653 C CA . LEU B 1 127 ? 8.664 -10.203 -2.988 1 98.56 127 LEU B CA 1
ATOM 4654 C C . LEU B 1 127 ? 7.816 -9.102 -2.363 1 98.56 127 LEU B C 1
ATOM 4656 O O . LEU B 1 127 ? 7.898 -7.941 -2.771 1 98.56 127 LEU B O 1
ATOM 4660 N N . ASN B 1 128 ? 6.969 -9.422 -1.402 1 98.19 128 ASN B N 1
ATOM 4661 C CA . ASN B 1 128 ? 6.102 -8.461 -0.733 1 98.19 128 ASN B CA 1
ATOM 4662 C C . ASN B 1 128 ? 6.898 -7.301 -0.144 1 98.19 128 ASN B C 1
ATOM 4664 O O . ASN B 1 128 ? 6.59 -6.137 -0.397 1 98.19 128 ASN B O 1
ATOM 4668 N N . THR B 1 129 ? 7.945 -7.594 0.599 1 98.12 129 THR B N 1
ATOM 4669 C CA . THR B 1 129 ? 8.703 -6.594 1.343 1 98.12 129 THR B CA 1
ATOM 4670 C C . THR B 1 129 ? 9.672 -5.855 0.422 1 98.12 129 THR B C 1
ATOM 4672 O O . THR B 1 129 ? 9.734 -4.625 0.443 1 98.12 129 THR B O 1
ATOM 4675 N N . LEU B 1 130 ? 10.391 -6.566 -0.406 1 98.69 130 LEU B N 1
ATOM 4676 C CA . LEU B 1 130 ? 11.461 -5.984 -1.213 1 98.69 130 LEU B CA 1
ATOM 4677 C C . LEU B 1 130 ? 10.891 -5.145 -2.35 1 98.69 130 LEU B C 1
ATOM 4679 O O . LEU B 1 130 ? 11.422 -4.086 -2.678 1 98.69 130 LEU B O 1
ATOM 4683 N N . ASN B 1 131 ? 9.789 -5.602 -2.971 1 98.38 131 ASN B N 1
ATOM 4684 C CA . ASN B 1 131 ? 9.148 -4.816 -4.02 1 98.38 131 ASN B CA 1
ATOM 4685 C C . ASN B 1 131 ? 8.688 -3.457 -3.5 1 98.38 131 ASN B C 1
ATOM 4687 O O . ASN B 1 131 ? 8.984 -2.424 -4.105 1 98.38 131 ASN B O 1
ATOM 4691 N N . PHE B 1 132 ? 7.984 -3.51 -2.387 1 98.44 132 PHE B N 1
ATOM 4692 C CA . PHE B 1 132 ? 7.355 -2.303 -1.865 1 98.44 132 PHE B CA 1
ATOM 4693 C C . PHE B 1 132 ? 8.406 -1.309 -1.384 1 98.44 132 PHE B C 1
ATOM 4695 O O . PHE B 1 132 ? 8.367 -0.131 -1.748 1 98.44 132 PHE B O 1
ATOM 4702 N N . GLN B 1 133 ? 9.328 -1.777 -0.551 1 98.75 133 GLN B N 1
ATOM 4703 C CA . GLN B 1 133 ? 10.281 -0.839 0.034 1 98.75 133 GLN B CA 1
ATOM 4704 C C . GLN B 1 133 ? 11.234 -0.293 -1.022 1 98.75 133 GLN B C 1
ATOM 4706 O O . GLN B 1 133 ? 11.664 0.86 -0.943 1 98.75 133 GLN B O 1
ATOM 4711 N N . THR B 1 134 ? 11.594 -1.079 -2.064 1 98.88 134 THR B N 1
ATOM 4712 C CA . THR B 1 134 ? 12.406 -0.574 -3.164 1 98.88 134 THR B CA 1
ATOM 4713 C C . THR B 1 134 ? 11.656 0.507 -3.938 1 98.88 134 THR B C 1
ATOM 4715 O O . THR B 1 134 ? 12.242 1.518 -4.332 1 98.88 134 THR B O 1
ATOM 4718 N N . LEU B 1 135 ? 10.391 0.273 -4.137 1 98.5 135 LEU B N 1
ATOM 4719 C CA . LEU B 1 135 ? 9.555 1.248 -4.824 1 98.5 135 LEU B CA 1
ATOM 4720 C C . LEU B 1 135 ? 9.539 2.576 -4.074 1 98.5 135 LEU B C 1
ATOM 4722 O O . LEU B 1 135 ? 9.742 3.635 -4.676 1 98.5 135 LEU B O 1
ATOM 4726 N N . VAL B 1 136 ? 9.297 2.537 -2.797 1 98.81 136 VAL B N 1
ATOM 4727 C CA . VAL B 1 136 ? 9.172 3.74 -1.981 1 98.81 136 VAL B CA 1
ATOM 4728 C C . VAL B 1 136 ? 10.531 4.434 -1.884 1 98.81 136 VAL B C 1
ATOM 4730 O O . VAL B 1 136 ? 10.617 5.66 -1.981 1 98.81 136 VAL B O 1
ATOM 4733 N N . ALA B 1 137 ? 11.578 3.648 -1.62 1 98.94 137 ALA B N 1
ATOM 4734 C CA . ALA B 1 137 ? 12.914 4.238 -1.544 1 98.94 137 ALA B CA 1
ATOM 4735 C C . ALA B 1 137 ? 13.266 4.961 -2.84 1 98.94 137 ALA B C 1
ATOM 4737 O O . ALA B 1 137 ? 13.883 6.031 -2.811 1 98.94 137 ALA B O 1
ATOM 4738 N N . THR B 1 138 ? 12.922 4.371 -3.965 1 98.88 138 THR B N 1
ATOM 4739 C CA . THR B 1 138 ? 13.188 4.977 -5.262 1 98.88 138 THR B CA 1
ATOM 4740 C C . THR B 1 138 ? 12.398 6.273 -5.426 1 98.88 138 THR B C 1
ATOM 4742 O O . THR B 1 138 ? 12.945 7.281 -5.887 1 98.88 138 THR B O 1
ATOM 4745 N N . LYS B 1 139 ? 11.117 6.238 -5.062 1 98.69 139 LYS B N 1
ATOM 4746 C CA . LYS B 1 139 ? 10.289 7.441 -5.117 1 98.69 139 LYS B CA 1
ATOM 4747 C C . LYS B 1 139 ? 10.875 8.547 -4.25 1 98.69 139 LYS B C 1
ATOM 4749 O O . LYS B 1 139 ? 10.914 9.711 -4.66 1 98.69 139 LYS B O 1
ATOM 4754 N N . ALA B 1 140 ? 11.266 8.18 -3.068 1 98.88 140 ALA B N 1
ATOM 4755 C CA . ALA B 1 140 ? 11.867 9.148 -2.162 1 98.88 140 ALA B CA 1
ATOM 4756 C C . ALA B 1 140 ? 13.133 9.758 -2.77 1 98.88 140 ALA B C 1
ATOM 4758 O O . ALA B 1 140 ? 13.344 10.969 -2.705 1 98.88 140 ALA B O 1
ATOM 4759 N N . ALA B 1 141 ? 13.969 8.906 -3.322 1 98.88 141 ALA B N 1
ATOM 4760 C CA . ALA B 1 141 ? 15.203 9.383 -3.943 1 98.88 141 ALA B CA 1
ATOM 4761 C C . ALA B 1 141 ? 14.914 10.391 -5.055 1 98.88 141 ALA B C 1
ATOM 4763 O O . ALA B 1 141 ? 15.625 11.383 -5.203 1 98.88 141 ALA B O 1
ATOM 4764 N N . ARG B 1 142 ? 13.922 10.148 -5.844 1 98.56 142 ARG B N 1
ATOM 4765 C CA . ARG B 1 142 ? 13.516 11.047 -6.918 1 98.56 142 ARG B CA 1
ATOM 4766 C C . ARG B 1 142 ? 13.031 12.383 -6.359 1 98.56 142 ARG B C 1
ATOM 4768 O O . ARG B 1 142 ? 13.383 13.445 -6.887 1 98.56 142 ARG B O 1
ATOM 4775 N N . CYS B 1 143 ? 12.203 12.336 -5.309 1 98.75 143 CYS B N 1
ATOM 4776 C CA . CYS B 1 143 ? 11.727 13.555 -4.664 1 98.75 143 CYS B CA 1
ATOM 4777 C C . CYS B 1 143 ? 12.883 14.352 -4.078 1 98.75 143 CYS B C 1
ATOM 4779 O O . CYS B 1 143 ? 12.914 15.578 -4.184 1 98.75 143 CYS B O 1
ATOM 4781 N N . VAL B 1 144 ? 13.789 13.648 -3.422 1 98.75 144 VAL B N 1
ATOM 4782 C CA . VAL B 1 144 ? 14.945 14.289 -2.803 1 98.75 144 VAL B CA 1
ATOM 4783 C C . VAL B 1 144 ? 15.797 14.969 -3.873 1 98.75 144 VAL B C 1
ATOM 4785 O O . VAL B 1 144 ? 16.234 16.109 -3.697 1 98.75 144 VAL B O 1
ATOM 4788 N N . LEU B 1 145 ? 16.031 14.266 -4.961 1 97.81 145 LEU B N 1
ATOM 4789 C CA . LEU B 1 145 ? 16.797 14.836 -6.074 1 97.81 145 LEU B CA 1
ATOM 4790 C C . LEU B 1 145 ? 16.125 16.109 -6.586 1 97.81 145 LEU B C 1
ATOM 4792 O O . LEU B 1 145 ? 16.812 17.109 -6.82 1 97.81 145 LEU B O 1
ATOM 4796 N N . ALA B 1 146 ? 14.844 16.078 -6.746 1 98 146 ALA B N 1
ATOM 4797 C CA . ALA B 1 146 ? 14.102 17.266 -7.195 1 98 146 ALA B CA 1
ATOM 4798 C C . ALA B 1 146 ? 14.234 18.406 -6.195 1 98 146 ALA B C 1
ATOM 4800 O O . ALA B 1 146 ? 14.5 19.547 -6.582 1 98 146 ALA B O 1
ATOM 4801 N N . ALA B 1 147 ? 14.055 18.125 -4.953 1 98.5 147 ALA B N 1
ATOM 4802 C CA . ALA B 1 147 ? 14.078 19.141 -3.902 1 98.5 147 ALA B CA 1
ATOM 4803 C C . ALA B 1 147 ? 15.461 19.781 -3.795 1 98.5 147 ALA B C 1
ATOM 4805 O O . ALA B 1 147 ? 15.57 20.984 -3.543 1 98.5 147 ALA B O 1
ATOM 4806 N N . GLN B 1 148 ? 16.469 19 -3.977 1 96.81 148 GLN B N 1
ATOM 4807 C CA . GLN B 1 148 ? 17.844 19.469 -3.822 1 96.81 148 GLN B CA 1
ATOM 4808 C C . GLN B 1 148 ? 18.203 20.516 -4.867 1 96.81 148 GLN B C 1
ATOM 4810 O O . GLN B 1 148 ? 19.047 21.375 -4.629 1 96.81 148 GLN B O 1
ATOM 4815 N N . ALA B 1 149 ? 17.562 20.406 -5.992 1 95.31 149 ALA B N 1
ATOM 4816 C CA . ALA B 1 149 ? 17.797 21.391 -7.043 1 95.31 149 ALA B CA 1
ATOM 4817 C C . ALA B 1 149 ? 17.484 22.812 -6.543 1 95.31 149 ALA B C 1
ATOM 4819 O O . ALA B 1 149 ? 18.078 23.781 -7.008 1 95.31 149 ALA B O 1
ATOM 4820 N N . GLY B 1 150 ? 16.562 22.922 -5.605 1 96.69 150 GLY B N 1
ATOM 4821 C CA . GLY B 1 150 ? 16.219 24.203 -5.027 1 96.69 150 GLY B CA 1
ATOM 4822 C C . GLY B 1 150 ? 16.75 24.391 -3.617 1 96.69 150 GLY B C 1
ATOM 4823 O O . GLY B 1 150 ? 16.375 25.344 -2.924 1 96.69 150 GLY B O 1
ATOM 4824 N N . GLY B 1 151 ? 17.562 23.438 -3.209 1 97.69 151 GLY B N 1
ATOM 4825 C CA . GLY B 1 151 ? 18.172 23.516 -1.888 1 97.69 151 GLY B CA 1
ATOM 4826 C C . GLY B 1 151 ? 17.266 23.016 -0.784 1 97.69 151 GLY B C 1
ATOM 4827 O O . GLY B 1 151 ? 17.531 23.234 0.398 1 97.69 151 GLY B O 1
ATOM 4828 N N . GLY B 1 152 ? 16.203 22.375 -1.123 1 98.56 152 GLY B N 1
ATOM 4829 C CA . GLY B 1 152 ? 15.25 21.906 -0.136 1 98.56 152 GLY B CA 1
ATOM 4830 C C . GLY B 1 152 ? 15.5 20.469 0.297 1 98.56 152 GLY B C 1
ATOM 4831 O O . GLY B 1 152 ? 16.344 19.781 -0.271 1 98.56 152 GLY B O 1
ATOM 4832 N N . THR B 1 153 ? 14.82 20.016 1.349 1 98.62 153 THR B N 1
ATOM 4833 C CA . THR B 1 153 ? 14.844 18.656 1.856 1 98.62 153 THR B CA 1
ATOM 4834 C C . THR B 1 153 ? 13.453 18.031 1.804 1 98.62 153 THR B C 1
ATOM 4836 O O . THR B 1 153 ? 12.469 18.719 1.525 1 98.62 153 THR B O 1
ATOM 4839 N N . VAL B 1 154 ? 13.375 16.703 2.014 1 98.75 154 VAL B N 1
ATOM 4840 C CA . VAL B 1 154 ? 12.109 15.984 1.924 1 98.75 154 VAL B CA 1
ATOM 4841 C C . VAL B 1 154 ? 11.812 15.297 3.252 1 98.75 154 VAL B C 1
ATOM 4843 O O . VAL B 1 154 ? 12.703 14.703 3.867 1 98.75 154 VAL B O 1
ATOM 4846 N N . LEU B 1 155 ? 10.602 15.453 3.727 1 98.56 155 LEU B N 1
ATOM 4847 C CA . LEU B 1 155 ? 10.062 14.711 4.855 1 98.56 155 LEU B CA 1
ATOM 4848 C C . LEU B 1 155 ? 8.945 13.773 4.402 1 98.56 155 LEU B C 1
ATOM 4850 O O . LEU B 1 155 ? 8.148 14.125 3.529 1 98.56 155 LEU B O 1
ATOM 4854 N N . GLU B 1 156 ? 8.914 12.562 4.969 1 98.25 156 GLU B N 1
ATOM 4855 C CA . GLU B 1 156 ? 7.832 11.617 4.703 1 98.25 156 GLU B CA 1
ATOM 4856 C C . GLU B 1 156 ? 6.609 11.914 5.566 1 98.25 156 GLU B C 1
ATOM 4858 O O . GLU B 1 156 ? 6.695 11.906 6.793 1 98.25 156 GLU B O 1
ATOM 4863 N N . PHE B 1 157 ? 5.406 12.148 4.902 1 96.56 157 PHE B N 1
ATOM 4864 C CA . PHE B 1 157 ? 4.176 12.57 5.562 1 96.56 157 PHE B CA 1
ATOM 4865 C C . PHE B 1 157 ? 3.002 11.703 5.133 1 96.56 157 PHE B C 1
ATOM 4867 O O . PHE B 1 157 ? 1.857 12.156 5.113 1 96.56 157 PHE B O 1
ATOM 4874 N N . GLY B 1 158 ? 3.24 10.469 4.816 1 96.5 158 GLY B N 1
ATOM 4875 C CA . GLY B 1 158 ? 2.205 9.766 4.07 1 96.5 158 GLY B CA 1
ATOM 4876 C C . GLY B 1 158 ? 1.459 8.742 4.906 1 96.5 158 GLY B C 1
ATOM 4877 O O . GLY B 1 158 ? 0.719 7.918 4.367 1 96.5 158 GLY B O 1
ATOM 4878 N N . ALA B 1 159 ? 1.5 8.703 6.238 1 97.06 159 ALA B N 1
ATOM 4879 C CA . ALA B 1 159 ? 0.971 7.629 7.078 1 97.06 159 ALA B CA 1
ATOM 4880 C C . ALA B 1 159 ? -0.526 7.441 6.848 1 97.06 159 ALA B C 1
ATOM 4882 O O . ALA B 1 159 ? -1.005 6.309 6.738 1 97.06 159 ALA B O 1
ATOM 4883 N N . ARG B 1 160 ? -1.281 8.492 6.664 1 96.31 160 ARG B N 1
ATOM 4884 C CA . ARG B 1 160 ? -2.738 8.461 6.598 1 96.31 160 ARG B CA 1
ATOM 4885 C C . ARG B 1 160 ? -3.209 7.805 5.301 1 96.31 160 ARG B C 1
ATOM 4887 O O . ARG B 1 160 ? -4.316 7.266 5.238 1 96.31 160 ARG B O 1
ATOM 4894 N N . ARG B 1 161 ? -2.363 7.832 4.309 1 96.06 161 ARG B N 1
ATOM 4895 C CA . ARG B 1 161 ? -2.795 7.336 3.006 1 96.06 161 ARG B CA 1
ATOM 4896 C C . ARG B 1 161 ? -2.059 6.055 2.639 1 96.06 161 ARG B C 1
ATOM 4898 O O . ARG B 1 161 ? -2.334 5.449 1.599 1 96.06 161 ARG B O 1
ATOM 4905 N N . ALA B 1 162 ? -1.113 5.648 3.486 1 97.19 162 ALA B N 1
ATOM 4906 C CA . ALA B 1 162 ? -0.387 4.402 3.246 1 97.19 162 ALA B CA 1
ATOM 4907 C C . ALA B 1 162 ? -1.328 3.203 3.287 1 97.19 162 ALA B C 1
ATOM 4909 O O . ALA B 1 162 ? -2.467 3.314 3.746 1 97.19 162 ALA B O 1
ATOM 4910 N N . GLN B 1 163 ? -0.904 2.111 2.754 1 96.44 163 GLN B N 1
ATOM 4911 C CA . GLN B 1 163 ? -1.755 0.928 2.678 1 96.44 163 GLN B CA 1
ATOM 4912 C C . GLN B 1 163 ? -1.545 0.02 3.885 1 96.44 163 GLN B C 1
ATOM 4914 O O . GLN B 1 163 ? -0.875 -1.011 3.785 1 96.44 163 GLN B O 1
ATOM 4919 N N . GLY B 1 164 ? -2.221 0.393 4.992 1 95.88 164 GLY B N 1
ATOM 4920 C CA . GLY B 1 164 ? -2.148 -0.364 6.234 1 95.88 164 GLY B CA 1
ATOM 4921 C C . GLY B 1 164 ? -1.043 0.111 7.156 1 95.88 164 GLY B C 1
ATOM 4922 O O . GLY B 1 164 ? -0.166 0.872 6.746 1 95.88 164 GLY B O 1
ATOM 4923 N N . PRO B 1 165 ? -1.059 -0.356 8.367 1 96.88 165 PRO B N 1
ATOM 4924 C CA . PRO B 1 165 ? -0.105 0.107 9.383 1 96.88 165 PRO B CA 1
ATOM 4925 C C . PRO B 1 165 ? 1.34 -0.242 9.031 1 96.88 165 PRO B C 1
ATOM 4927 O O . PRO B 1 165 ? 2.23 0.604 9.156 1 96.88 165 PRO B O 1
ATOM 4930 N N . ASN B 1 166 ? 1.54 -1.493 8.555 1 96.62 166 ASN B N 1
ATOM 4931 C CA . ASN B 1 166 ? 2.9 -1.848 8.164 1 96.62 166 ASN B CA 1
ATOM 4932 C C . ASN B 1 166 ? 3.344 -1.083 6.922 1 96.62 166 ASN B C 1
ATOM 4934 O O . ASN B 1 166 ? 4.516 -0.719 6.797 1 96.62 166 ASN B O 1
ATOM 4938 N N . GLY B 1 167 ? 2.367 -0.878 6.008 1 96.94 167 GLY B N 1
ATOM 4939 C CA . GLY B 1 167 ? 2.674 -0.054 4.848 1 96.94 167 GLY B CA 1
ATOM 4940 C C . GLY B 1 167 ? 3.152 1.338 5.219 1 96.94 167 GLY B C 1
ATOM 4941 O O . GLY B 1 167 ? 4.094 1.857 4.609 1 96.94 167 GLY B O 1
ATOM 4942 N N . ALA B 1 168 ? 2.557 1.879 6.246 1 98.19 168 ALA B N 1
ATOM 4943 C CA . ALA B 1 168 ? 2.93 3.217 6.695 1 98.19 168 ALA B CA 1
ATOM 4944 C C . ALA B 1 168 ? 4.328 3.221 7.309 1 98.19 168 ALA B C 1
ATOM 4946 O O . ALA B 1 168 ? 5.156 4.074 6.98 1 98.19 168 ALA B O 1
ATOM 4947 N N . VAL B 1 169 ? 4.609 2.273 8.18 1 97.94 169 VAL B N 1
ATOM 4948 C CA . VAL B 1 169 ? 5.875 2.215 8.906 1 97.94 169 VAL B CA 1
ATOM 4949 C C . VAL B 1 169 ? 7.008 1.862 7.945 1 97.94 169 VAL B C 1
ATOM 4951 O O . VAL B 1 169 ? 8.078 2.479 7.988 1 97.94 169 VAL B O 1
ATOM 4954 N N . SER B 1 170 ? 6.777 0.909 7.027 1 97.81 170 SER B N 1
ATOM 4955 C CA . SER B 1 170 ? 7.805 0.496 6.074 1 97.81 170 SER B CA 1
ATOM 4956 C C . SER B 1 170 ? 8.062 1.581 5.035 1 97.81 170 SER B C 1
ATOM 4958 O O . SER B 1 170 ? 9.188 1.733 4.559 1 97.81 170 SER B O 1
ATOM 4960 N N . ALA B 1 171 ? 6.98 2.314 4.703 1 98.62 171 ALA B N 1
ATOM 4961 C CA . ALA B 1 171 ? 7.168 3.428 3.777 1 98.62 171 ALA B CA 1
ATOM 4962 C C . ALA B 1 171 ? 8.094 4.484 4.375 1 98.62 171 ALA B C 1
ATOM 4964 O O . ALA B 1 171 ? 8.953 5.031 3.68 1 98.62 171 ALA B O 1
ATOM 4965 N N . ALA B 1 172 ? 7.887 4.773 5.645 1 98.75 172 ALA B N 1
ATOM 4966 C CA . ALA B 1 172 ? 8.75 5.738 6.32 1 98.75 172 ALA B CA 1
ATOM 4967 C C . ALA B 1 172 ? 10.195 5.258 6.34 1 98.75 172 ALA B C 1
ATOM 4969 O O . ALA B 1 172 ? 11.125 6.031 6.078 1 98.75 172 ALA B O 1
ATOM 4970 N N . ARG B 1 173 ? 10.422 4.004 6.645 1 98.75 173 ARG B N 1
ATOM 4971 C CA . ARG B 1 173 ? 11.758 3.424 6.664 1 98.75 173 ARG B CA 1
ATOM 4972 C C . ARG B 1 173 ? 12.414 3.521 5.289 1 98.75 173 ARG B C 1
ATOM 4974 O O . ARG B 1 173 ? 13.57 3.947 5.176 1 98.75 173 ARG B O 1
ATOM 4981 N N . ALA B 1 174 ? 11.695 3.096 4.293 1 98.88 174 ALA B N 1
ATOM 4982 C CA . ALA B 1 174 ? 12.227 3.082 2.932 1 98.88 174 ALA B CA 1
ATOM 4983 C C . ALA B 1 174 ? 12.5 4.5 2.434 1 98.88 174 ALA B C 1
ATOM 4985 O O . ALA B 1 174 ? 13.477 4.734 1.719 1 98.88 174 ALA B O 1
ATOM 4986 N N . ALA B 1 175 ? 11.57 5.414 2.783 1 98.94 175 ALA B N 1
ATOM 4987 C CA . ALA B 1 175 ? 11.773 6.812 2.402 1 98.94 175 ALA B CA 1
ATOM 4988 C C . ALA B 1 175 ? 13.078 7.355 2.982 1 98.94 175 ALA B C 1
ATOM 4990 O O . ALA B 1 175 ? 13.789 8.109 2.316 1 98.94 175 ALA B O 1
ATOM 4991 N N . PHE B 1 176 ? 13.352 6.992 4.23 1 98.94 176 PHE B N 1
ATOM 4992 C CA . PHE B 1 176 ? 14.602 7.406 4.852 1 98.94 176 PHE B CA 1
ATOM 4993 C C . PHE B 1 176 ? 15.797 6.844 4.094 1 98.94 176 PHE B C 1
ATOM 4995 O O . PHE B 1 176 ? 16.766 7.562 3.83 1 98.94 176 PHE B O 1
ATOM 5002 N N . VAL B 1 177 ? 15.742 5.602 3.689 1 98.94 177 VAL B N 1
ATOM 5003 C CA . VAL B 1 177 ? 16.797 4.992 2.887 1 98.94 177 VAL B CA 1
ATOM 5004 C C . VAL B 1 177 ? 16.984 5.773 1.588 1 98.94 177 VAL B C 1
ATOM 5006 O O . VAL B 1 177 ? 18.109 6 1.144 1 98.94 177 VAL B O 1
ATOM 5009 N N . GLY B 1 178 ? 15.891 6.223 1.043 1 98.88 178 GLY B N 1
ATOM 5010 C CA . GLY B 1 178 ? 15.906 6.941 -0.219 1 98.88 178 GLY B CA 1
ATOM 5011 C C . GLY B 1 178 ? 16.391 8.375 -0.083 1 98.88 178 GLY B C 1
ATOM 5012 O O . GLY B 1 178 ? 16.531 9.086 -1.08 1 98.88 178 GLY B O 1
ATOM 5013 N N . GLY B 1 179 ? 16.531 8.852 1.165 1 98.88 179 GLY B N 1
ATOM 5014 C CA . GLY B 1 179 ? 17.156 10.148 1.329 1 98.88 179 GLY B CA 1
ATOM 5015 C C . GLY B 1 179 ? 16.312 11.133 2.109 1 98.88 179 GLY B C 1
ATOM 5016 O O . GLY B 1 179 ? 16.75 12.242 2.408 1 98.88 179 GLY B O 1
ATOM 5017 N N . ALA B 1 180 ? 15.047 10.812 2.438 1 98.81 180 ALA B N 1
ATOM 5018 C CA . ALA B 1 180 ? 14.25 11.688 3.285 1 98.81 180 ALA B CA 1
ATOM 5019 C C . ALA B 1 180 ? 14.945 11.953 4.617 1 98.81 180 ALA B C 1
ATOM 5021 O O . ALA B 1 180 ? 15.609 11.07 5.16 1 98.81 180 ALA B O 1
ATOM 5022 N N . VAL B 1 181 ? 14.711 13.102 5.176 1 98.5 181 VAL B N 1
ATOM 5023 C CA . VAL B 1 181 ? 15.492 13.477 6.352 1 98.5 181 VAL B CA 1
ATOM 5024 C C . VAL B 1 181 ? 14.711 13.141 7.621 1 98.5 181 VAL B C 1
ATOM 5026 O O . VAL B 1 181 ? 15.25 13.219 8.727 1 98.5 181 VAL B O 1
ATOM 5029 N N . GLY B 1 182 ? 13.508 12.789 7.484 1 98.31 182 GLY B N 1
ATOM 5030 C CA . GLY B 1 182 ? 12.672 12.445 8.633 1 98.31 182 GLY B CA 1
ATOM 5031 C C . GLY B 1 182 ? 11.266 12.039 8.242 1 98.31 182 GLY B C 1
ATOM 5032 O O . GLY B 1 182 ? 10.961 11.891 7.055 1 98.31 182 GLY B O 1
ATOM 5033 N N . THR B 1 183 ? 10.43 11.781 9.242 1 98.56 183 THR B N 1
ATOM 5034 C CA . THR B 1 183 ? 9.047 11.359 9.055 1 98.56 183 THR B CA 1
ATOM 5035 C C . THR B 1 183 ? 8.148 11.961 10.125 1 98.56 183 THR B C 1
ATOM 5037 O O . THR B 1 183 ? 8.617 12.383 11.18 1 98.56 183 THR B O 1
ATOM 5040 N N . SER B 1 184 ? 6.863 12.094 9.789 1 97.88 184 SER B N 1
ATOM 5041 C CA . SER B 1 184 ? 5.883 12.469 10.797 1 97.88 184 SER B CA 1
ATOM 5042 C C . SER B 1 184 ? 5.418 11.258 11.594 1 97.88 184 SER B C 1
ATOM 5044 O O . SER B 1 184 ? 4.781 11.398 12.641 1 97.88 184 SER B O 1
ATOM 5046 N N . ASN B 1 185 ? 5.707 10.031 11.203 1 98.19 185 ASN B N 1
ATOM 5047 C CA . ASN B 1 185 ? 5.223 8.781 11.773 1 98.19 185 ASN B CA 1
ATOM 5048 C C . ASN B 1 185 ? 5.984 8.414 13.039 1 98.19 185 ASN B C 1
ATOM 5050 O O . ASN B 1 185 ? 7.129 7.957 12.969 1 98.19 185 ASN B O 1
ATOM 5054 N N . LEU B 1 186 ? 5.34 8.461 14.172 1 98.12 186 LEU B N 1
ATOM 5055 C CA . LEU B 1 186 ? 5.984 8.242 15.461 1 98.12 186 LEU B CA 1
ATOM 5056 C C . LEU B 1 186 ? 6.418 6.793 15.625 1 98.12 186 LEU B C 1
ATOM 5058 O O . LEU B 1 186 ? 7.473 6.512 16.203 1 98.12 186 LEU B O 1
ATOM 5062 N N . GLU B 1 187 ? 5.602 5.887 15.125 1 97.81 187 GLU B N 1
ATOM 5063 C CA . GLU B 1 187 ? 5.938 4.473 15.242 1 97.81 187 GLU B CA 1
ATOM 5064 C C . GLU B 1 187 ? 7.199 4.137 14.453 1 97.81 187 GLU B C 1
ATOM 5066 O O . GLU B 1 187 ? 8.031 3.346 14.906 1 97.81 187 GLU B O 1
ATOM 5071 N N . ALA B 1 188 ? 7.328 4.691 13.273 1 97.94 188 ALA B N 1
ATOM 5072 C CA . ALA B 1 188 ? 8.547 4.5 12.492 1 97.94 188 ALA B CA 1
ATOM 5073 C C . ALA B 1 188 ? 9.758 5.074 13.211 1 97.94 188 ALA B C 1
ATOM 5075 O O . ALA B 1 188 ? 10.844 4.484 13.18 1 97.94 188 ALA B O 1
ATOM 5076 N N . GLY B 1 189 ? 9.562 6.277 13.836 1 98.06 189 GLY B N 1
ATOM 5077 C CA . GLY B 1 189 ? 10.641 6.828 14.648 1 98.06 189 GLY B CA 1
ATOM 5078 C C . GLY B 1 189 ? 11.07 5.906 15.773 1 98.06 189 GLY B C 1
ATOM 5079 O O . GLY B 1 189 ? 12.266 5.699 15.984 1 98.06 189 GLY B O 1
ATOM 5080 N N . ARG B 1 190 ? 10.133 5.363 16.453 1 97.5 190 ARG B N 1
ATOM 5081 C CA . ARG B 1 190 ? 10.414 4.48 17.578 1 97.5 190 ARG B CA 1
ATOM 5082 C C . ARG B 1 190 ? 11.148 3.227 17.125 1 97.5 190 ARG B C 1
ATOM 5084 O O . ARG B 1 190 ? 12.141 2.826 17.734 1 97.5 190 ARG B O 1
ATOM 5091 N N . GLN B 1 191 ? 10.695 2.613 16.031 1 96 191 GLN B N 1
ATOM 5092 C CA . GLN B 1 191 ? 11.203 1.316 15.609 1 96 191 GLN B CA 1
ATOM 5093 C C . GLN B 1 191 ? 12.578 1.455 14.961 1 96 191 GLN B C 1
ATOM 5095 O O . GLN B 1 191 ? 13.422 0.564 15.086 1 96 191 GLN B O 1
ATOM 5100 N N . PHE B 1 192 ? 12.828 2.607 14.266 1 97.25 192 PHE B N 1
ATOM 5101 C CA . PHE B 1 192 ? 13.992 2.619 13.383 1 97.25 192 PHE B CA 1
ATOM 5102 C C . PHE B 1 192 ? 14.914 3.781 13.727 1 97.25 192 PHE B C 1
ATOM 5104 O O . PHE B 1 192 ? 15.961 3.953 13.102 1 97.25 192 PHE B O 1
ATOM 5111 N N . GLY B 1 193 ? 14.516 4.598 14.688 1 97.12 193 GLY B N 1
ATOM 5112 C CA . GLY B 1 193 ? 15.336 5.734 15.062 1 97.12 193 GLY B CA 1
ATOM 5113 C C . GLY B 1 193 ? 15.32 6.852 14.031 1 97.12 193 GLY B C 1
ATOM 5114 O O . GLY B 1 193 ? 16.266 7.641 13.953 1 97.12 193 GLY B O 1
ATOM 5115 N N . ILE B 1 194 ? 14.336 6.895 13.203 1 98.31 194 ILE B N 1
ATOM 5116 C CA . ILE B 1 194 ? 14.188 7.957 12.211 1 98.31 194 ILE B CA 1
ATOM 5117 C C . ILE B 1 194 ? 13.789 9.258 12.898 1 98.31 194 ILE B C 1
ATOM 5119 O O . ILE B 1 194 ? 12.891 9.273 13.734 1 98.31 194 ILE B O 1
ATOM 5123 N N . PRO B 1 195 ? 14.477 10.383 12.578 1 98.06 195 PRO B N 1
ATOM 5124 C CA . PRO B 1 195 ? 14.031 11.656 13.141 1 98.06 195 PRO B CA 1
ATOM 5125 C C . PRO B 1 195 ? 12.562 11.953 12.852 1 98.06 195 PRO B C 1
ATOM 5127 O O . PRO B 1 195 ? 12.109 11.805 11.711 1 98.06 195 PRO B O 1
ATOM 5130 N N . VAL B 1 196 ? 11.852 12.312 13.898 1 97.81 196 VAL B N 1
ATOM 5131 C CA . VAL B 1 196 ? 10.43 12.609 13.727 1 97.81 196 VAL B CA 1
ATOM 5132 C C . VAL B 1 196 ? 10.219 14.117 13.711 1 97.81 196 VAL B C 1
ATOM 5134 O O . VAL B 1 196 ? 10.898 14.859 14.43 1 97.81 196 VAL B O 1
ATOM 5137 N N . SER B 1 197 ? 9.344 14.555 12.773 1 93.56 197 SER B N 1
ATOM 5138 C CA . SER B 1 197 ? 9.016 15.969 12.625 1 93.56 197 SER B CA 1
ATOM 5139 C C . SER B 1 197 ? 7.508 16.172 12.492 1 93.56 197 SER B C 1
ATOM 5141 O O . SER B 1 197 ? 6.781 15.258 12.102 1 93.56 197 SER B O 1
ATOM 5143 N N . GLY B 1 198 ? 7.129 17.328 12.969 1 88.25 198 GLY B N 1
ATOM 5144 C CA . GLY B 1 198 ? 5.719 17.656 12.875 1 88.25 198 GLY B CA 1
ATOM 5145 C C . GLY B 1 198 ? 5.43 19.125 13.164 1 88.25 198 GLY B C 1
ATOM 5146 O O . GLY B 1 198 ? 6.273 19.828 13.719 1 88.25 198 GLY B O 1
ATOM 5147 N N . THR B 1 199 ? 4.367 19.516 12.703 1 91.12 199 THR B N 1
ATOM 5148 C CA . THR B 1 199 ? 3.875 20.875 12.938 1 91.12 199 THR B CA 1
ATOM 5149 C C . THR B 1 199 ? 2.607 20.859 13.789 1 91.12 199 THR B C 1
ATOM 5151 O O . THR B 1 199 ? 2.639 20.453 14.953 1 91.12 199 THR B O 1
ATOM 5154 N N . HIS B 1 200 ? 1.548 21.406 13.438 1 93.94 200 HIS B N 1
ATOM 5155 C CA . HIS B 1 200 ? 0.187 21.25 13.938 1 93.94 200 HIS B CA 1
ATOM 5156 C C . HIS B 1 200 ? -0.823 21.25 12.797 1 93.94 200 HIS B C 1
ATOM 5158 O O . HIS B 1 200 ? -0.486 21.609 11.664 1 93.94 200 HIS B O 1
ATOM 5164 N N . ALA B 1 201 ? -1.993 20.734 13.102 1 94.62 201 ALA B N 1
ATOM 5165 C CA . ALA B 1 201 ? -3.037 20.609 12.086 1 94.62 201 ALA B CA 1
ATOM 5166 C C . ALA B 1 201 ? -4.059 21.734 12.203 1 94.62 201 ALA B C 1
ATOM 5168 O O . ALA B 1 201 ? -3.961 22.578 13.094 1 94.62 201 ALA B O 1
ATOM 5169 N N . HIS B 1 202 ? -4.961 21.812 11.289 1 93.56 202 HIS B N 1
ATOM 5170 C CA . HIS B 1 202 ? -6.016 22.828 11.266 1 93.56 202 HIS B CA 1
ATOM 5171 C C . HIS B 1 202 ? -6.871 22.75 12.531 1 93.56 202 HIS B C 1
ATOM 5173 O O . HIS B 1 202 ? -7.34 23.781 13.023 1 93.56 202 HIS B O 1
ATOM 5179 N N . ALA B 1 203 ? -7.113 21.594 13 1 95.56 203 ALA B N 1
ATOM 5180 C CA . ALA B 1 203 ? -7.949 21.406 14.188 1 95.56 203 ALA B CA 1
ATOM 5181 C C . ALA B 1 203 ? -7.383 22.156 15.383 1 95.56 203 ALA B C 1
ATOM 5183 O O . ALA B 1 203 ? -8.133 22.625 16.234 1 95.56 203 ALA B O 1
ATOM 5184 N N . TRP B 1 204 ? -6.027 22.281 15.453 1 96.88 204 TRP B N 1
ATOM 5185 C CA . TRP B 1 204 ? -5.41 23.062 16.516 1 96.88 204 TRP B CA 1
ATOM 5186 C C . TRP B 1 204 ? -5.879 24.516 16.469 1 96.88 204 TRP B C 1
ATOM 5188 O O . TRP B 1 204 ? -6.355 25.047 17.469 1 96.88 204 TRP B O 1
ATOM 5198 N N . VAL B 1 205 ? -5.77 25.094 15.297 1 95.44 205 VAL B N 1
ATOM 5199 C CA . VAL B 1 205 ? -6.148 26.5 15.125 1 95.44 205 VAL B CA 1
ATOM 5200 C C . VAL B 1 205 ? -7.645 26.672 15.383 1 95.44 2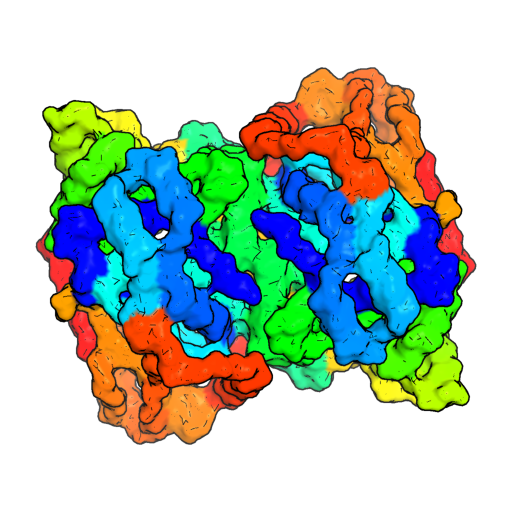05 VAL B C 1
ATOM 5202 O O . VAL B 1 205 ? -8.062 27.609 16.062 1 95.44 205 VAL B O 1
ATOM 5205 N N . GLU B 1 206 ? -8.406 25.719 14.93 1 94.12 206 GLU B N 1
ATOM 5206 C CA . GLU B 1 206 ? -9.859 25.766 15.055 1 94.12 206 GLU B CA 1
ATOM 5207 C C . GLU B 1 206 ? -10.305 25.625 16.5 1 94.12 206 GLU B C 1
ATOM 5209 O O . GLU B 1 206 ? -11.445 25.922 16.844 1 94.12 206 GLU B O 1
ATOM 5214 N N . SER B 1 207 ? -9.453 25.172 17.375 1 95.88 207 SER B N 1
ATOM 5215 C CA . SER B 1 207 ? -9.812 24.875 18.766 1 95.88 207 SER B CA 1
ATOM 5216 C C . SER B 1 207 ? -9.594 26.094 19.656 1 95.88 207 SER B C 1
ATOM 5218 O O . SER B 1 207 ? -9.883 26.062 20.859 1 95.88 207 SER B O 1
ATOM 5220 N N . PHE B 1 208 ? -9.086 27.203 19.125 1 95.06 208 PHE B N 1
ATOM 5221 C CA . PHE B 1 208 ? -8.82 28.422 19.875 1 95.06 208 PHE B CA 1
ATOM 5222 C C . PHE B 1 208 ? -9.727 29.562 19.391 1 95.06 208 PHE B C 1
ATOM 5224 O O . PHE B 1 208 ? -10.305 29.469 18.312 1 95.06 208 PHE B O 1
ATOM 5231 N N . PRO B 1 209 ? -9.844 30.609 20.172 1 92.69 209 PRO B N 1
ATOM 5232 C CA . PRO B 1 209 ? -10.727 31.719 19.781 1 92.69 209 PRO B CA 1
ATOM 5233 C C . PRO B 1 209 ? -10.266 32.406 18.516 1 92.69 209 PRO B C 1
ATOM 5235 O O . PRO B 1 209 ? -11.086 32.812 17.688 1 92.69 209 PRO B O 1
ATOM 5238 N N . THR B 1 210 ? -9 32.625 18.359 1 94 210 THR B N 1
ATOM 5239 C CA . THR B 1 210 ? -8.453 33.25 17.172 1 94 210 THR B CA 1
ATOM 5240 C C . THR B 1 210 ? -7.227 32.469 16.672 1 94 210 THR B C 1
ATOM 5242 O O . THR B 1 210 ? -6.617 31.719 17.422 1 94 210 THR B O 1
ATOM 5245 N N . GLU B 1 211 ? -6.961 32.719 15.445 1 95.31 211 GLU B N 1
ATOM 5246 C CA . GLU B 1 211 ? -5.762 32.125 14.844 1 95.31 211 GLU B CA 1
ATOM 5247 C C . GLU B 1 211 ? -4.504 32.562 15.586 1 95.31 211 GLU B C 1
ATOM 5249 O O . GLU B 1 211 ? -3.602 31.766 15.828 1 95.31 211 GLU B O 1
ATOM 5254 N N . LEU B 1 212 ? -4.402 33.844 16 1 97.88 212 LEU B N 1
ATOM 5255 C CA . LEU B 1 212 ? -3.256 34.375 16.734 1 97.88 212 LEU B CA 1
ATOM 5256 C C . LEU B 1 212 ? -3.121 33.688 18.094 1 97.88 212 LEU B C 1
ATOM 5258 O O . LEU B 1 212 ? -2.012 33.375 18.516 1 97.88 212 LEU B O 1
ATOM 5262 N N . ASP B 1 213 ? -4.289 33.5 18.781 1 97.69 213 ASP B N 1
ATOM 5263 C CA . ASP B 1 213 ? -4.254 32.781 20.062 1 97.69 213 ASP B CA 1
ATOM 5264 C C . ASP B 1 213 ? -3.676 31.375 19.891 1 97.69 213 ASP B C 1
ATOM 5266 O O . ASP B 1 213 ? -2.891 30.922 20.734 1 97.69 213 ASP B O 1
ATOM 5270 N N . ALA B 1 214 ? -4.125 30.703 18.828 1 97.31 214 ALA B N 1
ATOM 5271 C CA . ALA B 1 214 ? -3.65 29.344 18.562 1 97.31 214 ALA B CA 1
ATOM 5272 C C . ALA B 1 214 ? -2.146 29.328 18.297 1 97.31 214 ALA B C 1
ATOM 5274 O O . ALA B 1 214 ? -1.43 28.469 18.828 1 97.31 214 ALA B O 1
ATOM 5275 N N . PHE B 1 215 ? -1.665 30.266 17.453 1 98.56 215 PHE B N 1
ATOM 5276 C CA . PHE B 1 215 ? -0.248 30.375 17.125 1 98.56 215 PHE B CA 1
ATOM 5277 C C . PHE B 1 215 ? 0.578 30.672 18.375 1 98.56 215 PHE B C 1
ATOM 5279 O O . PHE B 1 215 ? 1.622 30.047 18.594 1 98.56 215 PHE B O 1
ATOM 5286 N N . ARG B 1 216 ? 0.098 31.609 19.219 1 98.5 216 ARG B N 1
ATOM 5287 C CA . ARG B 1 216 ? 0.793 31.984 20.438 1 98.5 216 ARG B CA 1
ATOM 5288 C C . ARG B 1 216 ? 0.888 30.797 21.391 1 98.5 216 ARG B C 1
ATOM 5290 O O . ARG B 1 216 ? 1.941 30.547 21.984 1 98.5 216 ARG B O 1
ATOM 5297 N N . ALA B 1 217 ? -0.205 30.062 21.5 1 97.88 217 ALA B N 1
ATOM 5298 C CA . ALA B 1 217 ? -0.225 28.922 22.406 1 97.88 217 ALA B CA 1
ATOM 5299 C C . ALA B 1 217 ? 0.793 27.859 21.969 1 97.88 217 ALA B C 1
ATOM 5301 O O . ALA B 1 217 ? 1.539 27.328 22.797 1 97.88 217 ALA B O 1
ATOM 5302 N N . TYR B 1 218 ? 0.801 27.562 20.688 1 97.88 218 TYR B N 1
ATOM 5303 C CA . TYR B 1 218 ? 1.743 26.562 20.172 1 97.88 218 TYR B CA 1
ATOM 5304 C C . TYR B 1 218 ? 3.182 27.016 20.406 1 97.88 218 TYR B C 1
ATOM 5306 O O . TYR B 1 218 ? 4.023 26.219 20.828 1 97.88 218 TYR B O 1
ATOM 5314 N N . ALA B 1 219 ? 3.473 28.266 20.125 1 97.88 219 ALA B N 1
ATOM 5315 C CA . ALA B 1 219 ? 4.809 28.828 20.281 1 97.88 219 ALA B CA 1
ATOM 5316 C C . ALA B 1 219 ? 5.23 28.828 21.75 1 97.88 219 ALA B C 1
ATOM 5318 O O . ALA B 1 219 ? 6.414 28.641 22.062 1 97.88 219 ALA B O 1
ATOM 5319 N N . GLU B 1 220 ? 4.285 29.031 22.578 1 96.81 220 GLU B N 1
ATOM 5320 C CA . GLU B 1 220 ? 4.566 29.016 24.016 1 96.81 220 GLU B CA 1
ATOM 5321 C C . GLU B 1 220 ? 4.988 27.625 24.484 1 96.81 220 GLU B C 1
ATOM 5323 O O . GLU B 1 220 ? 5.918 27.484 25.281 1 96.81 220 GLU B O 1
ATOM 5328 N N . PHE B 1 221 ? 4.371 26.609 23.969 1 95.56 221 PHE B N 1
ATOM 5329 C CA . PHE B 1 221 ? 4.598 25.25 24.438 1 95.56 221 PHE B CA 1
ATOM 5330 C C . PHE B 1 221 ? 5.84 24.656 23.781 1 95.56 221 PHE B C 1
ATOM 5332 O O . PHE B 1 221 ? 6.504 23.797 24.375 1 95.56 221 PHE B O 1
ATOM 5339 N N . TYR B 1 222 ? 6.117 25.094 22.562 1 96.12 222 TYR B N 1
ATOM 5340 C CA . TYR B 1 222 ? 7.246 24.562 21.797 1 96.12 222 TYR B CA 1
ATOM 5341 C C . TYR B 1 222 ? 8.086 25.688 21.219 1 96.12 222 TYR B C 1
ATOM 5343 O O . TYR B 1 222 ? 8.305 25.75 20 1 96.12 222 TYR B O 1
ATOM 5351 N N . PRO B 1 223 ? 8.703 26.5 22 1 96.12 223 PRO B N 1
ATOM 5352 C CA . PRO B 1 223 ? 9.336 27.75 21.547 1 96.12 223 PRO B CA 1
ATOM 5353 C C . PRO B 1 223 ? 10.5 27.5 20.594 1 96.12 223 PRO B C 1
ATOM 5355 O O . PRO B 1 223 ? 10.805 28.344 19.734 1 96.12 223 PRO B O 1
ATOM 5358 N N . ASP B 1 224 ? 11.148 26.344 20.672 1 94.62 224 ASP B N 1
ATOM 5359 C CA . ASP B 1 224 ? 12.352 26.109 19.875 1 94.62 224 ASP B CA 1
ATOM 5360 C C . ASP B 1 224 ? 12.055 25.219 18.672 1 94.62 224 ASP B C 1
ATOM 5362 O O . ASP B 1 224 ? 12.961 24.859 17.922 1 94.62 224 ASP B O 1
ATOM 5366 N N . SER B 1 225 ? 10.781 24.828 18.5 1 92.94 225 SER B N 1
ATOM 5367 C CA . SER B 1 225 ? 10.438 23.922 17.406 1 92.94 225 SER B CA 1
ATOM 5368 C C . SER B 1 225 ? 9.117 24.312 16.75 1 92.94 225 SER B C 1
ATOM 5370 O O . SER B 1 225 ? 8.43 23.469 16.172 1 92.94 225 SER B O 1
ATOM 5372 N N . THR B 1 226 ? 8.805 25.516 16.797 1 96.19 226 THR B N 1
ATOM 5373 C CA . THR B 1 226 ? 7.5 25.984 16.344 1 96.19 226 THR B CA 1
ATOM 5374 C C . THR B 1 226 ? 7.469 26.141 14.828 1 96.19 226 THR B C 1
ATOM 5376 O O . THR B 1 226 ? 8.312 26.828 14.25 1 96.19 226 THR B O 1
ATOM 5379 N N . THR B 1 227 ? 6.633 25.453 14.164 1 97.75 227 THR B N 1
ATOM 5380 C CA . THR B 1 227 ? 6.234 25.641 12.773 1 97.75 227 THR B CA 1
ATOM 5381 C C . THR B 1 227 ? 4.73 25.875 12.672 1 97.75 227 THR B C 1
ATOM 5383 O O . THR B 1 227 ? 3.936 25.078 13.156 1 97.75 227 THR B O 1
ATOM 5386 N N . LEU B 1 228 ? 4.34 26.984 12.07 1 98.56 228 LEU B N 1
ATOM 5387 C CA . LEU B 1 228 ? 2.949 27.422 12.117 1 98.56 228 LEU B CA 1
ATOM 5388 C C . LEU B 1 228 ? 2.264 27.203 10.773 1 98.56 228 LEU B C 1
ATOM 5390 O O . LEU B 1 228 ? 2.787 27.594 9.727 1 98.56 228 LEU B O 1
ATOM 5394 N N . LEU B 1 229 ? 1.115 26.531 10.781 1 97.25 229 LEU B N 1
ATOM 5395 C CA . LEU B 1 229 ? 0.299 26.297 9.594 1 97.25 229 LEU B CA 1
ATOM 5396 C C . LEU B 1 229 ? -0.502 27.547 9.227 1 97.25 229 LEU B C 1
ATOM 5398 O O . LEU B 1 229 ? -1.363 27.984 10 1 97.25 229 LEU B O 1
ATOM 5402 N N . LEU B 1 230 ? -0.348 28.062 7.992 1 96.5 230 LEU B N 1
ATOM 5403 C CA . LEU B 1 230 ? -0.774 29.422 7.68 1 96.5 230 LEU B CA 1
ATOM 5404 C C . LEU B 1 230 ? -2.154 29.422 7.031 1 96.5 230 LEU B C 1
ATOM 5406 O O . LEU B 1 230 ? -2.805 30.469 6.945 1 96.5 230 LEU B O 1
ATOM 5410 N N . ASP B 1 231 ? -2.641 28.266 6.625 1 92.88 231 ASP B N 1
ATOM 5411 C CA . ASP B 1 231 ? -3.744 28.328 5.668 1 92.88 231 ASP B CA 1
ATOM 5412 C C . ASP B 1 231 ? -5.035 27.797 6.289 1 92.88 231 ASP B C 1
ATOM 5414 O O . ASP B 1 231 ? -5.887 27.25 5.586 1 92.88 231 ASP B O 1
ATOM 5418 N N . THR B 1 232 ? -5.203 27.875 7.594 1 90.81 232 THR B N 1
ATOM 5419 C CA . THR B 1 232 ? -6.461 27.469 8.219 1 90.81 232 THR B CA 1
ATOM 5420 C C . THR B 1 232 ? -7.57 28.453 7.895 1 90.81 232 THR B C 1
ATOM 5422 O O . THR B 1 232 ? -8.711 28.062 7.633 1 90.81 232 THR B O 1
ATOM 5425 N N . VAL B 1 233 ? -7.234 29.797 7.945 1 88.62 233 VAL B N 1
ATOM 5426 C CA . VAL B 1 233 ? -8.188 30.859 7.629 1 88.62 233 VAL B CA 1
ATOM 5427 C C . VAL B 1 233 ? -7.844 31.484 6.281 1 88.62 233 VAL B C 1
ATOM 5429 O O . VAL B 1 233 ? -8.602 31.359 5.32 1 88.62 233 VAL B O 1
ATOM 5432 N N . ASP B 1 234 ? -6.805 32.125 6.219 1 90.62 234 ASP B N 1
ATOM 5433 C CA . ASP B 1 234 ? -6.258 32.781 5.023 1 90.62 234 ASP B CA 1
ATOM 5434 C C . ASP B 1 234 ? -4.734 32.875 5.098 1 90.62 234 ASP B C 1
ATOM 5436 O O . ASP B 1 234 ? -4.195 33.469 6.027 1 90.62 234 ASP B O 1
ATOM 5440 N N . THR B 1 235 ? -4.078 32.344 4.086 1 94.69 235 THR B N 1
ATOM 5441 C CA . THR B 1 235 ? -2.625 32.219 4.137 1 94.69 235 THR B CA 1
ATOM 5442 C C . THR B 1 235 ? -1.967 33.562 4.25 1 94.69 235 THR B C 1
ATOM 5444 O O . THR B 1 235 ? -1.172 33.812 5.164 1 94.69 235 THR B O 1
ATOM 5447 N N . LEU B 1 236 ? -2.281 34.5 3.359 1 96.06 236 LEU B N 1
ATOM 5448 C CA . LEU B 1 236 ? -1.568 35.75 3.268 1 96.06 236 LEU B CA 1
ATOM 5449 C C . LEU B 1 236 ? -2.281 36.844 4.07 1 96.06 236 LEU B C 1
ATOM 5451 O O . LEU B 1 236 ? -1.642 37.75 4.594 1 96.06 236 LEU B O 1
ATOM 5455 N N . GLY B 1 237 ? -3.586 36.719 4.234 1 93.62 237 GLY B N 1
ATOM 5456 C CA . GLY B 1 237 ? -4.375 37.75 4.887 1 93.62 237 GLY B CA 1
ATOM 5457 C C . GLY B 1 237 ? -4.355 37.656 6.402 1 93.62 237 GLY B C 1
ATOM 5458 O O . GLY B 1 237 ? -4.5 38.656 7.098 1 93.62 237 GLY B O 1
ATOM 5459 N N . SER B 1 238 ? -4.238 36.5 6.945 1 93.81 238 SER B N 1
ATOM 5460 C CA . SER B 1 238 ? -4.27 36.344 8.398 1 93.81 238 SER B CA 1
ATOM 5461 C C . SER B 1 238 ? -3.119 35.469 8.875 1 93.81 238 SER B C 1
ATOM 5463 O O . SER B 1 238 ? -2.377 35.844 9.781 1 93.81 238 SER B O 1
ATOM 5465 N N . GLY B 1 239 ? -2.867 34.344 8.227 1 96.06 239 GLY B N 1
ATOM 5466 C CA . GLY B 1 239 ? -1.845 33.406 8.656 1 96.06 239 GLY B CA 1
ATOM 5467 C C . GLY B 1 239 ? -0.464 34.031 8.75 1 96.06 239 GLY B C 1
ATOM 5468 O O . GLY B 1 239 ? 0.175 33.969 9.805 1 96.06 239 GLY B O 1
ATOM 5469 N N . LEU B 1 240 ? -0.007 34.625 7.68 1 98.38 240 LEU B N 1
ATOM 5470 C CA . LEU B 1 240 ? 1.341 35.156 7.625 1 98.38 240 LEU B CA 1
ATOM 5471 C C . LEU B 1 240 ? 1.484 36.344 8.586 1 98.38 240 LEU B C 1
ATOM 5473 O O . LEU B 1 240 ? 2.447 36.406 9.352 1 98.38 240 LEU B O 1
ATOM 5477 N N . PRO B 1 241 ? 0.535 37.312 8.625 1 98.31 241 PRO B N 1
ATOM 5478 C CA . PRO B 1 241 ? 0.63 38.375 9.609 1 98.31 241 PRO B CA 1
ATOM 5479 C C . PRO B 1 241 ? 0.697 37.875 11.047 1 98.31 241 PRO B C 1
ATOM 5481 O O . PRO B 1 241 ? 1.483 38.375 11.852 1 98.31 241 PRO B O 1
ATOM 5484 N N . ASN B 1 242 ? -0.112 36.906 11.383 1 98.44 242 ASN B N 1
ATOM 5485 C CA . ASN B 1 242 ? -0.098 36.312 12.727 1 98.44 242 ASN B CA 1
ATOM 5486 C C . ASN B 1 242 ? 1.229 35.625 13.016 1 98.44 242 ASN B C 1
ATOM 5488 O O . ASN B 1 242 ? 1.742 35.719 14.133 1 98.44 242 ASN B O 1
ATOM 5492 N N . ALA B 1 243 ? 1.746 34.938 12.016 1 98.75 243 ALA B N 1
ATOM 5493 C CA . ALA B 1 243 ? 3.031 34.281 12.18 1 98.75 243 ALA B CA 1
ATOM 5494 C C . ALA B 1 243 ? 4.152 35.281 12.43 1 98.75 243 ALA B C 1
ATOM 5496 O O . ALA B 1 243 ? 5.055 35.031 13.234 1 98.75 243 ALA B O 1
ATOM 5497 N N . LEU B 1 244 ? 4.137 36.406 11.711 1 98.75 244 LEU B N 1
ATOM 5498 C CA . LEU B 1 244 ? 5.137 37.469 11.898 1 98.75 244 LEU B CA 1
ATOM 5499 C C . LEU B 1 244 ? 5.059 38.031 13.305 1 98.75 244 LEU B C 1
ATOM 5501 O O . LEU B 1 244 ? 6.086 38.312 13.922 1 98.75 244 LEU B O 1
ATOM 5505 N N . THR B 1 245 ? 3.83 38.219 13.758 1 98.81 245 THR B N 1
ATOM 5506 C CA . THR B 1 245 ? 3.631 38.688 15.125 1 98.81 245 THR B CA 1
ATOM 5507 C C . THR B 1 245 ? 4.25 37.719 16.125 1 98.81 245 THR B C 1
ATOM 5509 O O . THR B 1 245 ? 4.996 38.125 17.016 1 98.81 245 THR B O 1
ATOM 5512 N N . VAL B 1 246 ? 3.998 36.438 15.945 1 98.81 246 VAL B N 1
ATOM 5513 C CA . VAL B 1 246 ? 4.48 35.406 16.859 1 98.81 246 VAL B CA 1
ATOM 5514 C C . VAL B 1 246 ? 5.996 35.281 16.75 1 98.81 246 VAL B C 1
ATOM 5516 O O . VAL B 1 246 ? 6.688 35.062 17.734 1 98.81 246 VAL B O 1
ATOM 5519 N N . ALA B 1 247 ? 6.516 35.469 15.531 1 98.75 247 ALA B N 1
ATOM 5520 C CA . ALA B 1 247 ? 7.965 35.438 15.328 1 98.75 247 ALA B CA 1
ATOM 5521 C C . ALA B 1 247 ? 8.648 36.531 16.141 1 98.75 247 ALA B C 1
ATOM 5523 O O . ALA B 1 247 ? 9.664 36.281 16.797 1 98.75 247 ALA B O 1
ATOM 5524 N N . ALA B 1 248 ? 8.086 37.719 16.078 1 98.62 248 ALA B N 1
ATOM 5525 C CA . ALA B 1 248 ? 8.633 38.844 16.844 1 98.62 248 ALA B CA 1
ATOM 5526 C C . ALA B 1 248 ? 8.539 38.594 18.344 1 98.62 248 ALA B C 1
ATOM 5528 O O . ALA B 1 248 ? 9.469 38.906 19.094 1 98.62 248 ALA B O 1
ATOM 5529 N N . GLU B 1 249 ? 7.414 38.062 18.75 1 98.69 249 GLU B N 1
ATOM 5530 C CA . GLU B 1 249 ? 7.211 37.75 20.172 1 98.69 249 GLU B CA 1
ATOM 5531 C C . GLU B 1 249 ? 8.195 36.688 20.656 1 98.69 249 GLU B C 1
ATOM 5533 O O . GLU B 1 249 ? 8.727 36.812 21.766 1 98.69 249 GLU B O 1
ATOM 5538 N N . LEU B 1 250 ? 8.422 35.656 19.859 1 98.56 250 LEU B N 1
ATOM 5539 C CA . LEU B 1 250 ? 9.391 34.625 20.203 1 98.56 250 LEU B CA 1
ATOM 5540 C C . LEU B 1 250 ? 10.797 35.188 20.312 1 98.56 250 LEU B C 1
ATOM 5542 O O . LEU B 1 250 ? 11.516 34.906 21.281 1 98.56 250 LEU B O 1
ATOM 5546 N N . ARG B 1 251 ? 11.156 36 19.359 1 98.19 251 ARG B N 1
ATOM 5547 C CA . ARG B 1 251 ? 12.484 36.625 19.375 1 98.19 251 ARG B CA 1
ATOM 5548 C C . ARG B 1 251 ? 12.68 37.5 20.609 1 98.19 251 ARG B C 1
ATOM 5550 O O . ARG B 1 251 ? 13.758 37.469 21.219 1 98.19 251 ARG B O 1
ATOM 5557 N N . ALA B 1 252 ? 11.656 38.219 20.953 1 98.19 252 ALA B N 1
ATOM 5558 C CA . ALA B 1 252 ? 11.703 39.062 22.156 1 98.19 252 ALA B CA 1
ATOM 5559 C C . ALA B 1 252 ? 11.945 38.219 23.391 1 98.19 252 ALA B C 1
ATOM 5561 O O . ALA B 1 252 ? 12.516 38.688 24.375 1 98.19 252 ALA B O 1
ATOM 5562 N N . LYS B 1 253 ? 11.602 36.969 23.375 1 98.06 253 LYS B N 1
ATOM 5563 C CA . LYS B 1 253 ? 11.758 36.062 24.516 1 98.06 253 LYS B CA 1
ATOM 5564 C C . LYS B 1 253 ? 13.016 35.188 24.359 1 98.06 253 LYS B C 1
ATOM 5566 O O . LYS B 1 253 ? 13.242 34.281 25.141 1 98.06 253 LYS B O 1
ATOM 5571 N N . GLY B 1 254 ? 13.812 35.406 23.328 1 97.88 254 GLY B N 1
ATOM 5572 C CA . GLY B 1 254 ? 15.078 34.719 23.141 1 97.88 254 GLY B CA 1
ATOM 5573 C C . GLY B 1 254 ? 14.969 33.438 22.312 1 97.88 254 GLY B C 1
ATOM 5574 O O . GLY B 1 254 ? 15.867 32.594 22.328 1 97.88 254 GLY B O 1
ATOM 5575 N N . HIS B 1 255 ? 13.844 33.25 21.625 1 98.19 255 HIS B N 1
ATOM 5576 C CA . HIS B 1 255 ? 13.609 32.125 20.75 1 98.19 255 HIS B CA 1
ATOM 5577 C C . HIS B 1 255 ? 13.398 32.562 19.312 1 98.19 255 HIS B C 1
ATOM 5579 O O . HIS B 1 255 ? 13.266 33.75 19.047 1 98.19 255 HIS B O 1
ATOM 5585 N N . GLU B 1 256 ? 13.461 31.688 18.375 1 98.12 256 GLU B N 1
ATOM 5586 C CA . GLU B 1 256 ? 13.227 31.969 16.969 1 98.12 256 GLU B CA 1
ATOM 5587 C C . GLU B 1 256 ? 12.148 31.062 16.391 1 98.12 256 GLU B C 1
ATOM 5589 O O . GLU B 1 256 ? 12.086 29.875 16.719 1 98.12 256 GLU B O 1
ATOM 5594 N N . LEU B 1 257 ? 11.281 31.688 15.656 1 98.31 257 LEU B N 1
ATOM 5595 C CA . LEU B 1 257 ? 10.328 30.859 14.914 1 98.31 257 LEU B CA 1
ATOM 5596 C C . LEU B 1 257 ? 11.047 29.922 13.953 1 98.31 257 LEU B C 1
ATOM 5598 O O . LEU B 1 257 ? 11.883 30.359 13.164 1 98.31 257 LEU B O 1
ATOM 5602 N N . GLY B 1 258 ? 10.711 28.672 14.055 1 97.5 258 GLY B N 1
ATOM 5603 C CA . GLY B 1 258 ? 11.391 27.672 13.242 1 97.5 258 GLY B CA 1
ATOM 5604 C C . GLY B 1 258 ? 10.938 27.672 11.797 1 97.5 258 GLY B C 1
ATOM 5605 O O . GLY B 1 258 ? 11.758 27.531 10.883 1 97.5 258 GLY B O 1
ATOM 5606 N N . GLY B 1 259 ? 9.594 27.734 11.594 1 98.25 259 GLY B N 1
ATOM 5607 C CA . GLY B 1 259 ? 9.094 27.688 10.227 1 98.25 259 GLY B CA 1
ATOM 5608 C C . GLY B 1 259 ? 7.621 28.016 10.117 1 98.25 259 GLY B C 1
ATOM 5609 O O . GLY B 1 259 ? 6.953 28.25 11.125 1 98.25 259 GLY B O 1
ATOM 5610 N N . VAL B 1 260 ? 7.176 28.141 8.914 1 98.69 260 VAL B N 1
ATOM 5611 C CA . VAL B 1 260 ? 5.766 28.234 8.547 1 98.69 260 VAL B CA 1
ATOM 5612 C C . VAL B 1 260 ? 5.43 27.156 7.512 1 98.69 260 VAL B C 1
ATOM 5614 O O . VAL B 1 260 ? 6.293 26.734 6.738 1 98.69 260 VAL B O 1
ATOM 5617 N N . ARG B 1 261 ? 4.184 26.672 7.543 1 98.06 261 ARG B N 1
ATOM 5618 C CA . ARG B 1 261 ? 3.76 25.625 6.625 1 98.06 261 ARG B CA 1
ATOM 5619 C C . ARG B 1 261 ? 2.561 26.062 5.793 1 98.06 261 ARG B C 1
ATOM 5621 O O . ARG B 1 261 ? 1.65 26.719 6.312 1 98.06 261 ARG B O 1
ATOM 5628 N N . VAL B 1 262 ? 2.623 25.766 4.551 1 96.12 262 VAL B N 1
ATOM 5629 C CA . VAL B 1 262 ? 1.516 25.984 3.627 1 96.12 262 VAL B CA 1
ATOM 5630 C C . VAL B 1 262 ? 1.066 24.656 3.031 1 96.12 262 VAL B C 1
ATOM 5632 O O . VAL B 1 262 ? 1.888 23.875 2.525 1 96.12 262 VAL B O 1
ATOM 5635 N N . ASP B 1 263 ? -0.216 24.391 3.02 1 92.56 263 ASP B N 1
ATOM 5636 C CA . ASP B 1 263 ? -0.739 23.094 2.604 1 92.56 263 ASP B CA 1
ATOM 5637 C C . ASP B 1 263 ? -1.783 23.25 1.5 1 92.56 263 ASP B C 1
ATOM 5639 O O . ASP B 1 263 ? -2.562 22.328 1.24 1 92.56 263 ASP B O 1
ATOM 5643 N N . SER B 1 264 ? -1.94 24.422 0.928 1 89.88 264 SER B N 1
ATOM 5644 C CA . SER B 1 264 ? -2.916 24.656 -0.135 1 89.88 264 SER B CA 1
ATOM 5645 C C . SER B 1 264 ? -2.521 25.844 -1.007 1 89.88 264 SER B C 1
ATOM 5647 O O . SER B 1 264 ? -1.623 26.609 -0.652 1 89.88 264 SER B O 1
ATOM 5649 N N . GLY B 1 265 ? -3.135 25.906 -2.143 1 90 265 GLY B N 1
ATOM 5650 C CA . GLY B 1 265 ? -2.932 27.047 -3.025 1 90 265 GLY B CA 1
ATOM 5651 C C . GLY B 1 265 ? -1.734 26.875 -3.941 1 90 265 GLY B C 1
ATOM 5652 O O . GLY B 1 265 ? -1.232 25.766 -4.125 1 90 265 GLY B O 1
ATOM 5653 N N . ASP B 1 266 ? -1.396 27.969 -4.594 1 94.75 266 ASP B N 1
ATOM 5654 C CA . ASP B 1 266 ? -0.234 28.016 -5.477 1 94.75 266 ASP B CA 1
ATOM 5655 C C . ASP B 1 266 ? 1.063 28.078 -4.676 1 94.75 266 ASP B C 1
ATOM 5657 O O . ASP B 1 266 ? 1.541 29.156 -4.34 1 94.75 266 ASP B O 1
ATOM 5661 N N . LEU B 1 267 ? 1.629 26.922 -4.52 1 96.81 267 LEU B N 1
ATOM 5662 C CA . LEU B 1 267 ? 2.75 26.781 -3.598 1 96.81 267 LEU B CA 1
ATOM 5663 C C . LEU B 1 267 ? 3.93 27.641 -4.031 1 96.81 267 LEU B C 1
ATOM 5665 O O . LEU B 1 267 ? 4.629 28.219 -3.193 1 96.81 267 LEU B O 1
ATOM 5669 N N . ALA B 1 268 ? 4.207 27.703 -5.32 1 97.5 268 ALA B N 1
ATOM 5670 C CA . ALA B 1 268 ? 5.301 28.531 -5.82 1 97.5 268 ALA B CA 1
ATOM 5671 C C . ALA B 1 268 ? 5.055 30 -5.504 1 97.5 268 ALA B C 1
ATOM 5673 O O . ALA B 1 268 ? 5.91 30.672 -4.918 1 97.5 268 ALA B O 1
ATOM 5674 N N . TYR B 1 269 ? 3.898 30.5 -5.848 1 98.06 269 TYR B N 1
ATOM 5675 C CA . TYR B 1 269 ? 3.541 31.891 -5.602 1 98.06 269 TYR B CA 1
ATOM 5676 C C . TYR B 1 269 ? 3.557 32.188 -4.113 1 98.06 269 TYR B C 1
ATOM 5678 O O . TYR B 1 269 ? 4.18 33.188 -3.682 1 98.06 269 TYR B O 1
ATOM 5686 N N . LEU B 1 270 ? 2.865 31.359 -3.326 1 98 270 LEU B N 1
ATOM 5687 C CA . LEU B 1 270 ? 2.736 31.609 -1.895 1 98 270 LEU B CA 1
ATOM 5688 C C . LEU B 1 270 ? 4.102 31.594 -1.214 1 98 270 LEU B C 1
ATOM 5690 O O . LEU B 1 270 ? 4.379 32.438 -0.346 1 98 270 LEU B O 1
ATOM 5694 N N . SER B 1 271 ? 4.961 30.656 -1.579 1 98.44 271 SER B N 1
ATOM 5695 C CA . SER B 1 271 ? 6.273 30.562 -0.946 1 98.44 271 SER B CA 1
ATOM 5696 C C . SER B 1 271 ? 7.117 31.797 -1.246 1 98.44 271 SER B C 1
ATOM 5698 O O . SER B 1 271 ? 7.859 32.281 -0.385 1 98.44 271 SER B O 1
ATOM 5700 N N . ARG B 1 272 ? 7.035 32.375 -2.457 1 98.44 272 ARG B N 1
ATOM 5701 C CA . ARG B 1 272 ? 7.766 33.594 -2.818 1 98.44 272 ARG B CA 1
ATOM 5702 C C . ARG B 1 272 ? 7.301 34.781 -1.982 1 98.44 272 ARG B C 1
ATOM 5704 O O . ARG B 1 272 ? 8.125 35.5 -1.433 1 98.44 272 ARG B O 1
ATOM 5711 N N . VAL B 1 273 ? 5.984 34.906 -1.93 1 98.69 273 VAL B N 1
ATOM 5712 C CA . VAL B 1 273 ? 5.418 36.031 -1.201 1 98.69 273 VAL B CA 1
ATOM 5713 C C . VAL B 1 273 ? 5.773 35.906 0.28 1 98.69 273 VAL B C 1
ATOM 5715 O O . VAL B 1 273 ? 6.156 36.906 0.908 1 98.69 273 VAL B O 1
ATOM 5718 N N . ILE B 1 274 ? 5.668 34.719 0.802 1 98.81 274 ILE B N 1
ATOM 5719 C CA . ILE B 1 274 ? 5.973 34.5 2.209 1 98.81 274 ILE B CA 1
ATOM 5720 C C . ILE B 1 274 ? 7.441 34.812 2.48 1 98.81 274 ILE B C 1
ATOM 5722 O O . ILE B 1 274 ? 7.773 35.469 3.469 1 98.81 274 ILE B O 1
ATOM 5726 N N . ARG B 1 275 ? 8.32 34.312 1.636 1 98.62 275 ARG B N 1
ATOM 5727 C CA . ARG B 1 275 ? 9.742 34.562 1.796 1 98.62 275 ARG B CA 1
ATOM 5728 C C . ARG B 1 275 ? 10.039 36.062 1.786 1 98.62 275 ARG B C 1
ATOM 5730 O O . ARG B 1 275 ? 10.781 36.562 2.637 1 98.62 275 ARG B O 1
ATOM 5737 N N . GLU B 1 276 ? 9.469 36.75 0.842 1 98.62 276 GLU B N 1
ATOM 5738 C CA . GLU B 1 276 ? 9.672 38.188 0.733 1 98.62 276 GLU B CA 1
ATOM 5739 C C . GLU B 1 276 ? 9.227 38.906 2.008 1 98.62 276 GLU B C 1
ATOM 5741 O O . GLU B 1 276 ? 9.938 39.781 2.514 1 98.62 276 GLU B O 1
ATOM 5746 N N . ARG B 1 277 ? 8.094 38.562 2.502 1 98.69 277 ARG B N 1
ATOM 5747 C CA . ARG B 1 277 ? 7.531 39.25 3.672 1 98.69 277 ARG B CA 1
ATOM 5748 C C . ARG B 1 277 ? 8.32 38.906 4.934 1 98.69 277 ARG B C 1
ATOM 5750 O O . ARG B 1 277 ? 8.445 39.719 5.84 1 98.69 277 ARG B O 1
ATOM 5757 N N . LEU B 1 278 ? 8.703 37.625 5.047 1 98.75 278 LEU B N 1
ATOM 5758 C CA . LEU B 1 278 ? 9.547 37.219 6.168 1 98.75 278 LEU B CA 1
ATOM 5759 C C . LEU B 1 278 ? 10.859 37.969 6.164 1 98.75 278 LEU B C 1
ATOM 5761 O O . LEU B 1 278 ? 11.297 38.469 7.203 1 98.75 278 LEU B O 1
ATOM 5765 N N . ASP B 1 279 ? 11.523 38.094 5.02 1 98.56 279 ASP B N 1
ATOM 5766 C CA . ASP B 1 279 ? 12.797 38.781 4.891 1 98.56 279 ASP B CA 1
ATOM 5767 C C . ASP B 1 279 ? 12.641 40.281 5.23 1 98.56 279 ASP B C 1
ATOM 5769 O O . ASP B 1 279 ? 13.453 40.844 5.965 1 98.56 279 ASP B O 1
ATOM 5773 N N . ALA B 1 280 ? 11.625 40.844 4.672 1 98.5 280 ALA B N 1
ATOM 5774 C CA . ALA B 1 280 ? 11.375 42.25 4.906 1 98.5 280 ALA B CA 1
ATOM 5775 C C . ALA B 1 280 ? 11.141 42.531 6.387 1 98.5 280 ALA B C 1
ATOM 5777 O O . ALA B 1 280 ? 11.508 43.594 6.887 1 98.5 280 ALA B O 1
ATOM 5778 N N . ALA B 1 281 ? 10.57 41.594 7.078 1 98.44 281 ALA B N 1
ATOM 5779 C CA . ALA B 1 281 ? 10.25 41.75 8.492 1 98.44 281 ALA B CA 1
ATOM 5780 C C . ALA B 1 281 ? 11.438 41.375 9.375 1 98.44 281 ALA B C 1
ATOM 5782 O O . ALA B 1 281 ? 11.367 41.469 10.602 1 98.44 281 ALA B O 1
ATOM 5783 N N . GLY B 1 282 ? 12.539 40.875 8.766 1 98.38 282 GLY B N 1
ATOM 5784 C CA . GLY B 1 282 ? 13.758 40.594 9.5 1 98.38 282 GLY B CA 1
ATOM 5785 C C . GLY B 1 282 ? 13.852 39.156 9.953 1 98.38 282 GLY B C 1
ATOM 5786 O O . GLY B 1 282 ? 14.523 38.844 10.938 1 98.38 282 GLY B O 1
ATOM 5787 N N . PHE B 1 283 ? 13.188 38.188 9.328 1 98.56 283 PHE B N 1
ATOM 5788 C CA . PHE B 1 283 ? 13.195 36.781 9.711 1 98.56 283 PHE B CA 1
ATOM 5789 C C . PHE B 1 283 ? 13.648 35.938 8.555 1 98.56 283 PHE B C 1
ATOM 5791 O O . PHE B 1 283 ? 12.961 34.969 8.172 1 98.56 283 PHE B O 1
ATOM 5798 N N . PRO B 1 284 ? 14.812 36.062 8.039 1 98 284 PRO B N 1
ATOM 5799 C CA . PRO B 1 284 ? 15.281 35.344 6.855 1 98 284 PRO B CA 1
ATOM 5800 C C . PRO B 1 284 ? 15.539 33.875 7.141 1 98 284 PRO B C 1
ATOM 5802 O O . PRO B 1 284 ? 15.594 33.062 6.211 1 98 284 PRO B O 1
ATOM 5805 N N . ASP B 1 285 ? 15.656 33.531 8.383 1 97.62 285 ASP B N 1
ATOM 5806 C CA . ASP B 1 285 ? 16.047 32.156 8.719 1 97.62 285 ASP B CA 1
ATOM 5807 C C . ASP B 1 285 ? 14.828 31.281 8.945 1 97.62 285 ASP B C 1
ATOM 5809 O O . ASP B 1 285 ? 14.961 30.062 9.086 1 97.62 285 ASP B O 1
ATOM 5813 N N . VAL B 1 286 ? 13.602 31.875 9.023 1 98.56 286 VAL B N 1
ATOM 5814 C CA . VAL B 1 286 ? 12.383 31.094 9.18 1 98.56 286 VAL B CA 1
ATOM 5815 C C . VAL B 1 286 ? 12.172 30.203 7.953 1 98.56 286 VAL B C 1
ATOM 5817 O O . VAL B 1 286 ? 12.156 30.703 6.824 1 98.56 286 VAL B O 1
ATOM 5820 N N . LYS B 1 287 ? 12.031 28.922 8.164 1 98.44 287 LYS B N 1
ATOM 5821 C CA . LYS B 1 287 ? 11.914 27.984 7.059 1 98.44 287 LYS B CA 1
ATOM 5822 C C . LYS B 1 287 ? 10.492 27.953 6.5 1 98.44 287 LYS B C 1
ATOM 5824 O O . LYS B 1 287 ? 9.531 28.203 7.234 1 98.44 287 LYS B O 1
ATOM 5829 N N . ILE B 1 288 ? 10.383 27.688 5.27 1 98.69 288 ILE B N 1
ATOM 5830 C CA . ILE B 1 288 ? 9.094 27.5 4.605 1 98.69 288 ILE B CA 1
ATOM 5831 C C . ILE B 1 288 ? 8.891 26.031 4.266 1 98.69 288 ILE B C 1
ATOM 5833 O O . ILE B 1 288 ? 9.664 25.453 3.5 1 98.69 288 ILE B O 1
ATOM 5837 N N . VAL B 1 289 ? 7.867 25.438 4.859 1 98.31 289 VAL B N 1
ATOM 5838 C CA . VAL B 1 289 ? 7.48 24.047 4.648 1 98.31 289 VAL B CA 1
ATOM 5839 C C . VAL B 1 289 ? 6.227 23.984 3.779 1 98.31 289 VAL B C 1
ATOM 5841 O O . VAL B 1 289 ? 5.27 24.734 4.004 1 98.31 289 VAL B O 1
ATOM 5844 N N . VAL B 1 290 ? 6.254 23.172 2.771 1 97.75 290 VAL B N 1
ATOM 5845 C CA . VAL B 1 290 ? 5.051 23 1.96 1 97.75 290 VAL B CA 1
ATOM 5846 C C . VAL B 1 290 ? 4.637 21.531 1.942 1 97.75 290 VAL B C 1
ATOM 5848 O O . VAL B 1 290 ? 5.484 20.641 1.994 1 97.75 290 VAL B O 1
ATOM 5851 N N . SER B 1 291 ? 3.387 21.359 2 1 94.44 291 SER B N 1
ATOM 5852 C CA . SER B 1 291 ? 2.775 20.047 1.896 1 94.44 291 SER B CA 1
ATOM 5853 C C . SER B 1 291 ? 1.453 20.109 1.138 1 94.44 291 SER B C 1
ATOM 5855 O O . SER B 1 291 ? 0.751 21.125 1.185 1 94.44 291 SER B O 1
ATOM 5857 N N . ASN B 1 292 ? 1.18 19.328 0.107 1 89.5 292 ASN B N 1
ATOM 5858 C CA . ASN B 1 292 ? -0.059 19.234 -0.659 1 89.5 292 ASN B CA 1
ATOM 5859 C C . ASN B 1 292 ? 0.136 18.438 -1.944 1 89.5 292 ASN B C 1
ATOM 5861 O O . ASN B 1 292 ? 0.404 19 -3.002 1 89.5 292 ASN B O 1
ATOM 5865 N N . ASP B 1 293 ? -0.142 17.203 -1.809 1 88.69 293 ASP B N 1
ATOM 5866 C CA . ASP B 1 293 ? -0.12 16.297 -2.961 1 88.69 293 ASP B CA 1
ATOM 5867 C C . ASP B 1 293 ? 1.169 16.469 -3.764 1 88.69 293 ASP B C 1
ATOM 5869 O O . ASP B 1 293 ? 1.13 16.609 -4.984 1 88.69 293 ASP B O 1
ATOM 5873 N N . LEU B 1 294 ? 2.24 16.562 -3.08 1 96.81 294 LEU B N 1
ATOM 5874 C CA . LEU B 1 294 ? 3.557 16.75 -3.682 1 96.81 294 LEU B CA 1
ATOM 5875 C C . LEU B 1 294 ? 4.059 15.461 -4.312 1 96.81 294 LEU B C 1
ATOM 5877 O O . LEU B 1 294 ? 3.664 14.367 -3.896 1 96.81 294 LEU B O 1
ATOM 5881 N N . SER B 1 295 ? 4.797 15.531 -5.328 1 97 295 SER B N 1
ATOM 5882 C CA . SER B 1 295 ? 5.57 14.523 -6.039 1 97 295 SER B CA 1
ATOM 5883 C C . SER B 1 295 ? 6.871 15.102 -6.586 1 97 295 SER B C 1
ATOM 5885 O O . SER B 1 295 ? 7.094 16.312 -6.512 1 97 295 SER B O 1
ATOM 5887 N N . GLU B 1 296 ? 7.734 14.297 -7.109 1 98 296 GLU B N 1
ATOM 5888 C CA . GLU B 1 296 ? 8.977 14.797 -7.691 1 98 296 GLU B CA 1
ATOM 5889 C C . GLU B 1 296 ? 8.695 15.789 -8.82 1 98 296 GLU B C 1
ATOM 5891 O O . GLU B 1 296 ? 9.398 16.797 -8.961 1 98 296 GLU B O 1
ATOM 5896 N N . SER B 1 297 ? 7.648 15.57 -9.602 1 96.62 297 SER B N 1
ATOM 5897 C CA . SER B 1 297 ? 7.305 16.469 -10.703 1 96.62 297 SER B CA 1
ATOM 5898 C C . SER B 1 297 ? 6.754 17.781 -10.188 1 96.62 297 SER B C 1
ATOM 5900 O O . SER B 1 297 ? 7.07 18.859 -10.719 1 96.62 297 SER B O 1
ATOM 5902 N N . VAL B 1 298 ? 5.91 17.766 -9.18 1 97.19 298 VAL B N 1
ATOM 5903 C CA . VAL B 1 298 ? 5.332 18.969 -8.602 1 97.19 298 VAL B CA 1
ATOM 5904 C C . VAL B 1 298 ? 6.43 19.812 -7.949 1 97.19 298 VAL B C 1
ATOM 5906 O O . VAL B 1 298 ? 6.461 21.031 -8.094 1 97.19 298 VAL B O 1
ATOM 5909 N N . ILE B 1 299 ? 7.301 19.141 -7.223 1 98.38 299 ILE B N 1
ATOM 5910 C CA . ILE B 1 299 ? 8.422 19.812 -6.578 1 98.38 299 ILE B CA 1
ATOM 5911 C C . ILE B 1 299 ? 9.258 20.547 -7.629 1 98.38 299 ILE B C 1
ATOM 5913 O O . ILE B 1 299 ? 9.578 21.719 -7.469 1 98.38 299 ILE B O 1
ATOM 5917 N N . SER B 1 300 ? 9.594 19.859 -8.727 1 97.88 300 SER B N 1
ATOM 5918 C CA . SER B 1 300 ? 10.352 20.469 -9.812 1 97.88 300 SER B CA 1
ATOM 5919 C C . SER B 1 300 ? 9.617 21.672 -10.391 1 97.88 300 SER B C 1
ATOM 5921 O O . SER B 1 300 ? 10.242 22.672 -10.727 1 97.88 300 SER B O 1
ATOM 5923 N N . GLY B 1 301 ? 8.336 21.516 -10.516 1 97.38 301 GLY B N 1
ATOM 5924 C CA . GLY B 1 301 ? 7.527 22.609 -11.008 1 97.38 301 GLY B CA 1
ATOM 5925 C C . GLY B 1 301 ? 7.562 23.828 -10.102 1 97.38 301 GLY B C 1
ATOM 5926 O O . GLY B 1 301 ? 7.684 24.953 -10.578 1 97.38 301 GLY B O 1
ATOM 5927 N N . VAL B 1 302 ? 7.434 23.609 -8.812 1 98.06 302 VAL B N 1
ATOM 5928 C CA . VAL B 1 302 ? 7.473 24.688 -7.82 1 98.06 302 VAL B CA 1
ATOM 5929 C C . VAL B 1 302 ? 8.805 25.422 -7.914 1 98.06 302 VAL B C 1
ATOM 5931 O O . VAL B 1 302 ? 8.844 26.656 -7.895 1 98.06 302 VAL B O 1
ATOM 5934 N N . ILE B 1 303 ? 9.891 24.672 -8.055 1 98 303 ILE B N 1
ATOM 5935 C CA . ILE B 1 303 ? 11.227 25.266 -8.125 1 98 303 ILE B CA 1
ATOM 5936 C C . ILE B 1 303 ? 11.383 26.031 -9.43 1 98 303 ILE B C 1
ATOM 5938 O O . ILE B 1 303 ? 11.898 27.156 -9.438 1 98 303 ILE B O 1
ATOM 5942 N N . ALA B 1 304 ? 10.938 25.469 -10.547 1 97.75 304 ALA B N 1
ATOM 5943 C CA . ALA B 1 304 ? 11.039 26.094 -11.859 1 97.75 304 ALA B CA 1
ATOM 5944 C C . ALA B 1 304 ? 10.297 27.438 -11.883 1 97.75 304 ALA B C 1
ATOM 5946 O O . ALA B 1 304 ? 10.703 28.359 -12.586 1 97.75 304 ALA B O 1
ATOM 5947 N N . GLU B 1 305 ? 9.328 27.531 -11.078 1 97.94 305 GLU B N 1
ATOM 5948 C CA . GLU B 1 305 ? 8.516 28.75 -11.031 1 97.94 305 GLU B CA 1
ATOM 5949 C C . GLU B 1 305 ? 9.039 29.719 -9.984 1 97.94 305 GLU B C 1
ATOM 5951 O O . GLU B 1 305 ? 8.383 30.719 -9.672 1 97.94 305 GLU B O 1
ATOM 5956 N N . GLY B 1 306 ? 10.117 29.406 -9.438 1 97.88 306 GLY B N 1
ATOM 5957 C CA . GLY B 1 306 ? 10.781 30.312 -8.523 1 97.88 306 GLY B CA 1
ATOM 5958 C C . GLY B 1 306 ? 10.352 30.125 -7.078 1 97.88 306 GLY B C 1
ATOM 5959 O O . GLY B 1 306 ? 10.578 31 -6.242 1 97.88 306 GLY B O 1
ATOM 5960 N N . GLY B 1 307 ? 9.742 29.047 -6.773 1 98 307 GLY B N 1
ATOM 5961 C CA . GLY B 1 307 ? 9.32 28.766 -5.41 1 98 307 GLY B CA 1
ATOM 5962 C C . GLY B 1 307 ? 10.461 28.781 -4.414 1 98 307 GLY B C 1
ATOM 5963 O O . GLY B 1 307 ? 11.578 28.359 -4.738 1 98 307 GLY B O 1
ATOM 5964 N N . ARG B 1 308 ? 10.195 29.266 -3.262 1 98.06 308 ARG B N 1
ATOM 5965 C CA . ARG B 1 308 ? 11.148 29.344 -2.162 1 98.06 308 ARG B CA 1
ATOM 5966 C C . ARG B 1 308 ? 10.742 28.422 -1.017 1 98.06 308 ARG B C 1
ATOM 5968 O O . ARG B 1 308 ? 10.109 28.875 -0.051 1 98.06 308 ARG B O 1
ATOM 5975 N N . VAL B 1 309 ? 11.141 27.188 -1.123 1 98.62 309 VAL B N 1
ATOM 5976 C CA . VAL B 1 309 ? 10.703 26.172 -0.172 1 98.62 309 VAL B CA 1
ATOM 5977 C C . VAL B 1 309 ? 11.914 25.484 0.454 1 98.62 309 VAL B C 1
ATOM 5979 O O . VAL B 1 309 ? 12.852 25.109 -0.25 1 98.62 309 VAL B O 1
ATOM 5982 N N . ASP B 1 310 ? 11.922 25.359 1.749 1 98.56 310 ASP B N 1
ATOM 5983 C CA . ASP B 1 310 ? 13.039 24.734 2.455 1 98.56 310 ASP B CA 1
ATOM 5984 C C . ASP B 1 310 ? 12.781 23.25 2.684 1 98.56 310 ASP B C 1
ATOM 5986 O O . ASP B 1 310 ? 13.711 22.453 2.717 1 98.56 310 ASP B O 1
ATOM 5990 N N . VAL B 1 311 ? 11.539 22.906 2.932 1 98.5 311 VAL B N 1
ATOM 5991 C CA . VAL B 1 311 ? 11.188 21.531 3.303 1 98.5 311 VAL B CA 1
ATOM 5992 C C . VAL B 1 311 ? 9.914 21.109 2.57 1 98.5 311 VAL B C 1
ATOM 5994 O O . VAL B 1 311 ? 8.906 21.828 2.604 1 98.5 311 VAL B O 1
ATOM 5997 N N . TYR B 1 312 ? 9.969 20.016 1.937 1 98.69 312 TYR B N 1
ATOM 5998 C CA . TYR B 1 312 ? 8.812 19.422 1.273 1 98.69 312 TYR B CA 1
ATOM 5999 C C . TYR B 1 312 ? 8.289 18.219 2.057 1 98.69 312 TYR B C 1
ATOM 6001 O O . TYR B 1 312 ? 8.992 17.219 2.209 1 98.69 312 TYR B O 1
ATOM 6009 N N . GLY B 1 313 ? 7.074 18.344 2.648 1 98.12 313 GLY B N 1
ATOM 6010 C CA . GLY B 1 313 ? 6.383 17.188 3.199 1 98.12 313 GLY B CA 1
ATOM 6011 C C . GLY B 1 313 ? 5.629 16.391 2.152 1 98.12 313 GLY B C 1
ATOM 6012 O O . GLY B 1 313 ? 4.527 16.766 1.745 1 98.12 313 GLY B O 1
ATOM 6013 N N . VAL B 1 314 ? 6.191 15.266 1.739 1 98.31 314 VAL B N 1
ATOM 6014 C CA . VAL B 1 314 ? 5.586 14.453 0.689 1 98.31 314 VAL B CA 1
ATOM 6015 C C . VAL B 1 314 ? 4.816 13.289 1.313 1 98.31 314 VAL B C 1
ATOM 6017 O O . VAL B 1 314 ? 5.375 12.516 2.09 1 98.31 314 VAL B O 1
ATOM 6020 N N . GLY B 1 315 ? 3.559 13.203 0.983 1 97.06 315 GLY B N 1
ATOM 6021 C CA . GLY B 1 315 ? 2.709 12.227 1.654 1 97.06 315 GLY B CA 1
ATOM 6022 C C . GLY B 1 315 ? 2.219 11.133 0.732 1 97.06 315 GLY B C 1
ATOM 6023 O O . GLY B 1 315 ? 2.922 10.141 0.504 1 97.06 315 GLY B O 1
ATOM 6024 N N . THR B 1 316 ? 1.079 11.32 0.072 1 96.75 316 THR B N 1
ATOM 6025 C CA . THR B 1 316 ? 0.315 10.312 -0.656 1 96.75 316 THR B CA 1
ATOM 6026 C C . THR B 1 316 ? 1.166 9.68 -1.751 1 96.75 316 THR B C 1
ATOM 6028 O O . THR B 1 316 ? 1.303 8.453 -1.806 1 96.75 316 THR B O 1
ATOM 6031 N N . GLN B 1 317 ? 1.791 10.477 -2.592 1 96.69 317 GLN B N 1
ATOM 6032 C CA . GLN B 1 317 ? 2.521 9.977 -3.748 1 96.69 317 GLN B CA 1
ATOM 6033 C C . GLN B 1 317 ? 3.771 9.211 -3.318 1 96.69 317 GLN B C 1
ATOM 6035 O O . GLN B 1 317 ? 4.215 8.289 -4.012 1 96.69 317 GLN B O 1
ATOM 6040 N N . LEU B 1 318 ? 4.289 9.578 -2.154 1 98.19 318 LEU B N 1
ATOM 6041 C CA . LEU B 1 318 ? 5.469 8.891 -1.641 1 98.19 318 LEU B CA 1
ATOM 6042 C C . LEU B 1 318 ? 5.082 7.578 -0.973 1 98.19 318 LEU B C 1
ATOM 6044 O O . LEU B 1 318 ? 5.625 6.523 -1.314 1 98.19 318 LEU B O 1
ATOM 6048 N N . ALA B 1 319 ? 4.09 7.594 -0.082 1 97.12 319 ALA B N 1
ATOM 6049 C CA . ALA B 1 319 ? 3.736 6.422 0.717 1 97.12 319 ALA B CA 1
ATOM 6050 C C . ALA B 1 319 ? 3.1 5.34 -0.15 1 97.12 319 ALA B C 1
ATOM 6052 O O . ALA B 1 319 ? 3.244 4.145 0.131 1 97.12 319 ALA B O 1
ATOM 6053 N N . THR B 1 320 ? 2.398 5.707 -1.232 1 96.56 320 THR B N 1
ATOM 6054 C CA . THR B 1 320 ? 1.744 4.746 -2.111 1 96.56 320 THR B CA 1
ATOM 6055 C C . THR B 1 320 ? 2.58 4.5 -3.365 1 96.56 320 THR B C 1
ATOM 6057 O O . THR B 1 320 ? 2.178 3.744 -4.25 1 96.56 320 THR B O 1
ATOM 6060 N N . ALA B 1 321 ? 3.736 5.18 -3.406 1 96.88 321 ALA B N 1
ATOM 6061 C CA . ALA B 1 321 ? 4.586 5.117 -4.594 1 96.88 321 ALA B CA 1
ATOM 6062 C C . ALA B 1 321 ? 3.779 5.395 -5.859 1 96.88 321 ALA B C 1
ATOM 6064 O O . ALA B 1 321 ? 3.832 4.621 -6.816 1 96.88 321 ALA B O 1
ATOM 6065 N N . GLY B 1 322 ? 3.076 6.504 -5.816 1 95.12 322 GLY B N 1
ATOM 6066 C CA . GLY B 1 322 ? 2.16 6.816 -6.902 1 95.12 322 GLY B CA 1
ATOM 6067 C C . GLY B 1 322 ? 2.838 7.492 -8.078 1 95.12 322 GLY B C 1
ATOM 6068 O O . GLY B 1 322 ? 4.012 7.859 -8 1 95.12 322 GLY B O 1
ATOM 6069 N N . GLY B 1 323 ? 2.074 7.645 -9.242 1 93.38 323 GLY B N 1
ATOM 6070 C CA . GLY B 1 323 ? 2.559 8.242 -10.477 1 93.38 323 GLY B CA 1
ATOM 6071 C C . GLY B 1 323 ? 2.713 7.238 -11.602 1 93.38 323 GLY B C 1
ATOM 6072 O O . GLY B 1 323 ? 2.539 6.035 -11.398 1 93.38 323 GLY B O 1
ATOM 6073 N N . PRO B 1 324 ? 3.041 7.777 -12.766 1 92.69 324 PRO B N 1
ATOM 6074 C CA . PRO B 1 324 ? 3.238 6.863 -13.891 1 92.69 324 PRO B CA 1
ATOM 6075 C C . PRO B 1 324 ? 4.352 5.848 -13.641 1 92.69 324 PRO B C 1
ATOM 6077 O O . PRO B 1 324 ? 5.465 6.227 -13.266 1 92.69 324 PRO B O 1
ATOM 6080 N N . GLY B 1 325 ? 3.998 4.641 -13.891 1 93.25 325 GLY B N 1
ATOM 6081 C CA . GLY B 1 325 ? 4.98 3.584 -13.703 1 93.25 325 GLY B CA 1
ATOM 6082 C C . GLY B 1 325 ? 5.176 3.211 -12.242 1 93.25 325 GLY B C 1
ATOM 6083 O O . GLY B 1 325 ? 6.047 2.4 -11.914 1 93.25 325 GLY B O 1
ATOM 6084 N N . GLY B 1 326 ? 4.367 3.799 -11.336 1 95.5 326 GLY B N 1
ATOM 6085 C CA . GLY B 1 326 ? 4.449 3.49 -9.922 1 95.5 326 GLY B CA 1
ATOM 6086 C C . GLY B 1 326 ? 3.406 2.486 -9.469 1 95.5 326 GLY B C 1
ATOM 6087 O O . GLY B 1 326 ? 2.84 1.758 -10.281 1 95.5 326 GLY B O 1
ATOM 6088 N N . GLY B 1 327 ? 3.234 2.346 -8.164 1 94.31 327 GLY B N 1
ATOM 6089 C CA . GLY B 1 327 ? 2.217 1.472 -7.609 1 94.31 327 GLY B CA 1
ATOM 6090 C C . GLY B 1 327 ? 2.742 0.092 -7.258 1 94.31 327 GLY B C 1
ATOM 6091 O O . GLY B 1 327 ? 2.424 -0.449 -6.195 1 94.31 327 GLY B O 1
ATOM 6092 N N . ALA B 1 328 ? 3.504 -0.46 -8.156 1 95.38 328 ALA B N 1
ATOM 6093 C CA . ALA B 1 328 ? 4.094 -1.775 -7.922 1 95.38 328 ALA B CA 1
ATOM 6094 C C . ALA B 1 328 ? 5.375 -1.952 -8.734 1 95.38 328 ALA B C 1
ATOM 6096 O O . ALA B 1 328 ? 5.449 -1.52 -9.891 1 95.38 328 ALA B O 1
ATOM 6097 N N . LEU B 1 329 ? 6.48 -2.479 -8.258 1 94.88 329 LEU B N 1
ATOM 6098 C CA . LEU B 1 329 ? 7.754 -2.68 -8.938 1 94.88 329 LEU B CA 1
ATOM 6099 C C . LEU B 1 329 ? 7.688 -3.885 -9.867 1 94.88 329 LEU B C 1
ATOM 6101 O O . LEU B 1 329 ? 8.344 -3.906 -10.914 1 94.88 329 LEU B O 1
ATOM 6105 N N . GLY B 1 330 ? 6.887 -4.828 -9.688 1 92.38 330 GLY B N 1
ATOM 6106 C CA . GLY B 1 330 ? 6.773 -6.012 -10.523 1 92.38 330 GLY B CA 1
ATOM 6107 C C . GLY B 1 330 ? 7.922 -6.984 -10.344 1 92.38 330 GLY B C 1
ATOM 6108 O O . GLY B 1 330 ? 8.406 -7.566 -11.312 1 92.38 330 GLY B O 1
ATOM 6109 N N . GLY B 1 331 ? 8.469 -7.098 -9.227 1 95.88 331 GLY B N 1
ATOM 6110 C CA . GLY B 1 331 ? 9.5 -8.07 -8.906 1 95.88 331 GLY B CA 1
ATOM 6111 C C . GLY B 1 331 ? 9.047 -9.508 -9.078 1 95.88 331 GLY B C 1
ATOM 6112 O O . GLY B 1 331 ? 7.875 -9.828 -8.844 1 95.88 331 GLY B O 1
ATOM 6113 N N . VAL B 1 332 ? 9.984 -10.375 -9.531 1 96.19 332 VAL B N 1
ATOM 6114 C CA . VAL B 1 332 ? 9.703 -11.789 -9.734 1 96.19 332 VAL B CA 1
ATOM 6115 C C . VAL B 1 332 ? 10.758 -12.641 -9.031 1 96.19 332 VAL B C 1
ATOM 6117 O O . VAL B 1 332 ? 11.805 -12.125 -8.625 1 96.19 332 VAL B O 1
ATOM 6120 N N . TYR B 1 333 ? 10.469 -13.812 -8.781 1 97.56 333 TYR B N 1
ATOM 6121 C CA . TYR B 1 333 ? 11.273 -14.844 -8.133 1 97.56 333 TYR B CA 1
ATOM 6122 C C . TYR B 1 333 ? 11.258 -16.141 -8.938 1 97.56 333 TYR B C 1
ATOM 6124 O O . TYR B 1 333 ? 10.227 -16.812 -9.016 1 97.56 333 TYR B O 1
ATOM 6132 N N . LYS B 1 334 ? 12.445 -16.516 -9.531 1 96.75 334 LYS B N 1
ATOM 6133 C CA . LYS B 1 334 ? 12.43 -17.594 -10.523 1 96.75 334 LYS B CA 1
ATOM 6134 C C . LYS B 1 334 ? 13.492 -18.641 -10.211 1 96.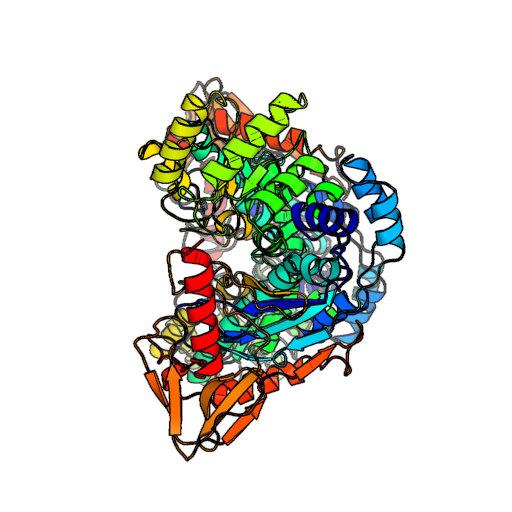75 334 LYS B C 1
ATOM 6136 O O . LYS B 1 334 ? 14.602 -18.297 -9.797 1 96.75 334 LYS B O 1
ATOM 6141 N N . LEU B 1 335 ? 13.141 -19.891 -10.414 1 97.31 335 LEU B N 1
ATOM 6142 C CA . LEU B 1 335 ? 14.094 -21 -10.305 1 97.31 335 LEU B CA 1
ATOM 6143 C C . LEU B 1 335 ? 15.148 -20.922 -11.398 1 97.31 335 LEU B C 1
ATOM 6145 O O . LEU B 1 335 ? 14.812 -20.906 -12.586 1 97.31 335 LEU B O 1
ATOM 6149 N N . ALA B 1 336 ? 16.422 -20.875 -11.008 1 96.94 336 ALA B N 1
ATOM 6150 C CA . ALA B 1 336 ? 17.516 -20.703 -11.977 1 96.94 336 ALA B CA 1
ATOM 6151 C C . ALA B 1 336 ? 18.312 -22 -12.125 1 96.94 336 ALA B C 1
ATOM 6153 O O . ALA B 1 336 ? 18.969 -22.203 -13.148 1 96.94 336 ALA B O 1
ATOM 6154 N N . GLU B 1 337 ? 18.281 -22.766 -11.109 1 97.19 337 GLU B N 1
ATOM 6155 C CA . GLU B 1 337 ? 19.047 -24.016 -11.109 1 97.19 337 GLU B CA 1
ATOM 6156 C C . GLU B 1 337 ? 18.469 -25 -10.094 1 97.19 337 GLU B C 1
ATOM 6158 O O . GLU B 1 337 ? 18.031 -24.609 -9.008 1 97.19 337 GLU B O 1
ATOM 6163 N N . LEU B 1 338 ? 18.453 -26.312 -10.445 1 97.19 338 LEU B N 1
ATOM 6164 C CA . LEU B 1 338 ? 18.047 -27.391 -9.555 1 97.19 338 LEU B CA 1
ATOM 6165 C C . LEU B 1 338 ? 19 -28.578 -9.648 1 97.19 338 LEU B C 1
ATOM 6167 O O . LEU B 1 338 ? 19.109 -29.188 -10.711 1 97.19 338 LEU B O 1
ATOM 6171 N N . ASN B 1 339 ? 19.625 -28.875 -8.531 1 95.88 339 ASN B N 1
ATOM 6172 C CA . ASN B 1 339 ? 20.578 -29.969 -8.445 1 95.88 339 ASN B CA 1
ATOM 6173 C C . ASN B 1 339 ? 21.625 -29.891 -9.547 1 95.88 339 ASN B C 1
ATOM 6175 O O . ASN B 1 339 ? 21.859 -30.859 -10.258 1 95.88 339 ASN B O 1
ATOM 6179 N N . GLY B 1 340 ? 22.156 -28.734 -9.688 1 93.69 340 GLY B N 1
ATOM 6180 C CA . GLY B 1 340 ? 23.25 -28.5 -10.617 1 93.69 340 GLY B CA 1
ATOM 6181 C C . GLY B 1 340 ? 22.781 -28.344 -12.055 1 93.69 340 GLY B C 1
ATOM 6182 O O . GLY B 1 340 ? 23.594 -28.078 -12.945 1 93.69 340 GLY B O 1
ATOM 6183 N N . ARG B 1 341 ? 21.594 -28.484 -12.32 1 94.75 341 ARG B N 1
ATOM 6184 C CA . ARG B 1 341 ? 21.047 -28.359 -13.672 1 94.75 341 ARG B CA 1
ATOM 6185 C C . ARG B 1 341 ? 20.359 -27.016 -13.859 1 94.75 341 ARG B C 1
ATOM 6187 O O . ARG B 1 341 ? 19.406 -26.703 -13.164 1 94.75 341 ARG B O 1
ATOM 6194 N N . PRO B 1 342 ? 20.781 -26.25 -14.852 1 94.25 342 PRO B N 1
ATOM 6195 C CA . PRO B 1 342 ? 20.141 -24.969 -15.117 1 94.25 342 PRO B CA 1
ATOM 6196 C C . PRO B 1 342 ? 18.656 -25.125 -15.492 1 94.25 342 PRO B C 1
ATOM 6198 O O . PRO B 1 342 ? 18.297 -26.062 -16.203 1 94.25 342 PRO B O 1
ATOM 6201 N N . ARG B 1 343 ? 17.859 -24.234 -14.992 1 91.31 343 ARG B N 1
ATOM 6202 C CA . ARG B 1 343 ? 16.438 -24.203 -15.266 1 91.31 343 ARG B CA 1
ATOM 6203 C C . ARG B 1 343 ? 15.992 -22.828 -15.758 1 91.31 343 ARG B C 1
ATOM 6205 O O . ARG B 1 343 ? 16.625 -21.828 -15.445 1 91.31 343 ARG B O 1
ATOM 6212 N N . MET B 1 344 ? 14.969 -22.781 -16.578 1 86.69 344 MET B N 1
ATOM 6213 C CA . MET B 1 344 ? 14.391 -21.516 -17 1 86.69 344 MET B CA 1
ATOM 6214 C C . MET B 1 344 ? 12.953 -21.688 -17.469 1 86.69 344 MET B C 1
ATOM 6216 O O . MET B 1 344 ? 12.539 -22.812 -17.812 1 86.69 344 MET B O 1
ATOM 6220 N N . LYS B 1 345 ? 12.156 -20.656 -17.266 1 80.31 345 LYS B N 1
ATOM 6221 C CA . LYS B 1 345 ? 10.828 -20.625 -17.859 1 80.31 345 LYS B CA 1
ATOM 6222 C C . LYS B 1 345 ? 10.891 -20.156 -19.312 1 80.31 345 LYS B C 1
ATOM 6224 O O . LYS B 1 345 ? 11.523 -19.141 -19.609 1 80.31 345 LYS B O 1
ATOM 6229 N N . LEU B 1 346 ? 10.297 -20.969 -20.188 1 76.38 346 LEU B N 1
ATOM 6230 C CA . LEU B 1 346 ? 10.227 -20.531 -21.578 1 76.38 346 LEU B CA 1
ATOM 6231 C C . LEU B 1 346 ? 9.023 -19.625 -21.797 1 76.38 346 LEU B C 1
ATOM 6233 O O . LEU B 1 346 ? 7.934 -19.891 -21.297 1 76.38 346 LEU B O 1
ATOM 6237 N N . THR B 1 347 ? 9.242 -18.391 -22.281 1 70.75 347 THR B N 1
ATOM 6238 C CA . THR B 1 347 ? 8.133 -17.516 -22.641 1 70.75 347 THR B CA 1
ATOM 6239 C C . THR B 1 347 ? 8.164 -17.172 -24.125 1 70.75 347 THR B C 1
ATOM 6241 O O . THR B 1 347 ? 9.18 -17.375 -24.781 1 70.75 347 THR B O 1
ATOM 6244 N N . GLY B 1 348 ? 6.988 -16.922 -24.594 1 64.94 348 GLY B N 1
ATOM 6245 C CA . GLY B 1 348 ? 6.949 -16.438 -25.969 1 64.94 348 GLY B CA 1
ATOM 6246 C C . GLY B 1 348 ? 7.625 -15.086 -26.141 1 64.94 348 GLY B C 1
ATOM 6247 O O . GLY B 1 348 ? 7.984 -14.711 -27.266 1 64.94 348 GLY B O 1
ATOM 6248 N N . ASP B 1 349 ? 7.762 -14.414 -25.078 1 67.06 349 ASP B N 1
ATOM 6249 C CA . ASP B 1 349 ? 8.414 -13.102 -25.062 1 67.06 349 ASP B CA 1
ATOM 6250 C C . ASP B 1 349 ? 9.812 -13.195 -24.469 1 67.06 349 ASP B C 1
ATOM 6252 O O . ASP B 1 349 ? 9.961 -13.344 -23.25 1 67.06 349 ASP B O 1
ATOM 6256 N N . PRO B 1 350 ? 10.781 -13.055 -25.375 1 64.38 350 PRO B N 1
ATOM 6257 C CA . PRO B 1 350 ? 12.156 -13.172 -24.875 1 64.38 350 PRO B CA 1
ATOM 6258 C C . PRO B 1 350 ? 12.445 -12.219 -23.719 1 64.38 350 PRO B C 1
ATOM 6260 O O . PRO B 1 350 ? 13.203 -12.562 -22.812 1 64.38 350 PRO B O 1
ATOM 6263 N N . ALA B 1 351 ? 11.859 -11.047 -23.812 1 66.94 351 ALA B N 1
ATOM 6264 C CA . ALA B 1 351 ? 12.109 -10.047 -22.766 1 66.94 351 ALA B CA 1
ATOM 6265 C C . ALA B 1 351 ? 11.609 -10.539 -21.422 1 66.94 351 ALA B C 1
ATOM 6267 O O . ALA B 1 351 ? 12.062 -10.062 -20.375 1 66.94 351 ALA B O 1
ATOM 6268 N N . LYS B 1 352 ? 10.945 -11.648 -21.406 1 74.75 352 LYS B N 1
ATOM 6269 C CA . LYS B 1 352 ? 10.352 -12.148 -20.172 1 74.75 352 LYS B CA 1
ATOM 6270 C C . LYS B 1 352 ? 10.969 -13.484 -19.766 1 74.75 352 LYS B C 1
ATOM 6272 O O . LYS B 1 352 ? 10.641 -14.031 -18.719 1 74.75 352 LYS B O 1
ATOM 6277 N N . SER B 1 353 ? 11.867 -13.797 -20.453 1 78.44 353 SER B N 1
ATOM 6278 C CA . SER B 1 353 ? 12.516 -15.062 -20.109 1 78.44 353 SER B CA 1
ATOM 6279 C C . SER B 1 353 ? 13.453 -14.898 -18.922 1 78.44 353 SER B C 1
ATOM 6281 O O . SER B 1 353 ? 14.133 -13.883 -18.797 1 78.44 353 SER B O 1
ATOM 6283 N N . SER B 1 354 ? 13.398 -15.891 -18.078 1 86.69 354 SER B N 1
ATOM 6284 C CA . SER B 1 354 ? 14.32 -15.875 -16.953 1 86.69 354 SER B CA 1
ATOM 6285 C C . SER B 1 35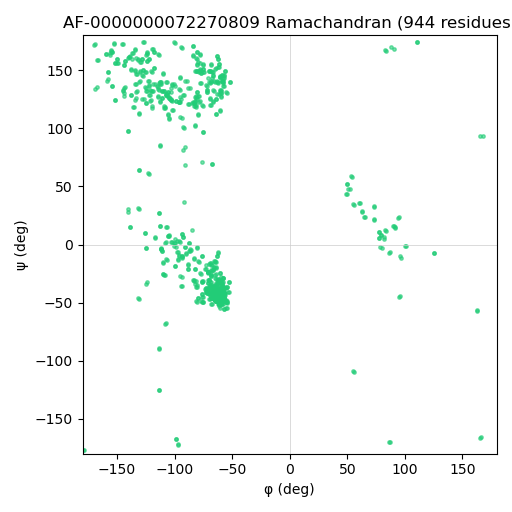4 ? 15.711 -16.344 -17.375 1 86.69 354 SER B C 1
ATOM 6287 O O . SER B 1 354 ? 15.867 -17 -18.406 1 86.69 354 SER B O 1
ATOM 6289 N N . LEU B 1 355 ? 16.719 -15.969 -16.656 1 91.56 355 LEU B N 1
ATOM 6290 C CA . LEU B 1 355 ? 18.094 -16.375 -16.938 1 91.56 355 LEU B CA 1
ATOM 6291 C C . LEU B 1 355 ? 18.469 -17.594 -16.109 1 91.56 355 LEU B C 1
ATOM 6293 O O . LEU B 1 355 ? 18.344 -17.594 -14.883 1 91.56 355 LEU B O 1
ATOM 6297 N N . PRO B 1 356 ? 18.953 -18.641 -16.734 1 94.38 356 PRO B N 1
ATOM 6298 C CA . PRO B 1 356 ? 19.281 -19.891 -16.031 1 94.38 356 PRO B CA 1
ATOM 6299 C C . PRO B 1 356 ? 20.641 -19.844 -15.352 1 94.38 356 PRO B C 1
ATOM 6301 O O . PRO B 1 356 ? 21.453 -18.969 -15.656 1 94.38 356 PRO B O 1
ATOM 6304 N N . GLY B 1 357 ? 20.844 -20.75 -14.367 1 94.75 357 GLY B N 1
ATOM 6305 C CA . GLY B 1 357 ? 22.125 -20.938 -13.711 1 94.75 357 GLY B CA 1
ATOM 6306 C C . GLY B 1 357 ? 22.375 -19.938 -12.586 1 94.75 357 GLY B C 1
ATOM 6307 O O . GLY B 1 357 ? 21.625 -18.969 -12.438 1 94.75 357 GLY B O 1
ATOM 6308 N N . THR B 1 358 ? 23.375 -20.266 -11.836 1 94.81 358 THR B N 1
ATOM 6309 C CA . THR B 1 358 ? 23.828 -19.344 -10.805 1 94.81 358 THR B CA 1
ATOM 6310 C C . THR B 1 358 ? 24.75 -18.281 -11.391 1 94.81 358 THR B C 1
ATOM 6312 O O . THR B 1 358 ? 25.828 -18.594 -11.898 1 94.81 358 THR B O 1
ATOM 6315 N N . LYS B 1 359 ? 24.344 -17.047 -11.273 1 96.81 359 LYS B N 1
ATOM 6316 C CA . LYS B 1 359 ? 25.078 -15.961 -11.922 1 96.81 359 LYS B CA 1
ATOM 6317 C C . LYS B 1 359 ? 25.781 -15.078 -10.898 1 96.81 359 LYS B C 1
ATOM 6319 O O . LYS B 1 359 ? 25.281 -14.898 -9.781 1 96.81 359 LYS B O 1
ATOM 6324 N N . ALA B 1 360 ? 26.875 -14.594 -11.297 1 97.81 360 ALA B N 1
ATOM 6325 C CA . ALA B 1 360 ? 27.516 -13.469 -10.609 1 97.81 360 ALA B CA 1
ATOM 6326 C C . ALA B 1 360 ? 27.141 -12.141 -11.281 1 97.81 360 ALA B C 1
ATOM 6328 O O . ALA B 1 360 ? 26.969 -12.078 -12.5 1 97.81 360 ALA B O 1
ATOM 6329 N N . VAL B 1 361 ? 26.984 -11.148 -10.516 1 98.56 361 VAL B N 1
ATOM 6330 C CA . VAL B 1 361 ? 26.734 -9.805 -11.016 1 98.56 361 VAL B CA 1
ATOM 6331 C C . VAL B 1 361 ? 27.969 -8.938 -10.773 1 98.56 361 VAL B C 1
ATOM 6333 O O . VAL B 1 361 ? 28.391 -8.742 -9.625 1 98.56 361 VAL B O 1
ATOM 6336 N N . TRP B 1 362 ? 28.547 -8.438 -11.859 1 98.31 362 TRP B N 1
ATOM 6337 C CA . TRP B 1 362 ? 29.719 -7.566 -11.789 1 98.31 362 TRP B CA 1
ATOM 6338 C C . TRP B 1 362 ? 29.359 -6.137 -12.172 1 98.31 362 TRP B C 1
ATOM 6340 O O . TRP B 1 362 ? 28.719 -5.898 -13.195 1 98.31 362 TRP B O 1
ATOM 6350 N N . ARG B 1 363 ? 29.75 -5.211 -11.414 1 98.25 363 ARG B N 1
ATOM 6351 C CA . ARG B 1 363 ? 29.578 -3.793 -11.719 1 98.25 363 ARG B CA 1
ATOM 6352 C C . ARG B 1 363 ? 30.891 -3.162 -12.172 1 98.25 363 ARG B C 1
ATOM 6354 O O . ARG B 1 363 ? 31.891 -3.236 -11.469 1 98.25 363 ARG B O 1
ATOM 6361 N N . GLY B 1 364 ? 30.859 -2.572 -13.281 1 97.19 364 GLY B N 1
ATOM 6362 C CA . GLY B 1 364 ? 32 -1.901 -13.859 1 97.19 364 GLY B CA 1
ATOM 6363 C C . GLY B 1 364 ? 32.031 -0.412 -13.57 1 97.19 364 GLY B C 1
ATOM 6364 O O . GLY B 1 364 ? 31.016 0.272 -13.711 1 97.19 364 GLY B O 1
ATOM 6365 N N . LEU B 1 365 ? 33.188 0.039 -13.156 1 96.19 365 LEU B N 1
ATOM 6366 C CA . LEU B 1 365 ? 33.375 1.456 -12.867 1 96.19 365 LEU B CA 1
ATOM 6367 C C . LEU B 1 365 ? 34.312 2.096 -13.898 1 96.19 365 LEU B C 1
ATOM 6369 O O . LEU B 1 365 ? 35.312 1.512 -14.266 1 96.19 365 LEU B O 1
ATOM 6373 N N . ASP B 1 366 ? 33.906 3.119 -14.516 1 94.62 366 ASP B N 1
ATOM 6374 C CA . ASP B 1 366 ? 34.781 4.051 -15.227 1 94.62 366 ASP B CA 1
ATOM 6375 C C . ASP B 1 366 ? 35.219 5.199 -14.312 1 94.62 366 ASP B C 1
ATOM 6377 O O . ASP B 1 366 ? 34.469 6.18 -14.148 1 94.62 366 ASP B O 1
ATOM 6381 N N . HIS B 1 367 ? 36.406 5.094 -13.797 1 90.56 367 HIS B N 1
ATOM 6382 C CA . HIS B 1 367 ? 36.812 5.945 -12.688 1 90.56 367 HIS B CA 1
ATOM 6383 C C . HIS B 1 367 ? 35.875 5.836 -11.508 1 90.56 367 HIS B C 1
ATOM 6385 O O . HIS B 1 367 ? 35.688 4.75 -10.953 1 90.56 367 HIS B O 1
ATOM 6391 N N . ASP B 1 368 ? 35.156 6.785 -11.25 1 90.19 368 ASP B N 1
ATOM 6392 C CA . ASP B 1 368 ? 34.312 6.719 -10.055 1 90.19 368 ASP B CA 1
ATOM 6393 C C . ASP B 1 368 ? 32.812 6.648 -10.43 1 90.19 368 ASP B C 1
ATOM 6395 O O . ASP B 1 368 ? 31.953 6.699 -9.555 1 90.19 368 ASP B O 1
ATOM 6399 N N . HIS B 1 369 ? 32.594 6.328 -11.68 1 95.38 369 HIS B N 1
ATOM 6400 C CA . HIS B 1 369 ? 31.203 6.297 -12.125 1 95.38 369 HIS B CA 1
ATOM 6401 C C . HIS B 1 369 ? 30.781 4.883 -12.508 1 95.38 369 HIS B C 1
ATOM 6403 O O . HIS B 1 369 ? 31.562 4.129 -13.086 1 95.38 369 HIS B O 1
ATOM 6409 N N . PHE B 1 370 ? 29.578 4.531 -12.039 1 97.5 370 PHE B N 1
ATOM 6410 C CA . PHE B 1 370 ? 29.016 3.279 -12.531 1 97.5 370 PHE B CA 1
ATOM 6411 C C . PHE B 1 370 ? 28.828 3.326 -14.039 1 97.5 370 PHE B C 1
ATOM 6413 O O . PHE B 1 370 ? 28.312 4.305 -14.578 1 97.5 370 PHE B O 1
ATOM 6420 N N . ALA B 1 371 ? 29.281 2.258 -14.711 1 95.75 371 ALA B N 1
ATOM 6421 C CA . ALA B 1 371 ? 29.281 2.322 -16.172 1 95.75 371 ALA B CA 1
ATOM 6422 C C . ALA B 1 371 ? 28.5 1.16 -16.781 1 95.75 371 ALA B C 1
ATOM 6424 O O . ALA B 1 371 ? 27.844 1.313 -17.812 1 95.75 371 ALA B O 1
ATOM 6425 N N . TRP B 1 372 ? 28.547 0.048 -16.078 1 96.75 372 TRP B N 1
ATOM 6426 C CA . TRP B 1 372 ? 28.062 -1.162 -16.719 1 96.75 372 TRP B CA 1
ATOM 6427 C C . TRP B 1 372 ? 27.922 -2.301 -15.719 1 96.75 372 TRP B C 1
ATOM 6429 O O . TRP B 1 372 ? 28.766 -2.447 -14.828 1 96.75 372 TRP B O 1
ATOM 6439 N N . ASP B 1 373 ? 26.812 -3.006 -15.766 1 98.25 373 ASP B N 1
ATOM 6440 C CA . ASP B 1 373 ? 26.719 -4.277 -15.047 1 98.25 373 ASP B CA 1
ATOM 6441 C C . ASP B 1 373 ? 26.766 -5.457 -16.016 1 98.25 373 ASP B C 1
ATOM 6443 O O . ASP B 1 373 ? 26.172 -5.402 -17.094 1 98.25 373 ASP B O 1
ATOM 6447 N N . VAL B 1 374 ? 27.469 -6.508 -15.633 1 98.38 374 VAL B N 1
ATOM 6448 C CA . VAL B 1 374 ? 27.578 -7.691 -16.484 1 98.38 374 VAL B CA 1
ATOM 6449 C C . VAL B 1 374 ? 27.328 -8.945 -15.641 1 98.38 374 VAL B C 1
ATOM 6451 O O . VAL B 1 374 ? 27.875 -9.086 -14.547 1 98.38 374 VAL B O 1
ATOM 6454 N N . LEU B 1 375 ? 26.484 -9.812 -16.125 1 98.38 375 LEU B N 1
ATOM 6455 C CA . LEU B 1 375 ? 26.25 -11.109 -15.508 1 98.38 375 LEU B CA 1
ATOM 6456 C C . LEU B 1 375 ? 27.156 -12.18 -16.109 1 98.38 375 LEU B C 1
ATOM 6458 O O . LEU B 1 375 ? 27.266 -12.297 -17.328 1 98.38 375 LEU B O 1
ATOM 6462 N N . THR B 1 376 ? 27.844 -12.898 -15.234 1 98.06 376 THR B N 1
ATOM 6463 C CA . THR B 1 376 ? 28.688 -14.016 -15.625 1 98.06 376 THR B CA 1
ATOM 6464 C C . THR B 1 376 ? 28.328 -15.273 -14.836 1 98.06 376 THR B C 1
ATOM 6466 O O . THR B 1 376 ? 27.469 -15.227 -13.961 1 98.06 376 THR B O 1
ATOM 6469 N N . LEU B 1 377 ? 28.922 -16.422 -15.148 1 95.56 377 LEU B N 1
ATOM 6470 C CA . LEU B 1 377 ? 28.719 -17.641 -14.367 1 95.56 377 LEU B CA 1
ATOM 6471 C C . LEU B 1 377 ? 29.797 -17.781 -13.305 1 95.56 377 LEU B C 1
ATOM 6473 O O . LEU B 1 377 ? 29.844 -18.797 -12.602 1 95.56 377 LEU B O 1
ATOM 6477 N N . GLY B 1 378 ? 30.625 -16.781 -13.086 1 90.56 378 GLY B N 1
ATOM 6478 C CA . GLY B 1 378 ? 31.609 -16.859 -12.016 1 90.56 378 GLY B CA 1
ATOM 6479 C C . GLY B 1 378 ? 32.719 -15.852 -12.148 1 90.56 378 GLY B C 1
ATOM 6480 O O . GLY B 1 378 ? 32.875 -14.969 -11.305 1 90.56 378 GLY B O 1
ATOM 6481 N N . ASP B 1 379 ? 33.438 -15.844 -13.25 1 93.56 379 ASP B N 1
ATOM 6482 C CA . ASP B 1 379 ? 34.625 -15.039 -13.422 1 93.56 379 ASP B CA 1
ATOM 6483 C C . ASP B 1 379 ? 34.281 -13.594 -13.773 1 93.56 379 ASP B C 1
ATOM 6485 O O . ASP B 1 379 ? 33.25 -13.344 -14.414 1 93.56 379 ASP B O 1
ATOM 6489 N N . ALA B 1 380 ? 35.188 -12.703 -13.438 1 96.38 380 ALA B N 1
ATOM 6490 C CA . ALA B 1 380 ? 35 -11.297 -13.781 1 96.38 380 ALA B CA 1
ATOM 6491 C C . ALA B 1 380 ? 35.094 -11.078 -15.289 1 96.38 380 ALA B C 1
ATOM 6493 O O . ALA B 1 380 ? 35.812 -11.797 -15.977 1 96.38 380 ALA B O 1
ATOM 6494 N N . PRO B 1 381 ? 34.344 -10.078 -15.758 1 96.62 381 PRO B N 1
ATOM 6495 C CA . PRO B 1 381 ? 34.5 -9.711 -17.172 1 96.62 381 PRO B CA 1
ATOM 6496 C C . PRO B 1 381 ? 35.938 -9.227 -17.469 1 96.62 381 PRO B C 1
ATOM 6498 O O . PRO B 1 381 ? 36.656 -8.781 -16.578 1 96.62 381 PRO B O 1
ATOM 6501 N N . HIS B 1 382 ? 36.312 -9.414 -18.703 1 94.56 382 HIS B N 1
ATOM 6502 C CA . HIS B 1 382 ? 37.625 -8.922 -19.141 1 94.56 382 HIS B CA 1
ATOM 6503 C C . HIS B 1 382 ? 37.5 -8 -20.344 1 94.56 382 HIS B C 1
ATOM 6505 O O . HIS B 1 382 ? 36.469 -8.008 -21.031 1 94.56 382 HIS B O 1
ATOM 6511 N N . GLU B 1 383 ? 38.562 -7.285 -20.547 1 93.38 383 GLU B N 1
ATOM 6512 C CA . GLU B 1 383 ? 38.594 -6.363 -21.688 1 93.38 383 GLU B CA 1
ATOM 6513 C C . GLU B 1 383 ? 38.344 -7.098 -23 1 93.38 383 GLU B C 1
ATOM 6515 O O . GLU B 1 383 ? 38.906 -8.18 -23.219 1 93.38 383 GLU B O 1
ATOM 6520 N N . GLY B 1 384 ? 37.531 -6.496 -23.828 1 94.38 384 GLY B N 1
ATOM 6521 C CA . GLY B 1 384 ? 37.281 -7.047 -25.156 1 94.38 384 GLY B CA 1
ATOM 6522 C C . GLY B 1 384 ? 36.156 -8.086 -25.156 1 94.38 384 GLY B C 1
ATOM 6523 O O . GLY B 1 384 ? 35.719 -8.508 -26.234 1 94.38 384 GLY B O 1
ATOM 6524 N N . LEU B 1 385 ? 35.688 -8.438 -24.062 1 95.69 385 LEU B N 1
ATOM 6525 C CA . LEU B 1 385 ? 34.594 -9.422 -23.984 1 95.69 385 LEU B CA 1
ATOM 6526 C C . LEU B 1 385 ? 33.344 -8.922 -24.688 1 95.69 385 LEU B C 1
ATOM 6528 O O . LEU B 1 385 ? 32.906 -7.785 -24.453 1 95.69 385 LEU B O 1
ATOM 6532 N N . ARG B 1 386 ? 32.812 -9.727 -25.531 1 96.38 386 ARG B N 1
ATOM 6533 C CA . ARG B 1 386 ? 31.531 -9.391 -26.156 1 96.38 386 ARG B CA 1
ATOM 6534 C C . ARG B 1 386 ? 30.359 -9.727 -25.25 1 96.38 386 ARG B C 1
ATOM 6536 O O . ARG B 1 386 ? 30.25 -10.859 -24.766 1 96.38 386 ARG B O 1
ATOM 6543 N N . VAL B 1 387 ? 29.516 -8.75 -25 1 97.19 387 VAL B N 1
ATOM 6544 C CA . VAL B 1 387 ? 28.375 -8.938 -24.109 1 97.19 387 VAL B CA 1
ATOM 6545 C C . VAL B 1 387 ? 27.094 -8.578 -24.828 1 97.19 387 VAL B C 1
ATOM 6547 O O . VAL B 1 387 ? 27.109 -7.883 -25.844 1 97.19 387 VAL B O 1
ATOM 6550 N N . SER B 1 388 ? 25.953 -9.109 -24.359 1 95.75 388 SER B N 1
ATOM 6551 C CA . SER B 1 388 ? 24.688 -8.891 -25.047 1 95.75 388 SER B CA 1
ATOM 6552 C C . SER B 1 388 ? 23.609 -8.406 -24.078 1 95.75 388 SER B C 1
ATOM 6554 O O . SER B 1 388 ? 23.734 -8.609 -22.859 1 95.75 388 SER B O 1
ATOM 6556 N N . ASP B 1 389 ? 22.594 -7.746 -24.625 1 94.06 389 ASP B N 1
ATOM 6557 C CA . ASP B 1 389 ? 21.453 -7.266 -23.875 1 94.06 389 ASP B CA 1
ATOM 6558 C C . ASP B 1 389 ? 20.562 -8.422 -23.438 1 94.06 389 ASP B C 1
ATOM 6560 O O . ASP B 1 389 ? 20.234 -9.305 -24.234 1 94.06 389 ASP B O 1
ATOM 6564 N N . PRO B 1 390 ? 20.172 -8.414 -22.188 1 91.88 390 PRO B N 1
ATOM 6565 C CA . PRO B 1 390 ? 19.344 -9.508 -21.688 1 91.88 390 PRO B CA 1
ATOM 6566 C C . PRO B 1 390 ? 18 -9.609 -22.422 1 91.88 390 PRO B C 1
ATOM 6568 O O . PRO B 1 390 ? 17.422 -10.695 -22.516 1 91.88 390 PRO B O 1
ATOM 6571 N N . THR B 1 391 ? 17.438 -8.578 -22.906 1 88 391 THR B N 1
ATOM 6572 C CA . THR B 1 391 ? 16.094 -8.562 -23.469 1 88 391 THR B CA 1
ATOM 6573 C C . THR B 1 391 ? 16.141 -8.625 -24.984 1 88 391 THR B C 1
ATOM 6575 O O . THR B 1 391 ? 15.125 -8.906 -25.641 1 88 391 THR B O 1
ATOM 6578 N N . ASN B 1 392 ? 17.297 -8.297 -25.562 1 86.81 392 ASN B N 1
ATOM 6579 C CA . ASN B 1 392 ? 17.469 -8.297 -27.016 1 86.81 392 ASN B CA 1
ATOM 6580 C C . ASN B 1 392 ? 18.844 -8.852 -27.406 1 86.81 392 ASN B C 1
ATOM 6582 O O . ASN B 1 392 ? 19.797 -8.094 -27.578 1 86.81 392 ASN B O 1
ATOM 6586 N N . PRO B 1 393 ? 18.859 -10.07 -27.75 1 81.38 393 PRO B N 1
ATOM 6587 C CA . PRO B 1 393 ? 20.141 -10.711 -28.047 1 81.38 393 PRO B CA 1
ATOM 6588 C C . PRO B 1 393 ? 20.844 -10.102 -29.266 1 81.38 393 PRO B C 1
ATOM 6590 O O . PRO B 1 393 ? 22.047 -10.312 -29.453 1 81.38 393 PRO B O 1
ATOM 6593 N N . LEU B 1 394 ? 20.156 -9.344 -30.062 1 84.31 394 LEU B N 1
ATOM 6594 C CA . LEU B 1 394 ? 20.75 -8.742 -31.25 1 84.31 394 LEU B CA 1
ATOM 6595 C C . LEU B 1 394 ? 21.562 -7.504 -30.891 1 84.31 394 LEU B C 1
ATOM 6597 O O . LEU B 1 394 ? 22.375 -7.023 -31.688 1 84.31 394 LEU B O 1
ATOM 6601 N N . ARG B 1 395 ? 21.359 -7.055 -29.734 1 89.44 395 ARG B N 1
ATOM 6602 C CA . ARG B 1 395 ? 22.125 -5.906 -29.266 1 89.44 395 ARG B CA 1
ATOM 6603 C C . ARG B 1 395 ? 23.344 -6.359 -28.469 1 89.44 395 ARG B C 1
ATOM 6605 O O . ARG B 1 395 ? 23.219 -6.945 -27.391 1 89.44 395 ARG B O 1
ATOM 6612 N N . SER B 1 396 ? 24.484 -6.172 -29.031 1 94.12 396 SER B N 1
ATOM 6613 C CA . SER B 1 396 ? 25.734 -6.586 -28.391 1 94.12 396 SER B CA 1
ATOM 6614 C C . SER B 1 396 ? 26.766 -5.469 -28.422 1 94.12 396 SER B C 1
ATOM 6616 O O . SER B 1 396 ? 26.609 -4.492 -29.156 1 94.12 396 SER B O 1
ATOM 6618 N N . ALA B 1 397 ? 27.688 -5.598 -27.547 1 95.19 397 ALA B N 1
ATOM 6619 C CA . ALA B 1 397 ? 28.766 -4.629 -27.438 1 95.19 397 ALA B CA 1
ATOM 6620 C C . ALA B 1 397 ? 30.047 -5.285 -26.922 1 95.19 397 ALA B C 1
ATOM 6622 O O . ALA B 1 397 ? 30 -6.367 -26.328 1 95.19 397 ALA B O 1
ATOM 6623 N N . ARG B 1 398 ? 31.156 -4.621 -27.172 1 95.44 398 ARG B N 1
ATOM 6624 C CA . ARG B 1 398 ? 32.438 -5.07 -26.625 1 95.44 398 ARG B CA 1
ATOM 6625 C C . ARG B 1 398 ? 32.844 -4.207 -25.438 1 95.44 398 ARG B C 1
ATOM 6627 O O . ARG B 1 398 ? 32.781 -2.979 -25.5 1 95.44 398 ARG B O 1
ATOM 6634 N N . LEU B 1 399 ? 33.281 -4.938 -24.406 1 95.88 399 LEU B N 1
ATOM 6635 C CA . LEU B 1 399 ? 33.656 -4.219 -23.203 1 95.88 399 LEU B CA 1
ATOM 6636 C C . LEU B 1 399 ? 34.969 -3.447 -23.438 1 95.88 399 LEU B C 1
ATOM 6638 O O . LEU B 1 399 ? 35.875 -3.93 -24.141 1 95.88 399 LEU B O 1
ATOM 6642 N N . THR B 1 400 ? 35 -2.275 -22.828 1 88.5 400 THR B N 1
ATOM 6643 C CA . THR B 1 400 ? 36.188 -1.415 -23 1 88.5 400 THR B CA 1
ATOM 6644 C C . THR B 1 400 ? 37.281 -1.803 -22.016 1 88.5 400 THR B C 1
ATOM 6646 O O . THR B 1 400 ? 37 -2.387 -20.953 1 88.5 400 THR B O 1
ATOM 6649 N N . SER B 1 401 ? 38.469 -1.379 -22.25 1 83 401 SER B N 1
ATOM 6650 C CA . SER B 1 401 ? 39.656 -1.711 -21.438 1 83 401 SER B CA 1
ATOM 6651 C C . SER B 1 401 ? 39.719 -0.841 -20.188 1 83 401 SER B C 1
ATOM 6653 O O . SER B 1 401 ? 40.438 -1.176 -19.25 1 83 401 SER B O 1
ATOM 6655 N N . ARG B 1 402 ? 38.938 0.05 -19.922 1 88.25 402 ARG B N 1
ATOM 6656 C CA . ARG B 1 402 ? 39.156 1.011 -18.844 1 88.25 402 ARG B CA 1
ATOM 6657 C C . ARG B 1 402 ? 38.219 0.729 -17.672 1 88.25 402 ARG B C 1
ATOM 6659 O O . ARG B 1 402 ? 38.312 1.374 -16.625 1 88.25 402 ARG B O 1
ATOM 6666 N N . LEU B 1 403 ? 37.469 -0.247 -17.766 1 94.88 403 LEU B N 1
ATOM 6667 C CA . LEU B 1 403 ? 36.531 -0.463 -16.688 1 94.88 403 LEU B CA 1
ATOM 6668 C C . LEU B 1 403 ? 37.125 -1.305 -15.57 1 94.88 403 LEU B C 1
ATOM 6670 O O . LEU B 1 403 ? 37.875 -2.254 -15.836 1 94.88 403 LEU B O 1
ATOM 6674 N N . HIS B 1 404 ? 36.938 -0.907 -14.352 1 95.5 404 HIS B N 1
ATOM 6675 C CA . HIS B 1 404 ? 37.281 -1.694 -13.172 1 95.5 404 HIS B CA 1
ATOM 6676 C C . HIS B 1 404 ? 36.062 -2.471 -12.656 1 95.5 404 HIS B C 1
ATOM 6678 O O . HIS B 1 404 ? 35.062 -1.877 -12.312 1 95.5 404 HIS B O 1
ATOM 6684 N N . TRP B 1 405 ? 36.25 -3.811 -12.594 1 96.56 405 TRP B N 1
ATOM 6685 C CA . TRP B 1 405 ? 35.094 -4.664 -12.258 1 96.56 405 TRP B CA 1
ATOM 6686 C C . TRP B 1 405 ? 35.156 -5.078 -10.789 1 96.56 405 TRP B C 1
ATOM 6688 O O . TRP B 1 405 ? 36.219 -5.43 -10.266 1 96.56 405 TRP B O 1
ATOM 6698 N N . ARG B 1 406 ? 34.062 -5.062 -10.102 1 96.75 406 ARG B N 1
ATOM 6699 C CA . ARG B 1 406 ? 33.906 -5.578 -8.742 1 96.75 406 ARG B CA 1
ATOM 6700 C C . ARG B 1 406 ? 32.594 -6.348 -8.586 1 96.75 406 ARG B C 1
ATOM 6702 O O . ARG B 1 406 ? 31.625 -6.051 -9.266 1 96.75 406 ARG B O 1
ATOM 6709 N N . PRO B 1 407 ? 32.562 -7.359 -7.676 1 97.94 407 PRO B N 1
ATOM 6710 C CA . PRO B 1 407 ? 31.281 -7.996 -7.375 1 97.94 407 PRO B CA 1
ATOM 6711 C C . PRO B 1 407 ? 30.25 -7.016 -6.824 1 97.94 407 PRO B C 1
ATOM 6713 O O . PRO B 1 407 ? 30.562 -6.203 -5.949 1 97.94 407 PRO B O 1
ATOM 6716 N N . ALA B 1 408 ? 29.094 -7.078 -7.352 1 98.31 408 ALA B N 1
ATOM 6717 C CA . ALA B 1 408 ? 28.047 -6.137 -6.949 1 98.31 408 ALA B CA 1
ATOM 6718 C C . ALA B 1 408 ? 27.266 -6.664 -5.742 1 98.31 408 ALA B C 1
ATOM 6720 O O . ALA B 1 408 ? 26.578 -5.902 -5.062 1 98.31 408 ALA B O 1
ATOM 6721 N N . ARG B 1 409 ? 27.359 -7.961 -5.457 1 98.38 409 ARG B N 1
ATOM 6722 C CA . ARG B 1 409 ? 26.578 -8.609 -4.406 1 98.38 409 ARG B CA 1
ATOM 6723 C C . ARG B 1 409 ? 27.484 -9.273 -3.381 1 98.38 409 ARG B C 1
ATOM 6725 O O . ARG B 1 409 ? 28.656 -9.539 -3.66 1 98.38 409 ARG B O 1
ATOM 6732 N N . ASP B 1 410 ? 26.906 -9.508 -2.207 1 97.94 410 ASP B N 1
ATOM 6733 C CA . ASP B 1 410 ? 27.609 -10.164 -1.108 1 97.94 410 ASP B CA 1
ATOM 6734 C C . ASP B 1 410 ? 26.797 -11.352 -0.575 1 97.94 410 ASP B C 1
ATOM 6736 O O . ASP B 1 410 ? 25.578 -11.367 -0.675 1 97.94 410 ASP B O 1
ATOM 6740 N N . LEU B 1 411 ? 27.531 -12.375 -0.163 1 98.44 411 LEU B N 1
ATOM 6741 C CA . LEU B 1 411 ? 26.875 -13.391 0.654 1 98.44 411 LEU B CA 1
ATOM 6742 C C . LEU B 1 411 ? 26.406 -12.805 1.982 1 98.44 411 LEU B C 1
ATOM 6744 O O . LEU B 1 411 ? 27.234 -12.445 2.83 1 98.44 411 LEU B O 1
ATOM 6748 N N . VAL B 1 412 ? 25.125 -12.711 2.18 1 98.69 412 VAL B N 1
ATOM 6749 C CA . VAL B 1 412 ? 24.625 -11.984 3.338 1 98.69 412 VAL B CA 1
ATOM 6750 C C . VAL B 1 412 ? 24.016 -12.961 4.344 1 98.69 412 VAL B C 1
ATOM 6752 O O . VAL B 1 412 ? 23.781 -12.602 5.5 1 98.69 412 VAL B O 1
ATOM 6755 N N . MET B 1 413 ? 23.75 -14.164 3.945 1 98.62 413 MET B N 1
ATOM 6756 C CA . MET B 1 413 ? 23.25 -15.219 4.816 1 98.62 413 MET B CA 1
ATOM 6757 C C . MET B 1 413 ? 23.844 -16.578 4.418 1 98.62 413 MET B C 1
ATOM 6759 O O . MET B 1 413 ? 23.953 -16.891 3.232 1 98.62 413 MET B O 1
ATOM 6763 N N . SER B 1 414 ? 24.281 -17.344 5.332 1 98.38 414 SER B N 1
ATOM 6764 C CA . SER B 1 414 ? 24.766 -18.719 5.164 1 98.38 414 SER B CA 1
ATOM 6765 C C . SER B 1 414 ? 24.188 -19.641 6.215 1 98.38 414 SER B C 1
ATOM 6767 O O . SER B 1 414 ? 24.266 -19.375 7.414 1 98.38 414 SER B O 1
ATOM 6769 N N . GLY B 1 415 ? 23.578 -20.703 5.773 1 97.19 415 GLY B N 1
ATOM 6770 C CA . GLY B 1 415 ? 22.953 -21.641 6.695 1 97.19 415 GLY B CA 1
ATOM 6771 C C . GLY B 1 415 ? 21.812 -21.016 7.492 1 97.19 415 GLY B C 1
ATOM 6772 O O . GLY B 1 415 ? 21.641 -21.328 8.672 1 97.19 415 GLY B O 1
ATOM 6773 N N . GLY B 1 416 ? 21.219 -20.078 6.922 1 97.75 416 GLY B N 1
ATOM 6774 C CA . GLY B 1 416 ? 20.094 -19.438 7.586 1 97.75 416 GLY B CA 1
ATOM 6775 C C . GLY B 1 416 ? 20.516 -18.391 8.594 1 97.75 416 GLY B C 1
ATOM 6776 O O . GLY B 1 416 ? 19.672 -17.828 9.297 1 97.75 416 GLY B O 1
ATOM 6777 N N . GLN B 1 417 ? 21.766 -18.109 8.648 1 98.06 417 GLN B N 1
ATOM 6778 C CA . GLN B 1 417 ? 22.281 -17.125 9.586 1 98.06 417 GLN B CA 1
ATOM 6779 C C . GLN B 1 417 ? 22.938 -15.953 8.844 1 98.06 417 GLN B C 1
ATOM 6781 O O . GLN B 1 417 ? 23.625 -16.156 7.848 1 98.06 417 GLN B O 1
ATOM 6786 N N . ARG B 1 418 ? 22.672 -14.758 9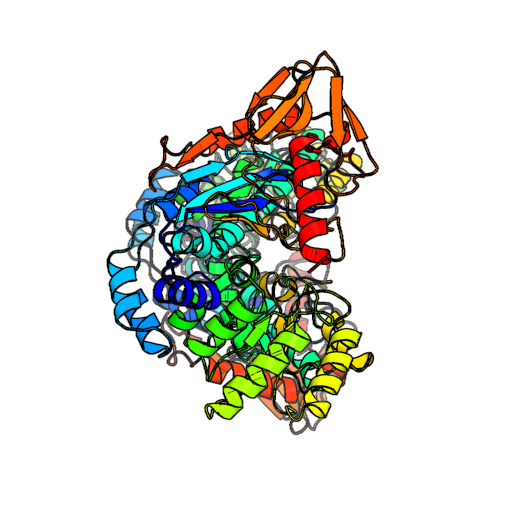.328 1 97.62 418 ARG B N 1
ATOM 6787 C CA . ARG B 1 418 ? 23.312 -13.594 8.734 1 97.62 418 ARG B CA 1
ATOM 6788 C C . ARG B 1 418 ? 24.828 -13.711 8.812 1 97.62 418 ARG B C 1
ATOM 6790 O O . ARG B 1 418 ? 25.375 -14.203 9.812 1 97.62 418 ARG B O 1
ATOM 6797 N N . THR B 1 419 ? 25.484 -13.203 7.816 1 98.19 419 THR B N 1
ATOM 6798 C CA . THR B 1 419 ? 26.938 -13.281 7.797 1 98.19 419 THR B CA 1
ATOM 6799 C C . THR B 1 419 ? 27.547 -12.078 8.516 1 98.19 419 THR B C 1
ATOM 6801 O O . THR B 1 419 ? 28.734 -12.094 8.859 1 98.19 419 THR B O 1
ATOM 6804 N N . ARG B 1 420 ? 26.828 -10.992 8.656 1 96.75 420 ARG B N 1
ATOM 6805 C CA . ARG B 1 420 ? 27.234 -9.781 9.367 1 96.75 420 ARG B CA 1
ATOM 6806 C C . ARG B 1 420 ? 26.047 -9.156 10.102 1 96.75 420 ARG B C 1
ATOM 6808 O O . ARG B 1 420 ? 24.891 -9.422 9.766 1 96.75 420 ARG B O 1
ATOM 6815 N N . PRO B 1 421 ? 26.344 -8.375 11.094 1 96.5 421 PRO B N 1
ATOM 6816 C CA . PRO B 1 421 ? 25.25 -7.691 11.789 1 96.5 421 PRO B CA 1
ATOM 6817 C C . PRO B 1 421 ? 24.469 -6.742 10.875 1 96.5 421 PRO B C 1
ATOM 6819 O O . PRO B 1 421 ? 25 -6.285 9.859 1 96.5 421 PRO B O 1
ATOM 6822 N N . ALA B 1 422 ? 23.25 -6.516 11.266 1 95.81 422 ALA B N 1
ATOM 6823 C CA . ALA B 1 422 ? 22.406 -5.574 10.516 1 95.81 422 ALA B CA 1
ATOM 6824 C C . ALA B 1 422 ? 23.062 -4.195 10.461 1 95.81 422 ALA B C 1
ATOM 6826 O O . ALA B 1 422 ? 23.641 -3.732 11.445 1 95.81 422 ALA B O 1
ATOM 6827 N N . GLU B 1 423 ? 22.969 -3.553 9.344 1 95.81 423 GLU B N 1
ATOM 6828 C CA . GLU B 1 423 ? 23.453 -2.184 9.211 1 95.81 423 GLU B CA 1
ATOM 6829 C C . GLU B 1 423 ? 22.422 -1.181 9.719 1 95.81 423 GLU B C 1
ATOM 6831 O O . GLU B 1 423 ? 21.219 -1.408 9.594 1 95.81 423 GLU B O 1
ATOM 6836 N N . ALA B 1 424 ? 22.953 -0.062 10.234 1 96.19 424 ALA B N 1
ATOM 6837 C CA . ALA B 1 424 ? 22.062 0.999 10.695 1 96.19 424 ALA B CA 1
ATOM 6838 C C . ALA B 1 424 ? 21.469 1.763 9.523 1 96.19 424 ALA B C 1
ATOM 6840 O O . ALA B 1 424 ? 22.078 1.876 8.461 1 96.19 424 ALA B O 1
ATOM 6841 N N . LEU B 1 425 ? 20.328 2.268 9.734 1 97.69 425 LEU B N 1
ATOM 6842 C CA . LEU B 1 425 ? 19.547 2.936 8.695 1 97.69 425 LEU B CA 1
ATOM 6843 C C . LEU B 1 425 ? 20.344 4.086 8.086 1 97.69 425 LEU B C 1
ATOM 6845 O O . LEU B 1 425 ? 20.344 4.273 6.863 1 97.69 425 LEU B O 1
ATOM 6849 N N . PRO B 1 426 ? 21.062 4.941 8.875 1 98.38 426 PRO B N 1
ATOM 6850 C CA . PRO B 1 426 ? 21.828 6.027 8.273 1 98.38 426 PRO B CA 1
ATOM 6851 C C . PRO B 1 426 ? 22.906 5.52 7.312 1 98.38 426 PRO B C 1
ATOM 6853 O O . PRO B 1 426 ? 23.234 6.191 6.328 1 98.38 426 PRO B O 1
ATOM 6856 N N . ALA B 1 427 ? 23.469 4.34 7.586 1 98.56 427 ALA B N 1
ATOM 6857 C CA . ALA B 1 427 ? 24.469 3.754 6.695 1 98.56 427 ALA B CA 1
ATOM 6858 C C . ALA B 1 427 ? 23.844 3.377 5.352 1 98.56 427 ALA B C 1
ATOM 6860 O O . ALA B 1 427 ? 24.484 3.521 4.305 1 98.56 427 ALA B O 1
ATOM 6861 N N . LEU B 1 428 ? 22.672 2.826 5.371 1 98.81 428 LEU B N 1
ATOM 6862 C CA . LEU B 1 428 ? 21.953 2.49 4.145 1 98.81 428 LEU B CA 1
ATOM 6863 C C . LEU B 1 428 ? 21.656 3.742 3.322 1 98.81 428 LEU B C 1
ATOM 6865 O O . LEU B 1 428 ? 21.812 3.732 2.1 1 98.81 428 LEU B O 1
ATOM 6869 N N . GLN B 1 429 ? 21.188 4.785 4.004 1 98.88 429 GLN B N 1
ATOM 6870 C CA . GLN B 1 429 ? 20.922 6.059 3.34 1 98.88 429 GLN B CA 1
ATOM 6871 C C . GLN B 1 429 ? 22.188 6.617 2.695 1 98.88 429 GLN B C 1
ATOM 6873 O O . GLN B 1 429 ? 22.141 7.129 1.575 1 98.88 429 GLN B O 1
ATOM 6878 N N . ALA B 1 430 ? 23.266 6.609 3.461 1 98.81 430 ALA B N 1
ATOM 6879 C CA . ALA B 1 430 ? 24.547 7.098 2.949 1 98.81 430 ALA B CA 1
ATOM 6880 C C . ALA B 1 430 ? 24.969 6.328 1.7 1 98.81 430 ALA B C 1
ATOM 6882 O O . ALA B 1 430 ? 25.484 6.914 0.747 1 98.81 430 ALA B O 1
ATOM 6883 N N . ARG B 1 431 ? 24.797 5.02 1.719 1 98.81 431 ARG B N 1
ATOM 6884 C CA . ARG B 1 431 ? 25.109 4.199 0.556 1 98.81 431 ARG B CA 1
ATOM 6885 C C . ARG B 1 431 ? 24.266 4.605 -0.651 1 98.81 431 ARG B C 1
ATOM 6887 O O . ARG B 1 431 ? 24.781 4.715 -1.766 1 98.81 431 ARG B O 1
ATOM 6894 N N . ALA B 1 432 ? 22.984 4.77 -0.449 1 98.88 432 ALA B N 1
ATOM 6895 C CA . ALA B 1 432 ? 22.109 5.203 -1.536 1 98.88 432 ALA B CA 1
ATOM 6896 C C . ALA B 1 432 ? 22.594 6.527 -2.131 1 98.88 432 ALA B C 1
ATOM 6898 O O . ALA B 1 432 ? 22.672 6.668 -3.354 1 98.88 432 ALA B O 1
ATOM 6899 N N . ARG B 1 433 ? 22.859 7.473 -1.243 1 98.5 433 ARG B N 1
ATOM 6900 C CA . ARG B 1 433 ? 23.344 8.781 -1.679 1 98.5 433 ARG B CA 1
ATOM 6901 C C . ARG B 1 433 ? 24.625 8.656 -2.482 1 98.5 433 ARG B C 1
ATOM 6903 O O . ARG B 1 433 ? 24.766 9.25 -3.553 1 98.5 433 ARG B O 1
ATOM 6910 N N . GLU B 1 434 ? 25.547 7.914 -1.967 1 98.38 434 GLU B N 1
ATOM 6911 C CA . GLU B 1 434 ? 26.844 7.742 -2.605 1 98.38 434 GLU B CA 1
ATOM 6912 C C . GLU B 1 434 ? 26.703 7.066 -3.967 1 98.38 434 GLU B C 1
ATOM 6914 O O . GLU B 1 434 ? 27.312 7.5 -4.945 1 98.38 434 GLU B O 1
ATOM 6919 N N . GLU B 1 435 ? 25.953 6.016 -4.035 1 98.5 435 GLU B N 1
ATOM 6920 C CA . GLU B 1 435 ? 25.828 5.273 -5.285 1 98.5 435 GLU B CA 1
ATOM 6921 C C . GLU B 1 435 ? 25.031 6.059 -6.324 1 98.5 435 GLU B C 1
ATOM 6923 O O . GLU B 1 435 ? 25.328 6 -7.52 1 98.5 435 GLU B O 1
ATOM 6928 N N . LEU B 1 436 ? 24.016 6.762 -5.883 1 98.5 436 LEU B N 1
ATOM 6929 C CA . LEU B 1 436 ? 23.297 7.629 -6.809 1 98.5 436 LEU B CA 1
ATOM 6930 C C . LEU B 1 436 ? 24.234 8.672 -7.414 1 98.5 436 LEU B C 1
ATOM 6932 O O . LEU B 1 436 ? 24.125 8.992 -8.602 1 98.5 436 LEU B O 1
ATOM 6936 N N . ALA B 1 437 ? 25.141 9.18 -6.605 1 97.5 437 ALA B N 1
ATOM 6937 C CA . ALA B 1 437 ? 26.078 10.195 -7.059 1 97.5 437 ALA B CA 1
ATOM 6938 C C . ALA B 1 437 ? 27.062 9.617 -8.078 1 97.5 437 ALA B C 1
ATOM 6940 O O . ALA B 1 437 ? 27.688 10.359 -8.836 1 97.5 437 ALA B O 1
ATOM 6941 N N . ARG B 1 438 ? 27.188 8.312 -8.141 1 97.75 438 ARG B N 1
ATOM 6942 C CA . ARG B 1 438 ? 28.125 7.66 -9.047 1 97.75 438 ARG B CA 1
ATOM 6943 C C . ARG B 1 438 ? 27.469 7.367 -10.391 1 97.75 438 ARG B C 1
ATOM 6945 O O . ARG B 1 438 ? 28.141 6.961 -11.336 1 97.75 438 ARG B O 1
ATOM 6952 N N . LEU B 1 439 ? 26.172 7.566 -10.531 1 97.81 439 LEU B N 1
ATOM 6953 C CA . LEU B 1 439 ? 25.5 7.438 -11.812 1 97.81 439 LEU B CA 1
ATOM 6954 C C . LEU B 1 439 ? 25.734 8.672 -12.672 1 97.81 439 LEU B C 1
ATOM 6956 O O . LEU B 1 439 ? 25.891 9.781 -12.156 1 97.81 439 LEU B O 1
ATOM 6960 N N . ALA B 1 440 ? 25.75 8.469 -13.969 1 95.94 440 ALA B N 1
ATOM 6961 C CA . ALA B 1 440 ? 25.766 9.617 -14.875 1 95.94 440 ALA B CA 1
ATOM 6962 C C . ALA B 1 440 ? 24.547 10.508 -14.648 1 95.94 440 ALA B C 1
ATOM 6964 O O . ALA B 1 440 ? 23.453 10.008 -14.391 1 95.94 440 ALA B O 1
ATOM 6965 N N . PRO B 1 441 ? 24.719 11.82 -14.703 1 94.5 441 PRO B N 1
ATOM 6966 C CA . PRO B 1 441 ? 23.578 12.734 -14.531 1 94.5 441 PRO B CA 1
ATOM 6967 C C . PRO B 1 441 ? 22.422 12.406 -15.461 1 94.5 441 PRO B C 1
ATOM 6969 O O . PRO B 1 441 ? 21.266 12.57 -15.086 1 94.5 441 PRO B O 1
ATOM 6972 N N . GLU B 1 442 ? 22.703 11.914 -16.625 1 95.94 442 GLU B N 1
ATOM 6973 C CA . GLU B 1 442 ? 21.688 11.602 -17.641 1 95.94 442 GLU B CA 1
ATOM 6974 C C . GLU B 1 442 ? 20.828 10.422 -17.203 1 95.94 442 GLU B C 1
ATOM 6976 O O . GLU B 1 442 ? 19.672 10.305 -17.609 1 95.94 442 GLU B O 1
ATOM 6981 N N . THR B 1 443 ? 21.391 9.578 -16.359 1 96.69 443 THR B N 1
ATOM 6982 C CA . THR B 1 443 ? 20.641 8.422 -15.852 1 96.69 443 THR B CA 1
ATOM 6983 C C . THR B 1 443 ? 19.75 8.828 -14.688 1 96.69 443 THR B C 1
ATOM 6985 O O . THR B 1 443 ? 18.734 8.18 -14.422 1 96.69 443 THR B O 1
ATOM 6988 N N . ARG B 1 444 ? 20.047 9.922 -14.031 1 95.88 444 ARG B N 1
ATOM 6989 C CA . ARG B 1 444 ? 19.344 10.336 -12.82 1 95.88 444 ARG B CA 1
ATOM 6990 C C . ARG B 1 444 ? 18.203 11.289 -13.148 1 95.88 444 ARG B C 1
ATOM 6992 O O . ARG B 1 444 ? 17.359 11.562 -12.297 1 95.88 444 ARG B O 1
ATOM 6999 N N . ARG B 1 445 ? 18.203 11.734 -14.383 1 93.75 445 ARG B N 1
ATOM 7000 C CA . ARG B 1 445 ? 17.203 12.734 -14.703 1 93.75 445 ARG B CA 1
ATOM 7001 C C . ARG B 1 445 ? 15.797 12.156 -14.594 1 93.75 445 ARG B C 1
ATOM 7003 O O . ARG B 1 445 ? 15.594 10.961 -14.812 1 93.75 445 ARG B O 1
ATOM 7010 N N . LEU B 1 446 ? 14.781 12.977 -14.273 1 92.06 446 LEU B N 1
ATOM 7011 C CA . LEU B 1 446 ? 13.406 12.57 -14.016 1 92.06 446 LEU B CA 1
ATOM 7012 C C . LEU B 1 446 ? 12.68 12.227 -15.312 1 92.06 446 LEU B C 1
ATOM 7014 O O . LEU B 1 446 ? 11.797 11.375 -15.328 1 92.06 446 LEU B O 1
ATOM 7018 N N . LEU B 1 447 ? 13.086 12.93 -16.359 1 91.75 447 LEU B N 1
ATOM 7019 C CA . LEU B 1 447 ? 12.398 12.758 -17.641 1 91.75 447 LEU B CA 1
ATOM 7020 C C . LEU B 1 447 ? 13.312 12.102 -18.672 1 91.75 447 LEU B C 1
ATOM 7022 O O . LEU B 1 447 ? 14.414 12.594 -18.922 1 91.75 447 LEU B O 1
ATOM 7026 N N . ASN B 1 448 ? 12.93 11.008 -19.219 1 93.25 448 ASN B N 1
ATOM 7027 C CA . ASN B 1 448 ? 13.625 10.305 -20.281 1 93.25 448 ASN B CA 1
ATOM 7028 C C . ASN B 1 448 ? 15.078 10.031 -19.922 1 93.25 448 ASN B C 1
ATOM 7030 O O . ASN B 1 448 ? 15.992 10.398 -20.656 1 93.25 448 ASN B O 1
ATOM 7034 N N . PRO B 1 449 ? 15.234 9.359 -18.906 1 96.44 449 PRO B N 1
ATOM 7035 C CA . PRO B 1 449 ? 16.609 9.07 -18.484 1 96.44 449 PRO B CA 1
ATOM 7036 C C . PRO B 1 449 ? 17.328 8.125 -19.453 1 96.44 449 PRO B C 1
ATOM 7038 O O . PRO B 1 449 ? 16.688 7.34 -20.141 1 96.44 449 PRO B O 1
ATOM 7041 N N . HIS B 1 450 ? 18.656 8.281 -19.422 1 95.44 450 HIS B N 1
ATOM 7042 C CA . HIS B 1 450 ? 19.484 7.312 -20.141 1 95.44 450 HIS B CA 1
ATOM 7043 C C . HIS B 1 450 ? 19.391 5.93 -19.5 1 95.44 450 HIS B C 1
ATOM 7045 O O . HIS B 1 450 ? 19.359 5.809 -18.281 1 95.44 450 HIS B O 1
ATOM 7051 N N . VAL B 1 451 ? 19.469 4.992 -20.344 1 94.19 451 VAL B N 1
ATOM 7052 C CA . VAL B 1 451 ? 19.359 3.611 -19.891 1 94.19 451 VAL B CA 1
ATOM 7053 C C . VAL B 1 451 ? 20.719 3.115 -19.422 1 94.19 451 VAL B C 1
ATOM 7055 O O . VAL B 1 451 ? 21.719 3.223 -20.141 1 94.19 451 VAL B O 1
ATOM 7058 N N . TYR B 1 452 ? 20.75 2.717 -18.203 1 96.88 452 TYR B N 1
ATOM 7059 C CA . TYR B 1 452 ? 21.953 2.057 -17.688 1 96.88 452 TYR B CA 1
ATOM 7060 C C . TYR B 1 452 ? 22.125 0.677 -18.312 1 96.88 452 TYR B C 1
ATOM 7062 O O . TYR B 1 452 ? 21.156 -0.065 -18.469 1 96.88 452 TYR B O 1
ATOM 7070 N N . ARG B 1 453 ? 23.328 0.278 -18.656 1 95.12 453 ARG B N 1
ATOM 7071 C CA . ARG B 1 453 ? 23.562 -0.957 -19.391 1 95.12 453 ARG B CA 1
ATOM 7072 C C . ARG B 1 453 ? 23.719 -2.143 -18.453 1 95.12 453 ARG B C 1
ATOM 7074 O O . ARG B 1 453 ? 24.547 -2.117 -17.547 1 95.12 453 ARG B O 1
ATOM 7081 N N . VAL B 1 454 ? 22.906 -3.096 -18.578 1 97.19 454 VAL B N 1
ATOM 7082 C CA . VAL B 1 454 ? 23.031 -4.434 -18.016 1 97.19 454 VAL B CA 1
ATOM 7083 C C . VAL B 1 454 ? 23.188 -5.461 -19.125 1 97.19 454 VAL B C 1
ATOM 7085 O O . VAL B 1 454 ? 22.375 -5.492 -20.062 1 97.19 454 VAL B O 1
ATOM 7088 N N . SER B 1 455 ? 24.25 -6.301 -19.047 1 97.56 455 SER B N 1
ATOM 7089 C CA . SER B 1 455 ? 24.5 -7.207 -20.172 1 97.56 455 SER B CA 1
ATOM 7090 C C . SER B 1 455 ? 24.859 -8.609 -19.672 1 97.56 455 SER B C 1
ATOM 7092 O O . SER B 1 455 ? 25.094 -8.812 -18.484 1 97.56 455 SER B O 1
ATOM 7094 N N . LEU B 1 456 ? 24.797 -9.523 -20.578 1 97.12 456 LEU B N 1
ATOM 7095 C CA . LEU B 1 456 ? 25.141 -10.922 -20.328 1 97.12 456 LEU B CA 1
ATOM 7096 C C . LEU B 1 456 ? 26.469 -11.281 -20.984 1 97.12 456 LEU B C 1
ATOM 7098 O O . LEU B 1 456 ? 26.688 -11 -22.172 1 97.12 456 LEU B O 1
ATOM 7102 N N . ALA B 1 457 ? 27.312 -11.852 -20.203 1 97.56 457 ALA B N 1
ATOM 7103 C CA . ALA B 1 457 ? 28.469 -12.5 -20.812 1 97.56 457 ALA B CA 1
ATOM 7104 C C . ALA B 1 457 ? 28.047 -13.641 -21.719 1 97.56 457 ALA B C 1
ATOM 7106 O O . ALA B 1 457 ? 26.953 -14.195 -21.578 1 97.56 457 ALA B O 1
ATOM 7107 N N . PRO B 1 458 ? 28.906 -14.047 -22.641 1 95.94 458 PRO B N 1
ATOM 7108 C CA . PRO B 1 458 ? 28.531 -15.078 -23.609 1 95.94 458 PRO B CA 1
ATOM 7109 C C . PRO B 1 458 ? 28.109 -16.391 -22.938 1 95.94 458 PRO B C 1
ATOM 7111 O O . PRO B 1 458 ? 27.172 -17.047 -23.406 1 95.94 458 PRO B O 1
ATOM 7114 N N . GLU B 1 459 ? 28.766 -16.766 -21.938 1 96.25 459 GLU B N 1
ATOM 7115 C CA . GLU B 1 459 ? 28.453 -18.031 -21.281 1 96.25 459 GLU B CA 1
ATOM 7116 C C . GLU B 1 459 ? 27.031 -18.031 -20.719 1 96.25 459 GLU B C 1
ATOM 7118 O O . GLU B 1 459 ? 26.375 -19.062 -20.672 1 96.25 459 GLU B O 1
ATOM 7123 N N . VAL B 1 460 ? 26.578 -16.875 -20.281 1 96 460 VAL B N 1
ATOM 7124 C CA . VAL B 1 460 ? 25.234 -16.766 -19.734 1 96 460 VAL B CA 1
ATOM 7125 C C . VAL B 1 460 ? 24.219 -16.781 -20.875 1 96 460 VAL B C 1
ATOM 7127 O O . VAL B 1 460 ? 23.219 -17.516 -20.828 1 96 460 VAL B O 1
ATOM 7130 N N . SER B 1 461 ? 24.438 -15.93 -21.922 1 94.12 461 SER B N 1
ATOM 7131 C CA . SER B 1 461 ? 23.5 -15.852 -23.047 1 94.12 461 SER B CA 1
ATOM 7132 C C . SER B 1 461 ? 23.438 -17.172 -23.812 1 94.12 461 SER B C 1
ATOM 7134 O O . SER B 1 461 ? 22.375 -17.578 -24.266 1 94.12 461 SER B O 1
ATOM 7136 N N . GLU B 1 462 ? 24.547 -17.828 -23.938 1 94.25 462 GLU B N 1
ATOM 7137 C CA . GLU B 1 462 ? 24.594 -19.109 -24.625 1 94.25 462 GLU B CA 1
ATOM 7138 C C . GLU B 1 462 ? 23.844 -20.188 -23.844 1 94.25 462 GLU B C 1
ATOM 7140 O O . GLU B 1 462 ? 23.188 -21.031 -24.422 1 94.25 462 GLU B O 1
ATOM 7145 N N . LEU B 1 463 ? 24.062 -20.141 -22.562 1 94.19 463 LEU B N 1
ATOM 7146 C CA . LEU B 1 463 ? 23.328 -21.062 -21.703 1 94.19 463 LEU B CA 1
ATOM 7147 C C . LEU B 1 463 ? 21.812 -20.875 -21.859 1 94.19 463 LEU B C 1
ATOM 7149 O O . LEU B 1 463 ? 21.062 -21.844 -21.984 1 94.19 463 LEU B O 1
ATOM 7153 N N . ARG B 1 464 ? 21.359 -19.641 -21.797 1 91.81 464 ARG B N 1
ATOM 7154 C CA . ARG B 1 464 ? 19.953 -19.297 -21.969 1 91.81 464 ARG B CA 1
ATOM 7155 C C . ARG B 1 464 ? 19.438 -19.797 -23.312 1 91.81 464 ARG B C 1
ATOM 7157 O O . ARG B 1 464 ? 18.375 -20.438 -23.375 1 91.81 464 ARG B O 1
ATOM 7164 N N . ASP B 1 465 ? 20.188 -19.531 -24.359 1 89.88 465 ASP B N 1
ATOM 7165 C CA . ASP B 1 465 ? 19.75 -19.891 -25.719 1 89.88 465 ASP B CA 1
ATOM 7166 C C . ASP B 1 465 ? 19.719 -21.406 -25.891 1 89.88 465 ASP B C 1
ATOM 7168 O O . ASP B 1 465 ? 18.812 -21.938 -26.547 1 89.88 465 ASP B O 1
ATOM 7172 N N . ARG B 1 466 ? 20.688 -22.031 -25.406 1 91.88 466 ARG B N 1
ATOM 7173 C CA . ARG B 1 466 ? 20.719 -23.5 -25.484 1 91.88 466 ARG B CA 1
ATOM 7174 C C . ARG B 1 466 ? 19.516 -24.109 -24.781 1 91.88 466 ARG B C 1
ATOM 7176 O O . ARG B 1 466 ? 18.875 -25.016 -25.312 1 91.88 466 ARG B O 1
ATOM 7183 N N . LEU B 1 467 ? 19.281 -23.656 -23.594 1 89.81 467 LEU B N 1
ATOM 7184 C CA . LEU B 1 467 ? 18.156 -24.188 -22.812 1 89.81 467 LEU B CA 1
ATOM 7185 C C . LEU B 1 467 ? 16.828 -23.891 -23.5 1 89.81 467 LEU B C 1
ATOM 7187 O O . LEU B 1 467 ? 15.906 -24.703 -23.469 1 89.81 467 LEU B O 1
ATOM 7191 N N . ALA B 1 468 ? 16.734 -22.703 -24.031 1 86.88 468 ALA B N 1
ATOM 7192 C CA . ALA B 1 468 ? 15.523 -22.328 -24.75 1 86.88 468 ALA B CA 1
ATOM 7193 C C . ALA B 1 468 ? 15.266 -23.266 -25.922 1 86.88 468 ALA B C 1
ATOM 7195 O O . ALA B 1 468 ? 14.125 -23.672 -26.172 1 86.88 468 ALA B O 1
ATOM 7196 N N . GLN B 1 469 ? 16.297 -23.609 -26.609 1 86.75 469 GLN B N 1
ATOM 7197 C CA . GLN B 1 469 ? 16.203 -24.531 -27.734 1 86.75 469 GLN B CA 1
ATOM 7198 C C . GLN B 1 469 ? 15.805 -25.938 -27.281 1 86.75 469 GLN B C 1
ATOM 7200 O O . GLN B 1 469 ? 15 -26.609 -27.922 1 86.75 469 GLN B O 1
ATOM 7205 N N . GLU B 1 470 ? 16.359 -26.297 -26.219 1 86.38 470 GLU B N 1
ATOM 7206 C CA . GLU B 1 470 ? 16.062 -27.609 -25.672 1 86.38 470 GLU B CA 1
ATOM 7207 C C . GLU B 1 470 ? 14.602 -27.719 -25.25 1 86.38 470 GLU B C 1
ATOM 7209 O O . GLU B 1 470 ? 13.969 -28.75 -25.438 1 86.38 470 GLU B O 1
ATOM 7214 N N . LEU B 1 471 ? 14.133 -26.734 -24.672 1 81 471 LEU B N 1
ATOM 7215 C CA . LEU B 1 471 ? 12.758 -26.719 -24.172 1 81 471 LEU B CA 1
ATOM 7216 C C . LEU B 1 471 ? 11.758 -26.656 -25.312 1 81 471 LEU B C 1
ATOM 7218 O O . LEU B 1 471 ? 10.656 -27.188 -25.219 1 81 471 LEU B O 1
ATOM 7222 N N . ARG B 1 472 ? 12.141 -26.016 -26.453 1 78.12 472 ARG B N 1
ATOM 7223 C CA . ARG B 1 472 ? 11.266 -25.922 -27.625 1 78.12 472 ARG B CA 1
ATOM 7224 C C . ARG B 1 472 ? 11.227 -27.25 -28.391 1 78.12 472 ARG B C 1
ATOM 7226 O O . ARG B 1 472 ? 10.234 -27.562 -29.047 1 78.12 472 ARG B O 1
ATOM 7233 N N . GLY B 1 473 ? 12.336 -27.875 -28.562 1 69.31 473 GLY B N 1
ATOM 7234 C CA . GLY B 1 473 ? 12.422 -29.109 -29.297 1 69.31 473 GLY B CA 1
ATOM 7235 C C . GLY B 1 473 ? 11.688 -30.266 -28.641 1 69.31 473 GLY B C 1
ATOM 7236 O O . GLY B 1 473 ? 11.461 -31.297 -29.25 1 69.31 473 GLY B O 1
ATOM 7237 N N . HIS B 1 474 ? 11.297 -30.219 -27.438 1 57.47 474 HIS B N 1
ATOM 7238 C CA . HIS B 1 474 ? 10.5 -31.25 -26.797 1 57.47 474 HI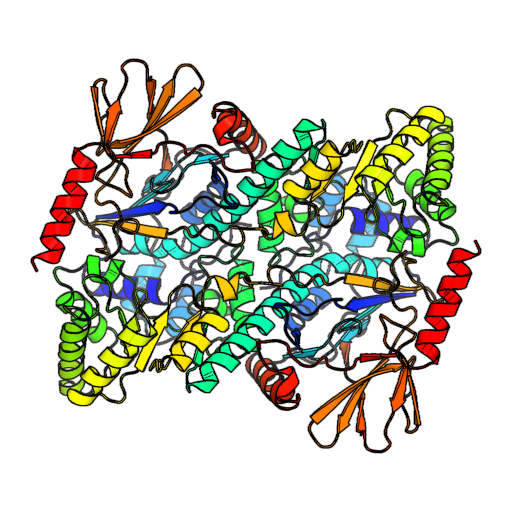S B CA 1
ATOM 7239 C C . HIS B 1 474 ? 9.016 -30.891 -26.797 1 57.47 474 HIS B C 1
ATOM 7241 O O . HIS B 1 474 ? 8.656 -29.719 -26.625 1 57.47 474 HIS B O 1
#